Protein 7W0I (pdb70)

B-factor: mean 28.73, std 11.78, range [12.59, 98.41]

Solvent-accessible surface area: 43551 Å² total; per-residue (Å²): 81,7,10,0,6,8,2,9,1,6,12,2,35,76,64,0,18,104,7,0,93,157,16,16,153,36,55,16,51,19,63,18,114,11,108,31,16,62,106,0,10,92,29,0,49,89,22,0,104,7,120,58,4,55,23,6,5,1,5,15,18,10,0,0,3,0,0,0,0,3,4,9,5,47,21,10,33,16,0,0,0,5,52,40,3,42,3,31,41,46,0,1,2,0,0,2,36,14,5,10,0,14,16,22,29,0,62,31,87,31,3,37,6,54,23,70,18,0,70,154,97,19,144,48,50,102,41,40,36,16,5,33,26,52,0,0,3,2,15,0,1,0,32,32,0,51,18,5,52,38,99,40,0,38,99,0,0,84,68,0,59,87,63,50,9,6,0,0,0,7,0,18,22,0,2,6,0,4,27,46,47,104,42,33,16,46,93,0,0,10,61,0,3,0,0,2,0,5,0,11,39,10,0,0,2,8,0,3,0,0,0,1,43,80,50,96,79,2,108,14,7,85,36,1,5,7,0,0,2,1,22,7,14,9,8,13,2,4,0,3,0,1,14,1,0,18,104,69,27,17,14,51,142,9,0,48,68,4,20,23,14,0,153,88,0,5,77,16,0,91,92,41,59,46,121,40,40,9,63,36,49,3,1,1,0,9,0,107,16,89,38,130,33,35,160,193,6,56,145,160,12,80,8,84,76,72,72,47,48,93,73,15,1,38,0,0,0,6,43,35,3,65,93,107,50,0,61,66,0,25,67,29,21,203,74,4,10,0,23,13,1,9,3,4,10,1,34,85,76,0,1,102,16,0,88,136,20,19,115,37,56,15,51,21,61,19,113,10,108,29,15,61,107,0,10,91,32,0,49,89,25,0,105,7,121,60,4,55,22,6,5,1,5,15,19,10,0,0,3,0,0,0,0,3,5,8,3,69,22,17,32,16,0,0,0,5,53,38,3,39,2,33,41,38,0,0,2,0,0,1,33,11,6,9,0,13,16,23,29,0,61,31,88,32,3,38,6,54,21,75,16,2,74,154,96,20,143,45,50,99,38,41,35,19,6,34,26,57,0,0,3,3,15,0,1,0,30,31,0,52,20,5,52,40,111,37,0,39,86,2,0,79,82,0,54,89,62,52,8,9,0,0,0,6,0,16,23,1,3,6,0,4,26,41,45,103,44,33,16,44,97,0,0,8,48,0,3,0,0,3,0,6,0,13,38,9,0,0,2,9,0,5,0,0,0,0,47,82,49,96,81,2,116,13,6,81,36,1,5,5,3,3,2,0,23,8,15,9,7,13,2,4,0,1,0,0,18,3,0,19,106,67,29,11,15,52,124,8,0,44,68,3,3,34,14,0,122,88,0,6,83,16,0,96,92,46,70,52,109,37,39,9,61,26,49,1,2,1,0,8,0,83,8,94,38,114,18,36,155,109,0,52,134,153,24,88,25,77,64,53,70,47,44,96,74,19,1,38,0,0,0,7,44,37,4,64,92,93,45,0,60,72,0,24,69,14,13,189,82,7,12,0,18,13,2,7,2,5,12,1,26,71,106,0,6,103,17,0,79,138,20,27,124,36,56,17,46,20,66,20,113,12,107,30,16,61,106,0,10,91,31,0,50,92,22,0,105,8,121,59,4,57,21,6,5,1,5,16,22,8,0,0,2,0,0,0,0,8,7,9,13,33,19,10,32,16,0,0,0,5,51,40,3,40,3,32,41,35,0,0,1,0,0,2,38,13,5,10,0,13,16,25,29,0,60,32,88,29,3,37,5,57,35,75,19,0,72,153,96,20,145,48,49,100,38,40,35,24,6,33,24,52,0,0,3,2,13,0,2,0,30,31,0,51,20,5,52,40,86,39,0,40,104,0,0,84,78,0,58,86,54,50,7,7,0,0,0,6,0,19,21,1,3,7,0,3,26,46,46,105,44,33,14,46,96,0,0,9,55,0,3,0,0,3,0,4,0,14,41,10,0,0,2,8,0,7,0,0,0,1,44,83,50,94,80,2,95,12,7,83,37,0,6,6,2,2,2,0,22,9,15,11,8,14,2,4,0,2,0,0,17,8,0,16,108,71,26,15,11,48,138,9,0,48,69,3,18,48,13,0,162,92,0,4,75,15,0,88,91,57,68,48,112,34,40,7,59,34,52,3,1,2,0,9,0,89,8,87,35,154,15,38,184,105,3,53,154,159,18,98,23,75,65,52,71,43,42,100,80,21,2,36,0,0,0,6,46,36,4,65,90,95,47,0,59,70,1,28,66,17,16,212,78,6,10,0,21,13,2,7,2,4,12,2,32,78,70,0,4,105,9,0,80,140,19,23,136,36,57,15,45,24,72,22,113,11,109,31,17,61,97,0,10,93,31,0,50,91,21,0,106,7,124,60,4,56,22,6,4,2,7,14,20,11,0,0,2,1,0,0,0,4,5,10,6,36,19,9,33,16,0,0,0,5,52,40,2,41,2,32,42,35,0,1,2,1,0,1,35,12,6,9,0,12,17,23,31,0,59,32,87,31,4,38,5,55,38,77,20,0,67,150,100,20,143,44,50,97,39,39,36,19,6,35,27,53,0,0,2,3,13,0,2,0,31,32,0,50,19,6,51,39,87,40,0,40,101,0,0,84,82,0,58,88,58,49,6,8,0,0,0,6,0,21,24,1,3,8,0,3,27,41,46,101,43,33,15,46,96,0,0,9,52,0,2,0,0,4,0,5,0,11,39,12,0,0,2,9,0,6,0,0,0,1,45,82,48,93,82,1,108,12,7,84,36,1,6,6,2,3,2,0,21,8,12,11,9,13,1,4,0,3,0,1,14,2,0,17,107,70,28,16,13,50,139,10,0,48,67,4,6,36,12,0,135,89,0,5,78,14,0,98,91,70,67,50,112,34,38,8,60,32,52,3,1,1,0,8,0,86,7,88,50,133,28,42,162,145,6,52,145,169,23,92,25,75,66,55,70,45,44,96,76,20,2,37,0,0,0,6,46,37,4,64,89,92,46,0,57,76,0,26,39,34,23,195

InterPro domains:
  IPR001597 Aromatic amino acid beta-eliminating lyase/threonine aldolase [PF01212] (9-295)
  IPR015421 Pyridoxal phosphate-dependent transferase, major domain [G3DSA:3.40.640.10] (18-254)
  IPR015422 Pyridoxal phosphate-dependent transferase, small domain [G3DSA:3.90.1150.10] (10-333)
  IPR015424 Pyridoxal phosphate-dependent transferase [SSF53383] (9-340)

Organism: Mycolicibacterium vanbaalenii (strain DSM 7251 / JCM 13017 / BCRC 16820 / KCTC 9966 / NRRL B-24157 / PYR-1) (NCBI:txid350058)

Structure (mmCIF, N/CA/C/O backbone):
data_7W0I
#
_entry.id   7W0I
#
_cell.length_a   96.001
_cell.length_b   102.432
_cell.length_c   150.352
_cell.angle_alpha   90.000
_cell.angle_beta   90.000
_cell.angle_gamma   90.000
#
_symmetry.space_group_name_H-M   'P 2 21 21'
#
loop_
_entity.id
_entity.type
_entity.pdbx_description
1 polymer 'L-threonine aldolase'
2 water water
#
loop_
_atom_site.group_PDB
_atom_site.id
_atom_site.type_symbol
_atom_site.label_atom_id
_atom_site.label_alt_id
_atom_site.label_comp_id
_atom_site.label_asym_id
_atom_site.label_entity_id
_atom_site.label_seq_id
_atom_site.pdbx_PDB_ins_code
_atom_site.Cartn_x
_atom_site.Cartn_y
_atom_site.Cartn_z
_atom_site.occupancy
_atom_site.B_iso_or_equiv
_atom_site.auth_seq_id
_atom_site.auth_comp_id
_atom_site.auth_asym_id
_atom_site.auth_atom_id
_atom_site.pdbx_PDB_model_num
ATOM 1 N N . SER A 1 6 ? -8.939 -27.597 15.557 1.00 30.57 6 SER A N 1
ATOM 2 C CA . SER A 1 6 ? -7.797 -27.097 16.311 1.00 29.71 6 SER A CA 1
ATOM 3 C C . SER A 1 6 ? -7.950 -25.606 16.606 1.00 28.08 6 SER A C 1
ATOM 4 O O . SER A 1 6 ? -8.384 -24.832 15.747 1.00 29.88 6 SER A O 1
ATOM 7 N N . ALA A 1 7 ? -7.598 -25.215 17.829 1.00 25.79 7 ALA A N 1
ATOM 8 C CA . ALA A 1 7 ? -7.628 -23.820 18.259 1.00 24.56 7 ALA A CA 1
ATOM 9 C C . ALA A 1 7 ? -6.268 -23.135 18.115 1.00 23.30 7 ALA A C 1
ATOM 10 O O . ALA A 1 7 ? -6.065 -22.045 18.671 1.00 25.22 7 ALA A O 1
ATOM 12 N N . ALA A 1 8 ? -5.356 -23.732 17.337 1.00 25.40 8 ALA A N 1
ATOM 13 C CA . ALA A 1 8 ? -3.982 -23.243 17.242 1.00 26.08 8 ALA A CA 1
ATOM 14 C C . ALA A 1 8 ? -3.902 -21.790 16.790 1.00 25.64 8 ALA A C 1
ATOM 15 O O . ALA A 1 8 ? -2.949 -21.088 17.150 1.00 27.16 8 ALA A O 1
ATOM 17 N N . PHE A 1 9 ? -4.878 -21.313 16.014 1.00 20.17 9 PHE A N 1
ATOM 18 C CA . PHE A 1 9 ? -4.851 -19.941 15.518 1.00 20.08 9 PHE A CA 1
ATOM 19 C C . PHE A 1 9 ? -6.064 -19.125 15.946 1.00 19.67 9 PHE A C 1
ATOM 20 O O . PHE A 1 9 ? -6.255 -18.016 15.435 1.00 19.73 9 PHE A O 1
ATOM 28 N N . ALA A 1 10 ? -6.877 -19.638 16.876 1.00 19.56 10 ALA A N 1
ATOM 29 C CA . ALA A 1 10 ? -8.078 -18.915 17.289 1.00 20.29 10 ALA A CA 1
ATOM 30 C C . ALA A 1 10 ? -7.719 -17.583 17.941 1.00 21.98 10 ALA A C 1
ATOM 31 O O . ALA A 1 10 ? -8.370 -16.559 17.691 1.00 23.54 10 ALA A O 1
ATOM 33 N N . SER A 1 11 ? -6.674 -17.580 18.763 1.00 18.28 11 SER A N 1
ATOM 34 C CA . SER A 1 11 ? -6.194 -16.385 19.439 1.00 20.41 11 SER A CA 1
ATOM 35 C C . SER A 1 11 ? -4.846 -16.741 20.045 1.00 18.91 11 SER A C 1
ATOM 36 O O . SER A 1 11 ? -4.537 -17.916 20.233 1.00 20.33 11 SER A O 1
ATOM 39 N N . ASP A 1 12 ? -4.047 -15.718 20.366 1.00 20.87 12 ASP A N 1
ATOM 40 C CA . ASP A 1 12 ? -2.867 -16.034 21.168 1.00 21.48 12 ASP A CA 1
ATOM 41 C C . ASP A 1 12 ? -3.244 -16.435 22.596 1.00 25.17 12 ASP A C 1
ATOM 42 O O . ASP A 1 12 ? -2.423 -17.044 23.289 1.00 22.27 12 ASP A O 1
ATOM 47 N N . ASN A 1 13 ? -4.477 -16.157 23.050 1.00 21.10 13 ASN A N 1
ATOM 48 C CA . ASN A 1 13 ? -4.854 -16.700 24.356 1.00 19.78 13 ASN A CA 1
ATOM 49 C C . ASN A 1 13 ? -5.281 -18.171 24.291 1.00 23.79 13 ASN A C 1
ATOM 50 O O . ASN A 1 13 ? -5.629 -18.745 25.330 1.00 22.88 13 ASN A O 1
ATOM 55 N N . ALA A 1 14 ? -5.233 -18.812 23.120 1.00 20.12 14 ALA A N 1
ATOM 56 C CA . ALA A 1 14 ? -5.402 -20.266 23.077 1.00 21.76 14 ALA A CA 1
ATOM 57 C C . ALA A 1 14 ? -4.121 -21.014 23.434 1.00 21.66 14 ALA A C 1
ATOM 58 O O . ALA A 1 14 ? -4.174 -22.220 23.704 1.00 20.70 14 ALA A O 1
ATOM 60 N N . ALA A 1 15 ? -2.984 -20.331 23.455 1.00 21.40 15 ALA A N 1
ATOM 61 C CA . ALA A 1 15 ? -1.703 -20.969 23.703 1.00 17.74 15 ALA A CA 1
ATOM 62 C C . ALA A 1 15 ? -1.538 -21.309 25.184 1.00 21.36 15 ALA A C 1
ATOM 63 O O . ALA A 1 15 ? -2.157 -20.682 26.050 1.00 18.81 15 ALA A O 1
ATOM 65 N N . PRO A 1 16 ? -0.712 -22.318 25.501 1.00 19.10 16 PRO A N 1
ATOM 66 C CA . PRO A 1 16 ? -0.389 -22.598 26.909 1.00 20.36 16 PRO A CA 1
ATOM 67 C C . PRO A 1 16 ? 0.573 -21.560 27.477 1.00 23.21 16 PRO A C 1
ATOM 68 O O . PRO A 1 16 ? 0.760 -20.481 26.893 1.00 20.10 16 PRO A O 1
ATOM 72 N N . ALA A 1 17 ? 1.145 -21.851 28.640 1.00 18.92 17 ALA A N 1
ATOM 73 C CA . ALA A 1 17 ? 2.061 -20.938 29.313 1.00 19.50 17 ALA A CA 1
ATOM 74 C C . ALA A 1 17 ? 3.499 -21.383 29.092 1.00 19.72 17 ALA A C 1
ATOM 75 O O . ALA A 1 17 ? 3.791 -22.584 29.043 1.00 22.59 17 ALA A O 1
ATOM 77 N N . HIS A 1 18 ? 4.387 -20.411 28.955 1.00 22.43 18 HIS A N 1
ATOM 78 C CA . HIS A 1 18 ? 5.791 -20.699 28.727 1.00 19.55 18 HIS A CA 1
ATOM 79 C C . HIS A 1 18 ? 6.370 -21.442 29.934 1.00 20.47 18 HIS A C 1
ATOM 80 O O . HIS A 1 18 ? 5.991 -21.164 31.078 1.00 19.49 18 HIS A O 1
ATOM 87 N N . PRO A 1 19 ? 7.263 -22.411 29.709 1.00 22.90 19 PRO A N 1
ATOM 88 C CA . PRO A 1 19 ? 7.837 -23.165 30.840 1.00 26.01 19 PRO A CA 1
ATOM 89 C C . PRO A 1 19 ? 8.447 -22.293 31.924 1.00 23.59 19 PRO A C 1
ATOM 90 O O . PRO A 1 19 ? 8.397 -22.664 33.105 1.00 23.67 19 PRO A O 1
ATOM 94 N N . ARG A 1 20 ? 9.051 -21.162 31.552 1.00 23.00 20 ARG A N 1
ATOM 95 C CA . ARG A 1 20 ? 9.674 -20.289 32.548 1.00 24.03 20 ARG A CA 1
ATOM 96 C C . ARG A 1 20 ? 8.642 -19.741 33.527 1.00 21.17 20 ARG A C 1
ATOM 97 O O . ARG A 1 20 ? 8.951 -19.484 34.701 1.00 21.70 20 ARG A O 1
ATOM 105 N N . VAL A 1 21 ? 7.407 -19.574 33.067 1.00 20.66 21 VAL A N 1
ATOM 106 C CA . VAL A 1 21 ? 6.330 -19.104 33.930 1.00 22.59 21 VAL A CA 1
ATOM 107 C C . VAL A 1 21 ? 5.989 -20.153 34.983 1.00 20.38 21 VAL A C 1
ATOM 108 O O . VAL A 1 21 ? 5.868 -19.844 36.177 1.00 21.92 21 VAL A O 1
ATOM 112 N N . LEU A 1 22 ? 5.862 -21.415 34.572 1.00 21.34 22 LEU A N 1
ATOM 113 C CA . LEU A 1 22 ? 5.587 -22.452 35.560 1.00 22.21 22 LEU A CA 1
ATOM 114 C C . LEU A 1 22 ? 6.749 -22.599 36.538 1.00 22.84 22 LEU A C 1
ATOM 115 O O . LEU A 1 22 ? 6.534 -22.790 37.751 1.00 24.34 22 LEU A O 1
ATOM 120 N N . GLU A 1 23 ? 7.985 -22.473 36.036 1.00 20.02 23 GLU A N 1
ATOM 121 C CA . GLU A 1 23 ? 9.143 -22.507 36.925 1.00 23.33 23 GLU A CA 1
ATOM 122 C C . GLU A 1 23 ? 9.072 -21.394 37.957 1.00 27.77 23 GLU A C 1
ATOM 123 O O . GLU A 1 23 ? 9.382 -21.609 39.138 1.00 20.51 23 GLU A O 1
ATOM 129 N N . ALA A 1 24 ? 8.662 -20.193 37.527 1.00 19.75 24 ALA A N 1
ATOM 130 C CA . ALA A 1 24 ? 8.545 -19.075 38.456 1.00 20.19 24 ALA A CA 1
ATOM 131 C C . ALA A 1 24 ? 7.511 -19.363 39.530 1.00 21.42 24 ALA A C 1
ATOM 132 O O . ALA A 1 24 ? 7.718 -19.045 40.709 1.00 20.42 24 ALA A O 1
ATOM 134 N N . LEU A 1 25 ? 6.393 -19.980 39.143 1.00 21.12 25 LEU A N 1
ATOM 135 C CA . LEU A 1 25 ? 5.381 -20.325 40.138 1.00 20.97 25 LEU A CA 1
ATOM 136 C C . LEU A 1 25 ? 5.951 -21.269 41.191 1.00 21.49 25 LEU A C 1
ATOM 137 O O . LEU A 1 25 ? 5.691 -21.106 42.393 1.00 20.27 25 LEU A O 1
ATOM 142 N N . HIS A 1 26 ? 6.706 -22.283 40.755 1.00 21.62 26 HIS A N 1
ATOM 143 C CA . HIS A 1 26 ? 7.320 -23.200 41.719 1.00 20.07 26 HIS A CA 1
ATOM 144 C C . HIS A 1 26 ? 8.303 -22.480 42.632 1.00 21.73 26 HIS A C 1
ATOM 145 O O . HIS A 1 26 ? 8.360 -22.753 43.837 1.00 23.11 26 HIS A O 1
ATOM 152 N N . HIS A 1 27 ? 9.091 -21.558 42.071 1.00 22.03 27 HIS A N 1
ATOM 153 C CA . HIS A 1 27 ? 10.127 -20.886 42.853 1.00 21.10 27 HIS A CA 1
ATOM 154 C C . HIS A 1 27 ? 9.552 -20.111 44.035 1.00 21.10 27 HIS A C 1
ATOM 155 O O . HIS A 1 27 ? 10.201 -20.015 45.083 1.00 25.58 27 HIS A O 1
ATOM 162 N N . VAL A 1 28 ? 8.360 -19.525 43.888 1.00 19.22 28 VAL A N 1
ATOM 163 C CA . VAL A 1 28 ? 7.775 -18.733 44.969 1.00 20.98 28 VAL A CA 1
ATOM 164 C C . VAL A 1 28 ? 6.810 -19.539 45.828 1.00 20.25 28 VAL A C 1
ATOM 165 O O . VAL A 1 28 ? 6.204 -18.982 46.750 1.00 23.33 28 VAL A O 1
ATOM 169 N N . ASN A 1 29 ? 6.672 -20.838 45.577 1.00 18.51 29 ASN A N 1
ATOM 170 C CA . ASN A 1 29 ? 5.650 -21.646 46.244 1.00 25.59 29 ASN A CA 1
ATOM 171 C C . ASN A 1 29 ? 6.132 -22.271 47.544 1.00 26.84 29 ASN A C 1
ATOM 172 O O . ASN A 1 29 ? 5.775 -23.414 47.841 1.00 26.87 29 ASN A O 1
ATOM 177 N N . GLN A 1 30 ? 6.917 -21.571 48.352 1.00 22.49 30 GLN A N 1
ATOM 178 C CA . GLN A 1 30 ? 7.366 -22.122 49.620 1.00 27.83 30 GLN A CA 1
ATOM 179 C C . GLN A 1 30 ? 7.163 -21.110 50.731 1.00 21.18 30 GLN A C 1
ATOM 180 O O . GLN A 1 30 ? 7.402 -19.911 50.549 1.00 21.10 30 GLN A O 1
ATOM 186 N N . GLY A 1 31 ? 6.697 -21.592 51.876 1.00 19.53 31 GLY A N 1
ATOM 187 C CA . GLY A 1 31 ? 6.561 -20.754 53.043 1.00 20.34 31 GLY A CA 1
ATOM 188 C C . GLY A 1 31 ? 5.386 -19.801 52.953 1.00 20.30 31 GLY A C 1
ATOM 189 O O . GLY A 1 31 ? 4.785 -19.611 51.891 1.00 20.60 31 GLY A O 1
ATOM 190 N N . PRO A 1 32 ? 5.033 -19.192 54.080 1.00 19.91 32 PRO A N 1
ATOM 191 C CA . PRO A 1 32 ? 3.993 -18.158 54.072 1.00 17.66 32 PRO A CA 1
ATOM 192 C C . PRO A 1 32 ? 4.546 -16.852 53.542 1.00 20.19 32 PRO A C 1
ATOM 193 O O . PRO A 1 32 ? 5.752 -16.597 53.589 1.00 23.45 32 PRO A O 1
ATOM 197 N N . ALA A 1 33 ? 3.640 -16.022 53.019 1.00 19.37 33 ALA A N 1
ATOM 198 C CA . ALA A 1 33 ? 4.006 -14.714 52.489 1.00 20.43 33 ALA A CA 1
ATOM 199 C C . ALA A 1 33 ? 2.911 -13.705 52.807 1.00 21.31 33 ALA A C 1
ATOM 200 O O . ALA A 1 33 ? 1.721 -14.031 52.707 1.00 18.90 33 ALA A O 1
ATOM 202 N N . PRO A 1 34 ? 3.275 -12.488 53.200 1.00 20.34 34 PRO A N 1
ATOM 203 C CA . PRO A 1 34 ? 2.251 -11.461 53.436 1.00 19.78 34 PRO A CA 1
ATOM 204 C C . PRO A 1 34 ? 1.460 -11.225 52.159 1.00 16.93 34 PRO A C 1
ATOM 205 O O . PRO A 1 34 ? 2.011 -11.248 51.060 1.00 19.80 34 PRO A O 1
ATOM 209 N N . SER A 1 35 ? 0.157 -11.004 52.313 1.00 17.61 35 SER A N 1
ATOM 210 C CA . SER A 1 35 ? -0.741 -11.051 51.171 1.00 16.32 35 SER A CA 1
ATOM 211 C C . SER A 1 35 ? -0.965 -9.664 50.568 1.00 15.67 35 SER A C 1
ATOM 212 O O . SER A 1 35 ? -0.492 -8.635 51.076 1.00 17.79 35 SER A O 1
ATOM 215 N N . TYR A 1 36 ? -1.675 -9.662 49.438 1.00 17.72 36 TYR A N 1
ATOM 216 C CA . TYR A 1 36 ? -2.206 -8.482 48.761 1.00 16.09 36 TYR A CA 1
ATOM 217 C C . TYR A 1 36 ? -1.129 -7.577 48.179 1.00 16.00 36 TYR A C 1
ATOM 218 O O . TYR A 1 36 ? -1.371 -6.374 47.975 1.00 18.18 36 TYR A O 1
ATOM 227 N N . GLY A 1 37 ? 0.042 -8.135 47.885 1.00 15.80 37 GLY A N 1
ATOM 228 C CA . GLY A 1 37 ? 1.112 -7.432 47.211 1.00 21.89 37 GLY A CA 1
ATOM 229 C C . GLY A 1 37 ? 2.239 -6.952 48.108 1.00 23.39 37 GLY A C 1
ATOM 230 O O . GLY A 1 37 ? 3.216 -6.396 47.596 1.00 20.51 37 GLY A O 1
ATOM 231 N N . ASP A 1 38 ? 2.162 -7.185 49.414 1.00 17.01 38 ASP A N 1
ATOM 232 C CA . ASP A 1 38 ? 3.187 -6.693 50.348 1.00 19.68 38 ASP A CA 1
ATOM 233 C C . ASP A 1 38 ? 4.323 -7.696 50.492 1.00 27.61 38 ASP A C 1
ATOM 234 O O . ASP A 1 38 ? 4.694 -8.091 51.594 1.00 30.68 38 ASP A O 1
ATOM 239 N N . ASP A 1 39 ? 4.897 -8.106 49.370 1.00 27.92 39 ASP A N 1
ATOM 240 C CA . ASP A 1 39 ? 5.888 -9.169 49.346 1.00 25.88 39 ASP A CA 1
ATOM 241 C C . ASP A 1 39 ? 6.988 -8.821 48.372 1.00 26.20 39 ASP A C 1
ATOM 242 O O . ASP A 1 39 ? 6.799 -7.988 47.465 1.00 21.64 39 ASP A O 1
ATOM 247 N N . PRO A 1 40 ? 8.175 -9.428 48.505 1.00 22.73 40 PRO A N 1
ATOM 248 C CA . PRO A 1 40 ? 9.305 -9.031 47.658 1.00 22.90 40 PRO A CA 1
ATOM 249 C C . PRO A 1 40 ? 9.139 -9.393 46.192 1.00 23.29 40 PRO A C 1
ATOM 250 O O . PRO A 1 40 ? 9.722 -8.705 45.340 1.00 21.64 40 PRO A O 1
ATOM 254 N N . VAL A 1 41 ? 8.382 -10.448 45.865 1.00 22.72 41 VAL A N 1
ATOM 255 C CA . VAL A 1 41 ? 8.234 -10.834 44.463 1.00 20.86 41 VAL A CA 1
ATOM 256 C C . VAL A 1 41 ? 7.419 -9.791 43.715 1.00 19.29 41 VAL A C 1
ATOM 257 O O . VAL A 1 41 ? 7.718 -9.449 42.564 1.00 19.94 41 VAL A O 1
ATOM 261 N N . THR A 1 42 ? 6.363 -9.281 44.353 1.00 18.65 42 THR A N 1
ATOM 262 C CA . THR A 1 42 ? 5.592 -8.195 43.759 1.00 17.26 42 THR A CA 1
ATOM 263 C C . THR A 1 42 ? 6.469 -6.978 43.522 1.00 19.10 42 THR A C 1
ATOM 264 O O . THR A 1 42 ? 6.420 -6.371 42.445 1.00 20.33 42 THR A O 1
ATOM 268 N N . ALA A 1 43 ? 7.306 -6.626 44.504 1.00 18.42 43 ALA A N 1
ATOM 269 C CA . ALA A 1 43 ? 8.204 -5.482 44.329 1.00 20.84 43 ALA A CA 1
ATOM 270 C C . ALA A 1 43 ? 9.150 -5.709 43.155 1.00 19.15 43 ALA A C 1
ATOM 271 O O . ALA A 1 43 ? 9.376 -4.802 42.340 1.00 22.69 43 ALA A O 1
ATOM 273 N N . GLU A 1 44 ? 9.684 -6.928 43.035 1.00 19.15 44 GLU A N 1
ATOM 274 C CA . GLU A 1 44 ? 10.584 -7.254 41.928 1.00 21.79 44 GLU A CA 1
ATOM 275 C C . GLU A 1 44 ? 9.882 -7.142 40.576 1.00 23.37 44 GLU A C 1
ATOM 276 O O . GLU A 1 44 ? 10.441 -6.590 39.617 1.00 20.89 44 GLU A O 1
ATOM 282 N N . ALA A 1 45 ? 8.650 -7.659 40.477 1.00 18.05 45 ALA A N 1
ATOM 283 C CA . ALA A 1 45 ? 7.923 -7.614 39.212 1.00 19.38 45 ALA A CA 1
ATOM 284 C C . ALA A 1 45 ? 7.584 -6.180 38.825 1.00 18.40 45 ALA A C 1
ATOM 285 O O . ALA A 1 45 ? 7.694 -5.793 37.648 1.00 19.95 45 ALA A O 1
ATOM 287 N N . ALA A 1 46 ? 7.160 -5.384 39.806 1.00 18.58 46 ALA A N 1
ATOM 288 C CA . ALA A 1 46 ? 6.877 -3.981 39.538 1.00 18.59 46 ALA A CA 1
ATOM 289 C C . ALA A 1 46 ? 8.119 -3.270 39.021 1.00 20.83 46 ALA A C 1
ATOM 290 O O . ALA A 1 46 ? 8.050 -2.504 38.048 1.00 19.03 46 ALA A O 1
ATOM 292 N N . GLU A 1 47 ? 9.269 -3.521 39.644 1.00 18.93 47 GLU A N 1
ATOM 293 C CA . GLU A 1 47 ? 10.482 -2.864 39.172 1.00 22.04 47 GLU A CA 1
ATOM 294 C C . GLU A 1 47 ? 10.867 -3.343 37.775 1.00 24.41 47 GLU A C 1
ATOM 295 O O . GLU A 1 47 ? 11.384 -2.556 36.974 1.00 24.79 47 GLU A O 1
ATOM 301 N N . ALA A 1 48 ? 10.630 -4.624 37.468 1.00 19.45 48 ALA A N 1
ATOM 302 C CA . ALA A 1 48 ? 10.878 -5.115 36.112 1.00 21.93 48 ALA A CA 1
ATOM 303 C C . ALA A 1 48 ? 10.054 -4.343 35.085 1.00 19.50 48 ALA A C 1
ATOM 304 O O . ALA A 1 48 ? 10.550 -4.004 34.000 1.00 20.94 48 ALA A O 1
ATOM 306 N N . LEU A 1 49 ? 8.785 -4.072 35.403 1.00 17.94 49 LEU A N 1
ATOM 307 C CA . LEU A 1 49 ? 7.945 -3.340 34.458 1.00 19.80 49 LEU A CA 1
ATOM 308 C C . LEU A 1 49 ? 8.366 -1.874 34.344 1.00 19.58 49 LEU A C 1
ATOM 309 O O . LEU A 1 49 ? 8.438 -1.335 33.235 1.00 21.66 49 LEU A O 1
ATOM 314 N N . ARG A 1 50 ? 8.668 -1.217 35.469 1.00 16.96 50 ARG A N 1
ATOM 315 C CA . ARG A 1 50 ? 9.141 0.170 35.412 1.00 17.77 50 ARG A CA 1
ATOM 316 C C . ARG A 1 50 ? 10.416 0.281 34.588 1.00 23.40 50 ARG A C 1
ATOM 317 O O . ARG A 1 50 ? 10.585 1.222 33.802 1.00 25.90 50 ARG A O 1
ATOM 325 N N . THR A 1 51 ? 11.327 -0.674 34.758 1.00 20.08 51 THR A N 1
ATOM 326 C CA . THR A 1 51 ? 12.588 -0.661 34.027 1.00 21.97 51 THR A CA 1
ATOM 327 C C . THR A 1 51 ? 12.364 -0.893 32.541 1.00 22.46 51 THR A C 1
ATOM 328 O O . THR A 1 51 ? 12.959 -0.204 31.698 1.00 21.93 51 THR A O 1
ATOM 332 N N . ALA A 1 52 ? 11.512 -1.867 32.196 1.00 21.75 52 ALA A N 1
ATOM 333 C CA . ALA A 1 52 ? 11.272 -2.141 30.782 1.00 19.88 52 ALA A CA 1
ATOM 334 C C . ALA A 1 52 ? 10.763 -0.905 30.050 1.00 21.78 52 ALA A C 1
ATOM 335 O O . ALA A 1 52 ? 11.166 -0.641 28.913 1.00 21.81 52 ALA A O 1
ATOM 337 N N . PHE A 1 53 ? 9.873 -0.143 30.680 1.00 20.83 53 PHE A N 1
ATOM 338 C CA . PHE A 1 53 ? 9.262 1.022 30.057 1.00 19.77 53 PHE A CA 1
ATOM 339 C C . PHE A 1 53 ? 9.961 2.317 30.448 1.00 21.11 53 PHE A C 1
ATOM 340 O O . PHE A 1 53 ? 9.423 3.403 30.199 1.00 21.15 53 PHE A O 1
ATOM 348 N N . GLU A 1 54 ? 11.150 2.221 31.033 1.00 18.29 54 GLU A N 1
ATOM 349 C CA . GLU A 1 54 ? 11.961 3.379 31.424 1.00 20.18 54 GLU A CA 1
ATOM 350 C C . GLU A 1 54 ? 11.113 4.442 32.122 1.00 26.70 54 GLU A C 1
ATOM 351 O O . GLU A 1 54 ? 11.160 5.633 31.792 1.00 23.84 54 GLU A O 1
ATOM 357 N N . SER A 1 55 ? 10.317 3.994 33.097 1.00 20.38 55 SER A N 1
ATOM 358 C CA . SER A 1 55 ? 9.371 4.855 33.814 1.00 19.68 55 SER A CA 1
ATOM 359 C C . SER A 1 55 ? 9.585 4.699 35.302 1.00 19.63 55 SER A C 1
ATOM 360 O O . SER A 1 55 ? 8.743 4.124 36.017 1.00 22.34 55 SER A O 1
ATOM 363 N N . PRO A 1 56 ? 10.674 5.233 35.840 1.00 21.57 56 PRO A N 1
ATOM 364 C CA . PRO A 1 56 ? 10.975 5.041 37.263 1.00 22.29 56 PRO A CA 1
ATOM 365 C C . PRO A 1 56 ? 9.939 5.643 38.208 1.00 24.73 56 PRO A C 1
ATOM 366 O O . PRO A 1 56 ? 9.808 5.151 39.332 1.00 25.15 56 PRO A O 1
ATOM 370 N N . GLY A 1 57 ? 9.173 6.648 37.780 1.00 22.01 57 GLY A N 1
ATOM 371 C CA . GLY A 1 57 ? 8.138 7.217 38.622 1.00 24.90 57 GLY A CA 1
ATOM 372 C C . GLY A 1 57 ? 6.774 6.554 38.538 1.00 25.78 57 GLY A C 1
ATOM 373 O O . GLY A 1 57 ? 5.811 7.047 39.146 1.00 23.19 57 GLY A O 1
ATOM 374 N N . ALA A 1 58 ? 6.646 5.460 37.794 1.00 22.00 58 ALA A N 1
ATOM 375 C CA . ALA A 1 58 ? 5.340 4.847 37.594 1.00 16.40 58 ALA A CA 1
ATOM 376 C C . ALA A 1 58 ? 4.950 3.993 38.800 1.00 20.14 58 ALA A C 1
ATOM 377 O O . ALA A 1 58 ? 5.802 3.401 39.475 1.00 24.03 58 ALA A O 1
ATOM 379 N N . ASP A 1 59 ? 3.649 3.935 39.079 1.00 17.87 59 ASP A N 1
ATOM 380 C CA . ASP A 1 59 ? 3.138 2.872 39.942 1.00 16.82 59 ASP A CA 1
ATOM 381 C C . ASP A 1 59 ? 2.760 1.671 39.071 1.00 17.98 59 ASP A C 1
ATOM 382 O O . ASP A 1 59 ? 2.503 1.805 37.876 1.00 18.92 59 ASP A O 1
ATOM 387 N N . VAL A 1 60 ? 2.758 0.476 39.664 1.00 16.53 60 VAL A N 1
ATOM 388 C CA . VAL A 1 60 ? 2.425 -0.733 38.916 1.00 20.45 60 VAL A CA 1
ATOM 389 C C . VAL A 1 60 ? 1.366 -1.520 39.677 1.00 18.35 60 VAL A C 1
ATOM 390 O O . VAL A 1 60 ? 1.537 -1.806 40.867 1.00 18.95 60 VAL A O 1
ATOM 394 N N . LEU A 1 61 ? 0.264 -1.850 39.000 1.00 15.73 61 LEU A N 1
ATOM 395 C CA . LEU A 1 61 ? -0.750 -2.728 39.572 1.00 15.20 61 LEU A CA 1
ATOM 396 C C . LEU A 1 61 ? -0.851 -3.979 38.709 1.00 16.66 61 LEU A C 1
ATOM 397 O O . LEU A 1 61 ? -0.461 -3.980 37.542 1.00 18.31 61 LEU A O 1
ATOM 402 N N . PHE A 1 62 ? -1.388 -5.059 39.284 1.00 14.11 62 PHE A N 1
ATOM 403 C CA . PHE A 1 62 ? -1.527 -6.322 38.562 1.00 16.52 62 PHE A CA 1
ATOM 404 C C . PHE A 1 62 ? -2.960 -6.810 38.660 1.00 14.77 62 PHE A C 1
ATOM 405 O O . PHE A 1 62 ? -3.497 -6.909 39.767 1.00 17.01 62 PHE A O 1
ATOM 413 N N . ALA A 1 63 ? -3.581 -7.094 37.513 1.00 15.11 63 ALA A N 1
ATOM 414 C CA . ALA A 1 63 ? -4.933 -7.627 37.462 1.00 15.04 63 ALA A CA 1
ATOM 415 C C . ALA A 1 63 ? -4.900 -8.994 36.789 1.00 15.38 63 ALA A C 1
ATOM 416 O O . ALA A 1 63 ? -3.875 -9.434 36.258 1.00 16.85 63 ALA A O 1
ATOM 418 N N . PHE A 1 64 ? -6.036 -9.682 36.805 1.00 15.00 64 PHE A N 1
ATOM 419 C CA . PHE A 1 64 ? -6.038 -11.061 36.315 1.00 15.46 64 PHE A CA 1
ATOM 420 C C . PHE A 1 64 ? -6.325 -11.197 34.813 1.00 17.97 64 PHE A C 1
ATOM 421 O O . PHE A 1 64 ? -6.007 -12.246 34.239 1.00 21.88 64 PHE A O 1
ATOM 429 N N . THR A 1 65 ? -6.944 -10.195 34.173 1.00 17.71 65 THR A N 1
ATOM 430 C CA . THR A 1 65 ? -7.280 -10.238 32.752 1.00 15.84 65 THR A CA 1
ATOM 431 C C . THR A 1 65 ? -7.004 -8.880 32.120 1.00 16.08 65 THR A C 1
ATOM 432 O O . THR A 1 65 ? -6.873 -7.864 32.813 1.00 17.63 65 THR A O 1
ATOM 436 N N . GLY A 1 66 ? -6.940 -8.867 30.787 1.00 17.26 66 GLY A N 1
ATOM 437 C CA . GLY A 1 66 ? -6.788 -7.597 30.092 1.00 15.53 66 GLY A CA 1
ATOM 438 C C . GLY A 1 66 ? -8.028 -6.730 30.170 1.00 16.90 66 GLY A C 1
ATOM 439 O O . GLY A 1 66 ? -7.929 -5.489 30.180 1.00 17.16 66 GLY A O 1
ATOM 440 N N . THR A 1 67 ? -9.210 -7.359 30.199 1.00 14.62 67 THR A N 1
ATOM 441 C CA . THR A 1 67 ? -10.443 -6.609 30.419 1.00 16.45 67 THR A CA 1
ATOM 442 C C . THR A 1 67 ? -10.374 -5.863 31.745 1.00 14.50 67 THR A C 1
ATOM 443 O O . THR A 1 67 ? -10.682 -4.670 31.819 1.00 15.18 67 THR A O 1
ATOM 447 N N . ALA A 1 68 ? -9.949 -6.556 32.808 1.00 15.26 68 ALA A N 1
ATOM 448 C CA . ALA A 1 68 ? -9.807 -5.917 34.113 1.00 14.64 68 ALA A CA 1
ATOM 449 C C . ALA A 1 68 ? -8.793 -4.778 34.073 1.00 15.19 68 ALA A C 1
ATOM 450 O O . ALA A 1 68 ? -9.030 -3.703 34.638 1.00 14.17 68 ALA A O 1
ATOM 452 N N . ALA A 1 69 ? -7.639 -5.006 33.438 1.00 14.48 69 ALA A N 1
ATOM 453 C CA . ALA A 1 69 ? -6.640 -3.950 33.351 1.00 16.14 69 ALA A CA 1
ATOM 454 C C . ALA A 1 69 ? -7.238 -2.701 32.716 1.00 18.61 69 ALA A C 1
ATOM 455 O O . ALA A 1 69 ? -7.116 -1.590 33.258 1.00 18.86 69 ALA A O 1
ATOM 457 N N . ASN A 1 70 ? -7.955 -2.880 31.596 1.00 16.44 70 ASN A N 1
ATOM 458 C CA . ASN A 1 70 ? -8.536 -1.720 30.906 1.00 15.28 70 ASN A CA 1
ATOM 459 C C . ASN A 1 70 ? -9.580 -1.025 31.765 1.00 15.40 70 ASN A C 1
ATOM 460 O O . ASN A 1 70 ? -9.638 0.212 31.814 1.00 17.04 70 ASN A O 1
ATOM 465 N N . ILE A 1 71 ? -10.460 -1.804 32.393 1.00 12.84 71 ILE A N 1
ATOM 466 C CA . ILE A 1 71 ? -11.541 -1.225 33.195 1.00 12.94 71 ILE A CA 1
ATOM 467 C C . ILE A 1 71 ? -10.982 -0.431 34.363 1.00 15.66 71 ILE A C 1
ATOM 468 O O . ILE A 1 71 ? -11.458 0.671 34.674 1.00 17.45 71 ILE A O 1
ATOM 473 N N . ILE A 1 72 ? -9.972 -0.979 35.041 1.00 14.71 72 ILE A N 1
ATOM 474 C CA . ILE A 1 72 ? -9.380 -0.300 36.196 1.00 15.98 72 ILE A CA 1
ATOM 475 C C . ILE A 1 72 ? -8.710 1.003 35.764 1.00 15.87 72 ILE A C 1
ATOM 476 O O . ILE A 1 72 ? -8.936 2.067 36.364 1.00 15.62 72 ILE A O 1
ATOM 481 N N . ALA A 1 73 ? -7.921 0.949 34.685 1.00 14.04 73 ALA A N 1
ATOM 482 C CA . ALA A 1 73 ? -7.239 2.151 34.194 1.00 15.54 73 ALA A CA 1
ATOM 483 C C . ALA A 1 73 ? -8.241 3.248 33.809 1.00 17.27 73 ALA A C 1
ATOM 484 O O . ALA A 1 73 ? -8.137 4.416 34.256 1.00 18.11 73 ALA A O 1
ATOM 486 N N . LEU A 1 74 ? -9.252 2.875 33.011 1.00 14.03 74 LEU A N 1
ATOM 487 C CA . LEU A 1 74 ? -10.177 3.876 32.491 1.00 16.94 74 LEU A CA 1
ATOM 488 C C . LEU A 1 74 ? -11.119 4.396 33.572 1.00 16.00 74 LEU A C 1
ATOM 489 O O . LEU A 1 74 ? -11.333 5.608 33.679 1.00 17.24 74 LEU A O 1
ATOM 494 N N . ALA A 1 75 ? -11.675 3.513 34.401 1.00 16.83 75 ALA A N 1
ATOM 495 C CA . ALA A 1 75 ? -12.569 3.994 35.442 1.00 16.16 75 ALA A CA 1
ATOM 496 C C . ALA A 1 75 ? -11.831 4.847 36.470 1.00 16.17 75 ALA A C 1
ATOM 497 O O . ALA A 1 75 ? -12.430 5.762 37.045 1.00 18.72 75 ALA A O 1
ATOM 499 N N . SER A 1 76 ? -10.547 4.574 36.732 1.00 15.30 76 SER A N 1
ATOM 500 C CA . SER A 1 76 ? -9.834 5.409 37.697 1.00 15.54 76 SER A CA 1
ATOM 501 C C . SER A 1 76 ? -9.489 6.782 37.137 1.00 17.66 76 SER A C 1
ATOM 502 O O . SER A 1 76 ? -9.131 7.677 37.920 1.00 18.85 76 SER A O 1
ATOM 505 N N . ALA A 1 77 ? -9.518 6.940 35.804 1.00 17.71 77 ALA A N 1
ATOM 506 C CA . ALA A 1 77 ? -9.235 8.248 35.198 1.00 19.48 77 ALA A CA 1
ATOM 507 C C . ALA A 1 77 ? -10.408 9.234 35.237 1.00 18.59 77 ALA A C 1
ATOM 508 O O . ALA A 1 77 ? -10.181 10.439 35.065 1.00 20.06 77 ALA A O 1
ATOM 510 N N . VAL A 1 78 ? -11.651 8.778 35.435 1.00 18.61 78 VAL A N 1
ATOM 511 C CA . VAL A 1 78 ? -12.808 9.617 35.130 1.00 17.37 78 VAL A CA 1
ATOM 512 C C . VAL A 1 78 ? -13.839 9.600 36.252 1.00 20.95 78 VAL A C 1
ATOM 513 O O . VAL A 1 78 ? -13.936 8.655 37.034 1.00 17.93 78 VAL A O 1
ATOM 517 N N . ARG A 1 79 ? -14.641 10.660 36.280 1.00 16.23 79 ARG A N 1
ATOM 518 C CA . ARG A 1 79 ? -15.934 10.703 36.958 1.00 18.54 79 ARG A CA 1
ATOM 519 C C . ARG A 1 79 ? -17.036 10.354 35.962 1.00 16.50 79 ARG A C 1
ATOM 520 O O . ARG A 1 79 ? -16.822 10.364 34.745 1.00 16.31 79 ARG A O 1
ATOM 528 N N . PRO A 1 80 ? -18.255 10.069 36.434 1.00 17.07 80 PRO A N 1
ATOM 529 C CA . PRO A 1 80 ? -19.303 9.627 35.499 1.00 17.48 80 PRO A CA 1
ATOM 530 C C . PRO A 1 80 ? -19.661 10.638 34.423 1.00 17.13 80 PRO A C 1
ATOM 531 O O . PRO A 1 80 ? -20.044 10.227 33.321 1.00 17.82 80 PRO A O 1
ATOM 535 N N . TRP A 1 81 ? -19.514 11.938 34.685 1.00 17.54 81 TRP A N 1
ATOM 536 C CA . TRP A 1 81 ? -19.849 12.958 33.701 1.00 17.96 81 TRP A CA 1
ATOM 537 C C . TRP A 1 81 ? -18.710 13.269 32.745 1.00 17.72 81 TRP A C 1
ATOM 538 O O . TRP A 1 81 ? -18.844 14.192 31.931 1.00 18.13 81 TRP A O 1
ATOM 549 N N . HIS A 1 82 ? -17.594 12.552 32.829 1.00 17.17 82 HIS A N 1
ATOM 550 C CA . 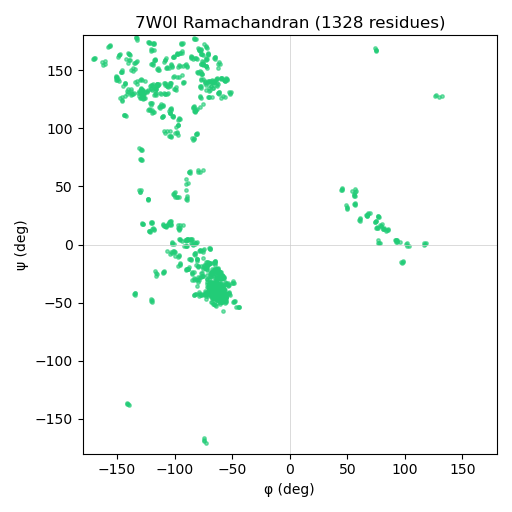HIS A 1 82 ? -16.550 12.689 31.823 1.00 23.97 82 HIS A CA 1
ATOM 551 C C . HIS A 1 82 ? -16.884 11.839 30.590 1.00 20.91 82 HIS A C 1
ATOM 552 O O . HIS A 1 82 ? -17.883 11.111 30.549 1.00 17.89 82 HIS A O 1
ATOM 559 N N . GLU A 1 83 ? -16.024 11.928 29.572 1.00 18.57 83 GLU A N 1
ATOM 560 C CA . GLU A 1 83 ? -16.186 11.207 28.313 1.00 16.40 83 GLU A CA 1
ATOM 561 C C . GLU A 1 83 ? -14.883 10.491 27.977 1.00 17.99 83 GLU A C 1
ATOM 562 O O . GLU A 1 83 ? -13.804 11.097 28.035 1.00 17.73 83 GLU A O 1
ATOM 568 N N . ILE A 1 84 ? -14.990 9.201 27.648 1.00 15.32 84 ILE A N 1
ATOM 569 C CA . ILE A 1 84 ? -13.872 8.368 27.202 1.00 16.07 84 ILE A CA 1
ATOM 570 C C . ILE A 1 84 ? -13.986 8.171 25.693 1.00 18.36 84 ILE A C 1
ATOM 571 O O . ILE A 1 84 ? -15.089 7.961 25.172 1.00 16.85 84 ILE A O 1
ATOM 576 N N . PHE A 1 85 ? -12.853 8.232 24.987 1.00 17.01 85 PHE A N 1
ATOM 577 C CA . PHE A 1 85 ? -12.801 8.005 23.545 1.00 15.37 85 PHE A CA 1
ATOM 578 C C . PHE A 1 85 ? -11.986 6.751 23.237 1.00 16.88 85 PHE A C 1
ATOM 579 O O . PHE A 1 85 ? -11.091 6.370 23.999 1.00 17.79 85 PHE A O 1
ATOM 587 N N . CYS A 1 86 ? -12.324 6.093 22.127 1.00 18.23 86 CYS A N 1
ATOM 588 C CA . CYS A 1 86 ? -11.593 4.909 21.667 1.00 14.80 86 CYS A CA 1
ATOM 589 C C . CYS A 1 86 ? -11.811 4.768 20.164 1.00 16.86 86 CYS A C 1
ATOM 590 O O . CYS A 1 86 ? -12.617 5.480 19.567 1.00 17.48 86 CYS A O 1
ATOM 593 N N . SER A 1 87 ? -11.075 3.844 19.547 1.00 17.38 87 SER A N 1
ATOM 594 C CA . SER A 1 87 ? -11.323 3.593 18.127 1.00 18.49 87 SER A CA 1
ATOM 595 C C . SER A 1 87 ? -12.585 2.758 17.928 1.00 19.97 87 SER A C 1
ATOM 596 O O . SER A 1 87 ? -13.082 2.101 18.847 1.00 18.19 87 SER A O 1
ATOM 599 N N . ASP A 1 88 ? -13.078 2.755 16.686 1.00 20.20 88 ASP A N 1
ATOM 600 C CA . ASP A 1 88 ? -14.261 1.985 16.322 1.00 17.44 88 ASP A CA 1
ATOM 601 C C . ASP A 1 88 ? -14.033 0.465 16.304 1.00 20.48 88 ASP A C 1
ATOM 602 O O . ASP A 1 88 ? -15.009 -0.260 16.065 1.00 19.98 88 ASP A O 1
ATOM 607 N N . VAL A 1 89 ? -12.814 -0.034 16.546 1.00 16.92 89 VAL A N 1
ATOM 608 C CA . VAL A 1 89 ? -12.554 -1.465 16.689 1.00 19.15 89 VAL A CA 1
ATOM 609 C C . VAL A 1 89 ? -12.013 -1.824 18.069 1.00 18.57 89 VAL A C 1
ATOM 610 O O . VAL A 1 89 ? -11.547 -2.952 18.275 1.00 19.92 89 VAL A O 1
ATOM 614 N N . ALA A 1 90 ? -12.084 -0.902 19.025 1.00 16.94 90 ALA A N 1
ATOM 615 C CA . ALA A 1 90 ? -11.421 -1.094 20.307 1.00 16.79 90 ALA A CA 1
ATOM 616 C C . ALA A 1 90 ? -12.033 -2.243 21.095 1.00 14.44 90 ALA A C 1
ATOM 617 O O . ALA A 1 90 ? -13.257 -2.392 21.161 1.00 16.78 90 ALA A O 1
ATOM 619 N N . HIS A 1 91 ? -11.161 -3.015 21.747 1.00 14.94 91 HIS A N 1
ATOM 620 C CA . HIS A 1 91 ? -11.614 -4.080 22.643 1.00 15.83 91 HIS A CA 1
ATOM 621 C C . HIS A 1 91 ? -12.541 -3.544 23.733 1.00 18.42 91 HIS A C 1
ATOM 622 O O . HIS A 1 91 ? -13.564 -4.164 24.033 1.00 17.47 91 HIS A O 1
ATOM 629 N N . VAL A 1 92 ? -12.216 -2.384 24.329 1.00 15.83 92 VAL A N 1
ATOM 630 C CA . VAL A 1 92 ? -13.060 -1.838 25.391 1.00 15.13 92 VAL A CA 1
ATOM 631 C C . VAL A 1 92 ? -14.463 -1.559 24.877 1.00 16.84 92 VAL A C 1
ATOM 632 O O . VAL A 1 92 ? -15.433 -1.598 25.647 1.00 18.04 92 VAL A O 1
ATOM 636 N N . LEU A 1 93 ? -14.592 -1.248 23.583 1.00 15.76 93 LEU A N 1
ATOM 637 C CA . LEU A 1 93 ? -15.880 -0.914 22.991 1.00 19.00 93 LEU A CA 1
ATOM 638 C C . LEU A 1 93 ? -16.676 -2.166 22.632 1.00 17.54 93 LEU A C 1
ATOM 639 O O . LEU A 1 93 ? -17.888 -2.218 22.868 1.00 18.12 93 LEU A O 1
ATOM 644 N N . VAL A 1 94 ? -16.022 -3.183 22.066 1.00 14.68 94 VAL A N 1
ATOM 645 C CA . VAL A 1 94 ? -16.745 -4.273 21.412 1.00 17.19 94 VAL A CA 1
ATOM 646 C C . VAL A 1 94 ? -16.691 -5.613 22.156 1.00 18.31 94 VAL A C 1
ATOM 647 O O . VAL A 1 94 ? -17.594 -6.440 21.948 1.00 17.70 94 VAL A O 1
ATOM 651 N N . ASP A 1 95 ? -15.671 -5.865 22.996 1.00 14.48 95 ASP A N 1
ATOM 652 C CA . ASP A 1 95 ? -15.407 -7.222 23.485 1.00 16.80 95 ASP A CA 1
ATOM 653 C C . ASP A 1 95 ? -15.307 -7.304 25.006 1.00 17.27 95 ASP A C 1
ATOM 654 O O . ASP A 1 95 ? -14.780 -8.291 25.528 1.00 16.65 95 ASP A O 1
ATOM 659 N N . GLU A 1 96 ? -15.797 -6.299 25.743 1.00 14.84 96 GLU A N 1
ATOM 660 C CA . GLU A 1 96 ? -15.764 -6.345 27.203 1.00 15.36 96 GLU A CA 1
ATOM 661 C C . GLU A 1 96 ? -17.170 -6.262 27.792 1.00 16.50 96 GLU A C 1
ATOM 662 O O . GLU A 1 96 ? -17.335 -5.935 28.971 1.00 16.68 96 GLU A O 1
ATOM 668 N N . ALA A 1 97 ? -18.181 -6.557 26.972 1.00 14.74 97 ALA A N 1
ATOM 669 C CA . ALA A 1 97 ? -19.595 -6.482 27.354 1.00 17.36 97 ALA A CA 1
ATOM 670 C C . ALA A 1 97 ? -19.938 -5.148 28.019 1.00 16.98 97 ALA A C 1
ATOM 671 O O . ALA A 1 97 ? -20.861 -5.060 28.835 1.00 17.07 97 ALA A O 1
ATOM 673 N N . GLY A 1 98 ? -19.246 -4.086 27.618 1.00 16.84 98 GLY A N 1
ATOM 674 C CA . GLY A 1 98 ? -19.507 -2.768 28.180 1.00 14.59 98 GLY A CA 1
ATOM 675 C C . GLY A 1 98 ? -18.951 -2.543 29.572 1.00 18.23 98 GLY A C 1
ATOM 676 O O . GLY A 1 98 ? -19.342 -1.570 30.231 1.00 15.44 98 GLY A O 1
ATOM 677 N N . GLY A 1 99 ? -18.056 -3.407 30.043 1.00 17.10 99 GLY A N 1
ATOM 678 C CA . GLY A 1 99 ? -17.451 -3.254 31.351 1.00 15.73 99 GLY A CA 1
ATOM 679 C C . GLY A 1 99 ? -16.917 -1.850 31.659 1.00 13.90 99 GLY A C 1
ATOM 680 O O . GLY A 1 99 ? -17.187 -1.300 32.735 1.00 17.04 99 GLY A O 1
ATOM 681 N N . PRO A 1 100 ? -16.138 -1.249 30.741 1.00 17.00 100 PRO A N 1
ATOM 682 C CA . PRO A 1 100 ? -15.607 0.105 31.020 1.00 16.76 100 PRO A CA 1
ATOM 683 C C . PRO A 1 100 ? -16.686 1.142 31.279 1.00 15.35 100 PRO A C 1
ATOM 684 O O . PRO A 1 100 ? -16.568 1.955 32.216 1.00 15.83 100 PRO A O 1
ATOM 688 N N . VAL A 1 101 ? -17.748 1.103 30.479 1.00 14.71 101 VAL A N 1
ATOM 689 C CA . VAL A 1 101 ? -18.879 2.004 30.672 1.00 17.62 101 VAL A CA 1
ATOM 690 C C . VAL A 1 101 ? -19.594 1.709 31.976 1.00 16.66 101 VAL A C 1
ATOM 691 O O . VAL A 1 101 ? -19.961 2.626 32.716 1.00 16.90 101 VAL A O 1
ATOM 695 N N . ARG A 1 102 ? -19.817 0.430 32.283 1.00 14.58 102 ARG A N 1
ATOM 696 C CA . ARG A 1 102 ? -20.539 0.115 33.509 1.00 12.85 102 ARG A CA 1
ATOM 697 C C . ARG A 1 102 ? -19.781 0.598 34.745 1.00 13.27 102 ARG A C 1
ATOM 698 O O . ARG A 1 102 ? -20.374 1.191 35.651 1.00 14.98 102 ARG A O 1
ATOM 706 N N . LEU A 1 103 ? -18.464 0.375 34.797 1.00 14.21 103 LEU A N 1
ATOM 707 C CA . LEU A 1 103 ? -17.745 0.721 36.020 1.00 16.17 103 LEU A CA 1
ATOM 708 C C . LEU A 1 103 ? -17.493 2.222 36.113 1.00 17.28 103 LEU A C 1
ATOM 709 O O . LEU A 1 103 ? -17.650 2.824 37.192 1.00 19.20 103 LEU A O 1
ATOM 714 N N . SER A 1 104 ? -17.106 2.840 34.998 1.00 15.54 104 SER A N 1
ATOM 715 C CA . SER A 1 104 ? -16.808 4.276 35.025 1.00 14.31 104 SER A CA 1
ATOM 716 C C . SER A 1 104 ? -18.065 5.129 35.163 1.00 16.55 104 SER A C 1
ATOM 717 O O . SER A 1 104 ? -17.993 6.258 35.666 1.00 17.73 104 SER A O 1
ATOM 720 N N . GLY A 1 105 ? -19.199 4.658 34.652 1.00 15.35 105 GLY A N 1
ATOM 721 C CA . GLY A 1 105 ? -20.385 5.486 34.582 1.00 18.29 105 GLY A CA 1
ATOM 722 C C . GLY A 1 105 ? -20.391 6.505 33.461 1.00 21.29 105 GLY A C 1
ATOM 723 O O . GLY A 1 105 ? -21.352 7.289 33.358 1.00 17.26 105 GLY A O 1
ATOM 724 N N . ALA A 1 106 ? -19.347 6.528 32.635 1.00 15.16 106 ALA A N 1
ATOM 725 C CA . ALA A 1 106 ? -19.118 7.547 31.621 1.00 15.90 106 ALA A CA 1
ATOM 726 C C . ALA A 1 106 ? -19.382 6.996 30.222 1.00 17.15 106 ALA A C 1
ATOM 727 O O . ALA A 1 106 ? -19.215 5.798 29.962 1.00 16.55 106 ALA A O 1
ATOM 729 N N . GLN A 1 107 ? -19.774 7.890 29.307 1.00 17.39 107 GLN A N 1
ATOM 730 C CA . GLN A 1 107 ? -19.962 7.517 27.906 1.00 16.06 107 GLN A CA 1
ATOM 731 C C . GLN A 1 107 ? -18.637 7.125 27.256 1.00 17.05 107 GLN A C 1
ATOM 732 O O . GLN A 1 107 ? -17.604 7.752 27.496 1.00 18.34 107 GLN A O 1
ATOM 738 N N . LEU A 1 108 ? -18.674 6.077 26.411 1.00 14.63 108 LEU A N 1
ATOM 739 C CA . LEU A 1 108 ? -17.520 5.644 25.621 1.00 13.55 108 LEU A CA 1
ATOM 740 C C . LEU A 1 108 ? -17.790 5.929 24.143 1.00 16.70 108 LEU A C 1
ATOM 741 O O . LEU A 1 108 ? -18.640 5.276 23.521 1.00 16.81 108 LEU A O 1
ATOM 746 N N . THR A 1 109 ? -17.063 6.912 23.585 1.00 14.59 109 THR A N 1
ATOM 747 C CA . THR A 1 109 ? -17.332 7.490 22.276 1.00 14.79 109 THR A CA 1
ATOM 748 C C . THR A 1 109 ? -16.342 6.968 21.244 1.00 16.86 109 THR A C 1
ATOM 749 O O . THR A 1 109 ? -15.140 7.241 21.343 1.00 15.66 109 THR A O 1
ATOM 753 N N . ARG A 1 110 ? -16.847 6.246 20.242 1.00 19.30 110 ARG A N 1
ATOM 754 C CA . ARG A 1 110 ? -15.985 5.679 19.212 1.00 15.94 110 ARG A CA 1
ATOM 755 C C . ARG A 1 110 ? -15.539 6.741 18.207 1.00 18.40 110 ARG A C 1
ATOM 756 O O . ARG A 1 110 ? -16.258 7.701 17.912 1.00 17.99 110 ARG A O 1
ATOM 764 N N . LEU A 1 111 ? -14.322 6.558 17.706 1.00 17.11 111 LEU A N 1
ATOM 765 C CA . LEU A 1 111 ? -13.700 7.423 16.712 1.00 17.87 111 LEU A CA 1
ATOM 766 C C . LEU A 1 111 ? -13.378 6.596 15.473 1.00 21.09 111 LEU A C 1
ATOM 767 O O . LEU A 1 111 ? -12.832 5.488 15.589 1.00 20.92 111 LEU A O 1
ATOM 772 N N . ALA A 1 112 ? -13.711 7.138 14.299 1.00 21.38 112 ALA A N 1
ATOM 773 C CA . ALA A 1 112 ? -13.374 6.494 13.035 1.00 23.34 112 ALA A CA 1
ATOM 774 C C . ALA A 1 112 ? -11.875 6.245 12.959 1.00 21.45 112 ALA A C 1
ATOM 775 O O . ALA A 1 112 ? -11.073 7.064 13.415 1.00 25.03 112 ALA A O 1
ATOM 777 N N . SER A 1 113 ? -11.496 5.091 12.409 1.00 22.66 113 SER A N 1
ATOM 778 C CA . SER A 1 113 ? -10.090 4.711 12.395 1.00 21.10 113 SER A CA 1
ATOM 779 C C . SER A 1 113 ? -9.795 3.882 11.155 1.00 23.62 113 SER A C 1
ATOM 780 O O . SER A 1 113 ? -10.700 3.361 10.491 1.00 24.10 113 SER A O 1
ATOM 783 N N . ASP A 1 114 ? -8.505 3.781 10.854 1.00 20.15 114 ASP A N 1
ATOM 784 C CA . ASP A 1 114 ? -7.965 2.921 9.804 1.00 20.87 114 ASP A CA 1
ATOM 785 C C . ASP A 1 114 ? -7.331 1.723 10.510 1.00 23.38 114 ASP A C 1
ATOM 786 O O . ASP A 1 114 ? -6.169 1.767 10.923 1.00 22.53 114 ASP A O 1
ATOM 791 N N . ASP A 1 115 ? -8.117 0.655 10.666 1.00 20.97 115 ASP A N 1
ATOM 792 C CA . ASP A 1 115 ? -7.651 -0.568 11.320 1.00 22.84 115 ASP A CA 1
ATOM 793 C C . ASP A 1 115 ? -7.145 -0.284 12.734 1.00 18.40 115 ASP A C 1
ATOM 794 O O . ASP A 1 115 ? -6.156 -0.867 13.182 1.00 20.28 115 ASP A O 1
ATOM 799 N N . GLY A 1 116 ? -7.794 0.658 13.424 1.00 17.91 116 GLY A N 1
ATOM 800 C CA . GLY A 1 116 ? -7.419 1.035 14.765 1.00 17.58 116 GLY A CA 1
ATOM 801 C C . GLY A 1 116 ? -6.531 2.262 14.850 1.00 19.37 116 GLY A C 1
ATOM 802 O O . GLY A 1 116 ? -6.386 2.830 15.940 1.00 22.98 116 GLY A O 1
ATOM 803 N N . LEU A 1 117 ? -5.931 2.683 13.734 1.00 20.04 117 LEU A N 1
ATOM 804 C CA . LEU A 1 117 ? -5.085 3.875 13.717 1.00 20.58 117 LEU A CA 1
ATOM 805 C C . LEU A 1 117 ? -5.987 5.093 13.584 1.00 20.93 117 LEU A C 1
ATOM 806 O O . LEU A 1 117 ? -6.653 5.266 12.561 1.00 21.94 117 LEU A O 1
ATOM 811 N N . ILE A 1 118 ? -6.011 5.930 14.610 1.00 21.08 118 ILE A N 1
ATOM 812 C CA . ILE A 1 118 ? -6.891 7.098 14.668 1.00 20.01 118 ILE A CA 1
ATOM 813 C C . ILE A 1 118 ? -6.108 8.337 14.277 1.00 19.59 118 ILE A C 1
ATOM 814 O O . ILE A 1 118 ? -4.984 8.546 14.745 1.00 18.63 118 ILE A O 1
ATOM 819 N N . SER A 1 119 ? -6.713 9.177 13.432 1.00 18.47 119 SER A N 1
ATOM 820 C CA . SER A 1 119 ? -6.122 10.466 13.117 1.00 20.51 119 SER A CA 1
ATOM 821 C C . SER A 1 119 ? -6.236 11.398 14.323 1.00 22.30 119 SER A C 1
ATOM 822 O O . SER A 1 119 ? -7.270 11.421 14.996 1.00 21.65 119 SER A O 1
ATOM 825 N N . PRO A 1 120 ? -5.195 12.174 14.630 1.00 24.89 120 PRO A N 1
ATOM 826 C CA . PRO A 1 120 ? -5.342 13.215 15.672 1.00 22.53 120 PRO A CA 1
ATOM 827 C C . PRO A 1 120 ? -6.497 14.182 15.405 1.00 22.64 120 PRO A C 1
ATOM 828 O O . PRO A 1 120 ? -7.144 14.653 16.356 1.00 25.90 120 PRO A O 1
ATOM 832 N N . ASP A 1 121 ? -6.775 14.481 14.129 1.00 23.72 121 ASP A N 1
ATOM 833 C CA . ASP A 1 121 ? -7.867 15.390 13.792 1.00 24.97 121 ASP A CA 1
ATOM 834 C C . ASP A 1 121 ? -9.232 14.824 14.176 1.00 24.53 121 ASP A C 1
ATOM 835 O O . ASP A 1 121 ? -10.130 15.590 14.531 1.00 29.66 121 ASP A O 1
ATOM 840 N N . GLU A 1 122 ? -9.420 13.498 14.099 1.00 24.25 122 GLU A N 1
ATOM 841 C CA . GLU A 1 122 ? -10.718 12.916 14.456 1.00 25.36 122 GLU A CA 1
ATOM 842 C C . GLU A 1 122 ? -11.012 13.093 15.946 1.00 26.91 122 GLU A C 1
ATOM 843 O O . GLU A 1 122 ? -12.128 13.487 16.343 1.00 28.55 122 GLU A O 1
ATOM 849 N N . LEU A 1 123 ? -10.002 12.843 16.782 1.00 27.31 123 LEU A N 1
ATOM 850 C CA . LEU A 1 123 ? -10.121 13.109 18.209 1.00 22.65 123 LEU A CA 1
ATOM 851 C C . LEU A 1 123 ? -10.427 14.580 18.459 1.00 24.71 123 LEU A C 1
ATOM 852 O O . LEU A 1 123 ? -11.377 14.919 19.185 1.00 25.54 123 LEU A O 1
ATOM 857 N N . GLU A 1 124 ? -9.646 15.471 17.837 1.00 26.42 124 GLU A N 1
ATOM 858 C CA . GLU A 1 124 ? -9.831 16.904 18.076 1.00 24.16 124 GLU A CA 1
ATOM 859 C C . GLU A 1 124 ? -11.230 17.365 17.669 1.00 28.04 124 GLU A C 1
ATOM 860 O O . GLU A 1 124 ? -11.835 18.203 18.350 1.00 30.35 124 GLU A O 1
ATOM 866 N N . ARG A 1 125 ? -11.752 16.851 16.550 1.00 24.12 125 ARG A N 1
ATOM 867 C CA . ARG A 1 125 ? -13.096 17.239 16.121 1.00 26.95 125 ARG A CA 1
ATOM 868 C C . ARG A 1 125 ? -14.141 16.821 17.141 1.00 27.83 125 ARG A C 1
ATOM 869 O O . ARG A 1 125 ? -15.097 17.569 17.395 1.00 25.42 125 ARG A O 1
ATOM 877 N N . ARG A 1 126 ? -13.992 15.617 17.721 1.00 24.47 126 ARG A N 1
ATOM 878 C CA . ARG A 1 126 ? -15.014 15.166 18.667 1.00 22.80 126 ARG A CA 1
ATOM 879 C C . ARG A 1 126 ? -14.824 15.724 20.076 1.00 32.74 126 ARG A C 1
ATOM 880 O O . ARG A 1 126 ? -15.697 15.518 20.927 1.00 39.13 126 ARG A O 1
ATOM 888 N N . VAL A 1 127 ? -13.719 16.418 20.344 1.00 25.51 127 VAL A N 1
ATOM 889 C CA . VAL A 1 127 ? -13.506 17.031 21.652 1.00 23.18 127 VAL A CA 1
ATOM 890 C C . VAL A 1 127 ? -13.896 18.518 21.684 1.00 28.01 127 VAL A C 1
ATOM 891 O O . VAL A 1 127 ? -14.175 19.058 22.771 1.00 27.68 127 VAL A O 1
ATOM 895 N N . ARG A 1 128 ? -14.009 19.166 20.526 1.00 29.02 128 ARG A N 1
ATOM 896 C CA . ARG A 1 128 ? -14.202 20.613 20.454 1.00 29.86 128 ARG A CA 1
ATOM 897 C C . ARG A 1 128 ? -15.568 21.056 20.980 1.00 27.67 128 ARG A C 1
ATOM 898 O O . ARG A 1 128 ? -16.603 20.450 20.674 1.00 28.26 128 ARG A O 1
ATOM 906 N N . GLY A 1 129 ? -15.565 22.128 21.773 1.00 27.65 129 GLY A N 1
ATOM 907 C CA . GLY A 1 129 ? -16.797 22.811 22.126 1.00 29.17 129 GLY A CA 1
ATOM 908 C C . GLY A 1 129 ? -17.679 22.131 23.147 1.00 32.54 129 GLY A C 1
ATOM 909 O O . GLY A 1 129 ? -18.882 22.403 23.180 1.00 38.55 129 GLY A O 1
ATOM 910 N N . ARG A 1 130 ? -17.139 21.221 23.954 1.00 29.37 130 ARG A N 1
ATOM 911 C CA . ARG A 1 130 ? -17.960 20.438 24.880 1.00 25.31 130 ARG A CA 1
ATOM 912 C C . ARG A 1 130 ? -17.934 20.969 26.315 1.00 28.26 130 ARG A C 1
ATOM 913 O O . ARG A 1 130 ? -17.895 20.179 27.251 1.00 43.11 130 ARG A O 1
ATOM 921 N N . SER A 1 131 ? -17.977 22.277 26.555 1.00 31.59 131 SER A N 1
ATOM 922 C CA . SER A 1 131 ? -17.724 22.757 27.910 1.00 32.96 131 SER A CA 1
ATOM 923 C C . SER A 1 131 ? -18.983 23.017 28.732 1.00 31.29 131 SER A C 1
ATOM 924 O O . SER A 1 131 ? -18.869 23.230 29.943 1.00 30.13 131 SER A O 1
ATOM 927 N N . ALA A 1 132 ? -20.169 22.988 28.133 1.00 25.68 132 ALA A N 1
ATOM 928 C CA . ALA A 1 132 ? -21.372 23.309 28.892 1.00 27.61 132 ALA A CA 1
ATOM 929 C C . ALA A 1 132 ? -21.726 22.182 29.868 1.00 26.21 132 ALA A C 1
ATOM 930 O O . ALA A 1 132 ? -21.296 21.035 29.723 1.00 21.73 132 ALA A O 1
ATOM 932 N N . VAL A 1 133 ? -22.527 22.528 30.882 1.00 22.31 133 VAL A N 1
ATOM 933 C CA . VAL A 1 133 ? -22.966 21.544 31.868 1.00 20.66 133 VAL A CA 1
ATOM 934 C C . VAL A 1 133 ? -23.793 20.431 31.237 1.00 20.17 133 VAL A C 1
ATOM 935 O O . VAL A 1 133 ? -23.909 19.338 31.811 1.00 17.49 133 VAL A O 1
ATOM 939 N N . HIS A 1 134 ? -24.357 20.669 30.054 1.00 19.88 134 HIS A N 1
ATOM 940 C CA . HIS A 1 134 ? -25.183 19.664 29.389 1.00 21.51 134 HIS A CA 1
ATOM 941 C C . HIS A 1 134 ? -24.387 18.570 28.685 1.00 20.94 134 HIS A C 1
ATOM 942 O O . HIS A 1 134 ? -25.002 17.612 28.196 1.00 19.96 134 HIS A O 1
ATOM 949 N N . HIS A 1 135 ? -23.056 18.668 28.625 1.00 19.44 135 HIS A N 1
ATOM 950 C CA . HIS A 1 135 ? -22.233 17.761 27.828 1.00 21.79 135 HIS A CA 1
ATOM 951 C C . HIS A 1 135 ? -21.346 16.888 28.708 1.00 19.25 135 HIS A C 1
ATOM 952 O O . HIS A 1 135 ? -20.747 17.382 29.668 1.00 19.26 135 HIS A O 1
ATOM 959 N N . SER A 1 136 ? -21.237 15.593 28.356 1.00 15.87 136 SER A N 1
ATOM 960 C CA . SER A 1 136 ? -20.171 14.771 28.904 1.00 16.37 136 SER A CA 1
ATOM 961 C C . SER A 1 136 ? -18.842 15.470 28.615 1.00 17.76 136 SER A C 1
ATOM 962 O O . SER A 1 136 ? -18.661 16.043 27.536 1.00 19.09 136 SER A O 1
ATOM 965 N N . GLN A 1 137 ? -17.898 15.426 29.581 1.00 17.72 137 GLN A N 1
ATOM 966 C CA . GLN A 1 137 ? -16.705 16.282 29.540 1.00 18.36 137 GLN A CA 1
ATOM 967 C C . GLN A 1 137 ? -15.492 15.498 29.053 1.00 16.90 137 GLN A C 1
ATOM 968 O O . GLN A 1 137 ? -15.006 14.628 29.789 1.00 17.62 137 GLN A O 1
ATOM 974 N N . PRO A 1 138 ? -14.961 15.758 27.852 1.00 20.33 138 PRO A N 1
ATOM 975 C CA . PRO A 1 138 ? -13.860 14.930 27.321 1.00 19.56 138 PRO A CA 1
ATOM 976 C C . PRO A 1 138 ? -12.702 14.823 28.303 1.00 18.88 138 PRO A C 1
ATOM 977 O O . PRO A 1 138 ? -12.234 15.842 28.840 1.00 19.29 138 PRO A O 1
ATOM 981 N N . ARG A 1 139 ? -12.223 13.551 28.550 1.00 16.80 139 ARG A N 1
ATOM 982 C CA . ARG A 1 139 ? -11.191 13.396 29.576 1.00 18.50 139 ARG A CA 1
ATOM 983 C C . ARG A 1 139 ? -10.037 12.484 29.179 1.00 17.82 139 ARG A C 1
ATOM 984 O O . ARG A 1 139 ? -8.889 12.791 29.514 1.00 16.35 139 ARG A O 1
ATOM 992 N N . ILE A 1 140 ? -10.307 11.346 28.538 1.00 14.34 140 ILE A N 1
ATOM 993 C CA . ILE A 1 140 ? -9.244 10.380 28.246 1.00 15.87 140 ILE A CA 1
ATOM 994 C C . ILE A 1 140 ? -9.564 9.643 26.947 1.00 18.91 140 ILE A C 1
ATOM 995 O O . ILE A 1 140 ? -10.722 9.313 26.673 1.00 17.55 140 ILE A O 1
ATOM 1000 N N . VAL A 1 141 ? -8.525 9.392 26.138 1.00 14.26 141 VAL A N 1
ATOM 1001 C CA . VAL A 1 141 ? -8.644 8.581 24.927 1.00 15.52 141 VAL A CA 1
ATOM 1002 C C . VAL A 1 141 ? -7.812 7.320 25.116 1.00 14.74 141 VAL A C 1
ATOM 1003 O O . VAL A 1 141 ? -6.706 7.363 25.669 1.00 18.47 141 VAL A O 1
ATOM 1007 N N . SER A 1 142 ? -8.369 6.189 24.696 1.00 13.90 142 SER A N 1
ATOM 1008 C CA . SER A 1 142 ? -7.681 4.907 24.694 1.00 15.37 142 SER A CA 1
ATOM 1009 C C . SER A 1 142 ? -7.306 4.531 23.263 1.00 17.36 142 SER A C 1
ATOM 1010 O O . SER A 1 142 ? -8.143 4.588 22.354 1.00 17.16 142 SER A O 1
ATOM 1013 N N . ILE A 1 143 ? -6.047 4.154 23.068 1.00 14.00 143 ILE A N 1
ATOM 1014 C CA . ILE A 1 143 ? -5.583 3.599 21.807 1.00 15.44 143 ILE A CA 1
ATOM 1015 C C . ILE A 1 143 ? -5.066 2.196 22.115 1.00 14.36 143 ILE A C 1
ATOM 1016 O O . ILE A 1 143 ? -4.881 1.829 23.275 1.00 18.80 143 ILE A O 1
ATOM 1021 N N . THR A 1 144 ? -4.834 1.412 21.070 1.00 15.30 144 THR A N 1
ATOM 1022 C CA . THR A 1 144 ? -4.440 0.016 21.246 1.00 18.41 144 THR A CA 1
ATOM 1023 C C . THR A 1 144 ? -3.168 -0.239 20.444 1.00 18.17 144 THR A C 1
ATOM 1024 O O . THR A 1 144 ? -3.087 0.148 19.277 1.00 17.01 144 THR A O 1
ATOM 1028 N N . GLN A 1 145 ? -2.176 -0.896 21.061 1.00 16.39 145 GLN A N 1
ATOM 1029 C CA . GLN A 1 145 ? -0.855 -1.049 20.439 1.00 18.81 145 GLN A CA 1
ATOM 1030 C C . GLN A 1 145 ? -0.296 -2.428 20.794 1.00 17.32 145 GLN A C 1
ATOM 1031 O O . GLN A 1 145 ? 0.028 -2.668 21.960 1.00 17.35 145 GLN A O 1
ATOM 1037 N N . SER A 1 146 ? -0.173 -3.339 19.822 1.00 17.41 146 SER A N 1
ATOM 1038 C CA . SER A 1 146 ? -0.652 -3.189 18.450 1.00 16.93 146 SER A CA 1
ATOM 1039 C C . SER A 1 146 ? -2.189 -3.245 18.399 1.00 17.52 146 SER A C 1
ATOM 1040 O O . SER A 1 146 ? -2.807 -3.666 19.365 1.00 20.12 146 SER A O 1
ATOM 1043 N N . THR A 1 147 ? -2.801 -2.815 17.290 1.00 18.64 147 THR A N 1
ATOM 1044 C CA . THR A 1 147 ? -4.245 -2.611 17.295 1.00 16.82 147 THR A CA 1
ATOM 1045 C C . THR A 1 147 ? -4.999 -3.936 17.158 1.00 20.75 147 THR A C 1
ATOM 1046 O O . THR A 1 147 ? -4.448 -4.985 16.801 1.00 17.89 147 THR A O 1
ATOM 1050 N N . GLU A 1 148 ? -6.305 -3.859 17.403 1.00 20.43 148 GLU A N 1
ATOM 1051 C CA . GLU A 1 148 ? -7.175 -5.020 17.268 1.00 18.78 148 GLU A CA 1
ATOM 1052 C C . GLU A 1 148 ? -7.280 -5.524 15.827 1.00 18.20 148 GLU A C 1
ATOM 1053 O O . GLU A 1 148 ? -7.754 -6.648 15.616 1.00 21.24 148 GLU A O 1
ATOM 1059 N N . ASN A 1 149 ? -6.874 -4.726 14.836 1.00 16.47 149 ASN A N 1
ATOM 1060 C CA . ASN A 1 149 ? -6.821 -5.170 13.446 1.00 19.80 149 ASN A CA 1
ATOM 1061 C C . ASN A 1 149 ? -5.392 -5.458 12.994 1.00 19.61 149 ASN A C 1
ATOM 1062 O O . ASN A 1 149 ? -5.110 -5.452 11.787 1.00 22.37 149 ASN A O 1
ATOM 1067 N N . GLY A 1 150 ? -4.480 -5.685 13.938 1.00 20.16 150 GLY A N 1
ATOM 1068 C CA . GLY A 1 150 ? -3.162 -6.193 13.591 1.00 17.43 150 GLY A CA 1
ATOM 1069 C C . GLY A 1 150 ? -2.182 -5.171 13.060 1.00 20.98 150 GLY A C 1
ATOM 1070 O O . GLY A 1 150 ? -1.170 -5.557 12.473 1.00 21.11 150 GLY A O 1
ATOM 1071 N N . ARG A 1 151 ? -2.448 -3.880 13.246 1.00 18.93 151 ARG A N 1
ATOM 1072 C CA . ARG A 1 151 ? -1.541 -2.835 12.789 1.00 19.92 151 ARG A CA 1
ATOM 1073 C C . ARG A 1 151 ? -0.727 -2.304 13.965 1.00 17.90 151 ARG A C 1
ATOM 1074 O O . ARG A 1 151 ? -1.073 -2.512 15.128 1.00 20.10 151 ARG A O 1
ATOM 1082 N N . VAL A 1 152 ? 0.387 -1.640 13.661 1.00 16.50 152 VAL A N 1
ATOM 1083 C CA . VAL A 1 152 ? 1.222 -1.039 14.699 1.00 20.62 152 VAL A CA 1
ATOM 1084 C C . VAL A 1 152 ? 1.240 0.466 14.492 1.00 21.40 152 VAL A C 1
ATOM 1085 O O . VAL A 1 152 ? 1.375 0.936 13.356 1.00 23.16 152 VAL A O 1
ATOM 1089 N N . TRP A 1 153 ? 1.061 1.220 15.580 1.00 19.08 153 TRP A N 1
ATOM 1090 C CA . TRP A 1 153 ? 1.325 2.652 15.519 1.00 16.45 153 TRP A CA 1
ATOM 1091 C C . TRP A 1 153 ? 2.825 2.847 15.406 1.00 19.33 153 TRP A C 1
ATOM 1092 O O . TRP A 1 153 ? 3.575 2.323 16.230 1.00 21.01 153 TRP A O 1
ATOM 1103 N N . SER A 1 154 ? 3.272 3.597 14.397 1.00 21.76 154 SER A N 1
ATOM 1104 C CA . SER A 1 154 ? 4.693 3.913 14.335 1.00 20.79 154 SER A CA 1
ATOM 1105 C C . SER A 1 154 ? 5.100 4.784 15.528 1.00 22.70 154 SER A C 1
ATOM 1106 O O . SER A 1 154 ? 4.267 5.410 16.197 1.00 21.14 154 SER A O 1
ATOM 1109 N N . ALA A 1 155 ? 6.408 4.820 15.799 1.00 21.03 155 ALA A N 1
ATOM 1110 C CA . ALA A 1 155 ? 6.898 5.687 16.871 1.00 22.09 155 ALA A CA 1
ATOM 1111 C C . ALA A 1 155 ? 6.460 7.134 16.639 1.00 20.97 155 ALA A C 1
ATOM 1112 O O . ALA A 1 155 ? 5.976 7.806 17.563 1.00 22.75 155 ALA A O 1
ATOM 1114 N N . THR A 1 156 ? 6.560 7.603 15.392 1.00 23.17 156 THR A N 1
ATOM 1115 C CA . THR A 1 156 ? 6.154 8.968 15.076 1.00 26.15 156 THR A CA 1
ATOM 1116 C C . THR A 1 156 ? 4.652 9.148 15.267 1.00 27.78 156 THR A C 1
ATOM 1117 O O . THR A 1 156 ? 4.198 10.128 15.882 1.00 21.15 156 THR A O 1
ATOM 1121 N N . ALA A 1 157 ? 3.863 8.192 14.769 1.00 21.87 157 ALA A N 1
ATOM 1122 C CA . ALA A 1 157 ? 2.411 8.335 14.840 1.00 22.50 157 ALA A CA 1
ATOM 1123 C C . ALA A 1 157 ? 1.899 8.292 16.281 1.00 20.72 157 ALA A C 1
ATOM 1124 O O . ALA A 1 157 ? 1.048 9.108 16.670 1.00 21.20 157 ALA A O 1
ATOM 1126 N N . VAL A 1 158 ? 2.412 7.373 17.101 1.00 18.11 158 VAL A N 1
ATOM 1127 C CA . VAL A 1 158 ? 1.914 7.290 18.471 1.00 17.38 158 VAL A CA 1
ATOM 1128 C C . VAL A 1 158 ? 2.326 8.541 19.237 1.00 19.34 158 VAL A C 1
ATOM 1129 O O . VAL A 1 158 ? 1.548 9.076 20.043 1.00 17.14 158 VAL A O 1
ATOM 1133 N N . ALA A 1 159 ? 3.521 9.073 18.946 1.00 19.15 159 ALA A N 1
ATOM 1134 C CA . ALA A 1 159 ? 3.926 10.313 19.599 1.00 22.38 159 ALA A CA 1
ATOM 1135 C C . ALA A 1 159 ? 3.050 11.506 19.192 1.00 18.53 159 ALA A C 1
ATOM 1136 O O . ALA A 1 159 ? 2.699 12.326 20.051 1.00 23.18 159 ALA A O 1
ATOM 1138 N N . GLN A 1 160 ? 2.717 11.664 17.894 1.00 20.93 160 GLN A N 1
ATOM 1139 C CA . GLN A 1 160 ? 1.864 12.805 17.519 1.00 21.62 160 GLN A CA 1
ATOM 1140 C C . GLN A 1 160 ? 0.481 12.668 18.145 1.00 21.49 160 GLN A C 1
ATOM 1141 O O . GLN A 1 160 ? -0.137 13.672 18.520 1.00 21.72 160 GLN A O 1
ATOM 1147 N N . PHE A 1 161 ? -0.077 11.439 18.148 1.00 18.43 161 PHE A N 1
ATOM 1148 C CA . PHE A 1 161 ? -1.421 11.268 18.699 1.00 21.02 161 PHE A CA 1
ATOM 1149 C C . PHE A 1 161 ? -1.444 11.612 20.181 1.00 20.31 161 PHE A C 1
ATOM 1150 O O . PHE A 1 161 ? -2.304 12.390 20.641 1.00 17.47 161 PHE A O 1
ATOM 1158 N N . VAL A 1 162 ? -0.478 11.080 20.936 1.00 17.06 162 VAL A N 1
ATOM 1159 C CA . VAL A 1 162 ? -0.426 11.377 22.361 1.00 16.62 162 VAL A CA 1
ATOM 1160 C C . VAL A 1 162 ? -0.192 12.863 22.573 1.00 18.35 162 VAL A C 1
ATOM 1161 O O . VAL A 1 162 ? -0.783 13.471 23.469 1.00 18.72 162 VAL A O 1
ATOM 1165 N N . ASP A 1 163 ? 0.687 13.464 21.769 1.00 17.60 163 ASP A N 1
ATOM 1166 C CA . ASP A 1 163 ? 0.960 14.898 21.914 1.00 18.05 163 ASP A CA 1
ATOM 1167 C C . ASP A 1 163 ? -0.286 15.731 21.651 1.00 20.02 163 ASP A C 1
ATOM 1168 O O . ASP A 1 163 ? -0.511 16.750 22.318 1.00 18.31 163 ASP A O 1
ATOM 1173 N N . ARG A 1 164 ? -1.079 15.355 20.644 1.00 18.47 164 ARG A N 1
ATOM 1174 C CA . ARG A 1 164 ? -2.298 16.109 20.361 1.00 26.56 164 ARG A CA 1
ATOM 1175 C C . ARG A 1 164 ? -3.296 15.968 21.501 1.00 21.17 164 ARG A C 1
ATOM 1176 O O . ARG A 1 164 ? -3.897 16.963 21.937 1.00 20.84 164 ARG A O 1
ATOM 1184 N N . ALA A 1 165 ? -3.468 14.744 22.014 1.00 19.54 165 ALA A N 1
ATOM 1185 C CA . ALA A 1 165 ? -4.361 14.565 23.153 1.00 17.24 165 ALA A CA 1
ATOM 1186 C C . ALA A 1 165 ? -3.897 15.400 24.344 1.00 18.02 165 ALA A C 1
ATOM 1187 O O . ALA A 1 165 ? -4.699 16.107 24.971 1.00 18.83 165 ALA A O 1
ATOM 1189 N N . HIS A 1 166 ? -2.590 15.391 24.623 1.00 16.82 166 HIS A N 1
ATOM 1190 C CA . HIS A 1 166 ? -2.061 16.156 25.752 1.00 16.73 166 HIS A CA 1
ATOM 1191 C C . HIS A 1 166 ? -2.226 17.661 25.543 1.00 17.25 166 HIS A C 1
ATOM 1192 O O . HIS A 1 166 ? -2.509 18.391 26.498 1.00 17.58 166 HIS A O 1
ATOM 1199 N N . ALA A 1 167 ? -2.053 18.143 24.306 1.00 17.86 167 ALA A N 1
ATOM 1200 C CA . ALA A 1 167 ? -2.233 19.567 24.039 1.00 23.44 167 ALA A CA 1
ATOM 1201 C C . ALA A 1 167 ? -3.679 19.990 24.251 1.00 23.37 167 ALA A C 1
ATOM 1202 O O . ALA A 1 167 ? -3.944 21.154 24.583 1.00 20.82 167 ALA A O 1
ATOM 1204 N N . LEU A 1 168 ? -4.620 19.060 24.077 1.00 19.78 168 LEU A N 1
ATOM 1205 C CA . LEU A 1 168 ? -6.032 19.311 24.324 1.00 23.22 168 LEU A CA 1
ATOM 1206 C C . LEU A 1 168 ? -6.427 19.097 25.777 1.00 20.66 168 LEU A C 1
ATOM 1207 O O . LEU A 1 168 ? -7.611 19.241 26.108 1.00 23.43 168 LEU A O 1
ATOM 1212 N N . GLY A 1 169 ? -5.477 18.737 26.639 1.00 18.44 169 GLY A N 1
ATOM 1213 C CA . GLY A 1 169 ? -5.746 18.507 28.044 1.00 16.77 169 GLY A CA 1
ATOM 1214 C C . GLY A 1 169 ? -6.270 17.125 28.376 1.00 18.41 169 GLY A C 1
ATOM 1215 O O . GLY A 1 169 ? -6.700 16.898 29.511 1.00 21.60 169 GLY A O 1
ATOM 1216 N N . LEU A 1 170 ? -6.210 16.192 27.437 1.00 18.47 170 LEU A N 1
ATOM 1217 C CA . LEU A 1 170 ? -6.743 14.855 27.635 1.00 17.50 170 LEU A CA 1
ATOM 1218 C C . LEU A 1 170 ? -5.656 13.912 28.148 1.00 17.27 170 LEU A C 1
ATOM 1219 O O . LEU A 1 170 ? -4.467 14.113 27.892 1.00 18.08 170 LEU A O 1
ATOM 1224 N N . LEU A 1 171 ? -6.081 12.868 28.867 1.00 15.25 171 LEU A N 1
ATOM 1225 C CA . LEU A 1 171 ? -5.188 11.756 29.186 1.00 15.03 171 LEU A CA 1
ATOM 1226 C C . LEU A 1 171 ? -5.162 10.740 28.046 1.00 14.92 171 LEU A C 1
ATOM 1227 O O . LEU A 1 171 ? -6.077 10.670 27.214 1.00 17.40 171 LEU A O 1
ATOM 1232 N N . VAL A 1 172 ? -4.121 9.902 28.036 1.00 15.37 172 VAL A N 1
ATOM 1233 C CA . VAL A 1 172 ? -4.032 8.799 27.079 1.00 17.68 172 VAL A CA 1
ATOM 1234 C C . VAL A 1 172 ? -3.779 7.481 27.814 1.00 18.20 172 VAL A C 1
ATOM 1235 O O . VAL A 1 172 ? -2.821 7.349 28.601 1.00 17.72 172 VAL A O 1
ATOM 1239 N N . HIS A 1 173 ? -4.642 6.505 27.531 1.00 14.35 173 HIS A N 1
ATOM 1240 C CA . HIS A 1 173 ? -4.466 5.102 27.909 1.00 14.15 173 HIS A CA 1
ATOM 1241 C C . HIS A 1 173 ? -4.050 4.299 26.682 1.00 19.26 173 HIS A C 1
ATOM 1242 O O . HIS A 1 173 ? -4.595 4.485 25.584 1.00 15.41 173 HIS A O 1
ATOM 1249 N N . VAL A 1 174 ? -3.069 3.420 26.859 1.00 16.29 174 VAL A N 1
ATOM 1250 C CA . VAL A 1 174 ? -2.689 2.470 25.816 1.00 17.58 174 VAL A CA 1
ATOM 1251 C C . VAL A 1 174 ? -3.092 1.078 26.281 1.00 16.25 174 VAL A C 1
ATOM 1252 O O . VAL A 1 174 ? -2.618 0.607 27.315 1.00 16.77 174 VAL A O 1
ATOM 1256 N N . ASP A 1 175 ? -3.976 0.430 25.529 1.00 14.14 175 ASP A N 1
ATOM 1257 C CA . ASP A 1 175 ? -4.283 -0.983 25.715 1.00 15.34 175 ASP A CA 1
ATOM 1258 C C . ASP A 1 175 ? -3.167 -1.747 25.029 1.00 14.44 175 ASP A C 1
ATOM 1259 O O . ASP A 1 175 ? -3.180 -1.926 23.809 1.00 15.14 175 ASP A O 1
ATOM 1264 N N . GLY A 1 176 ? -2.162 -2.144 25.799 1.00 16.67 176 GLY A N 1
ATOM 1265 C CA . GLY A 1 176 ? -1.042 -2.893 25.280 1.00 14.59 176 GLY A CA 1
ATOM 1266 C C . GLY A 1 176 ? -1.176 -4.371 25.578 1.00 17.86 176 GLY A C 1
ATOM 1267 O O . GLY A 1 176 ? -0.204 -5.021 25.967 1.00 16.49 176 GLY A O 1
ATOM 1268 N N . ALA A 1 177 ? -2.384 -4.911 25.407 1.00 15.11 177 ALA A N 1
ATOM 1269 C CA . ALA A 1 177 ? -2.559 -6.361 25.466 1.00 20.23 177 ALA A CA 1
ATOM 1270 C C . ALA A 1 177 ? -1.536 -7.092 24.611 1.00 16.86 177 ALA A C 1
ATOM 1271 O O . ALA A 1 177 ? -1.122 -8.208 24.961 1.00 18.11 177 ALA A O 1
ATOM 1273 N N . ARG A 1 178 ? -1.127 -6.490 23.487 1.00 16.40 178 ARG A N 1
ATOM 1274 C CA . ARG A 1 178 ? -0.111 -7.006 22.578 1.00 17.68 178 ARG A CA 1
ATOM 1275 C C . ARG A 1 178 ? 1.023 -6.001 22.394 1.00 20.43 178 ARG A C 1
ATOM 1276 O O . ARG A 1 178 ? 1.546 -5.819 21.285 1.00 17.91 178 ARG A O 1
ATOM 1284 N N . ILE A 1 179 ? 1.411 -5.317 23.480 1.00 18.03 179 ILE A N 1
ATOM 1285 C CA . ILE A 1 179 ? 2.492 -4.335 23.387 1.00 16.85 179 ILE A CA 1
ATOM 1286 C C . ILE A 1 179 ? 3.809 -5.022 23.027 1.00 16.47 179 ILE A C 1
ATOM 1287 O O . ILE A 1 179 ? 4.622 -4.474 22.270 1.00 17.44 179 ILE A O 1
ATOM 1292 N N . ALA A 1 180 ? 4.028 -6.242 23.530 1.00 18.22 180 ALA A N 1
ATOM 1293 C CA . ALA A 1 180 ? 5.264 -6.957 23.200 1.00 15.76 180 ALA A CA 1
ATOM 1294 C C . ALA A 1 180 ? 5.388 -7.188 21.694 1.00 18.39 180 ALA A C 1
ATOM 1295 O O . ALA A 1 180 ? 6.487 -7.102 21.133 1.00 20.25 180 ALA A O 1
ATOM 1297 N N . ASN A 1 181 ? 4.264 -7.449 21.016 1.00 16.13 181 ASN A N 1
ATOM 1298 C CA . ASN A 1 181 ? 4.314 -7.656 19.574 1.00 18.66 181 ASN A CA 1
ATOM 1299 C C . ASN A 1 181 ? 4.628 -6.359 18.838 1.00 17.86 181 ASN A C 1
ATOM 1300 O O . ASN A 1 181 ? 5.387 -6.370 17.867 1.00 17.20 181 ASN A O 1
ATOM 1305 N N . ALA A 1 182 ? 4.076 -5.225 19.294 1.00 18.47 182 ALA A N 1
ATOM 1306 C CA . ALA A 1 182 ? 4.416 -3.951 18.663 1.00 19.52 182 ALA A CA 1
ATOM 1307 C C . ALA A 1 182 ? 5.899 -3.638 18.833 1.00 19.36 182 ALA A C 1
ATOM 1308 O O . ALA A 1 182 ? 6.576 -3.231 17.874 1.00 21.52 182 ALA A O 1
ATOM 1310 N N . VAL A 1 183 ? 6.419 -3.831 20.053 1.00 18.04 183 VAL A N 1
ATOM 1311 C CA . VAL A 1 183 ? 7.830 -3.559 20.330 1.00 18.46 183 VAL A CA 1
ATOM 1312 C C . VAL A 1 183 ? 8.720 -4.425 19.450 1.00 19.43 183 VAL A C 1
ATOM 1313 O O . VAL A 1 183 ? 9.662 -3.935 18.811 1.00 18.22 183 VAL A O 1
ATOM 1317 N N . ALA A 1 184 ? 8.430 -5.733 19.397 1.00 20.39 184 ALA A N 1
ATOM 1318 C CA . ALA A 1 184 ? 9.242 -6.635 18.583 1.00 22.78 184 ALA A CA 1
ATOM 1319 C C . ALA A 1 184 ? 9.175 -6.278 17.098 1.00 20.81 184 ALA A C 1
ATOM 1320 O O . ALA A 1 184 ? 10.187 -6.355 16.390 1.00 21.04 184 ALA A O 1
ATOM 1322 N N . ALA A 1 185 ? 7.991 -5.890 16.601 1.00 20.71 185 ALA A N 1
ATOM 1323 C CA . ALA A 1 185 ? 7.855 -5.574 15.178 1.00 22.03 185 ALA A CA 1
ATOM 1324 C C . ALA A 1 185 ? 8.597 -4.299 14.802 1.00 28.03 185 ALA A C 1
ATOM 1325 O O . ALA A 1 185 ? 9.175 -4.215 13.712 1.00 23.95 185 ALA A O 1
ATOM 1327 N N . LEU A 1 186 ? 8.578 -3.295 15.674 1.00 22.59 186 LEU A N 1
ATOM 1328 C CA . LEU A 1 186 ? 9.165 -1.999 15.352 1.00 25.68 186 LEU A CA 1
ATOM 1329 C C . LEU A 1 186 ? 10.647 -1.911 15.679 1.00 26.59 186 LEU A C 1
ATOM 1330 O O . LEU A 1 186 ? 11.322 -1.011 15.155 1.00 27.41 186 LEU A O 1
ATOM 1335 N N . SER A 1 187 ? 11.158 -2.792 16.549 1.00 21.62 187 SER A N 1
ATOM 1336 C CA . SER A 1 187 ? 12.544 -2.730 17.023 1.00 20.63 187 SER A CA 1
ATOM 1337 C C . SER A 1 187 ? 12.853 -1.365 17.643 1.00 23.59 187 SER A C 1
ATOM 1338 O O . SER A 1 187 ? 13.880 -0.747 17.351 1.00 27.42 187 SER A O 1
ATOM 1341 N N . ILE A 1 188 ? 11.920 -0.867 18.454 1.00 24.37 188 ILE A N 1
ATOM 1342 C CA . ILE A 1 188 ? 12.089 0.349 19.234 1.00 25.94 188 ILE A CA 1
ATOM 1343 C C . ILE A 1 188 ? 11.909 -0.006 20.715 1.00 23.69 188 ILE A C 1
ATOM 1344 O O . ILE A 1 188 ? 11.545 -1.127 21.069 1.00 23.74 188 ILE A O 1
ATOM 1349 N N . SER A 1 189 ? 12.171 0.970 21.584 1.00 22.23 189 SER A N 1
ATOM 1350 C CA . SER A 1 189 ? 12.008 0.723 23.009 1.00 21.17 189 SER A CA 1
ATOM 1351 C C . SER A 1 189 ? 10.525 0.655 23.365 1.00 22.00 189 SER A C 1
ATOM 1352 O O . SER A 1 189 ? 9.687 1.239 22.676 1.00 21.92 189 SER A O 1
ATOM 1355 N N . PRO A 1 190 ? 10.174 -0.065 24.432 1.00 19.83 190 PRO A N 1
ATOM 1356 C CA . PRO A 1 190 ? 8.772 -0.039 24.897 1.00 17.82 190 PRO A CA 1
ATOM 1357 C C . PRO A 1 190 ? 8.229 1.376 25.124 1.00 19.35 190 PRO A C 1
ATOM 1358 O O . PRO A 1 190 ? 7.076 1.676 24.756 1.00 20.12 190 PRO A O 1
ATOM 1362 N N . LEU A 1 191 ? 9.046 2.262 25.715 1.00 19.56 191 LEU A N 1
ATOM 1363 C CA . LEU A 1 191 ? 8.616 3.644 25.933 1.00 22.04 191 LEU A CA 1
ATOM 1364 C C . LEU A 1 191 ? 8.348 4.355 24.608 1.00 20.39 191 LEU A C 1
ATOM 1365 O O . LEU A 1 191 ? 7.364 5.102 24.480 1.00 20.29 191 LEU A O 1
ATOM 1370 N N . GLU A 1 192 ? 9.210 4.133 23.607 1.00 18.09 192 GLU A N 1
ATOM 1371 C CA . GLU A 1 192 ? 8.958 4.702 22.287 1.00 17.41 192 GLU A CA 1
ATOM 1372 C C . GLU A 1 192 ? 7.663 4.162 21.691 1.00 22.50 192 GLU A C 1
ATOM 1373 O O . GLU A 1 192 ? 6.938 4.901 21.013 1.00 21.20 192 GLU A O 1
ATOM 1379 N N . ALA A 1 193 ? 7.327 2.893 21.977 1.00 19.32 193 ALA A N 1
ATOM 1380 C CA . ALA A 1 193 ? 6.134 2.289 21.404 1.00 19.30 193 ALA A CA 1
ATOM 1381 C C . ALA A 1 193 ? 4.858 2.799 22.051 1.00 19.90 193 ALA A C 1
ATOM 1382 O O . ALA A 1 193 ? 3.786 2.598 21.479 1.00 21.51 193 ALA A O 1
ATOM 1384 N N . ILE A 1 194 ? 4.935 3.412 23.237 1.00 17.37 194 ILE A N 1
ATOM 1385 C CA . ILE A 1 194 ? 3.742 4.003 23.863 1.00 18.13 194 ILE A CA 1
ATOM 1386 C C . ILE A 1 194 ? 3.719 5.539 23.814 1.00 19.53 194 ILE A C 1
ATOM 1387 O O . ILE A 1 194 ? 2.753 6.138 24.316 1.00 20.77 194 ILE A O 1
ATOM 1392 N N . GLY A 1 195 ? 4.773 6.195 23.340 1.00 18.00 195 GLY A N 1
ATOM 1393 C CA . GLY A 1 195 ? 4.712 7.647 23.143 1.00 22.54 195 GLY A CA 1
ATOM 1394 C C . GLY A 1 195 ? 4.312 8.604 24.276 1.00 38.24 195 GLY A C 1
ATOM 1395 O O . GLY A 1 195 ? 3.515 9.507 24.025 1.00 49.44 195 GLY A O 1
ATOM 1396 N N . ASP A 1 196 ? 4.838 8.473 25.492 1.00 38.88 196 ASP A N 1
ATOM 1397 C CA . ASP A 1 196 ? 4.549 9.369 26.639 1.00 22.87 196 ASP A CA 1
ATOM 1398 C C . ASP A 1 196 ? 3.104 9.268 27.143 1.00 20.99 196 ASP A C 1
ATOM 1399 O O . ASP A 1 196 ? 2.600 10.197 27.793 1.00 18.25 196 ASP A O 1
ATOM 1404 N N . ALA A 1 197 ? 2.450 8.133 26.922 1.00 17.82 197 ALA A N 1
ATOM 1405 C CA . ALA A 1 197 ? 1.104 7.898 27.434 1.00 19.67 197 ALA A CA 1
ATOM 1406 C C . ALA A 1 197 ? 1.050 7.930 28.970 1.00 19.21 197 ALA A C 1
ATOM 1407 O O . ALA A 1 197 ? 2.041 7.714 29.670 1.00 18.27 197 ALA A O 1
ATOM 1409 N N . ASP A 1 198 ? -0.147 8.205 29.502 1.00 15.27 198 ASP A N 1
ATOM 1410 C CA . ASP A 1 198 ? -0.304 8.353 30.947 1.00 14.26 198 ASP A CA 1
ATOM 1411 C C . ASP A 1 198 ? -0.520 7.035 31.664 1.00 15.00 198 ASP A C 1
ATOM 1412 O O . ASP A 1 198 ? -0.147 6.917 32.840 1.00 17.78 198 ASP A O 1
ATOM 1417 N N . ILE A 1 199 ? -1.144 6.060 31.001 1.00 17.83 199 ILE A N 1
ATOM 1418 C CA . ILE A 1 199 ? -1.425 4.776 31.652 1.00 15.58 199 ILE A CA 1
ATOM 1419 C C . ILE A 1 199 ? -1.446 3.702 30.572 1.00 14.60 199 ILE A C 1
ATOM 1420 O O . ILE A 1 199 ? -1.843 3.963 29.437 1.00 16.95 199 ILE A O 1
ATOM 1425 N N . VAL A 1 200 ? -0.954 2.509 30.906 1.00 17.49 200 VAL A N 1
ATOM 1426 C CA . VAL A 1 200 ? -0.814 1.434 29.924 1.00 16.89 200 VAL A CA 1
ATOM 1427 C C . VAL A 1 200 ? -1.273 0.120 30.549 1.00 15.96 200 VAL A C 1
ATOM 1428 O O . VAL A 1 200 ? -0.801 -0.246 31.627 1.00 16.05 200 VAL A O 1
ATOM 1432 N N . SER A 1 201 ? -2.156 -0.607 29.859 1.00 15.63 201 SER A N 1
ATOM 1433 C CA . SER A 1 201 ? -2.428 -2.002 30.197 1.00 15.92 201 SER A CA 1
ATOM 1434 C C . SER A 1 201 ? -1.338 -2.832 29.537 1.00 17.91 201 SER A C 1
ATOM 1435 O O . SER A 1 201 ? -1.202 -2.787 28.319 1.00 18.12 201 SER A O 1
ATOM 1438 N N . VAL A 1 202 ? -0.546 -3.555 30.317 1.00 15.00 202 VAL A N 1
ATOM 1439 C CA . VAL A 1 202 ? 0.616 -4.276 29.810 1.00 19.50 202 VAL A CA 1
ATOM 1440 C C . VAL A 1 202 ? 0.226 -5.743 29.742 1.00 19.39 202 VAL A C 1
ATOM 1441 O O . VAL A 1 202 ? 0.011 -6.381 30.780 1.00 19.10 202 VAL A O 1
ATOM 1445 N N . GLY A 1 203 ? 0.145 -6.291 28.531 1.00 20.35 203 GLY A N 1
ATOM 1446 C CA . GLY A 1 203 ? -0.378 -7.626 28.365 1.00 20.65 203 GLY A CA 1
ATOM 1447 C C . GLY A 1 203 ? 0.652 -8.651 28.770 1.00 22.59 203 GLY A C 1
ATOM 1448 O O . GLY A 1 203 ? 1.834 -8.541 28.415 1.00 20.29 203 GLY A O 1
ATOM 1449 N N . GLY A 1 204 ? 0.202 -9.648 29.531 1.00 18.77 204 GLY A N 1
ATOM 1450 C CA . GLY A 1 204 ? 1.008 -10.798 29.890 1.00 20.51 204 GLY A CA 1
ATOM 1451 C C . GLY A 1 204 ? 0.413 -12.112 29.401 1.00 19.33 204 GLY A C 1
ATOM 1452 O O . GLY A 1 204 ? 1.116 -12.909 28.773 1.00 20.21 204 GLY A O 1
ATOM 1453 N N . THR A 1 205 ? -0.886 -12.330 29.667 1.00 17.27 205 THR A N 1
ATOM 1454 C CA . THR A 1 205 ? -1.576 -13.563 29.278 1.00 17.83 205 THR A CA 1
ATOM 1455 C C . THR A 1 205 ? -1.286 -13.971 27.835 1.00 19.21 205 THR A C 1
ATOM 1456 O O . THR A 1 205 ? -0.909 -15.117 27.562 1.00 19.30 205 THR A O 1
ATOM 1460 N N . LYS A 1 206 ? -1.503 -13.052 26.892 1.00 17.05 206 LYS A N 1
ATOM 1461 C CA . LYS A 1 206 ? -1.385 -13.398 25.479 1.00 16.22 206 LYS A CA 1
ATOM 1462 C C . LYS A 1 206 ? 0.054 -13.651 25.048 1.00 21.68 206 LYS A C 1
ATOM 1463 O O . LYS A 1 206 ? 0.270 -14.240 23.984 1.00 21.94 206 LYS A O 1
ATOM 1469 N N . ASN A 1 207 ? 1.040 -13.230 25.838 1.00 16.63 207 ASN A N 1
ATOM 1470 C CA . ASN A 1 207 ? 2.433 -13.384 25.452 1.00 18.51 207 ASN A CA 1
ATOM 1471 C C . ASN A 1 207 ? 3.111 -14.525 26.195 1.00 21.63 207 ASN A C 1
ATOM 1472 O O . ASN A 1 207 ? 4.343 -14.564 26.268 1.00 22.24 207 ASN A O 1
ATOM 1477 N N . GLY A 1 208 ? 2.329 -15.440 26.768 1.00 17.78 208 GLY A N 1
ATOM 1478 C CA . GLY A 1 208 ? 2.870 -16.636 27.391 1.00 18.39 208 GLY A CA 1
ATOM 1479 C C . GLY A 1 208 ? 2.618 -16.786 28.883 1.00 18.58 208 GLY A C 1
ATOM 1480 O O . GLY A 1 208 ? 3.092 -17.774 29.462 1.00 20.18 208 GLY A O 1
ATOM 1481 N N . LEU A 1 209 ? 1.923 -15.865 29.558 1.00 15.77 209 LEU A N 1
ATOM 1482 C CA . LEU A 1 209 ? 1.591 -16.123 30.949 1.00 19.57 209 LEU A CA 1
ATOM 1483 C C . LEU A 1 209 ? 0.410 -17.085 31.042 1.00 21.39 209 LEU A C 1
ATOM 1484 O O . LEU A 1 209 ? -0.278 -17.383 30.060 1.00 22.72 209 LEU A O 1
ATOM 1489 N N . MET A 1 210 ? 0.195 -17.585 32.259 1.00 21.87 210 MET A N 1
ATOM 1490 C CA . MET A 1 210 ? -0.998 -18.349 32.583 1.00 21.58 210 MET A CA 1
ATOM 1491 C C . MET A 1 210 ? -2.182 -17.418 32.806 1.00 24.32 210 MET A C 1
ATOM 1492 O O . MET A 1 210 ? -3.289 -17.675 32.325 1.00 25.94 210 MET A O 1
ATOM 1497 N N . PHE A 1 211 ? -1.945 -16.314 33.509 1.00 18.35 211 PHE A N 1
ATOM 1498 C CA . PHE A 1 211 ? -2.949 -15.299 33.766 1.00 20.36 211 PHE A CA 1
ATOM 1499 C C . PHE A 1 211 ? -2.190 -14.048 34.177 1.00 25.77 211 PHE A C 1
ATOM 1500 O O . PHE A 1 211 ? -1.051 -14.132 34.644 1.00 29.81 211 PHE A O 1
ATOM 1508 N N . GLY A 1 212 ? -2.793 -12.896 33.960 1.00 23.62 212 GLY A N 1
ATOM 1509 C CA . GLY A 1 212 ? -2.124 -11.701 34.440 1.00 20.20 212 GLY A CA 1
ATOM 1510 C C . GLY A 1 212 ? -1.930 -10.625 33.399 1.00 22.70 212 GLY A C 1
ATOM 1511 O O . GLY A 1 212 ? -1.386 -10.870 32.314 1.00 22.09 212 GLY A O 1
ATOM 1512 N N . ASP A 1 213 ? -2.356 -9.411 33.741 1.00 18.58 213 ASP A N 1
ATOM 1513 C CA . ASP A 1 213 ? -2.180 -8.254 32.872 1.00 18.18 213 ASP A CA 1
ATOM 1514 C C . ASP A 1 213 ? -1.955 -7.060 33.785 1.00 19.76 213 ASP A C 1
ATOM 1515 O O . ASP A 1 213 ? -2.713 -6.865 34.738 1.00 23.61 213 ASP A O 1
ATOM 1520 N N . ALA A 1 214 ? -0.872 -6.320 33.554 1.00 18.78 214 ALA A N 1
ATOM 1521 C CA . ALA A 1 214 ? -0.452 -5.302 34.508 1.00 15.37 214 ALA A CA 1
ATOM 1522 C C . ALA A 1 214 ? -0.946 -3.928 34.069 1.00 16.43 214 ALA A C 1
ATOM 1523 O O . ALA A 1 214 ? -1.374 -3.736 32.936 1.00 16.08 214 ALA A O 1
ATOM 1525 N N . ILE A 1 215 ? -0.917 -2.977 34.997 1.00 16.70 215 ILE A N 1
ATOM 1526 C CA . ILE A 1 215 ? -1.245 -1.579 34.722 1.00 13.36 215 ILE A CA 1
ATOM 1527 C C . ILE A 1 215 ? -0.036 -0.737 35.110 1.00 14.31 215 ILE A C 1
ATOM 1528 O O . ILE A 1 215 ? 0.338 -0.688 36.291 1.00 17.88 215 ILE A O 1
ATOM 1533 N N . LEU A 1 216 ? 0.568 -0.074 34.118 1.00 14.89 216 LEU A N 1
ATOM 1534 C CA . LEU A 1 216 ? 1.687 0.844 34.325 1.00 15.79 216 LEU A CA 1
ATOM 1535 C C . LEU A 1 216 ? 1.110 2.252 34.394 1.00 16.41 216 LEU A C 1
ATOM 1536 O O . LEU A 1 216 ? 0.641 2.775 33.375 1.00 17.43 216 LEU A O 1
ATOM 1541 N N . VAL A 1 217 ? 1.107 2.841 35.594 1.00 15.37 217 VAL A N 1
ATOM 1542 C CA . VAL A 1 217 ? 0.534 4.160 35.829 1.00 15.71 217 VAL A CA 1
ATOM 1543 C C . VAL A 1 217 ? 1.690 5.151 35.799 1.00 14.74 217 VAL A C 1
ATOM 1544 O O . VAL A 1 217 ? 2.362 5.366 36.814 1.00 17.97 217 VAL A O 1
ATOM 1548 N N . ARG A 1 218 ? 1.903 5.767 34.639 1.00 14.83 218 ARG A N 1
ATOM 1549 C CA . ARG A 1 218 ? 3.060 6.632 34.467 1.00 15.25 218 ARG A CA 1
ATOM 1550 C C . ARG A 1 218 ? 2.872 7.977 35.146 1.00 15.43 218 ARG A C 1
ATOM 1551 O O . ARG A 1 218 ? 3.868 8.616 35.492 1.00 17.74 218 ARG A O 1
ATOM 1559 N N . ARG A 1 219 ? 1.627 8.420 35.344 1.00 17.43 219 ARG A N 1
ATOM 1560 C CA . ARG A 1 219 ? 1.333 9.690 36.021 1.00 17.33 219 ARG A CA 1
ATOM 1561 C C . ARG A 1 219 ? 0.284 9.439 37.098 1.00 19.43 219 ARG A C 1
ATOM 1562 O O . ARG A 1 219 ? -0.913 9.655 36.874 1.00 18.39 219 ARG A O 1
ATOM 1570 N N . PRO A 1 220 ? 0.702 8.973 38.278 1.00 18.67 220 PRO A N 1
ATOM 1571 C CA . PRO A 1 220 ? -0.275 8.541 39.295 1.00 21.86 220 PRO A CA 1
ATOM 1572 C C . PRO A 1 220 ? -1.224 9.625 39.776 1.00 19.95 220 PRO A C 1
ATOM 1573 O O . PRO A 1 220 ? -2.321 9.284 40.238 1.00 19.50 220 PRO A O 1
ATOM 1577 N N . ALA A 1 221 ? -0.852 10.913 39.679 1.00 19.93 221 ALA A N 1
ATOM 1578 C CA . ALA A 1 221 ? -1.716 11.981 40.173 1.00 20.05 221 ALA A CA 1
ATOM 1579 C C . ALA A 1 221 ? -3.063 12.009 39.467 1.00 22.91 221 ALA A C 1
ATOM 1580 O O . ALA A 1 221 ? -4.044 12.478 40.056 1.00 23.54 221 ALA A O 1
ATOM 1582 N N . HIS A 1 222 ? -3.151 11.487 38.241 1.00 17.84 222 HIS A N 1
ATOM 1583 C CA . HIS A 1 222 ? -4.386 11.573 37.475 1.00 19.02 222 HIS A CA 1
ATOM 1584 C C . HIS A 1 222 ? -5.314 10.387 37.707 1.00 17.77 222 HIS A C 1
ATOM 1585 O O . HIS A 1 222 ? -6.412 10.369 37.143 1.00 20.00 222 HIS A O 1
ATOM 1592 N N . PHE A 1 223 ? -4.913 9.414 38.523 1.00 17.81 223 PHE A N 1
ATOM 1593 C CA . PHE A 1 223 ? -5.682 8.180 38.716 1.00 19.20 223 PHE A CA 1
ATOM 1594 C C . PHE A 1 223 ? -5.883 7.906 40.201 1.00 20.72 223 PHE A C 1
ATOM 1595 O O . PHE A 1 223 ? -5.680 6.796 40.694 1.00 18.46 223 PHE A O 1
ATOM 1603 N N . ASP A 1 224 ? -6.279 8.937 40.942 1.00 21.96 224 ASP A N 1
ATOM 1604 C CA . ASP A 1 224 ? -6.431 8.801 42.382 1.00 24.42 224 ASP A CA 1
ATOM 1605 C C . ASP A 1 224 ? -7.502 7.767 42.700 1.00 21.11 224 ASP A C 1
ATOM 1606 O O . ASP A 1 224 ? -8.603 7.802 42.147 1.00 27.70 224 ASP A O 1
ATOM 1611 N N . GLY A 1 225 ? -7.173 6.836 43.577 1.00 19.21 225 GLY A N 1
ATOM 1612 C CA . GLY A 1 225 ? -8.125 5.804 43.944 1.00 17.12 225 GLY A CA 1
ATOM 1613 C C . GLY A 1 225 ? -8.058 4.538 43.115 1.00 18.49 225 GLY A C 1
ATOM 1614 O O . GLY A 1 225 ? -8.871 3.621 43.350 1.00 14.88 225 GLY A O 1
ATOM 1615 N N . ILE A 1 226 ? -7.101 4.440 42.181 1.00 17.39 226 ILE A N 1
ATOM 1616 C CA . ILE A 1 226 ? -7.033 3.268 41.307 1.00 18.31 226 ILE A CA 1
ATOM 1617 C C . ILE A 1 226 ? -6.915 1.977 42.113 1.00 18.19 226 ILE A C 1
ATOM 1618 O O . ILE A 1 226 ? -7.483 0.945 41.720 1.00 14.40 226 ILE A O 1
ATOM 1623 N N . HIS A 1 227 ? -6.216 2.005 43.253 1.00 15.60 227 HIS A N 1
ATOM 1624 C CA . HIS A 1 227 ? -6.106 0.789 44.064 1.00 14.28 227 HIS A CA 1
ATOM 1625 C C . HIS A 1 227 ? -7.440 0.383 44.675 1.00 15.27 227 HIS A C 1
ATOM 1626 O O . HIS A 1 227 ? -7.726 -0.820 44.797 1.00 14.58 227 HIS A O 1
ATOM 1633 N N . PHE A 1 228 ? -8.279 1.357 45.037 1.00 16.23 228 PHE A N 1
ATOM 1634 C CA . PHE A 1 228 ? -9.629 1.026 45.495 1.00 15.93 228 PHE A CA 1
ATOM 1635 C C . PHE A 1 228 ? -10.471 0.463 44.356 1.00 16.73 228 PHE A C 1
ATOM 1636 O O . PHE A 1 228 ? -11.260 -0.460 44.566 1.00 15.34 228 PHE A O 1
ATOM 1644 N N . VAL A 1 229 ? -10.326 1.006 43.143 1.00 12.77 229 VAL A N 1
ATOM 1645 C CA . VAL A 1 229 ? -11.078 0.464 42.009 1.00 12.65 229 VAL A CA 1
ATOM 1646 C C . VAL A 1 229 ? -10.708 -0.998 41.787 1.00 15.51 229 VAL A C 1
ATOM 1647 O O . VAL A 1 229 ? -11.580 -1.863 41.641 1.00 16.32 229 VAL A O 1
ATOM 1651 N N . GLN A 1 230 ? -9.407 -1.295 41.798 1.00 12.84 230 GLN A N 1
ATOM 1652 C CA . GLN A 1 230 ? -8.935 -2.677 41.673 1.00 14.25 230 GLN A CA 1
ATOM 1653 C C . GLN A 1 230 ? -9.537 -3.576 42.744 1.00 13.54 230 GLN A C 1
ATOM 1654 O O . GLN A 1 230 ? -9.967 -4.706 42.454 1.00 14.30 230 GLN A O 1
ATOM 1660 N N . LYS A 1 231 ? -9.538 -3.110 43.998 1.00 12.59 231 LYS A N 1
ATOM 1661 C CA . LYS A 1 231 ? -10.095 -3.908 45.085 1.00 12.67 231 LYS A CA 1
ATOM 1662 C C . LYS A 1 231 ? -11.594 -4.138 44.896 1.00 14.20 231 LYS A C 1
ATOM 1663 O O . LYS A 1 231 ? -12.084 -5.263 45.062 1.00 16.04 231 LYS A O 1
ATOM 1669 N N . GLN A 1 232 ? -12.324 -3.096 44.484 1.00 13.98 232 GLN A N 1
ATOM 1670 C CA . GLN A 1 232 ? -13.775 -3.171 44.418 1.00 12.76 232 GLN A CA 1
ATOM 1671 C C . GLN A 1 232 ? -14.281 -4.143 43.356 1.00 16.36 232 GLN A C 1
ATOM 1672 O O . GLN A 1 232 ? -15.426 -4.589 43.467 1.00 18.05 232 GLN A O 1
ATOM 1678 N N . ILE A 1 233 ? -13.496 -4.452 42.324 1.00 14.83 233 ILE A N 1
ATOM 1679 C CA . ILE A 1 233 ? -13.945 -5.405 41.315 1.00 14.55 233 ILE A CA 1
ATOM 1680 C C . ILE A 1 233 ? -13.241 -6.746 41.481 1.00 14.17 233 ILE A C 1
ATOM 1681 O O . ILE A 1 233 ? -13.254 -7.567 40.562 1.00 14.74 233 ILE A O 1
ATOM 1686 N N . GLY A 1 234 ? -12.640 -6.979 42.643 1.00 13.30 234 GLY A N 1
ATOM 1687 C CA . GLY A 1 234 ? -12.108 -8.298 42.935 1.00 14.39 234 GLY A CA 1
ATOM 1688 C C . GLY A 1 234 ? -10.804 -8.637 42.252 1.00 14.09 234 GLY A C 1
ATOM 1689 O O . GLY A 1 234 ? -10.516 -9.825 42.067 1.00 15.04 234 GLY A O 1
ATOM 1690 N N . HIS A 1 235 ? -9.996 -7.640 41.868 1.00 13.30 235 HIS A N 1
ATOM 1691 C CA . HIS A 1 235 ? -8.753 -7.906 41.151 1.00 13.67 235 HIS A CA 1
ATOM 1692 C C . HIS A 1 235 ? -7.500 -7.628 41.983 1.00 16.39 235 HIS A C 1
ATOM 1693 O O . HIS A 1 235 ? -6.401 -7.547 41.428 1.00 16.14 235 HIS A O 1
ATOM 1700 N N . LEU A 1 236 ? -7.627 -7.516 43.303 1.00 15.19 236 LEU A N 1
ATOM 1701 C CA . LEU A 1 236 ? -6.460 -7.493 44.199 1.00 15.52 236 LEU A CA 1
ATOM 1702 C C . LEU A 1 236 ? -6.237 -8.899 44.757 1.00 13.98 236 LEU A C 1
ATOM 1703 O O . LEU A 1 236 ? -6.950 -9.341 45.660 1.00 14.97 236 LEU A O 1
ATOM 1708 N N . ALA A 1 237 ? -5.248 -9.605 44.217 1.00 15.38 237 ALA A N 1
ATOM 1709 C CA . ALA A 1 237 ? -5.016 -10.991 44.628 1.00 18.28 237 ALA A CA 1
ATOM 1710 C C . ALA A 1 237 ? -4.421 -11.058 46.035 1.00 19.19 237 ALA A C 1
ATOM 1711 O O . ALA A 1 237 ? -3.433 -10.373 46.332 1.00 15.69 237 ALA A O 1
ATOM 1713 N N . SER A 1 238 ? -4.978 -11.934 46.884 1.00 15.32 238 SER A N 1
ATOM 1714 C CA . SER A 1 238 ? -4.352 -12.181 48.183 1.00 16.53 238 SER A CA 1
ATOM 1715 C C . SER A 1 238 ? -2.994 -12.850 48.009 1.00 17.11 238 SER A C 1
ATOM 1716 O O . SER A 1 238 ? -1.987 -12.386 48.571 1.00 15.15 238 SER A O 1
ATOM 1719 N N . LYS A 1 239 ? -2.941 -13.941 47.231 1.00 14.43 239 LYS A N 1
ATOM 1720 C CA . LYS A 1 239 ? -1.674 -14.637 46.983 1.00 14.72 239 LYS A CA 1
ATOM 1721 C C . LYS A 1 239 ? -0.969 -13.992 45.790 1.00 16.11 239 LYS A C 1
ATOM 1722 O O . LYS A 1 239 ? -0.736 -14.581 44.727 1.00 15.20 239 LYS A O 1
ATOM 1728 N N . HIS A 1 240 ? -0.627 -12.719 46.004 1.00 15.35 240 HIS A N 1
ATOM 1729 C CA . HIS A 1 240 ? -0.137 -11.865 44.930 1.00 14.84 240 HIS A CA 1
ATOM 1730 C C . HIS A 1 240 ? 1.214 -12.327 44.388 1.00 16.92 240 HIS A C 1
ATOM 1731 O O . HIS A 1 240 ? 1.568 -12.007 43.242 1.00 16.73 240 HIS A O 1
ATOM 1738 N N . ARG A 1 241 ? 1.969 -13.076 45.187 1.00 15.32 241 ARG A N 1
ATOM 1739 C CA . ARG A 1 241 ? 3.259 -13.576 44.730 1.00 17.32 241 ARG A CA 1
ATOM 1740 C C . ARG A 1 241 ? 3.124 -14.400 43.453 1.00 19.35 241 ARG A C 1
ATOM 1741 O O . ARG A 1 241 ? 4.032 -14.399 42.620 1.00 19.28 241 ARG A O 1
ATOM 1749 N N . PHE A 1 242 ? 1.979 -15.041 43.238 1.00 17.28 242 PHE A N 1
ATOM 1750 C CA . PHE A 1 242 ? 1.858 -15.883 42.055 1.00 20.55 242 PHE A CA 1
ATOM 1751 C C . PHE A 1 242 ? 1.577 -15.081 40.783 1.00 22.25 242 PHE A C 1
ATOM 1752 O O . PHE A 1 242 ? 2.035 -15.476 39.706 1.00 24.72 242 PHE A O 1
ATOM 1760 N N . VAL A 1 243 ? 0.861 -13.956 40.852 1.00 19.52 243 VAL A N 1
ATOM 1761 C CA . VAL A 1 243 ? 0.733 -13.155 39.632 1.00 19.83 243 VAL A CA 1
ATOM 1762 C C . VAL A 1 243 ? 2.049 -12.435 39.330 1.00 19.75 243 VAL A C 1
ATOM 1763 O O . VAL A 1 243 ? 2.552 -12.413 38.172 1.00 20.17 243 VAL A O 1
ATOM 1767 N N . ALA A 1 244 ? 2.664 -11.896 40.391 1.00 16.04 244 ALA A N 1
ATOM 1768 C CA . ALA A 1 244 ? 3.928 -11.188 40.248 1.00 19.24 244 ALA A CA 1
ATOM 1769 C C . ALA A 1 244 ? 5.042 -12.089 39.717 1.00 21.45 244 ALA A C 1
ATOM 1770 O O . ALA A 1 244 ? 5.850 -11.655 38.882 1.00 20.05 244 ALA A O 1
ATOM 1772 N N . ALA A 1 245 ? 5.126 -13.335 40.204 1.00 19.62 245 ALA A N 1
ATOM 1773 C CA . ALA A 1 245 ? 6.210 -14.214 39.783 1.00 20.19 245 ALA A CA 1
ATOM 1774 C C . ALA A 1 245 ? 6.156 -14.471 38.282 1.00 23.22 245 ALA A C 1
ATOM 1775 O O . ALA A 1 245 ? 7.197 -14.579 37.614 1.00 22.26 245 ALA A O 1
ATOM 1777 N N . GLN A 1 246 ? 4.947 -14.586 37.738 1.00 24.29 246 GLN A N 1
ATOM 1778 C CA . GLN A 1 246 ? 4.806 -14.774 36.299 1.00 24.36 246 GLN A CA 1
ATOM 1779 C C . GLN A 1 246 ? 5.404 -13.606 35.546 1.00 24.01 246 GLN A C 1
ATOM 1780 O O . GLN A 1 246 ? 6.149 -13.797 34.572 1.00 22.18 246 GLN A O 1
ATOM 1786 N N . PHE A 1 247 ? 5.063 -12.379 35.971 1.00 17.21 247 PHE A N 1
ATOM 1787 C CA . PHE A 1 247 ? 5.609 -11.230 35.245 1.00 20.48 247 PHE A CA 1
ATOM 1788 C C . PHE A 1 247 ? 7.129 -11.129 35.391 1.00 22.93 247 PHE A C 1
ATOM 1789 O O . PHE A 1 247 ? 7.837 -10.858 34.407 1.00 22.80 247 PHE A O 1
ATOM 1797 N N . ALA A 1 248 ? 7.655 -11.365 36.599 1.00 22.01 248 ALA A N 1
ATOM 1798 C CA . ALA A 1 248 ? 9.103 -11.313 36.784 1.00 24.51 248 ALA A CA 1
ATOM 1799 C C . ALA A 1 248 ? 9.802 -12.314 35.870 1.00 24.12 248 ALA A C 1
ATOM 1800 O O . ALA A 1 248 ? 10.795 -11.984 35.202 1.00 25.83 248 ALA A O 1
ATOM 1802 N N . GLY A 1 249 ? 9.273 -13.540 35.804 1.00 25.13 249 GLY A N 1
ATOM 1803 C CA . GLY A 1 249 ? 9.882 -14.549 34.954 1.00 28.27 249 GLY A CA 1
ATOM 1804 C C . GLY A 1 249 ? 9.803 -14.210 33.474 1.00 27.25 249 GLY A C 1
ATOM 1805 O O . GLY A 1 249 ? 10.776 -14.398 32.735 1.00 25.91 249 GLY A O 1
ATOM 1806 N N . LEU A 1 250 ? 8.654 -13.691 33.018 1.00 20.46 250 LEU A N 1
ATOM 1807 C CA . LEU A 1 250 ? 8.520 -13.423 31.590 1.00 22.06 250 LEU A CA 1
ATOM 1808 C C . LEU A 1 250 ? 9.394 -12.255 31.162 1.00 25.44 250 LEU A C 1
ATOM 1809 O O . LEU A 1 250 ? 9.918 -12.249 30.038 1.00 24.43 250 LEU A O 1
ATOM 1814 N N . PHE A 1 251 ? 9.566 -11.260 32.031 1.00 22.89 251 PHE A N 1
ATOM 1815 C CA . PHE A 1 251 ? 10.379 -10.113 31.654 1.00 28.82 251 PHE A CA 1
ATOM 1816 C C . PHE A 1 251 ? 11.868 -10.330 31.905 1.00 31.82 251 PHE A C 1
ATOM 1817 O O . PHE A 1 251 ? 12.677 -9.557 31.380 1.00 32.68 251 PHE A O 1
ATOM 1825 N N . GLU A 1 252 ? 12.253 -11.376 32.649 1.00 27.30 252 GLU A N 1
ATOM 1826 C CA . GLU A 1 252 ? 13.673 -11.637 32.884 1.00 30.41 252 GLU A CA 1
ATOM 1827 C C . GLU A 1 252 ? 14.437 -11.873 31.578 1.00 31.58 252 GLU A C 1
ATOM 1828 O O . GLU A 1 252 ? 14.087 -12.757 30.786 1.00 26.13 252 GLU A O 1
ATOM 1834 N N . GLY A 1 253 ? 15.509 -11.099 31.378 1.00 30.38 253 GLY A N 1
ATOM 1835 C CA . GLY A 1 253 ? 16.411 -11.261 30.240 1.00 33.50 253 GLY A CA 1
ATOM 1836 C C . GLY A 1 253 ? 15.823 -11.090 28.848 1.00 23.47 253 GLY A C 1
ATOM 1837 O O . GLY A 1 253 ? 16.408 -11.592 27.885 1.00 28.90 253 GLY A O 1
ATOM 1838 N N . GLY A 1 254 ? 14.698 -10.388 28.702 1.00 23.37 254 GLY A N 1
ATOM 1839 C CA . GLY A 1 254 ? 14.099 -10.150 27.392 1.00 27.53 254 GLY A CA 1
ATOM 1840 C C . GLY A 1 254 ? 13.250 -11.277 26.831 1.00 25.27 254 GLY A C 1
ATOM 1841 O O . GLY A 1 254 ? 12.917 -11.258 25.628 1.00 25.01 254 GLY A O 1
ATOM 1842 N N . LEU A 1 255 ? 12.886 -12.258 27.663 1.00 24.05 255 LEU A N 1
ATOM 1843 C CA . LEU A 1 255 ? 12.120 -13.395 27.160 1.00 24.31 255 LEU A CA 1
ATOM 1844 C C . LEU A 1 255 ? 10.805 -12.934 26.542 1.00 24.79 255 LEU A C 1
ATOM 1845 O O . LEU A 1 255 ? 10.353 -13.504 25.539 1.00 22.73 255 LEU A O 1
ATOM 1850 N N . TRP A 1 256 ? 10.160 -11.927 27.152 1.00 20.01 256 TRP A N 1
ATOM 1851 C CA . TRP A 1 256 ? 8.873 -11.452 26.646 1.00 19.80 256 TRP A CA 1
ATOM 1852 C C . TRP A 1 256 ? 8.982 -10.999 25.193 1.00 21.80 256 TRP A C 1
ATOM 1853 O O . TRP A 1 256 ? 8.107 -11.301 24.362 1.00 20.17 256 TRP A O 1
ATOM 1864 N N . LEU A 1 257 ? 10.090 -10.334 24.847 1.00 20.76 257 LEU A N 1
ATOM 1865 C CA . LEU A 1 257 ? 10.257 -9.880 23.470 1.00 22.34 257 LEU A CA 1
ATOM 1866 C C . LEU A 1 257 ? 10.666 -11.009 22.534 1.00 22.53 257 LEU A C 1
ATOM 1867 O O . LEU A 1 257 ? 10.336 -10.954 21.345 1.00 19.97 257 LEU A O 1
ATOM 1872 N N . ARG A 1 258 ? 11.363 -12.039 23.036 1.00 20.90 258 ARG A N 1
ATOM 1873 C CA . ARG A 1 258 ? 11.616 -13.206 22.183 1.00 25.35 258 ARG A CA 1
ATOM 1874 C C . ARG A 1 258 ? 10.319 -13.964 21.873 1.00 21.80 258 ARG A C 1
ATOM 1875 O O . ARG A 1 258 ? 10.099 -14.415 20.734 1.00 22.61 258 ARG A O 1
ATOM 1883 N N . ASN A 1 259 ? 9.452 -14.111 22.877 1.00 23.68 259 ASN A N 1
ATOM 1884 C CA . ASN A 1 259 ? 8.136 -14.710 22.659 1.00 22.71 259 ASN A CA 1
ATOM 1885 C C . ASN A 1 259 ? 7.378 -13.952 21.577 1.00 20.76 259 ASN A C 1
ATOM 1886 O O . ASN A 1 259 ? 6.838 -14.548 20.630 1.00 19.97 259 ASN A O 1
ATOM 1891 N N . ALA A 1 260 ? 7.343 -12.622 21.704 1.00 18.96 260 ALA A N 1
ATOM 1892 C CA . ALA A 1 260 ? 6.592 -11.821 20.747 1.00 17.49 260 ALA A CA 1
ATOM 1893 C C . ALA A 1 260 ? 7.226 -11.865 19.357 1.00 17.95 260 ALA A C 1
ATOM 1894 O O . ALA A 1 260 ? 6.510 -11.869 18.349 1.00 18.29 260 ALA A O 1
ATOM 1896 N N . ALA A 1 261 ? 8.565 -11.855 19.275 1.00 18.16 261 ALA A N 1
ATOM 1897 C CA . ALA A 1 261 ? 9.217 -11.919 17.970 1.00 21.74 261 ALA A CA 1
ATOM 1898 C C . ALA A 1 261 ? 8.891 -13.225 17.267 1.00 22.07 261 ALA A C 1
ATOM 1899 O O . ALA A 1 261 ? 8.690 -13.247 16.047 1.00 23.66 261 ALA A O 1
ATOM 1901 N N . HIS A 1 262 ? 8.842 -14.327 18.018 1.00 20.35 262 HIS A N 1
ATOM 1902 C CA . HIS A 1 262 ? 8.489 -15.594 17.388 1.00 20.86 262 HIS A CA 1
ATOM 1903 C C . HIS A 1 262 ? 7.046 -15.576 16.897 1.00 22.70 262 HIS A C 1
ATOM 1904 O O . HIS A 1 262 ? 6.758 -16.028 15.779 1.00 19.34 262 HIS A O 1
ATOM 1911 N N . ALA A 1 263 ? 6.124 -15.073 17.722 1.00 22.31 263 ALA A N 1
ATOM 1912 C CA . ALA A 1 263 ? 4.732 -14.962 17.273 1.00 21.88 263 ALA A CA 1
ATOM 1913 C C . ALA A 1 263 ? 4.621 -14.117 15.995 1.00 20.94 263 ALA A C 1
ATOM 1914 O O . ALA A 1 263 ? 3.917 -14.492 15.046 1.00 19.01 263 ALA A O 1
ATOM 1916 N N . ASN A 1 264 ? 5.335 -12.986 15.943 1.00 20.48 264 ASN A N 1
ATOM 1917 C CA . ASN A 1 264 ? 5.319 -12.140 14.748 1.00 18.28 264 ASN A CA 1
ATOM 1918 C C . ASN A 1 264 ? 5.895 -12.866 13.536 1.00 19.29 264 ASN A C 1
ATOM 1919 O O . ASN A 1 264 ? 5.389 -12.713 12.415 1.00 20.28 264 ASN A O 1
ATOM 1924 N N . ALA A 1 265 ? 6.979 -13.629 13.730 1.00 19.99 265 ALA A N 1
ATOM 1925 C CA . ALA A 1 265 ? 7.605 -14.342 12.617 1.00 22.27 265 ALA A CA 1
ATOM 1926 C C . ALA A 1 265 ? 6.692 -15.435 12.067 1.00 20.86 265 ALA A C 1
ATOM 1927 O O . ALA A 1 265 ? 6.626 -15.657 10.846 1.00 21.77 265 ALA A O 1
ATOM 1929 N N . MET A 1 266 ? 5.991 -16.143 12.956 1.00 20.39 266 MET A N 1
ATOM 1930 C CA . MET A 1 266 ? 5.039 -17.135 12.478 1.00 21.95 266 MET A CA 1
ATOM 1931 C C . MET A 1 266 ? 3.889 -16.459 11.741 1.00 19.30 266 MET A C 1
ATOM 1932 O O . MET A 1 266 ? 3.393 -16.990 10.735 1.00 21.93 266 MET A O 1
ATOM 1937 N N . ALA A 1 267 ? 3.455 -15.286 12.212 1.00 19.04 267 ALA A N 1
ATOM 1938 C CA . ALA A 1 267 ? 2.436 -14.545 11.474 1.00 22.84 267 ALA A CA 1
ATOM 1939 C C . ALA A 1 267 ? 2.939 -14.152 10.091 1.00 20.21 267 ALA A C 1
ATOM 1940 O O . ALA A 1 267 ? 2.178 -14.183 9.116 1.00 20.01 267 ALA A O 1
ATOM 1942 N N . ARG A 1 268 ? 4.229 -13.802 9.978 1.00 20.67 268 ARG A N 1
ATOM 1943 C CA . ARG A 1 268 ? 4.791 -13.453 8.672 1.00 24.89 268 ARG A CA 1
ATOM 1944 C C . ARG A 1 268 ? 4.764 -14.646 7.734 1.00 26.56 268 ARG A C 1
ATOM 1945 O O . ARG A 1 268 ? 4.416 -14.517 6.550 1.00 23.80 268 ARG A O 1
ATOM 1953 N N . ARG A 1 269 ? 5.164 -15.807 8.253 1.00 23.76 269 ARG A N 1
ATOM 1954 C CA . ARG A 1 269 ? 5.154 -17.040 7.476 1.00 21.61 269 ARG A CA 1
ATOM 1955 C C . ARG A 1 269 ? 3.754 -17.341 6.962 1.00 25.28 269 ARG A C 1
ATOM 1956 O O . ARG A 1 269 ? 3.553 -17.602 5.769 1.00 24.63 269 ARG A O 1
ATOM 1964 N N . LEU A 1 270 ? 2.762 -17.247 7.849 1.00 22.20 270 LEU A N 1
ATOM 1965 C CA . LEU A 1 270 ? 1.376 -17.506 7.460 1.00 23.49 270 LEU A CA 1
ATOM 1966 C C . LEU A 1 270 ? 0.874 -16.483 6.432 1.00 25.67 270 LEU A C 1
ATOM 1967 O O . LEU A 1 270 ? 0.245 -16.837 5.427 1.00 25.31 270 LEU A O 1
ATOM 1972 N N . SER A 1 271 ? 1.136 -15.199 6.674 1.00 24.12 271 SER A N 1
ATOM 1973 C CA . SER A 1 271 ? 0.630 -14.148 5.800 1.00 21.14 271 SER A CA 1
ATOM 1974 C C . SER A 1 271 ? 1.233 -14.247 4.406 1.00 24.11 271 SER A C 1
ATOM 1975 O O . SER A 1 271 ? 0.510 -14.272 3.398 1.00 24.07 271 SER A O 1
ATOM 1978 N N . THR A 1 272 ? 2.564 -14.313 4.329 1.00 24.10 272 THR A N 1
ATOM 1979 C CA . THR A 1 272 ? 3.213 -14.460 3.031 1.00 22.38 272 THR A CA 1
ATOM 1980 C C . THR A 1 272 ? 2.785 -15.751 2.347 1.00 22.32 272 THR A C 1
ATOM 1981 O O . THR A 1 272 ? 2.613 -15.780 1.120 1.00 26.37 272 THR A O 1
ATOM 1985 N N . GLY A 1 273 ? 2.611 -16.833 3.117 1.00 25.31 273 GLY A N 1
ATOM 1986 C CA . GLY A 1 273 ? 2.225 -18.095 2.511 1.00 24.47 273 GLY A CA 1
ATOM 1987 C C . GLY A 1 273 ? 0.833 -18.053 1.915 1.00 26.99 273 GLY A C 1
ATOM 1988 O O . GLY A 1 273 ? 0.596 -18.592 0.827 1.00 25.57 273 GLY A O 1
ATOM 1989 N N . LEU A 1 274 ? -0.107 -17.418 2.613 1.00 22.23 274 LEU A N 1
ATOM 1990 C CA . LEU A 1 274 ? -1.452 -17.315 2.056 1.00 26.61 274 LEU A CA 1
ATOM 1991 C C . LEU A 1 274 ? -1.489 -16.373 0.854 1.00 25.95 274 LEU A C 1
ATOM 1992 O O . LEU A 1 274 ? -2.263 -16.606 -0.082 1.00 25.62 274 LEU A O 1
ATOM 1997 N N . GLU A 1 275 ? -0.689 -15.299 0.856 1.00 22.12 275 GLU A N 1
ATOM 1998 C CA . GLU A 1 275 ? -0.592 -14.483 -0.356 1.00 23.08 275 GLU A CA 1
ATOM 1999 C C . GLU A 1 275 ? -0.051 -15.311 -1.523 1.00 29.66 275 GLU A C 1
ATOM 2000 O O . GLU A 1 275 ? -0.495 -15.157 -2.669 1.00 26.85 275 GLU A O 1
ATOM 2006 N N . ALA A 1 276 ? 0.906 -16.206 -1.245 1.00 26.10 276 ALA A N 1
ATOM 2007 C CA . ALA A 1 276 ? 1.414 -17.098 -2.285 1.00 30.22 276 ALA A CA 1
ATOM 2008 C C . ALA A 1 276 ? 0.331 -18.044 -2.807 1.00 26.32 276 ALA A C 1
ATOM 2009 O O . ALA A 1 276 ? 0.426 -18.527 -3.945 1.00 31.42 276 ALA A O 1
ATOM 2011 N N . LEU A 1 277 ? -0.677 -18.355 -1.983 1.00 28.41 277 LEU A N 1
ATOM 2012 C CA . LEU A 1 277 ? -1.795 -19.187 -2.414 1.00 27.01 277 LEU A CA 1
ATOM 2013 C C . LEU A 1 277 ? -2.772 -18.451 -3.315 1.00 29.39 277 LEU A C 1
ATOM 2014 O O . LEU A 1 277 ? -3.599 -19.108 -3.964 1.00 32.01 277 LEU A O 1
ATOM 2019 N N . GLY A 1 278 ? -2.649 -17.126 -3.424 1.00 27.64 278 GLY A N 1
ATOM 2020 C CA . GLY A 1 278 ? -3.581 -16.306 -4.172 1.00 29.80 278 GLY A CA 1
ATOM 2021 C C . GLY A 1 278 ? -4.675 -15.663 -3.342 1.00 28.18 278 GLY A C 1
ATOM 2022 O O . GLY A 1 278 ? -5.550 -14.995 -3.914 1.00 30.51 278 GLY A O 1
ATOM 2023 N N . LEU A 1 279 ? -4.671 -15.860 -2.022 1.00 27.03 279 LEU A N 1
ATOM 2024 C CA . LEU A 1 279 ? -5.642 -15.218 -1.145 1.00 25.02 279 LEU A CA 1
ATOM 2025 C C . LEU A 1 279 ? -5.190 -13.794 -0.829 1.00 31.52 279 LEU A C 1
ATOM 2026 O O . LEU A 1 279 ? -4.019 -13.435 -0.990 1.00 28.10 279 LEU A O 1
ATOM 2031 N N . GLN A 1 280 ? -6.140 -12.976 -0.384 1.00 29.10 280 GLN A N 1
ATOM 2032 C CA . GLN A 1 280 ? -5.919 -11.545 -0.192 1.00 26.68 280 GLN A CA 1
ATOM 2033 C C . GLN A 1 280 ? -6.070 -11.153 1.273 1.00 29.00 280 GLN A C 1
ATOM 2034 O O . GLN A 1 280 ? -7.005 -11.598 1.953 1.00 26.26 280 GLN A O 1
ATOM 2040 N N . LEU A 1 281 ? -5.127 -10.343 1.762 1.00 23.95 281 LEU A N 1
ATOM 2041 C CA . LEU A 1 281 ? -5.197 -9.813 3.118 1.00 22.97 281 LEU A CA 1
ATOM 2042 C C . LEU A 1 281 ? -6.202 -8.676 3.206 1.00 25.67 281 LEU A C 1
ATOM 2043 O O . LEU A 1 281 ? -6.329 -7.863 2.281 1.00 26.02 281 LEU A O 1
ATOM 2048 N N . ALA A 1 282 ? -6.929 -8.627 4.324 1.00 23.93 282 ALA A N 1
ATOM 2049 C CA . ALA A 1 282 ? -7.816 -7.499 4.592 1.00 24.93 282 ALA A CA 1
ATOM 2050 C C . ALA A 1 282 ? -7.085 -6.329 5.240 1.00 30.11 282 ALA A C 1
ATOM 2051 O O . ALA A 1 282 ? -7.549 -5.189 5.136 1.00 28.15 282 ALA A O 1
ATOM 2053 N N . SER A 1 283 ? -5.968 -6.591 5.914 1.00 26.21 283 SER A N 1
ATOM 2054 C CA . SER A 1 283 ? -5.139 -5.618 6.618 1.00 23.47 283 SER A CA 1
ATOM 2055 C C . SER A 1 283 ? -3.700 -6.077 6.495 1.00 24.02 283 SER A C 1
ATOM 2056 O O . SER A 1 283 ? -3.449 -7.282 6.419 1.00 24.48 283 SER A O 1
ATOM 2059 N N . PRO A 1 284 ? -2.727 -5.166 6.484 1.00 24.82 284 PRO A N 1
ATOM 2060 C CA . PRO A 1 284 ? -1.327 -5.608 6.439 1.00 20.53 284 PRO A CA 1
ATOM 2061 C C . PRO A 1 284 ? -0.911 -6.263 7.750 1.00 24.74 284 PRO A C 1
ATOM 2062 O O . PRO A 1 284 ? -1.300 -5.827 8.837 1.00 22.92 284 PRO A O 1
ATOM 2066 N N . THR A 1 285 ? -0.118 -7.331 7.638 1.00 20.59 285 THR A N 1
ATOM 2067 C CA . THR A 1 285 ? 0.314 -8.120 8.796 1.00 21.87 285 THR A CA 1
ATOM 2068 C C . THR A 1 285 ? 1.521 -7.428 9.414 1.00 27.16 285 THR A C 1
ATOM 2069 O O . THR A 1 285 ? 2.670 -7.692 9.059 1.00 23.93 285 THR A O 1
ATOM 2073 N N . GLU A 1 286 ? 1.259 -6.534 10.364 1.00 22.78 286 GLU A N 1
ATOM 2074 C CA . GLU A 1 286 ? 2.332 -5.780 10.997 1.00 23.40 286 GLU A CA 1
ATOM 2075 C C . GLU A 1 286 ? 2.720 -6.331 12.355 1.00 23.21 286 GLU A C 1
ATOM 2076 O O . GLU A 1 286 ? 3.724 -5.885 12.922 1.00 24.89 286 GLU A O 1
ATOM 2082 N N . SER A 1 287 ? 1.976 -7.312 12.860 1.00 20.57 287 SER A N 1
ATOM 2083 C CA . SER A 1 287 ? 2.121 -7.818 14.216 1.00 17.25 287 SER A CA 1
ATOM 2084 C C . SER A 1 287 ? 1.936 -9.332 14.171 1.00 18.80 287 SER A C 1
ATOM 2085 O O . SER A 1 287 ? 2.483 -9.989 13.276 1.00 21.78 287 SER A O 1
ATOM 2088 N N . ASN A 1 288 ? 1.178 -9.907 15.109 1.00 19.16 288 ASN A N 1
ATOM 2089 C CA . ASN A 1 288 ? 1.016 -11.358 15.145 1.00 22.56 288 ASN A CA 1
ATOM 2090 C C . ASN A 1 288 ? -0.377 -11.807 14.713 1.00 22.85 288 ASN A C 1
ATOM 2091 O O . ASN A 1 288 ? -0.753 -12.965 14.943 1.00 21.25 288 ASN A O 1
ATOM 2096 N N . GLU A 1 289 ? -1.144 -10.924 14.072 1.00 22.74 289 GLU A N 1
ATOM 2097 C CA . GLU A 1 289 ? -2.494 -11.246 13.632 1.00 21.29 289 GLU A CA 1
ATOM 2098 C C . GLU A 1 289 ? -2.588 -11.128 12.117 1.00 23.30 289 GLU A C 1
ATOM 2099 O O . GLU A 1 289 ? -2.071 -10.177 11.518 1.00 24.88 289 GLU A O 1
ATOM 2105 N N . VAL A 1 290 ? -3.252 -12.099 11.495 1.00 21.72 290 VAL A N 1
ATOM 2106 C CA . VAL A 1 290 ? -3.408 -12.160 10.049 1.00 17.79 290 VAL A CA 1
ATOM 2107 C C . VAL A 1 290 ? -4.897 -12.122 9.742 1.00 19.68 290 VAL A C 1
ATOM 2108 O O . VAL A 1 290 ? -5.649 -12.996 10.192 1.00 21.28 290 VAL A O 1
ATOM 2112 N N . PHE A 1 291 ? -5.322 -11.135 8.961 1.00 18.95 291 PHE A N 1
ATOM 2113 C CA . PHE A 1 291 ? -6.718 -10.974 8.573 1.00 19.64 291 PHE A CA 1
ATOM 2114 C C . PHE A 1 291 ? -6.811 -11.241 7.083 1.00 20.22 291 PHE A C 1
ATOM 2115 O O . PHE A 1 291 ? -6.191 -10.528 6.287 1.00 21.77 291 PHE A O 1
ATOM 2123 N N . VAL A 1 292 ? -7.585 -12.255 6.701 1.00 20.84 292 VAL A N 1
ATOM 2124 C CA . VAL A 1 292 ? -7.611 -12.726 5.321 1.00 24.08 292 VAL A CA 1
ATOM 2125 C C . VAL A 1 292 ? -9.051 -12.708 4.828 1.00 25.57 292 VAL A C 1
ATOM 2126 O O . VAL A 1 292 ? -9.984 -13.030 5.578 1.00 23.00 292 VAL A O 1
ATOM 2130 N N . LYS A 1 293 ? -9.228 -12.308 3.565 1.00 23.46 293 LYS A N 1
ATOM 2131 C CA . LYS A 1 293 ? -10.546 -12.331 2.940 1.00 24.81 293 LYS A CA 1
ATOM 2132 C C . LYS A 1 293 ? -10.910 -13.766 2.581 1.00 26.24 293 LYS A C 1
ATOM 2133 O O . LYS A 1 293 ? -10.190 -14.420 1.822 1.00 25.89 293 LYS A O 1
ATOM 2139 N N . LEU A 1 294 ? -12.023 -14.253 3.134 1.00 31.47 294 LEU A N 1
ATOM 2140 C CA . LEU A 1 294 ? -12.529 -15.600 2.894 1.00 28.52 294 LEU A CA 1
ATOM 2141 C C . LEU A 1 294 ? -14.045 -15.534 2.856 1.00 34.90 294 LEU A C 1
ATOM 2142 O O . LEU A 1 294 ? -14.646 -15.052 3.820 1.00 37.38 294 LEU A O 1
ATOM 2147 N N . ASP A 1 295 ? -14.662 -16.063 1.802 1.00 38.46 295 ASP A N 1
ATOM 2148 C CA . ASP A 1 295 ? -16.118 -16.068 1.773 1.00 44.57 295 ASP A CA 1
ATOM 2149 C C . ASP A 1 295 ? -16.673 -17.134 2.724 1.00 44.62 295 ASP A C 1
ATOM 2150 O O . ASP A 1 295 ? -15.941 -17.944 3.300 1.00 41.66 295 ASP A O 1
ATOM 2155 N N . GLY A 1 296 ? -17.999 -17.108 2.887 1.00 46.96 296 GLY A N 1
ATOM 2156 C CA . GLY A 1 296 ? -18.646 -17.962 3.873 1.00 45.70 296 GLY A CA 1
ATOM 2157 C C . GLY A 1 296 ? -18.394 -19.443 3.657 1.00 45.56 296 GLY A C 1
ATOM 2158 O O . GLY A 1 296 ? -18.171 -20.186 4.613 1.00 45.80 296 GLY A O 1
ATOM 2159 N N . GLU A 1 297 ? -18.434 -19.895 2.399 1.00 45.55 297 GLU A N 1
ATOM 2160 C CA . GLU A 1 297 ? -18.279 -21.320 2.113 1.00 49.87 297 GLU A CA 1
ATOM 2161 C C . GLU A 1 297 ? -16.845 -21.781 2.364 1.00 46.15 297 GLU A C 1
ATOM 2162 O O . GLU A 1 297 ? -16.614 -22.848 2.950 1.00 46.84 297 GLU A O 1
ATOM 2168 N N . ALA A 1 298 ? -15.863 -21.000 1.903 1.00 44.27 298 ALA A N 1
ATOM 2169 C CA . ALA A 1 298 ? -14.468 -21.299 2.214 1.00 43.09 298 ALA A CA 1
ATOM 2170 C C . ALA A 1 298 ? -14.230 -21.287 3.720 1.00 40.52 298 ALA A C 1
ATOM 2171 O O . ALA A 1 298 ? -13.463 -22.102 4.244 1.00 36.58 298 ALA A O 1
ATOM 2173 N N . HIS A 1 299 ? -14.871 -20.353 4.431 1.00 37.95 299 HIS A N 1
ATOM 2174 C CA . HIS A 1 299 ? -14.758 -20.308 5.883 1.00 33.16 299 HIS A CA 1
ATOM 2175 C C . HIS A 1 299 ? -15.339 -21.569 6.515 1.00 35.28 299 HIS A C 1
ATOM 2176 O O . HIS A 1 299 ? -14.752 -22.131 7.446 1.00 34.33 299 HIS A O 1
ATOM 2183 N N . ARG A 1 300 ? -16.495 -22.027 6.030 1.00 35.04 300 ARG A N 1
ATOM 2184 C CA . ARG A 1 300 ? -17.088 -23.232 6.599 1.00 39.24 300 ARG A CA 1
ATOM 2185 C C . ARG A 1 300 ? -16.224 -24.452 6.321 1.00 40.16 300 ARG A C 1
ATOM 2186 O O . ARG A 1 300 ? -16.122 -25.351 7.165 1.00 39.93 300 ARG A O 1
ATOM 2194 N N . ARG A 1 301 ? -15.550 -24.476 5.167 1.00 39.44 301 ARG A N 1
ATOM 2195 C CA . ARG A 1 301 ? -14.651 -25.594 4.876 1.00 41.59 301 ARG A CA 1
ATOM 2196 C C . ARG A 1 301 ? -13.412 -25.552 5.761 1.00 39.13 301 ARG A C 1
ATOM 2197 O O . ARG A 1 301 ? -12.966 -26.588 6.272 1.00 38.30 301 ARG A O 1
ATOM 2205 N N . LEU A 1 302 ? -12.857 -24.358 5.967 1.00 30.68 302 LEU A N 1
ATOM 2206 C CA . LEU A 1 302 ? -11.708 -24.200 6.851 1.00 33.13 302 LEU A CA 1
ATOM 2207 C C . LEU A 1 302 ? -12.060 -24.535 8.294 1.00 32.53 302 LEU A C 1
ATOM 2208 O O . LEU A 1 302 ? -11.219 -25.061 9.033 1.00 34.14 302 LEU A O 1
ATOM 2213 N N . ALA A 1 303 ? -13.295 -24.248 8.708 1.00 31.22 303 ALA A N 1
ATOM 2214 C CA . ALA A 1 303 ? -13.707 -24.447 10.092 1.00 36.44 303 ALA A CA 1
ATOM 2215 C C . ALA A 1 303 ? -13.711 -25.912 10.497 1.00 42.85 303 ALA A C 1
ATOM 2216 O O . ALA A 1 303 ? -13.763 -26.211 11.697 1.00 42.12 303 ALA A O 1
ATOM 2218 N N . GLU A 1 304 ? -13.659 -26.833 9.532 1.00 40.57 304 GLU A N 1
ATOM 2219 C CA . GLU A 1 304 ? -13.589 -28.242 9.885 1.00 40.61 304 GLU A CA 1
ATOM 2220 C C . GLU A 1 304 ? -12.226 -28.611 10.453 1.00 38.56 304 GLU A C 1
ATOM 2221 O O . GLU A 1 304 ? -12.127 -29.580 11.210 1.00 40.92 304 GLU A O 1
ATOM 2227 N N . ARG A 1 305 ? -11.186 -27.824 10.163 1.00 34.66 305 ARG A N 1
ATOM 2228 C CA . ARG A 1 305 ? -9.854 -28.111 10.668 1.00 30.47 305 ARG A CA 1
ATOM 2229 C C . ARG A 1 305 ? -9.318 -27.059 11.622 1.00 34.85 305 ARG A C 1
ATOM 2230 O O . ARG A 1 305 ? -8.499 -27.406 12.479 1.00 33.83 305 ARG A O 1
ATOM 2238 N N . TYR A 1 306 ? -9.776 -25.806 11.532 1.00 30.22 306 TYR A N 1
ATOM 2239 C CA . TYR A 1 306 ? -9.234 -24.727 12.349 1.00 28.70 306 TYR A CA 1
ATOM 2240 C C . TYR A 1 306 ? -10.342 -23.794 12.808 1.00 29.04 306 TYR A C 1
ATOM 2241 O O . TYR A 1 306 ? -11.143 -23.327 11.992 1.00 33.73 306 TYR A O 1
ATOM 2250 N N . LEU A 1 307 ? -10.376 -23.521 14.116 1.00 27.98 307 LEU A N 1
ATOM 2251 C CA . LEU A 1 307 ? -11.260 -22.509 14.684 1.00 28.41 307 LEU A CA 1
ATOM 2252 C C . LEU A 1 307 ? -10.634 -21.126 14.517 1.00 29.45 307 LEU A C 1
ATOM 2253 O O . LEU A 1 307 ? -9.578 -20.844 15.096 1.00 26.38 307 LEU A O 1
ATOM 2258 N N . VAL A 1 308 ? -11.287 -20.261 13.744 1.00 25.43 308 VAL A N 1
ATOM 2259 C CA . VAL A 1 308 ? -10.845 -18.880 13.581 1.00 25.68 308 VAL A CA 1
ATOM 2260 C C . VAL A 1 308 ? -12.065 -17.973 13.625 1.00 30.24 308 VAL A C 1
ATOM 2261 O O . VAL A 1 308 ? -13.166 -18.356 13.218 1.00 39.85 308 VAL A O 1
ATOM 2265 N N . HIS A 1 309 ? -11.856 -16.755 14.107 1.00 24.61 309 HIS A N 1
ATOM 2266 C CA . HIS A 1 309 ? -12.937 -15.819 14.342 1.00 27.57 309 HIS A CA 1
ATOM 2267 C C . HIS A 1 309 ? -13.163 -14.897 13.151 1.00 28.12 309 HIS A C 1
ATOM 2268 O O . HIS A 1 309 ? -12.229 -14.521 12.437 1.00 24.98 309 HIS A O 1
ATOM 2275 N N . GLN A 1 310 ? -14.432 -14.548 12.940 1.00 28.11 310 GLN A N 1
ATOM 2276 C CA . GLN A 1 310 ? -14.836 -13.516 11.996 1.00 27.45 310 GLN A CA 1
ATOM 2277 C C . GLN A 1 310 ? -15.195 -12.277 12.810 1.00 30.96 310 GLN A C 1
ATOM 2278 O O . GLN A 1 310 ? -16.299 -12.204 13.366 1.00 31.82 310 GLN A O 1
ATOM 2284 N N . PRO A 1 311 ? -14.292 -11.306 12.951 1.00 29.66 311 PRO A N 1
ATOM 2285 C CA . PRO A 1 311 ? -14.545 -10.195 13.890 1.00 26.94 311 PRO A CA 1
ATOM 2286 C C . PRO A 1 311 ? -15.735 -9.331 13.518 1.00 30.44 311 PRO A C 1
ATOM 2287 O O . PRO A 1 311 ? -16.432 -8.827 14.413 1.00 31.24 311 PRO A O 1
ATOM 2291 N N . ASP A 1 312 ? -15.990 -9.144 12.231 1.00 27.72 312 ASP A N 1
ATOM 2292 C CA . ASP A 1 312 ? -17.072 -8.281 11.758 1.00 33.23 312 ASP A CA 1
ATOM 2293 C C . ASP A 1 312 ? -18.053 -9.127 10.958 1.00 34.53 312 ASP A C 1
ATOM 2294 O O . ASP A 1 312 ? -17.694 -9.632 9.875 1.00 38.35 312 ASP A O 1
ATOM 2299 N N . PRO A 1 313 ? -19.291 -9.302 11.432 1.00 33.70 313 PRO A N 1
ATOM 2300 C CA . PRO A 1 313 ? -20.255 -10.138 10.691 1.00 34.79 313 PRO A CA 1
ATOM 2301 C C . PRO A 1 313 ? -20.605 -9.583 9.322 1.00 37.73 313 PRO A C 1
ATOM 2302 O O . PRO A 1 313 ? -21.075 -10.338 8.461 1.00 42.01 313 PRO A O 1
ATOM 2306 N N . GLY A 1 314 ? -20.398 -8.290 9.092 1.00 36.01 314 GLY A N 1
ATOM 2307 C CA . GLY A 1 314 ? -20.650 -7.664 7.811 1.00 36.25 314 GLY A CA 1
ATOM 2308 C C . GLY A 1 314 ? -19.470 -7.686 6.869 1.00 39.85 314 GLY A C 1
ATOM 2309 O O . GLY A 1 314 ? -19.537 -7.087 5.789 1.00 39.45 314 GLY A O 1
ATOM 2310 N N . GLN A 1 315 ? -18.372 -8.338 7.254 1.00 31.72 315 GLN A N 1
ATOM 2311 C CA . GLN A 1 315 ? -17.189 -8.411 6.416 1.00 35.63 315 GLN A CA 1
ATOM 2312 C C . GLN A 1 315 ? -16.752 -9.863 6.286 1.00 36.08 315 GLN A C 1
ATOM 2313 O O . GLN A 1 315 ? -16.590 -10.557 7.307 1.00 34.67 315 GLN A O 1
ATOM 2319 N N . PRO A 1 316 ? -16.525 -10.362 5.059 1.00 30.25 316 PRO A N 1
ATOM 2320 C CA . PRO A 1 316 ? -16.049 -11.747 4.831 1.00 29.35 316 PRO A CA 1
ATOM 2321 C C . PRO A 1 316 ? -14.548 -11.857 5.072 1.00 27.24 316 PRO A C 1
ATOM 2322 O O . PRO A 1 316 ? -13.746 -12.077 4.169 1.00 28.00 316 PRO A O 1
ATOM 2326 N N . VAL A 1 317 ? -14.162 -11.626 6.322 1.00 24.73 317 VAL A N 1
ATOM 2327 C CA . VAL A 1 317 ? -12.770 -11.573 6.757 1.00 25.54 317 VAL A CA 1
ATOM 2328 C C . VAL A 1 317 ? -12.626 -12.436 8.002 1.00 27.46 317 VAL A C 1
ATOM 2329 O O . VAL A 1 317 ? -13.400 -12.275 8.951 1.00 27.31 317 VAL A O 1
ATOM 2333 N N . VAL A 1 318 ? -11.629 -13.327 8.015 1.00 22.98 318 VAL A N 1
ATOM 2334 C CA . VAL A 1 318 ? -11.365 -14.165 9.181 1.00 23.29 318 VAL A CA 1
ATOM 2335 C C . VAL A 1 318 ? -9.964 -13.862 9.701 1.00 22.30 318 VAL A C 1
ATOM 2336 O O . VAL A 1 318 ? -9.088 -13.377 8.979 1.00 22.97 318 VAL A O 1
ATOM 2340 N N . ARG A 1 319 ? -9.770 -14.153 10.987 1.00 21.63 319 ARG A N 1
ATOM 2341 C CA . ARG A 1 319 ? -8.559 -13.794 11.709 1.00 21.60 319 ARG A CA 1
ATOM 2342 C C . ARG A 1 319 ? -7.824 -15.043 12.171 1.00 20.78 319 ARG A C 1
ATOM 2343 O O . ARG A 1 319 ? -8.416 -15.899 12.830 1.00 23.09 319 ARG A O 1
ATOM 2351 N N . PHE A 1 320 ? -6.532 -15.129 11.860 1.00 20.43 320 PHE A N 1
ATOM 2352 C CA . PHE A 1 320 ? -5.623 -16.103 12.457 1.00 20.87 320 PHE A CA 1
ATOM 2353 C C . PHE A 1 320 ? -4.689 -15.361 13.404 1.00 20.87 320 PHE A C 1
ATOM 2354 O O . PHE A 1 320 ? -4.175 -14.301 13.053 1.00 21.67 320 PHE A O 1
ATOM 2362 N N . VAL A 1 321 ? -4.420 -15.911 14.582 1.00 19.80 321 VAL A N 1
ATOM 2363 C CA . VAL A 1 321 ? -3.479 -15.275 15.503 1.00 19.56 321 VAL A CA 1
ATOM 2364 C C . VAL A 1 321 ? -2.372 -16.270 15.835 1.00 19.48 321 VAL A C 1
ATOM 2365 O O . VAL A 1 321 ? -2.646 -17.439 16.127 1.00 23.78 321 VAL A O 1
ATOM 2369 N N . CYS A 1 322 ? -1.128 -15.812 15.767 1.00 20.68 322 CYS A N 1
ATOM 2370 C CA . CYS A 1 322 ? 0.023 -16.644 16.094 1.00 24.67 322 CYS A CA 1
ATOM 2371 C C . CYS A 1 322 ? 0.538 -16.296 17.482 1.00 24.13 322 CYS A C 1
ATOM 2372 O O . CYS A 1 322 ? 0.356 -15.179 17.965 1.00 21.80 322 CYS A O 1
ATOM 2375 N N . SER A 1 323 ? 1.173 -17.268 18.131 1.00 19.43 323 SER A N 1
ATOM 2376 C CA . SER A 1 323 ? 1.549 -17.132 19.536 1.00 19.48 323 SER A CA 1
ATOM 2377 C C . SER A 1 323 ? 3.002 -17.563 19.719 1.00 19.63 323 SER A C 1
ATOM 2378 O O . SER A 1 323 ? 3.642 -18.061 18.789 1.00 20.10 323 SER A O 1
ATOM 2381 N N . TRP A 1 324 ? 3.502 -17.409 20.951 1.00 19.74 324 TRP A N 1
ATOM 2382 C CA . TRP A 1 324 ? 4.867 -17.813 21.289 1.00 21.16 324 TRP A CA 1
ATOM 2383 C C . TRP A 1 324 ? 5.115 -19.300 21.035 1.00 23.82 324 TRP A C 1
ATOM 2384 O O . TRP A 1 324 ? 6.266 -19.707 20.840 1.00 20.61 324 TRP A O 1
ATOM 2395 N N . SER A 1 325 ? 4.073 -20.130 21.070 1.00 20.37 325 SER A N 1
ATOM 2396 C CA . SER A 1 325 ? 4.231 -21.575 20.908 1.00 20.81 325 SER A CA 1
ATOM 2397 C C . SER A 1 325 ? 3.847 -22.092 19.521 1.00 20.85 325 SER A C 1
ATOM 2398 O O . SER A 1 325 ? 3.931 -23.308 19.280 1.00 21.36 325 SER A O 1
ATOM 2401 N N . THR A 1 326 ? 3.436 -21.213 18.609 1.00 20.68 326 THR A N 1
ATOM 2402 C CA . THR A 1 326 ? 3.105 -21.631 17.251 1.00 22.92 326 THR A CA 1
ATOM 2403 C C . THR A 1 326 ? 4.338 -22.203 16.563 1.00 23.40 326 THR A C 1
ATOM 2404 O O . THR A 1 326 ? 5.428 -21.640 16.657 1.00 22.63 326 THR A O 1
ATOM 2408 N N . THR A 1 327 ? 4.168 -23.325 15.864 1.00 23.05 327 THR A N 1
ATOM 2409 C CA . THR A 1 327 ? 5.274 -23.952 15.154 1.00 24.32 327 THR A CA 1
ATOM 2410 C C . THR A 1 327 ? 5.136 -23.754 13.649 1.00 27.64 327 THR A C 1
ATOM 2411 O O . THR A 1 327 ? 4.056 -23.464 13.132 1.00 24.71 327 THR A O 1
ATOM 2415 N N . GLU A 1 328 ? 6.259 -23.918 12.944 1.00 26.49 328 GLU A N 1
ATOM 2416 C CA . GLU A 1 328 ? 6.230 -23.873 11.484 1.00 28.96 328 GLU A CA 1
ATOM 2417 C C . GLU A 1 328 ? 5.326 -24.962 10.911 1.00 27.46 328 GLU A C 1
ATOM 2418 O O . GLU A 1 328 ? 4.657 -24.743 9.891 1.00 27.03 328 GLU A O 1
ATOM 2424 N N . THR A 1 329 ? 5.275 -26.129 11.564 1.00 26.06 329 THR A N 1
ATOM 2425 C CA . THR A 1 329 ? 4.415 -27.215 11.095 1.00 26.02 329 THR A CA 1
ATOM 2426 C C . THR A 1 329 ? 2.945 -26.824 11.162 1.00 27.23 329 THR A C 1
ATOM 2427 O O . THR A 1 329 ? 2.167 -27.152 10.254 1.00 25.66 329 THR A O 1
ATOM 2431 N N . GLU A 1 330 ? 2.545 -26.133 12.236 1.00 27.19 330 GLU A N 1
ATOM 2432 C CA . GLU A 1 330 ? 1.169 -25.654 12.360 1.00 22.46 330 GLU A CA 1
ATOM 2433 C C . GLU A 1 330 ? 0.840 -24.629 11.282 1.00 24.99 330 GLU A C 1
ATOM 2434 O O . GLU A 1 330 ? -0.232 -24.674 10.664 1.00 23.36 330 GLU A O 1
ATOM 2440 N N . VAL A 1 331 ? 1.744 -23.675 11.062 1.00 23.32 331 VAL A N 1
ATOM 2441 C CA . VAL A 1 331 ? 1.519 -22.679 10.024 1.00 23.74 331 VAL A CA 1
ATOM 2442 C C . VAL A 1 331 ? 1.340 -23.352 8.671 1.00 22.06 331 VAL A C 1
ATOM 2443 O O . VAL A 1 331 ? 0.424 -23.021 7.904 1.00 24.90 331 VAL A O 1
ATOM 2447 N N . ASP A 1 332 ? 2.222 -24.298 8.350 1.00 22.55 332 ASP A N 1
ATOM 2448 C CA . ASP A 1 332 ? 2.164 -24.922 7.035 1.00 24.36 332 ASP A CA 1
ATOM 2449 C C . ASP A 1 332 ? 0.930 -25.809 6.892 1.00 23.57 332 ASP A C 1
ATOM 2450 O O . ASP A 1 332 ? 0.356 -25.889 5.801 1.00 24.41 332 ASP A O 1
ATOM 2455 N N . ASP A 1 333 ? 0.468 -26.433 7.984 1.00 24.03 333 ASP A N 1
ATOM 2456 C CA . ASP A 1 333 ? -0.766 -27.204 7.899 1.00 25.18 333 ASP A CA 1
ATOM 2457 C C . ASP A 1 333 ? -1.978 -26.300 7.717 1.00 25.54 333 ASP A C 1
ATOM 2458 O O . ASP A 1 333 ? -2.921 -26.651 6.991 1.00 28.88 333 ASP A O 1
ATOM 2463 N N . ALA A 1 334 ? -1.972 -25.133 8.369 1.00 23.14 334 ALA A N 1
ATOM 2464 C CA . ALA A 1 334 ? -3.010 -24.141 8.109 1.00 26.29 334 ALA A CA 1
ATOM 2465 C C . ALA A 1 334 ? -2.995 -23.709 6.647 1.00 26.66 334 ALA A C 1
ATOM 2466 O O . ALA A 1 334 ? -4.052 -23.585 6.017 1.00 26.65 334 ALA A O 1
ATOM 2468 N N . LEU A 1 335 ? -1.807 -23.488 6.085 1.00 23.78 335 LEU A N 1
ATOM 2469 C CA . LEU A 1 335 ? -1.727 -23.134 4.669 1.00 24.87 335 LEU A CA 1
ATOM 2470 C C . LEU A 1 335 ? -2.269 -24.255 3.787 1.00 26.19 335 LEU A C 1
ATOM 2471 O O . LEU A 1 335 ? -2.946 -23.993 2.783 1.00 27.26 335 LEU A O 1
ATOM 2476 N N . ALA A 1 336 ? -2.003 -25.516 4.153 1.00 24.87 336 ALA A N 1
ATOM 2477 C CA . ALA A 1 336 ? -2.530 -26.614 3.348 1.00 25.83 336 ALA A CA 1
ATOM 2478 C C . ALA A 1 336 ? -4.052 -26.648 3.406 1.00 28.86 336 ALA A C 1
ATOM 2479 O O . ALA A 1 336 ? -4.707 -26.991 2.415 1.00 30.54 336 ALA A O 1
ATOM 2481 N N . ALA A 1 337 ? -4.623 -26.347 4.574 1.00 28.84 337 ALA A N 1
ATOM 2482 C CA . ALA A 1 337 ? -6.077 -26.254 4.694 1.00 31.91 337 ALA A CA 1
ATOM 2483 C C . ALA A 1 337 ? -6.639 -25.061 3.915 1.00 34.30 337 ALA A C 1
ATOM 2484 O O . ALA A 1 337 ? -7.715 -25.153 3.315 1.00 34.54 337 ALA A O 1
ATOM 2486 N N . LEU A 1 338 ? -5.931 -23.928 3.911 1.00 36.65 338 LEU A N 1
ATOM 2487 C CA . LEU A 1 338 ? -6.438 -22.756 3.200 1.00 31.95 338 LEU A CA 1
ATOM 2488 C C . LEU A 1 338 ? -6.348 -22.935 1.684 1.00 34.59 338 LEU A C 1
ATOM 2489 O O . LEU A 1 338 ? -7.158 -22.369 0.942 1.00 31.30 338 LEU A O 1
ATOM 2494 N N . ARG A 1 339 ? -5.422 -23.760 1.206 1.00 36.91 339 ARG A N 1
ATOM 2495 C CA . ARG A 1 339 ? -5.293 -23.994 -0.226 1.00 34.42 339 ARG A CA 1
ATOM 2496 C C . ARG A 1 339 ? -6.534 -24.660 -0.824 1.00 36.81 339 ARG A C 1
ATOM 2497 O O . ARG A 1 339 ? -7.210 -25.441 -0.150 1.00 46.56 339 ARG A O 1
ATOM 2505 N N . SER B 1 6 ? 6.758 -12.985 60.658 1.00 27.68 6 SER B N 1
ATOM 2506 C CA . SER B 1 6 ? 6.257 -14.117 59.870 1.00 24.11 6 SER B CA 1
ATOM 2507 C C . SER B 1 6 ? 4.757 -14.007 59.603 1.00 19.90 6 SER B C 1
ATOM 2508 O O . SER B 1 6 ? 3.992 -13.614 60.479 1.00 24.84 6 SER B O 1
ATOM 2511 N N . ALA B 1 7 ? 4.335 -14.361 58.388 1.00 22.30 7 ALA B N 1
ATOM 2512 C CA . ALA B 1 7 ? 2.925 -14.342 58.017 1.00 22.90 7 ALA B CA 1
ATOM 2513 C C . ALA B 1 7 ? 2.233 -15.689 58.242 1.00 20.36 7 ALA B C 1
ATOM 2514 O O . ALA B 1 7 ? 1.113 -15.889 57.754 1.00 19.96 7 ALA B O 1
ATOM 2516 N N . ALA B 1 8 ? 2.844 -16.578 59.035 1.00 19.68 8 ALA B N 1
ATOM 2517 C CA . ALA B 1 8 ? 2.349 -17.947 59.186 1.00 19.34 8 ALA B CA 1
ATOM 2518 C C . ALA B 1 8 ? 0.906 -18.006 59.681 1.00 20.97 8 ALA B C 1
ATOM 2519 O O . ALA B 1 8 ? 0.194 -18.970 59.384 1.00 22.22 8 ALA B O 1
ATOM 2521 N N . PHE B 1 9 ? 0.459 -17.009 60.445 1.00 17.79 9 PHE B N 1
ATOM 2522 C CA . PHE B 1 9 ? -0.905 -16.986 60.963 1.00 16.12 9 PHE B CA 1
ATOM 2523 C C . PHE B 1 9 ? -1.658 -15.731 60.539 1.00 14.83 9 PHE B C 1
ATOM 2524 O O . PHE B 1 9 ? -2.748 -15.472 61.060 1.00 17.50 9 PHE B O 1
ATOM 2532 N N . ALA B 1 10 ? -1.114 -14.957 59.601 1.00 15.00 10 ALA B N 1
ATOM 2533 C CA . ALA B 1 10 ? -1.802 -13.738 59.170 1.00 19.23 10 ALA B CA 1
ATOM 2534 C C . ALA B 1 10 ? -3.161 -14.058 58.564 1.00 18.85 10 ALA B C 1
ATOM 2535 O O . ALA B 1 10 ? -4.155 -13.364 58.825 1.00 20.10 10 ALA B O 1
ATOM 2537 N N . SER B 1 11 ? -3.220 -15.109 57.754 1.00 16.78 11 SER B N 1
ATOM 2538 C CA . SER B 1 11 ? -4.439 -15.543 57.093 1.00 17.21 11 SER B CA 1
ATOM 2539 C C . SER B 1 11 ? -4.137 -16.890 56.470 1.00 16.41 11 SER B C 1
ATOM 2540 O O . SER B 1 11 ? -2.974 -17.218 56.214 1.00 18.24 11 SER B O 1
ATOM 2543 N N . ASP B 1 12 ? -5.194 -17.650 56.184 1.00 15.51 12 ASP B N 1
ATOM 2544 C CA . ASP B 1 12 ? -4.960 -18.817 55.344 1.00 20.39 12 ASP B CA 1
ATOM 2545 C C . ASP B 1 12 ? -4.618 -18.413 53.910 1.00 21.24 12 ASP B C 1
ATOM 2546 O O . ASP B 1 12 ? -4.086 -19.238 53.162 1.00 20.65 12 ASP B O 1
ATOM 2551 N N . ASN B 1 13 ? -4.878 -17.160 53.507 1.00 17.03 13 ASN B N 1
ATOM 2552 C CA . ASN B 1 13 ? -4.394 -16.779 52.185 1.00 16.29 13 ASN B CA 1
ATOM 2553 C C . ASN B 1 13 ? -2.922 -16.388 52.195 1.00 18.36 13 ASN B C 1
ATOM 2554 O O . ASN B 1 13 ? -2.388 -16.050 51.136 1.00 23.79 13 ASN B O 1
ATOM 2559 N N . ALA B 1 14 ? -2.247 -16.451 53.348 1.00 15.98 14 ALA B N 1
ATOM 2560 C CA . ALA B 1 14 ? -0.794 -16.302 53.371 1.00 18.04 14 ALA B CA 1
ATOM 2561 C C . ALA B 1 14 ? -0.075 -17.590 52.991 1.00 15.71 14 ALA B C 1
ATOM 2562 O O . ALA B 1 14 ? 1.134 -17.562 52.744 1.00 17.23 14 ALA B O 1
ATOM 2564 N N . ALA B 1 15 ? -0.793 -18.699 52.941 1.00 16.03 15 ALA B N 1
ATOM 2565 C CA . ALA B 1 15 ? -0.188 -19.991 52.656 1.00 18.10 15 ALA B CA 1
ATOM 2566 C C . ALA B 1 15 ? 0.162 -20.121 51.173 1.00 16.83 15 ALA B C 1
ATOM 2567 O O . ALA B 1 15 ? -0.440 -19.459 50.321 1.00 17.46 15 ALA B O 1
ATOM 2569 N N . PRO B 1 16 ? 1.134 -20.971 50.838 1.00 16.72 16 PRO B N 1
ATOM 2570 C CA . PRO B 1 16 ? 1.398 -21.275 49.425 1.00 17.53 16 PRO B CA 1
ATOM 2571 C C . PRO B 1 16 ? 0.327 -22.201 48.852 1.00 18.05 16 PRO B C 1
ATOM 2572 O O . PRO B 1 16 ? -0.731 -22.415 49.460 1.00 18.47 16 PRO B O 1
ATOM 2576 N N . ALA B 1 17 ? 0.583 -22.739 47.66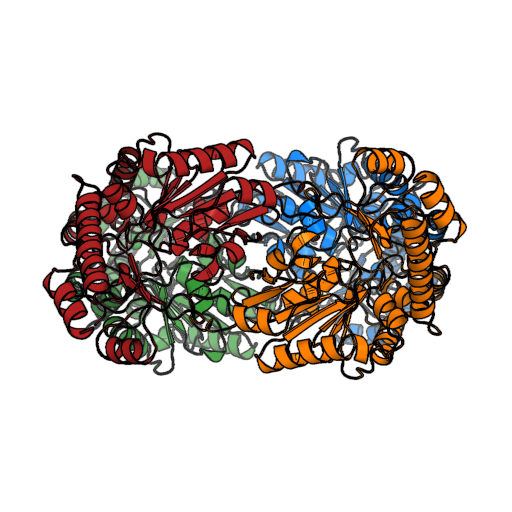7 1.00 17.50 17 ALA B N 1
ATOM 2577 C CA . ALA B 1 17 ? -0.350 -23.625 46.995 1.00 16.65 17 ALA B CA 1
ATOM 2578 C C . ALA B 1 17 ? 0.079 -25.072 47.194 1.00 17.42 17 ALA B C 1
ATOM 2579 O O . ALA B 1 17 ? 1.267 -25.378 47.254 1.00 17.70 17 ALA B O 1
ATOM 2581 N N . HIS B 1 18 ? -0.899 -25.953 47.314 1.00 13.64 18 HIS B N 1
ATOM 2582 C CA . HIS B 1 18 ? -0.598 -27.367 47.479 1.00 13.63 18 HIS B CA 1
ATOM 2583 C C . HIS B 1 18 ? 0.094 -27.892 46.220 1.00 15.66 18 HIS B C 1
ATOM 2584 O O . HIS B 1 18 ? -0.301 -27.537 45.097 1.00 17.60 18 HIS B O 1
ATOM 2591 N N . PRO B 1 19 ? 1.102 -28.758 46.355 1.00 16.42 19 PRO B N 1
ATOM 2592 C CA . PRO B 1 19 ? 1.787 -29.273 45.156 1.00 16.90 19 PRO B CA 1
ATOM 2593 C C . PRO B 1 19 ? 0.860 -29.890 44.122 1.00 18.60 19 PRO B C 1
ATOM 2594 O O . PRO B 1 19 ? 1.146 -29.784 42.917 1.00 18.42 19 PRO B O 1
ATOM 2598 N N . ARG B 1 20 ? -0.235 -30.533 44.546 1.00 16.76 20 ARG B N 1
ATOM 2599 C CA . ARG B 1 20 ? -1.122 -31.177 43.584 1.00 18.60 20 ARG B CA 1
ATOM 2600 C C . ARG B 1 20 ? -1.765 -30.155 42.655 1.00 17.09 20 ARG B C 1
ATOM 2601 O O . ARG B 1 20 ? -2.065 -30.475 41.496 1.00 19.51 20 ARG B O 1
ATOM 2609 N N . VAL B 1 21 ? -1.963 -28.924 43.142 1.00 16.32 21 VAL B N 1
ATOM 2610 C CA . VAL B 1 21 ? -2.524 -27.849 42.325 1.00 16.26 21 VAL B CA 1
ATOM 2611 C C . VAL B 1 21 ? -1.552 -27.453 41.220 1.00 16.94 21 VAL B C 1
ATOM 2612 O O . VAL B 1 21 ? -1.929 -27.322 40.041 1.00 16.91 21 VAL B O 1
ATOM 2616 N N . LEU B 1 22 ? -0.273 -27.292 41.575 1.00 15.08 22 LEU B N 1
ATOM 2617 C CA . LEU B 1 22 ? 0.726 -26.975 40.559 1.00 18.65 22 LEU B CA 1
ATOM 2618 C C . LEU B 1 22 ? 0.881 -28.112 39.562 1.00 17.66 22 LEU B C 1
ATOM 2619 O O . LEU B 1 22 ? 1.044 -27.875 38.354 1.00 17.83 22 LEU B O 1
ATOM 2624 N N . GLU B 1 23 ? 0.823 -29.353 40.050 1.00 17.60 23 GLU B N 1
ATOM 2625 C CA . GLU B 1 23 ? 0.874 -30.501 39.160 1.00 19.54 23 GLU B CA 1
ATOM 2626 C C . GLU B 1 23 ? -0.274 -30.475 38.159 1.00 21.70 23 GLU B C 1
ATOM 2627 O O . GLU B 1 23 ? -0.081 -30.786 36.973 1.00 18.22 23 GLU B O 1
ATOM 2633 N N . ALA B 1 24 ? -1.475 -30.107 38.617 1.00 19.63 24 ALA B N 1
ATOM 2634 C CA . ALA B 1 24 ? -2.607 -30.019 37.701 1.00 21.10 24 ALA B CA 1
ATOM 2635 C C . ALA B 1 24 ? -2.365 -28.967 36.630 1.00 18.96 24 ALA B C 1
ATOM 2636 O O . ALA B 1 24 ? -2.785 -29.140 35.476 1.00 19.53 24 ALA B O 1
ATOM 2638 N N . LEU B 1 25 ? -1.738 -27.847 37.010 1.00 18.06 25 LEU B N 1
ATOM 2639 C CA . LEU B 1 25 ? -1.403 -26.821 36.021 1.00 20.69 25 LEU B CA 1
ATOM 2640 C C . LEU B 1 25 ? -0.454 -27.373 34.962 1.00 24.55 25 LEU B C 1
ATOM 2641 O O . LEU B 1 25 ? -0.663 -27.183 33.756 1.00 22.73 25 LEU B O 1
ATOM 2646 N N . HIS B 1 26 ? 0.578 -28.093 35.395 1.00 21.17 26 HIS B N 1
ATOM 2647 C CA . HIS B 1 26 ? 1.493 -28.696 34.428 1.00 22.56 26 HIS B CA 1
ATOM 2648 C C . HIS B 1 26 ? 0.752 -29.651 33.496 1.00 25.32 26 HIS B C 1
ATOM 2649 O O . HIS B 1 26 ? 0.993 -29.666 32.279 1.00 23.69 26 HIS B O 1
ATOM 2656 N N . HIS B 1 27 ? -0.178 -30.435 34.047 1.00 19.36 27 HIS B N 1
ATOM 2657 C CA . HIS B 1 27 ? -0.859 -31.454 33.258 1.00 21.25 27 HIS B CA 1
ATOM 2658 C C . HIS B 1 27 ? -1.627 -30.862 32.079 1.00 26.30 27 HIS B C 1
ATOM 2659 O O . HIS B 1 27 ? -1.711 -31.490 31.015 1.00 26.37 27 HIS B O 1
ATOM 2666 N N . VAL B 1 28 ? -2.192 -29.666 32.239 1.00 18.17 28 VAL B N 1
ATOM 2667 C CA . VAL B 1 28 ? -2.991 -29.064 31.179 1.00 23.78 28 VAL B CA 1
ATOM 2668 C C . VAL B 1 28 ? -2.180 -28.096 30.330 1.00 24.36 28 VAL B C 1
ATOM 2669 O O . VAL B 1 28 ? -2.738 -27.443 29.446 1.00 26.17 28 VAL B O 1
ATOM 2673 N N . ASN B 1 29 ? -0.874 -27.995 30.571 1.00 20.11 29 ASN B N 1
ATOM 2674 C CA . ASN B 1 29 ? -0.045 -26.971 29.941 1.00 23.83 29 ASN B CA 1
ATOM 2675 C C . ASN B 1 29 ? 0.552 -27.403 28.607 1.00 25.77 29 ASN B C 1
ATOM 2676 O O . ASN B 1 29 ? 1.698 -27.050 28.304 1.00 27.45 29 ASN B O 1
ATOM 2681 N N . GLN B 1 30 ? -0.180 -28.144 27.776 1.00 22.40 30 GLN B N 1
ATOM 2682 C CA . GLN B 1 30 ? 0.315 -28.549 26.469 1.00 26.16 30 GLN B CA 1
ATOM 2683 C C . GLN B 1 30 ? -0.752 -28.325 25.412 1.00 24.99 30 GLN B C 1
ATOM 2684 O O . GLN B 1 30 ? -1.940 -28.561 25.657 1.00 24.44 30 GLN B O 1
ATOM 2690 N N . GLY B 1 31 ? -0.324 -27.845 24.243 1.00 26.33 31 GLY B N 1
ATOM 2691 C CA . GLY B 1 31 ? -1.205 -27.687 23.111 1.00 27.93 31 GLY B CA 1
ATOM 2692 C C . GLY B 1 31 ? -2.143 -26.503 23.250 1.00 22.36 3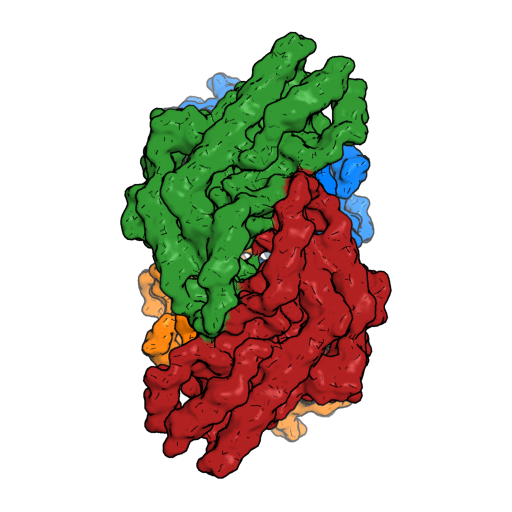1 GLY B C 1
ATOM 2693 O O . GLY B 1 31 ? -2.296 -25.924 24.324 1.00 20.91 31 GLY B O 1
ATOM 2694 N N . PRO B 1 32 ? -2.797 -26.131 22.159 1.00 21.79 32 PRO B N 1
ATOM 2695 C CA . PRO B 1 32 ? -3.797 -25.058 22.222 1.00 20.86 32 PRO B CA 1
ATOM 2696 C C . PRO B 1 32 ? -5.092 -25.562 22.838 1.00 23.87 32 PRO B C 1
ATOM 2697 O O . PRO B 1 32 ? -5.364 -26.764 22.882 1.00 26.59 32 PRO B O 1
ATOM 2701 N N . ALA B 1 33 ? -5.879 -24.619 23.354 1.00 22.97 33 ALA B N 1
ATOM 2702 C CA . ALA B 1 33 ? -7.167 -24.939 23.959 1.00 20.29 33 ALA B CA 1
ATOM 2703 C C . ALA B 1 33 ? -8.147 -23.815 23.658 1.00 21.68 33 ALA B C 1
ATOM 2704 O O . ALA B 1 33 ? -7.763 -22.643 23.744 1.00 21.41 33 ALA B O 1
ATOM 2706 N N . PRO B 1 34 ? -9.391 -24.126 23.291 1.00 23.39 34 PRO B N 1
ATOM 2707 C CA . PRO B 1 34 ? -10.384 -23.061 23.092 1.00 22.99 34 PRO B CA 1
ATOM 2708 C C . PRO B 1 34 ? -10.558 -22.286 24.389 1.00 20.96 34 PRO B C 1
ATOM 2709 O O . PRO B 1 34 ? -10.516 -22.851 25.485 1.00 19.82 34 PRO B O 1
ATOM 2713 N N . SER B 1 35 ? -10.747 -20.983 24.258 1.00 19.29 35 SER B N 1
ATOM 2714 C CA . SER B 1 35 ? -10.638 -20.103 25.403 1.00 19.51 35 SER B CA 1
ATOM 2715 C C . SER B 1 35 ? -11.999 -19.890 26.066 1.00 19.65 35 SER B C 1
ATOM 2716 O O . SER B 1 35 ? -13.047 -20.349 25.582 1.00 19.11 35 SER B O 1
ATOM 2719 N N . TYR B 1 36 ? -11.954 -19.201 27.207 1.00 17.12 36 TYR B N 1
ATOM 2720 C CA . TYR B 1 36 ? -13.102 -18.655 27.933 1.00 20.54 36 TYR B CA 1
ATOM 2721 C C . TYR B 1 36 ? -14.010 -19.731 28.521 1.00 22.37 36 TYR B C 1
ATOM 2722 O O . TYR B 1 36 ? -15.194 -19.473 28.794 1.00 19.63 36 TYR B O 1
ATOM 2731 N N . GLY B 1 37 ? -13.469 -20.923 28.764 1.00 18.62 37 GLY B N 1
ATOM 2732 C CA . GLY B 1 37 ? -14.196 -21.980 29.442 1.00 23.87 37 GLY B CA 1
ATOM 2733 C C . GLY B 1 37 ? -14.761 -23.063 28.547 1.00 23.05 37 GLY B C 1
ATOM 2734 O O . GLY B 1 37 ? -15.412 -23.986 29.056 1.00 22.99 37 GLY B O 1
ATOM 2735 N N . ASP B 1 38 ? -14.557 -22.977 27.235 1.00 19.54 38 ASP B N 1
ATOM 2736 C CA . ASP B 1 38 ? -15.104 -23.963 26.300 1.00 23.54 38 ASP B CA 1
ATOM 2737 C C . ASP B 1 38 ? -14.124 -25.113 26.091 1.00 26.29 38 ASP B C 1
ATOM 2738 O O . ASP B 1 38 ? -13.809 -25.497 24.969 1.00 31.39 38 ASP B O 1
ATOM 2743 N N . ASP B 1 39 ? -13.667 -25.703 27.183 1.00 24.53 39 ASP B N 1
ATOM 2744 C CA . ASP B 1 39 ? -12.613 -26.701 27.132 1.00 24.46 39 ASP B CA 1
ATOM 2745 C C . ASP B 1 39 ? -12.952 -27.823 28.092 1.00 25.28 39 ASP B C 1
ATOM 2746 O O . ASP B 1 39 ? -13.741 -27.633 29.028 1.00 22.01 39 ASP B O 1
ATOM 2751 N N . PRO B 1 40 ? -12.376 -29.021 27.895 1.00 26.24 40 PRO B N 1
ATOM 2752 C CA . PRO B 1 40 ? -12.762 -30.172 28.736 1.00 22.08 40 PRO B CA 1
ATOM 2753 C C . PRO B 1 40 ? -12.338 -30.057 30.191 1.00 22.45 40 PRO B C 1
ATOM 2754 O O . PRO B 1 40 ? -12.991 -30.655 31.058 1.00 23.68 40 PRO B O 1
ATOM 2758 N N . VAL B 1 41 ? -11.266 -29.323 30.498 1.00 21.40 41 VAL B N 1
ATOM 2759 C CA . VAL B 1 41 ? -10.839 -29.215 31.890 1.00 21.06 41 VAL B CA 1
ATOM 2760 C C . VAL B 1 41 ? -11.859 -28.425 32.698 1.00 20.13 41 VAL B C 1
ATOM 2761 O O . VAL B 1 41 ? -12.203 -28.798 33.830 1.00 19.99 41 VAL B O 1
ATOM 2765 N N . THR B 1 42 ? -12.363 -27.324 32.125 1.00 19.57 42 THR B N 1
ATOM 2766 C CA . THR B 1 42 ? -13.418 -26.552 32.763 1.00 19.98 42 THR B CA 1
ATOM 2767 C C . THR B 1 42 ? -14.669 -27.398 32.976 1.00 18.96 42 THR B C 1
ATOM 2768 O O . THR B 1 42 ? -15.297 -27.334 34.042 1.00 19.05 42 THR B O 1
ATOM 2772 N N . ALA B 1 43 ? -15.054 -28.190 31.972 1.00 20.17 43 ALA B N 1
ATOM 2773 C CA . ALA B 1 43 ? -16.212 -29.063 32.145 1.00 22.49 43 ALA B CA 1
ATOM 2774 C C . ALA B 1 43 ? -15.985 -30.066 33.278 1.00 24.79 43 ALA B C 1
ATOM 2775 O O . ALA B 1 43 ? -16.883 -30.303 34.102 1.00 23.84 43 ALA B O 1
ATOM 2777 N N . GLU B 1 44 ? -14.782 -30.656 33.345 1.00 22.91 44 GLU B N 1
ATOM 2778 C CA . GLU B 1 44 ? -14.476 -31.614 34.410 1.00 25.21 44 GLU B CA 1
ATOM 2779 C C . GLU B 1 44 ? -14.532 -30.965 35.790 1.00 25.99 44 GLU B C 1
ATOM 2780 O O . GLU B 1 44 ? -15.092 -31.543 36.736 1.00 23.89 44 GLU B O 1
ATOM 2786 N N . ALA B 1 45 ? -13.954 -29.766 35.926 1.00 20.61 45 ALA B N 1
ATOM 2787 C CA . ALA B 1 45 ? -13.946 -29.088 37.220 1.00 20.57 45 ALA B CA 1
ATOM 2788 C C . ALA B 1 45 ? -15.357 -28.688 37.639 1.00 20.93 45 ALA B C 1
ATOM 2789 O O . ALA B 1 45 ? -15.731 -28.827 38.816 1.00 20.15 45 ALA B O 1
ATOM 2791 N N . ALA B 1 46 ? -16.156 -28.199 36.683 1.00 19.18 46 ALA B N 1
ATOM 2792 C CA . ALA B 1 46 ? -17.540 -27.845 36.978 1.00 21.91 46 ALA B CA 1
ATOM 2793 C C . ALA B 1 46 ? -18.315 -29.055 37.472 1.00 22.62 46 ALA B C 1
ATOM 2794 O O . ALA B 1 46 ? -19.066 -28.968 38.456 1.00 21.15 46 ALA B O 1
ATOM 2796 N N . GLU B 1 47 ? -18.127 -30.203 36.811 1.00 19.43 47 GLU B N 1
ATOM 2797 C CA . GLU B 1 47 ? -18.807 -31.413 37.252 1.00 21.42 47 GLU B CA 1
ATOM 2798 C C . GLU B 1 47 ? -18.324 -31.852 38.631 1.00 22.79 47 GLU B C 1
ATOM 2799 O O . GLU B 1 47 ? -19.125 -32.311 39.449 1.00 23.96 47 GLU B O 1
ATOM 2805 N N . ALA B 1 48 ? -17.026 -31.700 38.918 1.00 25.75 48 ALA B N 1
ATOM 2806 C CA . ALA B 1 48 ? -16.523 -32.040 40.251 1.00 26.54 48 ALA B CA 1
ATOM 2807 C C . ALA B 1 48 ? -17.220 -31.221 41.326 1.00 23.35 48 ALA B C 1
ATOM 2808 O O . ALA B 1 48 ? -17.612 -31.751 42.376 1.00 22.94 48 ALA B O 1
ATOM 2810 N N . LEU B 1 49 ? -17.394 -29.924 41.074 1.00 18.87 49 LEU B N 1
ATOM 2811 C CA . LEU B 1 49 ? -18.030 -29.071 42.076 1.00 20.29 49 LEU B CA 1
ATOM 2812 C C . LEU B 1 49 ? -19.510 -29.406 42.228 1.00 20.30 49 LEU B C 1
ATOM 2813 O O . LEU B 1 49 ? -20.022 -29.462 43.350 1.00 21.88 49 LEU B O 1
ATOM 2818 N N . ARG B 1 50 ? -20.212 -29.627 41.114 1.00 22.01 50 ARG B N 1
ATOM 2819 C CA . ARG B 1 50 ? -21.621 -30.023 41.187 1.00 24.96 50 ARG B CA 1
ATOM 2820 C C . ARG B 1 50 ? -21.789 -31.335 41.945 1.00 25.46 50 ARG B C 1
ATOM 2821 O O . ARG B 1 50 ? -22.731 -31.502 42.728 1.00 25.77 50 ARG B O 1
ATOM 2829 N N . THR B 1 51 ? -20.900 -32.287 41.707 1.00 22.75 51 THR B N 1
ATOM 2830 C CA . THR B 1 51 ? -21.001 -33.568 42.392 1.00 21.43 51 THR B CA 1
ATOM 2831 C C . THR B 1 51 ? -20.738 -33.416 43.884 1.00 24.12 51 THR B C 1
ATOM 2832 O O . THR B 1 51 ? -21.467 -33.986 44.708 1.00 22.91 51 THR B O 1
ATOM 2836 N N . ALA B 1 52 ? -19.704 -32.651 44.250 1.00 21.55 52 ALA B N 1
ATOM 2837 C CA . ALA B 1 52 ? -19.378 -32.475 45.661 1.00 23.30 52 ALA B CA 1
ATOM 2838 C C . ALA B 1 52 ? -20.565 -31.908 46.436 1.00 21.64 52 ALA B C 1
ATOM 2839 O O . ALA B 1 52 ? -20.827 -32.324 47.570 1.00 22.41 52 ALA B O 1
ATOM 2841 N N . PHE B 1 53 ? -21.300 -30.968 45.832 1.00 21.56 53 PHE B N 1
ATOM 2842 C CA . PHE B 1 53 ? -22.442 -30.323 46.470 1.00 19.04 53 PHE B CA 1
ATOM 2843 C C . PHE B 1 53 ? -23.774 -30.955 46.100 1.00 22.22 53 PHE B C 1
ATOM 2844 O O . PHE B 1 53 ? -24.820 -30.357 46.378 1.00 21.73 53 PHE B O 1
ATOM 2852 N N . GLU B 1 54 ? -23.760 -32.153 45.500 1.00 20.82 54 GLU B N 1
ATOM 2853 C CA . GLU B 1 54 ? -24.974 -32.901 45.163 1.00 22.23 54 GLU B CA 1
ATOM 2854 C C . GLU B 1 54 ? -26.035 -32.010 44.510 1.00 22.94 54 GLU B C 1
ATOM 2855 O O . GLU B 1 54 ? -27.223 -32.053 44.852 1.00 22.64 54 GLU B O 1
ATOM 2861 N N . SER B 1 55 ? -25.592 -31.213 43.539 1.00 24.40 55 SER B N 1
ATOM 2862 C CA . SER B 1 55 ? -26.440 -30.247 42.836 1.00 21.62 55 SER B CA 1
ATOM 2863 C C . SER B 1 55 ? -26.254 -30.416 41.328 1.00 23.08 55 SER B C 1
ATOM 2864 O O . SER B 1 55 ? -25.631 -29.577 40.656 1.00 22.53 55 SER B O 1
ATOM 2867 N N . PRO B 1 56 ? -26.809 -31.492 40.759 1.00 23.21 56 PRO B N 1
ATOM 2868 C CA . PRO B 1 56 ? -26.584 -31.776 39.330 1.00 23.76 56 PRO B CA 1
ATOM 2869 C C . PRO B 1 56 ? -27.151 -30.726 38.392 1.00 21.77 56 PRO B C 1
ATOM 2870 O O . PRO B 1 56 ? -26.663 -30.612 37.262 1.00 27.92 56 PRO B O 1
ATOM 2874 N N . GLY B 1 57 ? -28.148 -29.960 38.810 1.00 23.94 57 GLY B N 1
ATOM 2875 C CA . GLY B 1 57 ? -28.684 -28.915 37.961 1.00 27.74 57 GLY B CA 1
ATOM 2876 C C . GLY B 1 57 ? -28.017 -27.559 38.083 1.00 26.64 57 GLY B C 1
ATOM 2877 O O . GLY B 1 57 ? -28.481 -26.597 37.458 1.00 28.15 57 GLY B O 1
ATOM 2878 N N . ALA B 1 58 ? -26.946 -27.440 38.864 1.00 20.58 58 ALA B N 1
ATOM 2879 C CA . ALA B 1 58 ? -26.341 -26.135 39.121 1.00 19.25 58 ALA B CA 1
ATOM 2880 C C . ALA B 1 58 ? -25.485 -25.684 37.943 1.00 19.18 58 ALA B C 1
ATOM 2881 O O . ALA B 1 58 ? -24.911 -26.503 37.220 1.00 22.31 58 ALA B O 1
ATOM 2883 N N . ASP B 1 59 ? -25.406 -24.363 37.738 1.00 18.44 59 ASP B N 1
ATOM 2884 C CA . ASP B 1 59 ? -24.357 -23.827 36.883 1.00 20.87 59 ASP B CA 1
ATOM 2885 C C . ASP B 1 59 ? -23.132 -23.528 37.734 1.00 20.31 59 ASP B C 1
ATOM 2886 O O . ASP B 1 59 ? -23.238 -23.295 38.939 1.00 20.78 59 ASP B O 1
ATOM 2891 N N . VAL B 1 60 ? -21.957 -23.554 37.110 1.00 20.61 60 VAL B N 1
ATOM 2892 C CA . VAL B 1 60 ? -20.719 -23.271 37.827 1.00 15.90 60 VAL B CA 1
ATOM 2893 C C . VAL B 1 60 ? -19.925 -22.214 37.066 1.00 18.11 60 VAL B C 1
ATOM 2894 O O . VAL B 1 60 ? -19.644 -22.375 35.871 1.00 20.63 60 VAL B O 1
ATOM 2898 N N . LEU B 1 61 ? -19.566 -21.136 37.759 1.00 16.10 61 LEU B N 1
ATOM 2899 C CA . LEU B 1 61 ? -18.687 -20.108 37.209 1.00 15.69 61 LEU B CA 1
ATOM 2900 C C . LEU B 1 61 ? -17.422 -20.089 38.052 1.00 17.38 61 LEU B C 1
ATOM 2901 O O . LEU B 1 61 ? -17.418 -20.543 39.192 1.00 18.79 61 LEU B O 1
ATOM 2906 N N . PHE B 1 62 ? -16.339 -19.565 37.490 1.00 15.52 62 PHE B N 1
ATOM 2907 C CA . PHE B 1 62 ? -15.057 -19.519 38.188 1.00 16.04 62 PHE B CA 1
ATOM 2908 C C . PHE B 1 62 ? -14.545 -18.093 38.153 1.00 14.72 62 PHE B C 1
ATOM 2909 O O . PHE B 1 62 ? -14.374 -17.537 37.065 1.00 15.63 62 PHE B O 1
ATOM 2917 N N . ALA B 1 63 ? -14.251 -17.522 39.325 1.00 15.71 63 ALA B N 1
ATOM 2918 C CA . ALA B 1 63 ? -13.692 -16.183 39.410 1.00 14.95 63 ALA B CA 1
ATOM 2919 C C . ALA B 1 63 ? -12.313 -16.257 40.047 1.00 16.93 63 ALA B C 1
ATOM 2920 O O . ALA B 1 63 ? -11.883 -17.307 40.537 1.00 17.82 63 ALA B O 1
ATOM 2922 N N . PHE B 1 64 ? -11.607 -15.125 40.053 1.00 15.51 64 PHE B N 1
ATOM 2923 C CA . PHE B 1 64 ? -10.228 -15.163 40.516 1.00 15.71 64 PHE B CA 1
ATOM 2924 C C . PHE B 1 64 ? -10.063 -14.911 42.012 1.00 18.90 64 PHE B C 1
ATOM 2925 O O . PHE B 1 64 ? -9.017 -15.266 42.554 1.00 18.44 64 PHE B O 1
ATOM 2933 N N . THR B 1 65 ? -11.034 -14.279 42.679 1.00 15.00 65 THR B N 1
ATOM 2934 C CA . THR B 1 65 ? -10.957 -13.971 44.108 1.00 15.63 65 THR B CA 1
ATOM 2935 C C . THR B 1 65 ? -12.312 -14.226 44.757 1.00 16.24 65 THR B C 1
ATOM 2936 O O . THR B 1 65 ? -13.345 -14.309 44.083 1.00 15.91 65 THR B O 1
ATOM 2940 N N . GLY B 1 66 ? -12.299 -14.320 46.091 1.00 14.99 66 GLY B N 1
ATOM 2941 C CA . GLY B 1 66 ? -13.547 -14.474 46.831 1.00 19.25 66 GLY B CA 1
ATOM 2942 C C . GLY B 1 66 ? -14.394 -13.218 46.807 1.00 18.65 66 GLY B C 1
ATOM 2943 O O . GLY B 1 66 ? -15.634 -13.292 46.794 1.00 15.99 66 GLY B O 1
ATOM 2944 N N . THR B 1 67 ? -13.734 -12.055 46.800 1.00 15.09 67 THR B N 1
ATOM 2945 C CA . THR B 1 67 ? -14.440 -10.794 46.604 1.00 15.08 67 THR B CA 1
ATOM 2946 C C . THR B 1 67 ? -15.216 -10.818 45.292 1.00 15.25 67 THR B C 1
ATOM 2947 O O . THR B 1 67 ? -16.400 -10.464 45.252 1.00 15.72 67 THR B O 1
ATOM 2951 N N . ALA B 1 68 ? -14.562 -11.252 44.210 1.00 16.47 68 ALA B N 1
ATOM 2952 C CA . ALA B 1 68 ? -15.227 -11.339 42.913 1.00 15.40 68 ALA B CA 1
ATOM 2953 C C . ALA B 1 68 ? -16.394 -12.319 42.943 1.00 13.27 68 ALA B C 1
ATOM 2954 O O . ALA B 1 68 ? -17.462 -12.033 42.389 1.00 14.24 68 ALA B O 1
ATOM 2956 N N . ALA B 1 69 ? -16.189 -13.517 43.523 1.00 13.90 69 ALA B N 1
ATOM 2957 C CA . ALA B 1 69 ? -17.293 -14.472 43.601 1.00 15.80 69 ALA B CA 1
ATOM 2958 C C . ALA B 1 69 ? -18.508 -13.855 44.300 1.00 14.46 69 ALA B C 1
ATOM 2959 O O . ALA B 1 69 ? -19.647 -13.966 43.818 1.00 16.38 69 ALA B O 1
ATOM 2961 N N . ASN B 1 70 ? -18.276 -13.160 45.41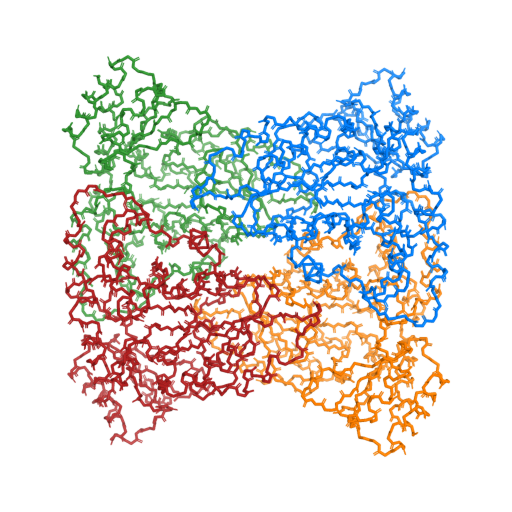6 1.00 14.24 70 ASN B N 1
ATOM 2962 C CA . ASN B 1 70 ? -19.378 -12.539 46.155 1.00 15.32 70 ASN B CA 1
ATOM 2963 C C . ASN B 1 70 ? -20.073 -11.461 45.331 1.00 16.33 70 ASN B C 1
ATOM 2964 O O . ASN B 1 70 ? -21.310 -11.404 45.276 1.00 16.85 70 ASN B O 1
ATOM 2969 N N . ILE B 1 71 ? -19.287 -10.590 44.691 1.00 14.32 71 ILE B N 1
ATOM 2970 C CA . ILE B 1 71 ? -19.854 -9.480 43.918 1.00 15.02 71 ILE B CA 1
ATOM 2971 C C . ILE B 1 71 ? -20.687 -10.004 42.761 1.00 18.06 71 ILE B C 1
ATOM 2972 O O . ILE B 1 71 ? -21.791 -9.507 42.494 1.00 17.18 71 ILE B O 1
ATOM 2977 N N . ILE B 1 72 ? -20.171 -11.015 42.053 1.00 15.60 72 ILE B N 1
ATOM 2978 C CA . ILE B 1 72 ? -20.888 -11.570 40.912 1.00 15.72 72 ILE B CA 1
ATOM 2979 C C . ILE B 1 72 ? -22.193 -12.215 41.369 1.00 18.67 72 ILE B C 1
ATOM 2980 O O . ILE B 1 72 ? -23.262 -11.952 40.802 1.00 19.56 72 ILE B O 1
ATOM 2985 N N . ALA B 1 73 ? -22.143 -13.013 42.442 1.00 14.58 73 ALA B N 1
ATOM 2986 C CA . ALA B 1 73 ? -23.362 -13.672 42.918 1.00 16.91 73 ALA B CA 1
ATOM 2987 C C . ALA B 1 73 ? -24.432 -12.650 43.309 1.00 16.91 73 ALA B C 1
ATOM 2988 O O . ALA B 1 73 ? -25.592 -12.714 42.841 1.00 18.97 73 ALA B O 1
ATOM 2990 N N . LEU B 1 74 ? -24.038 -11.653 44.126 1.00 15.75 74 LEU B N 1
ATOM 2991 C CA . LEU B 1 74 ? -25.019 -10.721 44.667 1.00 16.47 74 LEU B CA 1
ATOM 2992 C C . LEU B 1 74 ? -25.516 -9.744 43.608 1.00 19.87 74 LEU B C 1
ATOM 2993 O O . LEU B 1 74 ? -26.715 -9.448 43.550 1.00 18.69 74 LEU B O 1
ATOM 2998 N N . ALA B 1 75 ? -24.617 -9.220 42.767 1.00 16.36 75 ALA B N 1
ATOM 2999 C CA . ALA B 1 75 ? -25.048 -8.284 41.737 1.00 15.86 75 ALA B CA 1
ATOM 3000 C C . ALA B 1 75 ? -25.934 -8.963 40.698 1.00 20.04 75 ALA B C 1
ATOM 3001 O O . ALA B 1 75 ? -26.864 -8.337 40.180 1.00 19.46 75 ALA B O 1
ATOM 3003 N N . SER B 1 76 ? -25.695 -10.248 40.398 1.00 16.57 76 SER B N 1
ATOM 3004 C CA . SER B 1 76 ? -26.590 -10.922 39.473 1.00 18.53 76 SER B CA 1
ATOM 3005 C C . SER B 1 76 ? -27.950 -11.192 40.099 1.00 16.28 76 SER B C 1
ATOM 3006 O O . SER B 1 76 ? -28.908 -11.468 39.365 1.00 19.60 76 SER B O 1
ATOM 3009 N N . ALA B 1 77 ? -28.040 -11.171 41.433 1.00 16.25 77 ALA B N 1
ATOM 3010 C CA . ALA B 1 77 ? -29.313 -11.474 42.088 1.00 19.73 77 ALA B CA 1
ATOM 3011 C C . ALA B 1 77 ? -30.290 -10.301 42.142 1.00 18.82 77 ALA B C 1
ATOM 3012 O O . ALA B 1 77 ? -31.479 -10.523 42.397 1.00 19.87 77 ALA B O 1
ATOM 3014 N N . VAL B 1 78 ? -29.832 -9.056 41.954 1.00 16.58 78 VAL B N 1
ATOM 3015 C CA . VAL B 1 78 ? -30.638 -7.901 42.338 1.00 18.64 78 VAL B CA 1
ATOM 3016 C C . VAL B 1 78 ? -30.636 -6.822 41.258 1.00 19.79 78 VAL B C 1
ATOM 3017 O O . VAL B 1 78 ? -29.711 -6.706 40.449 1.00 18.97 78 VAL B O 1
ATOM 3021 N N . ARG B 1 79 ? -31.690 -6.010 41.282 1.00 16.89 79 ARG B N 1
ATOM 3022 C CA . ARG B 1 79 ? -31.704 -4.692 40.653 1.00 17.44 79 ARG B CA 1
ATOM 3023 C C . ARG B 1 79 ? -31.313 -3.651 41.691 1.00 17.40 79 ARG B C 1
ATOM 3024 O O . ARG B 1 79 ? -31.328 -3.928 42.901 1.00 17.21 79 ARG B O 1
ATOM 3032 N N . PRO B 1 80 ? -30.971 -2.424 41.260 1.00 17.76 80 PRO B N 1
ATOM 3033 C CA . PRO B 1 80 ? -30.502 -1.417 42.232 1.00 18.64 80 PRO B CA 1
ATOM 3034 C C . PRO B 1 80 ? -31.521 -1.036 43.301 1.00 21.23 80 PRO B C 1
ATOM 3035 O O . PRO B 1 80 ? -31.111 -0.630 44.393 1.00 22.13 80 PRO B O 1
ATOM 3039 N N . TRP B 1 81 ? -32.825 -1.135 43.035 1.00 18.91 81 TRP B N 1
ATOM 3040 C CA . TRP B 1 81 ? -33.819 -0.790 44.045 1.00 19.46 81 TRP B CA 1
ATOM 3041 C C . TRP B 1 81 ? -34.118 -1.949 44.985 1.00 20.79 81 TRP B C 1
ATOM 3042 O O . TRP B 1 81 ? -35.013 -1.825 45.825 1.00 19.56 81 TRP B O 1
ATOM 3053 N N . HIS B 1 82 ? -33.400 -3.070 44.859 1.00 18.30 82 HIS B N 1
ATOM 3054 C CA . HIS B 1 82 ? -33.556 -4.155 45.819 1.00 17.99 82 HIS B CA 1
ATOM 3055 C C . HIS B 1 82 ? -32.699 -3.900 47.061 1.00 23.39 82 HIS B C 1
ATOM 3056 O O . HIS B 1 82 ? -31.947 -2.930 47.141 1.00 20.22 82 HIS B O 1
ATOM 3063 N N . GLU B 1 83 ? -32.799 -4.801 48.037 1.00 18.82 83 GLU B N 1
ATOM 3064 C CA . GLU B 1 83 ? -32.062 -4.706 49.290 1.00 17.62 83 GLU B CA 1
ATOM 3065 C C . GLU B 1 83 ? -31.360 -6.028 49.562 1.00 19.35 83 GLU B C 1
ATOM 3066 O O . GLU B 1 83 ? -31.983 -7.096 49.473 1.00 18.53 83 GLU B O 1
ATOM 3072 N N . ILE B 1 84 ? -30.061 -5.948 49.881 1.00 16.05 84 ILE B N 1
ATOM 3073 C CA . ILE B 1 84 ? -29.238 -7.089 50.282 1.00 19.60 84 ILE B CA 1
ATOM 3074 C C . ILE B 1 84 ? -29.024 -7.042 51.788 1.00 20.15 84 ILE B C 1
ATOM 3075 O O . ILE B 1 84 ? -28.732 -5.978 52.349 1.00 17.12 84 ILE B O 1
ATOM 3080 N N . PHE B 1 85 ? -29.123 -8.197 52.446 1.00 15.82 85 PHE B N 1
ATOM 3081 C CA . PHE B 1 85 ? -28.858 -8.297 53.874 1.00 15.55 85 PHE B CA 1
ATOM 3082 C C . PHE B 1 85 ? -27.620 -9.152 54.126 1.00 20.99 85 PHE B C 1
ATOM 3083 O O . PHE B 1 85 ? -27.309 -10.064 53.353 1.00 19.10 85 PHE B O 1
ATOM 3091 N N . CYS B 1 86 ? -26.913 -8.849 55.221 1.00 17.34 86 CYS B N 1
ATOM 3092 C CA . CYS B 1 86 ? -25.739 -9.625 55.618 1.00 16.93 86 CYS B CA 1
ATOM 3093 C C . CYS B 1 86 ? -25.532 -9.455 57.123 1.00 17.79 86 CYS B C 1
ATOM 3094 O O . CYS B 1 86 ? -26.194 -8.641 57.770 1.00 18.31 86 CYS B O 1
ATOM 3097 N N . SER B 1 87 ? -24.619 -10.253 57.690 1.00 15.22 87 SER B N 1
ATOM 3098 C CA . SER B 1 87 ? -24.331 -10.072 59.108 1.00 15.18 87 SER B CA 1
ATOM 3099 C C . SER B 1 87 ? -23.477 -8.822 59.335 1.00 16.35 87 SER B C 1
ATOM 3100 O O . SER B 1 87 ? -22.844 -8.290 58.418 1.00 20.72 87 SER B O 1
ATOM 3103 N N . ASP B 1 88 ? -23.447 -8.376 60.592 1.00 20.10 88 ASP B N 1
ATOM 3104 C CA . ASP B 1 88 ? -22.622 -7.231 60.974 1.00 18.86 88 ASP B CA 1
ATOM 3105 C C . ASP B 1 88 ? -21.113 -7.525 60.936 1.00 23.89 88 ASP B C 1
ATOM 3106 O O . ASP B 1 88 ? -20.334 -6.603 61.199 1.00 21.22 88 ASP B O 1
ATOM 3111 N N . VAL B 1 89 ? -20.664 -8.748 60.632 1.00 19.61 89 VAL B N 1
ATOM 3112 C CA . VAL B 1 89 ? -19.240 -9.010 60.449 1.00 20.11 89 VAL B CA 1
ATOM 3113 C C . VAL B 1 89 ? -18.918 -9.537 59.052 1.00 20.43 89 VAL B C 1
ATOM 3114 O O . VAL B 1 89 ? -17.803 -10.020 58.819 1.00 19.39 89 VAL B O 1
ATOM 3118 N N . ALA B 1 90 ? -19.861 -9.443 58.113 1.00 18.73 90 ALA B N 1
ATOM 3119 C CA . ALA B 1 90 ? -19.713 -10.101 56.821 1.00 17.00 90 ALA B CA 1
ATOM 3120 C C . ALA B 1 90 ? -18.586 -9.475 56.011 1.00 16.59 90 ALA B C 1
ATOM 3121 O O . ALA B 1 90 ? -18.433 -8.250 55.962 1.00 18.76 90 ALA B O 1
ATOM 3123 N N . HIS B 1 91 ? -17.818 -10.332 55.339 1.00 16.46 91 HIS B N 1
ATOM 3124 C CA . HIS B 1 91 ? -16.772 -9.868 54.439 1.00 16.65 91 HIS B CA 1
ATOM 3125 C C . HIS B 1 91 ? -17.308 -8.883 53.395 1.00 15.68 91 HIS B C 1
ATOM 3126 O O . HIS B 1 91 ? -16.667 -7.866 53.113 1.00 16.49 91 HIS B O 1
ATOM 3133 N N . VAL B 1 92 ? -18.489 -9.154 52.824 1.00 14.20 92 VAL B N 1
ATOM 3134 C CA . VAL B 1 92 ? -19.038 -8.262 51.802 1.00 15.07 92 VAL B CA 1
ATOM 3135 C C . VAL B 1 92 ? -19.260 -6.864 52.360 1.00 16.18 92 VAL B C 1
ATOM 3136 O O . VAL B 1 92 ? -19.221 -5.879 51.612 1.00 15.93 92 VAL B O 1
ATOM 3140 N N . LEU B 1 93 ? -19.513 -6.762 53.663 1.00 16.60 93 LEU B N 1
ATOM 3141 C CA . LEU B 1 93 ? -19.804 -5.490 54.308 1.00 16.08 93 LEU B CA 1
ATOM 3142 C C . LEU B 1 93 ? -18.526 -4.730 54.667 1.00 15.25 93 LEU B C 1
ATOM 3143 O O . LEU B 1 93 ? -18.445 -3.507 54.462 1.00 18.74 93 LEU B O 1
ATOM 3148 N N . VAL B 1 94 ? -17.524 -5.424 55.203 1.00 15.86 94 VAL B N 1
ATOM 3149 C CA . VAL B 1 94 ? -16.403 -4.756 55.854 1.00 18.01 94 VAL B CA 1
ATOM 3150 C C . VAL B 1 94 ? -15.099 -4.834 55.069 1.00 19.18 94 VAL B C 1
ATOM 3151 O O . VAL B 1 94 ? -14.226 -3.980 55.281 1.00 19.07 94 VAL B O 1
ATOM 3155 N N . ASP B 1 95 ? -14.922 -5.819 54.183 1.00 14.92 95 ASP B N 1
ATOM 3156 C CA . ASP B 1 95 ? -13.588 -6.102 53.660 1.00 18.91 95 ASP B CA 1
ATOM 3157 C C . ASP B 1 95 ? -13.523 -6.157 52.135 1.00 17.32 95 ASP B C 1
ATOM 3158 O O . ASP B 1 95 ? -12.581 -6.735 51.592 1.00 18.74 95 ASP B O 1
ATOM 3163 N N . GLU B 1 96 ? -14.513 -5.618 51.425 1.00 15.31 96 GLU B N 1
ATOM 3164 C CA . GLU B 1 96 ? -14.492 -5.592 49.962 1.00 14.96 96 GLU B CA 1
ATOM 3165 C C . GLU B 1 96 ? -14.540 -4.164 49.414 1.00 16.95 96 GLU B C 1
ATOM 3166 O O . GLU B 1 96 ? -14.855 -3.949 48.232 1.00 16.68 96 GLU B O 1
ATOM 3172 N N . ALA B 1 97 ? -14.203 -3.178 50.253 1.00 14.49 97 ALA B N 1
ATOM 3173 C CA . ALA B 1 97 ? -14.256 -1.741 49.907 1.00 15.20 97 ALA B CA 1
ATOM 3174 C C . ALA B 1 97 ? -15.595 -1.364 49.273 1.00 13.98 97 ALA B C 1
ATOM 3175 O O . ALA B 1 97 ? -15.671 -0.504 48.393 1.00 17.47 97 ALA B O 1
ATOM 3177 N N . GLY B 1 98 ? -16.661 -2.012 49.708 1.00 15.78 98 GLY B N 1
ATOM 3178 C CA . GLY B 1 98 ? -17.965 -1.690 49.169 1.00 14.33 98 GLY B CA 1
ATOM 3179 C C . GLY B 1 98 ? -18.237 -2.215 47.772 1.00 18.02 98 GLY B C 1
ATOM 3180 O O . GLY B 1 98 ? -19.221 -1.800 47.161 1.00 17.38 98 GLY B O 1
ATOM 3181 N N . GLY B 1 99 ? -17.418 -3.139 47.265 1.00 18.16 99 GLY B N 1
ATOM 3182 C CA . GLY B 1 99 ? -17.595 -3.703 45.935 1.00 14.95 99 GLY B CA 1
ATOM 3183 C C . GLY B 1 99 ? -19.007 -4.184 45.613 1.00 15.87 99 GLY B C 1
ATOM 3184 O O . GLY B 1 99 ? -19.573 -3.864 44.556 1.00 14.72 99 GLY B O 1
ATOM 3185 N N . PRO B 1 100 ? -19.599 -4.980 46.519 1.00 13.82 100 PRO B N 1
ATOM 3186 C CA . PRO B 1 100 ? -20.974 -5.471 46.262 1.00 15.71 100 PRO B CA 1
ATOM 3187 C C . PRO B 1 100 ? -21.994 -4.357 46.058 1.00 18.04 100 PRO B C 1
ATOM 3188 O O . PRO B 1 100 ? -22.859 -4.435 45.165 1.00 18.29 100 PRO B O 1
ATOM 3192 N N . VAL B 1 101 ? -21.921 -3.322 46.890 1.00 16.59 101 VAL B N 1
ATOM 3193 C CA . VAL B 1 101 ? -22.812 -2.174 46.747 1.00 16.89 101 VAL B CA 1
ATOM 3194 C C . VAL B 1 101 ? -22.515 -1.408 45.461 1.00 16.53 101 VAL B C 1
ATOM 3195 O O . VAL B 1 101 ? -23.435 -0.981 44.753 1.00 17.85 101 VAL B O 1
ATOM 3199 N N . ARG B 1 102 ? -21.237 -1.199 45.134 1.00 14.35 102 ARG B N 1
ATOM 3200 C CA . ARG B 1 102 ? -20.933 -0.436 43.920 1.00 13.62 102 ARG B CA 1
ATOM 3201 C C . ARG B 1 102 ? -21.467 -1.141 42.677 1.00 17.19 102 ARG B C 1
ATOM 3202 O O . ARG B 1 102 ? -22.086 -0.517 41.807 1.00 18.89 102 ARG B O 1
ATOM 3210 N N . LEU B 1 103 ? -21.264 -2.456 42.587 1.00 14.31 103 LEU B N 1
ATOM 3211 C CA . LEU B 1 103 ? -21.669 -3.142 41.367 1.00 15.66 103 LEU B CA 1
ATOM 3212 C C . LEU B 1 103 ? -23.178 -3.350 41.312 1.00 19.49 103 LEU B C 1
ATOM 3213 O O . LEU B 1 103 ? -23.795 -3.131 40.260 1.00 20.24 103 LEU B O 1
ATOM 3218 N N . SER B 1 104 ? -23.792 -3.739 42.434 1.00 14.11 104 SER B N 1
ATOM 3219 C CA . SER B 1 104 ? -25.234 -3.995 42.440 1.00 16.82 104 SER B CA 1
ATOM 3220 C C . SER B 1 104 ? -26.047 -2.710 42.339 1.00 17.86 104 SER B C 1
ATOM 3221 O O . SER B 1 104 ? -27.174 -2.724 41.828 1.00 21.18 104 SER B O 1
ATOM 3224 N N . GLY B 1 105 ? -25.537 -1.615 42.884 1.00 14.93 105 GLY B N 1
ATOM 3225 C CA . GLY B 1 105 ? -26.349 -0.419 43.008 1.00 19.49 105 GLY B CA 1
ATOM 3226 C C . GLY B 1 105 ? -27.335 -0.445 44.152 1.00 20.30 105 GLY B C 1
ATOM 3227 O O . GLY B 1 105 ? -28.084 0.531 44.317 1.00 19.92 105 GLY B O 1
ATOM 3228 N N . ALA B 1 106 ? -27.350 -1.520 44.951 1.00 17.33 106 ALA B N 1
ATOM 3229 C CA . ALA B 1 106 ? -28.345 -1.745 45.998 1.00 16.76 106 ALA B CA 1
ATOM 3230 C C . ALA B 1 106 ? -27.758 -1.528 47.390 1.00 16.22 106 ALA B C 1
ATOM 3231 O O . ALA B 1 106 ? -26.558 -1.713 47.612 1.00 16.13 106 ALA B O 1
ATOM 3233 N N . GLN B 1 107 ? -28.623 -1.156 48.333 1.00 15.25 107 GLN B N 1
ATOM 3234 C CA . GLN B 1 107 ? -28.207 -1.017 49.726 1.00 16.60 107 GLN B CA 1
ATOM 3235 C C . GLN B 1 107 ? -27.857 -2.377 50.329 1.00 18.00 107 GLN B C 1
ATOM 3236 O O . GLN B 1 107 ? -28.532 -3.384 50.070 1.00 17.47 107 GLN B O 1
ATOM 3242 N N . LEU B 1 108 ? -26.795 -2.402 51.143 1.00 15.63 108 LEU B N 1
ATOM 3243 C CA . LEU B 1 108 ? -26.387 -3.604 51.882 1.00 13.53 108 LEU B CA 1
ATOM 3244 C C . LEU B 1 108 ? -26.655 -3.382 53.371 1.00 18.61 108 LEU B C 1
ATOM 3245 O O . LEU B 1 108 ? -25.982 -2.574 54.027 1.00 18.78 108 LEU B O 1
ATOM 3250 N N . THR B 1 109 ? -27.640 -4.099 53.903 1.00 16.42 109 THR B N 1
ATOM 3251 C CA . THR B 1 109 ? -28.201 -3.827 55.221 1.00 15.88 109 THR B CA 1
ATOM 3252 C C . THR B 1 109 ? -27.668 -4.847 56.225 1.00 19.93 109 THR B C 1
ATOM 3253 O O . THR B 1 109 ? -27.934 -6.049 56.098 1.00 19.38 109 THR B O 1
ATOM 3257 N N . ARG B 1 110 ? -26.934 -4.370 57.224 1.00 19.65 110 ARG B N 1
ATOM 3258 C CA . ARG B 1 110 ? -26.354 -5.268 58.214 1.00 18.76 110 ARG B CA 1
ATOM 3259 C C . ARG B 1 110 ? -27.401 -5.750 59.224 1.00 20.47 110 ARG B C 1
ATOM 3260 O O . ARG B 1 110 ? -28.366 -5.048 59.556 1.00 20.64 110 ARG B O 1
ATOM 3268 N N . LEU B 1 111 ? -27.197 -6.972 59.703 1.00 17.93 111 LEU B N 1
ATOM 3269 C CA . LEU B 1 111 ? -28.047 -7.619 60.696 1.00 18.29 111 LEU B CA 1
ATOM 3270 C C . LEU B 1 111 ? -27.211 -7.971 61.917 1.00 18.87 111 LEU B C 1
ATOM 3271 O O . LEU B 1 111 ? -26.081 -8.454 61.782 1.00 22.39 111 LEU B O 1
ATOM 3276 N N . ALA B 1 112 ? -27.761 -7.705 63.103 1.00 19.83 112 ALA B N 1
ATOM 3277 C CA . ALA B 1 112 ? -27.099 -8.095 64.344 1.00 23.89 112 ALA B CA 1
ATOM 3278 C C . ALA B 1 112 ? -26.847 -9.592 64.353 1.00 21.69 112 ALA B C 1
ATOM 3279 O O . ALA B 1 112 ? -27.659 -10.371 63.846 1.00 23.71 112 ALA B O 1
ATOM 3281 N N . SER B 1 113 ? -25.697 -10.001 64.889 1.00 21.16 113 SER B N 1
ATOM 3282 C CA . SER B 1 113 ? -25.347 -11.417 64.824 1.00 21.63 113 SER B CA 1
ATOM 3283 C C . SER B 1 113 ? -24.518 -11.784 66.045 1.00 24.31 113 SER B C 1
ATOM 3284 O O . SER B 1 113 ? -23.932 -10.924 66.709 1.00 23.47 113 SER B O 1
ATOM 3287 N N . ASP B 1 114 ? -24.459 -13.087 66.321 1.00 23.52 114 ASP B N 1
ATOM 3288 C CA . ASP B 1 114 ? -23.596 -13.650 67.362 1.00 21.17 114 ASP B CA 1
ATOM 3289 C C . ASP B 1 114 ? -22.422 -14.282 66.625 1.00 22.33 114 ASP B C 1
ATOM 3290 O O . ASP B 1 114 ? -22.505 -15.417 66.156 1.00 21.67 114 ASP B O 1
ATOM 3295 N N . ASP B 1 115 ? -21.342 -13.507 66.467 1.00 22.08 115 ASP B N 1
ATOM 3296 C CA . ASP B 1 115 ? -20.152 -13.962 65.740 1.00 20.49 115 ASP B CA 1
ATOM 3297 C C . ASP B 1 115 ? -20.482 -14.404 64.312 1.00 25.83 115 ASP B C 1
ATOM 3298 O O . ASP B 1 115 ? -19.866 -15.338 63.786 1.00 21.84 115 ASP B O 1
ATOM 3303 N N . GLY B 1 116 ? -21.460 -13.756 63.665 1.00 21.34 116 GLY B N 1
ATOM 3304 C CA . GLY B 1 116 ? -21.861 -14.096 62.313 1.00 19.71 116 GLY B CA 1
ATOM 3305 C C . GLY B 1 116 ? -23.087 -14.981 62.225 1.00 23.01 116 GLY B C 1
ATOM 3306 O O . GLY B 1 116 ? -23.677 -15.099 61.142 1.00 21.70 116 GLY B O 1
ATOM 3307 N N . LEU B 1 117 ? -23.483 -15.604 63.331 1.00 20.08 117 LEU B N 1
ATOM 3308 C CA . LEU B 1 117 ? -24.676 -16.441 63.372 1.00 19.58 117 LEU B CA 1
ATOM 3309 C C . LEU B 1 117 ? -25.887 -15.536 63.558 1.00 19.69 117 LEU B C 1
ATOM 3310 O O . LEU B 1 117 ? -26.045 -14.928 64.618 1.00 24.10 117 LEU B O 1
ATOM 3315 N N . ILE B 1 118 ? -26.759 -15.474 62.550 1.00 21.37 118 ILE B N 1
ATOM 3316 C CA . ILE B 1 118 ? -27.913 -14.572 62.541 1.00 22.20 118 ILE B CA 1
ATOM 3317 C C . ILE B 1 118 ? -29.170 -15.336 62.918 1.00 20.77 118 ILE B C 1
ATOM 3318 O O . ILE B 1 118 ? -29.446 -16.402 62.355 1.00 21.88 118 ILE B O 1
ATOM 3323 N N . SER B 1 119 ? -29.964 -14.753 63.815 1.00 18.36 119 SER B N 1
ATOM 3324 C CA . SER B 1 119 ? -31.261 -15.311 64.152 1.00 22.62 119 SER B CA 1
ATOM 3325 C C . SER B 1 119 ? -32.247 -15.092 63.004 1.00 26.44 119 SER B C 1
ATOM 3326 O O . SER B 1 119 ? -32.298 -14.002 62.431 1.00 23.79 119 SER B O 1
ATOM 3329 N N . PRO B 1 120 ? -33.062 -16.096 62.665 1.00 27.36 120 PRO B N 1
ATOM 3330 C CA . PRO B 1 120 ? -34.120 -15.862 61.659 1.00 27.26 120 PRO B CA 1
ATOM 3331 C C . PRO B 1 120 ? -35.053 -14.706 62.022 1.00 25.14 120 PRO B C 1
ATOM 3332 O O . PRO B 1 120 ? -35.561 -14.008 61.127 1.00 24.85 120 PRO B O 1
ATOM 3336 N N . ASP B 1 121 ? -35.292 -14.487 63.323 1.00 26.34 121 ASP B N 1
ATOM 3337 C CA . ASP B 1 121 ? -36.178 -13.408 63.755 1.00 31.61 121 ASP B CA 1
ATOM 3338 C C . ASP B 1 121 ? -35.623 -12.030 63.409 1.00 30.91 121 ASP B C 1
ATOM 3339 O O . ASP B 1 121 ? -36.397 -11.113 63.113 1.00 28.61 121 ASP B O 1
ATOM 3344 N N . GLU B 1 122 ? -34.298 -11.853 63.454 1.00 27.67 122 GLU B N 1
ATOM 3345 C CA . GLU B 1 122 ? -33.716 -10.552 63.112 1.00 28.50 122 GLU B CA 1
ATOM 3346 C C . GLU B 1 122 ? -33.920 -10.212 61.633 1.00 25.40 122 GLU B C 1
ATOM 3347 O O . GLU B 1 122 ? -34.268 -9.067 61.282 1.00 26.17 122 GLU B O 1
ATOM 3353 N N . LEU B 1 123 ? -33.711 -11.194 60.747 1.00 26.16 123 LEU B N 1
ATOM 3354 C CA . LEU B 1 123 ? -34.018 -10.992 59.332 1.00 25.46 123 LEU B CA 1
ATOM 3355 C C . LEU B 1 123 ? -35.492 -10.656 59.147 1.00 24.11 123 LEU B C 1
ATOM 3356 O O . LEU B 1 123 ? -35.844 -9.715 58.420 1.00 25.44 123 LEU B O 1
ATOM 3361 N N . GLU B 1 124 ? -36.374 -11.430 59.794 1.00 24.47 124 GLU B N 1
ATOM 3362 C CA . GLU B 1 124 ? -37.806 -11.202 59.622 1.00 25.38 124 GLU B CA 1
ATOM 3363 C C . GLU B 1 124 ? -38.189 -9.789 60.040 1.00 30.40 124 GLU B C 1
ATOM 3364 O O . GLU B 1 124 ? -38.972 -9.122 59.352 1.00 25.78 124 GLU B O 1
ATOM 3370 N N . ARG B 1 125 ? -37.618 -9.303 61.150 1.00 31.92 125 ARG B N 1
ATOM 3371 C CA . ARG B 1 125 ? -37.903 -7.944 61.609 1.00 28.98 125 ARG B CA 1
ATOM 3372 C C . ARG B 1 125 ? -37.457 -6.903 60.591 1.00 29.25 125 ARG B C 1
ATOM 3373 O O . ARG B 1 125 ? -38.164 -5.912 60.363 1.00 28.26 125 ARG B O 1
ATOM 3381 N N . ARG B 1 126 ? -36.285 -7.096 59.968 1.00 26.26 126 ARG B N 1
ATOM 3382 C CA . ARG B 1 126 ? -35.830 -6.063 59.036 1.00 27.10 126 ARG B CA 1
ATOM 3383 C C . ARG B 1 126 ? -36.440 -6.178 57.644 1.00 31.00 126 ARG B C 1
ATOM 3384 O O . ARG B 1 126 ? -36.279 -5.253 56.840 1.00 34.71 126 ARG B O 1
ATOM 3392 N N . VAL B 1 127 ? -37.154 -7.260 57.337 1.00 31.55 127 VAL B N 1
ATOM 3393 C CA . VAL B 1 127 ? -37.815 -7.375 56.040 1.00 28.57 127 VAL B CA 1
ATOM 3394 C C . VAL B 1 127 ? -39.283 -6.930 56.088 1.00 27.22 127 VAL B C 1
ATOM 3395 O O . VAL B 1 127 ? -39.863 -6.606 55.038 1.00 27.10 127 VAL B O 1
ATOM 3399 N N . ARG B 1 128 ? -39.869 -6.833 57.272 1.00 28.62 128 ARG B N 1
ATOM 3400 C CA . ARG B 1 128 ? -41.302 -6.603 57.399 1.00 29.90 128 ARG B CA 1
ATOM 3401 C C . ARG B 1 128 ? -41.710 -5.223 56.885 1.00 31.98 128 ARG B C 1
ATOM 3402 O O . ARG B 1 128 ? -41.066 -4.214 57.196 1.00 30.26 128 ARG B O 1
ATOM 3410 N N . GLY B 1 129 ? -42.792 -5.181 56.102 1.00 28.53 129 GLY B N 1
ATOM 3411 C CA . GLY B 1 129 ? -43.438 -3.919 55.783 1.00 31.43 129 GLY B CA 1
ATOM 3412 C C . GLY B 1 129 ? -42.740 -3.025 54.783 1.00 32.29 129 GLY B C 1
ATOM 3413 O O . GLY B 1 129 ? -42.999 -1.817 54.768 1.00 34.56 129 GLY B O 1
ATOM 3414 N N . ARG B 1 130 ? -41.845 -3.561 53.960 1.00 26.53 130 ARG B N 1
ATOM 3415 C CA . ARG B 1 130 ? -41.051 -2.742 53.043 1.00 25.83 130 ARG B CA 1
ATOM 3416 C C . ARG B 1 130 ? -41.630 -2.703 51.628 1.00 35.23 130 ARG B C 1
ATOM 3417 O O . ARG B 1 130 ? -40.878 -2.735 50.654 1.00 44.49 130 ARG B O 1
ATOM 3425 N N . SER B 1 131 ? -42.944 -2.596 51.454 1.00 31.25 131 SER B N 1
ATOM 3426 C CA . SER B 1 131 ? -43.509 -2.789 50.123 1.00 33.47 131 SER B CA 1
ATOM 3427 C C . SER B 1 131 ? -43.736 -1.493 49.347 1.00 37.03 131 SER B C 1
ATOM 3428 O O . SER B 1 131 ? -44.041 -1.562 48.151 1.00 39.26 131 SER B O 1
ATOM 3431 N N . ALA B 1 132 ? -43.596 -0.328 49.975 1.00 30.23 132 ALA B N 1
ATOM 3432 C CA . ALA B 1 132 ? -43.877 0.921 49.282 1.00 27.47 132 ALA B CA 1
ATOM 3433 C C . ALA B 1 132 ? -42.789 1.249 48.258 1.00 22.42 132 ALA B C 1
ATOM 3434 O O . ALA B 1 132 ? -41.646 0.772 48.337 1.00 24.26 132 ALA B O 1
ATOM 3436 N N . VAL B 1 133 ? -43.161 2.098 47.290 1.00 25.63 133 VAL B N 1
ATOM 3437 C CA . VAL B 1 133 ? -42.225 2.536 46.255 1.00 22.90 133 VAL B CA 1
ATOM 3438 C C . VAL B 1 133 ? -41.067 3.316 46.857 1.00 22.82 133 VAL B C 1
ATOM 3439 O O . VAL B 1 133 ? -39.995 3.401 46.250 1.00 22.47 133 VAL B O 1
ATOM 3443 N N . HIS B 1 134 ? -41.246 3.862 48.062 1.00 21.48 134 HIS B N 1
ATOM 3444 C CA . HIS B 1 134 ? -40.207 4.625 48.739 1.00 19.78 134 HIS B CA 1
ATOM 3445 C C . HIS B 1 134 ? -39.142 3.747 49.382 1.00 24.73 134 HIS B C 1
ATOM 3446 O O . HIS B 1 134 ? -38.181 4.287 49.938 1.00 21.78 134 HIS B O 1
ATOM 3453 N N . HIS B 1 135 ? -39.297 2.421 49.355 1.00 22.97 135 HIS B N 1
ATOM 3454 C CA . HIS B 1 135 ? -38.430 1.522 50.106 1.00 18.97 135 HIS B CA 1
ATOM 3455 C C . HIS B 1 135 ? -37.615 0.620 49.185 1.00 21.23 135 HIS B C 1
ATOM 3456 O O . HIS B 1 135 ? -38.145 0.059 48.220 1.00 23.50 135 HIS B O 1
ATOM 3463 N N . SER B 1 136 ? -36.339 0.439 49.522 1.00 20.60 136 SER B N 1
ATOM 3464 C CA . SER B 1 136 ? -35.570 -0.659 48.945 1.00 20.76 136 SER B CA 1
ATOM 3465 C C . SER B 1 136 ? -36.314 -1.965 49.193 1.00 22.21 136 SER B C 1
ATOM 3466 O O . SER B 1 136 ? -36.950 -2.141 50.232 1.00 21.41 136 SER B O 1
ATOM 3469 N N . GLN B 1 137 ? -36.270 -2.868 48.210 1.00 19.22 137 GLN B N 1
ATOM 3470 C CA . GLN B 1 137 ? -37.139 -4.040 48.222 1.00 21.90 137 GLN B CA 1
ATOM 3471 C C . GLN B 1 137 ? -36.345 -5.256 48.668 1.00 19.57 137 GLN B C 1
ATOM 3472 O O . GLN B 1 137 ? -35.467 -5.703 47.918 1.00 21.85 137 GLN B O 1
ATOM 3478 N N . PRO B 1 138 ? -36.597 -5.821 49.852 1.00 19.96 138 PRO B N 1
ATOM 3479 C CA . PRO B 1 138 ? -35.800 -6.970 50.312 1.00 20.14 138 PRO B CA 1
ATOM 3480 C C . PRO B 1 138 ? -35.728 -8.068 49.258 1.00 19.41 138 PRO B C 1
ATOM 3481 O O . PRO B 1 138 ? -36.748 -8.478 48.687 1.00 23.00 138 PRO B O 1
ATOM 3485 N N . ARG B 1 139 ? -34.508 -8.550 48.988 1.00 20.36 139 ARG B N 1
ATOM 3486 C CA . ARG B 1 139 ? -34.376 -9.503 47.895 1.00 17.30 139 ARG B CA 1
ATOM 3487 C C . ARG B 1 139 ? -33.512 -10.714 48.228 1.00 20.94 139 ARG B C 1
ATOM 3488 O O . ARG B 1 139 ? -33.869 -11.837 47.850 1.00 18.73 139 ARG B O 1
ATOM 3496 N N . ILE B 1 140 ? -32.373 -10.522 48.888 1.00 14.23 140 ILE B N 1
ATOM 3497 C CA . ILE B 1 140 ? -31.449 -11.638 49.105 1.00 17.26 140 ILE B CA 1
ATOM 3498 C C . ILE B 1 140 ? -30.678 -11.398 50.392 1.00 21.23 140 ILE B C 1
ATOM 3499 O O . ILE B 1 140 ? -30.292 -10.264 50.705 1.00 20.02 140 ILE B O 1
ATOM 3504 N N . VAL B 1 141 ? -30.454 -12.475 51.141 1.00 17.85 141 VAL B N 1
ATOM 3505 C CA . VAL B 1 141 ? -29.628 -12.429 52.341 1.00 17.23 141 VAL B CA 1
ATOM 3506 C C . VAL B 1 141 ? -28.398 -13.292 52.114 1.00 20.09 141 VAL B C 1
ATOM 3507 O O . VAL B 1 141 ? -28.481 -14.371 51.511 1.00 17.88 141 VAL B O 1
ATOM 3511 N N . SER B 1 142 ? -27.253 -12.783 52.556 1.00 16.25 142 SER B N 1
ATOM 3512 C CA . SER B 1 142 ? -25.982 -13.487 52.471 1.00 18.18 142 SER B CA 1
ATOM 3513 C C . SER B 1 142 ? -25.564 -13.921 53.866 1.00 16.72 142 SER B C 1
ATOM 3514 O O . SER B 1 142 ? -25.590 -13.118 54.807 1.00 18.63 142 SER B O 1
ATOM 3517 N N . ILE B 1 143 ? -25.194 -15.199 54.007 1.00 16.14 143 ILE B N 1
ATOM 3518 C CA . ILE B 1 143 ? -24.601 -15.693 55.245 1.00 16.62 143 ILE B CA 1
ATOM 3519 C C . ILE B 1 143 ? -23.225 -16.242 54.892 1.00 19.33 143 ILE B C 1
ATOM 3520 O O . ILE B 1 143 ? -22.880 -16.366 53.722 1.00 19.04 143 ILE B O 1
ATOM 3525 N N . THR B 1 144 ? -22.421 -16.524 55.913 1.00 16.93 144 THR B N 1
ATOM 3526 C CA . THR B 1 144 ? -21.038 -16.961 55.708 1.00 17.16 144 THR B CA 1
ATOM 3527 C C . THR B 1 144 ? -20.793 -18.253 56.496 1.00 15.69 144 THR B C 1
ATOM 3528 O O . THR B 1 144 ? -21.159 -18.345 57.675 1.00 17.01 144 THR B O 1
ATOM 3532 N N . GLN B 1 145 ? -20.176 -19.248 55.846 1.00 15.90 145 GLN B N 1
ATOM 3533 C CA . GLN B 1 145 ? -20.009 -20.586 56.428 1.00 13.21 145 GLN B CA 1
ATOM 3534 C C . GLN B 1 145 ? -18.650 -21.134 56.005 1.00 14.50 145 GLN B C 1
ATOM 3535 O O . GLN B 1 145 ? -18.453 -21.414 54.823 1.00 16.84 145 GLN B O 1
ATOM 3541 N N . SER B 1 146 ? -17.700 -21.290 56.940 1.00 16.56 146 SER B N 1
ATOM 3542 C CA . SER B 1 146 ? -17.798 -20.853 58.331 1.00 15.62 146 SER B CA 1
ATOM 3543 C C . SER B 1 146 ? -17.719 -19.319 58.390 1.00 15.68 146 SER B C 1
ATOM 3544 O O . SER B 1 146 ? -17.283 -18.699 57.439 1.00 17.53 146 SER B O 1
ATOM 3547 N N . THR B 1 147 ? -18.126 -18.734 59.517 1.00 15.33 147 THR B N 1
ATOM 3548 C CA . THR B 1 147 ? -18.327 -17.287 59.564 1.00 16.15 147 THR B CA 1
ATOM 3549 C C . THR B 1 147 ? -17.004 -16.550 59.712 1.00 16.71 147 THR B C 1
ATOM 3550 O O . THR B 1 147 ? -15.964 -17.122 60.053 1.00 18.21 147 THR B O 1
ATOM 3554 N N . GLU B 1 148 ? -17.065 -15.234 59.496 1.00 16.65 148 GLU B N 1
ATOM 3555 C CA . GLU B 1 148 ? -15.883 -14.393 59.621 1.00 18.07 148 GLU B CA 1
ATOM 3556 C C . GLU B 1 148 ? -15.335 -14.331 61.041 1.00 20.76 148 GLU B C 1
ATOM 3557 O O . GLU B 1 148 ? -14.215 -13.844 61.220 1.00 20.46 148 GLU B O 1
ATOM 3563 N N . ASN B 1 149 ? -16.096 -14.763 62.054 1.00 18.28 149 ASN B N 1
ATOM 3564 C CA . ASN B 1 149 ? -15.596 -14.844 63.420 1.00 17.75 149 ASN B CA 1
ATOM 3565 C C . ASN B 1 149 ? -15.298 -16.288 63.838 1.00 16.34 149 ASN B C 1
ATOM 3566 O O . ASN B 1 149 ? -15.188 -16.579 65.038 1.00 19.03 149 ASN B O 1
ATOM 3571 N N . GLY B 1 150 ? -15.141 -17.178 62.873 1.00 16.00 150 GLY B N 1
ATOM 3572 C CA . GLY B 1 150 ? -14.662 -18.521 63.154 1.00 18.35 150 GLY B CA 1
ATOM 3573 C C . GLY B 1 150 ? -15.700 -19.478 63.685 1.00 22.37 150 GLY B C 1
ATOM 3574 O O . GLY B 1 150 ? -15.337 -20.516 64.245 1.00 18.14 150 GLY B O 1
ATOM 3575 N N . ARG B 1 151 ? -16.981 -19.173 63.532 1.00 17.23 151 ARG B N 1
ATOM 3576 C CA . ARG B 1 151 ? -18.008 -20.097 63.980 1.00 19.41 151 ARG B CA 1
ATOM 3577 C C . ARG B 1 151 ? -18.563 -20.872 62.789 1.00 18.12 151 ARG B C 1
ATOM 3578 O O . ARG B 1 151 ? -18.423 -20.476 61.622 1.00 18.11 151 ARG B O 1
ATOM 3586 N N . VAL B 1 152 ? -19.213 -21.985 63.090 1.00 16.73 152 VAL B N 1
ATOM 3587 C CA . VAL B 1 152 ? -19.856 -22.795 62.064 1.00 17.60 152 VAL B CA 1
ATOM 3588 C C . VAL B 1 152 ? -21.352 -22.809 62.342 1.00 21.40 152 VAL B C 1
ATOM 3589 O O . VAL B 1 152 ? -21.775 -23.069 63.475 1.00 26.43 152 VAL B O 1
ATOM 3593 N N . TRP B 1 153 ? -22.147 -22.558 61.306 1.00 18.19 153 TRP B N 1
ATOM 3594 C CA . TRP B 1 153 ? -23.579 -22.814 61.399 1.00 18.34 153 TRP B CA 1
ATOM 3595 C C . TRP B 1 153 ? -23.816 -24.320 61.506 1.00 21.13 153 TRP B C 1
ATOM 3596 O O . TRP B 1 153 ? -23.346 -25.091 60.664 1.00 22.38 153 TRP B O 1
ATOM 3607 N N . SER B 1 154 ? -24.565 -24.740 62.521 1.00 19.61 154 SER B N 1
ATOM 3608 C CA . SER B 1 154 ? -24.934 -26.148 62.638 1.00 21.45 154 SER B CA 1
ATOM 3609 C C . SER B 1 154 ? -25.843 -26.559 61.477 1.00 22.64 154 SER B C 1
ATOM 3610 O O . SER B 1 154 ? -26.488 -25.727 60.833 1.00 21.92 154 SER B O 1
ATOM 3613 N N . ALA B 1 155 ? -25.911 -27.869 61.220 1.00 22.21 155 ALA B N 1
ATOM 3614 C CA . ALA B 1 155 ? -26.769 -28.355 60.139 1.00 21.83 155 ALA B CA 1
ATOM 3615 C C . ALA B 1 155 ? -28.208 -27.873 60.318 1.00 19.95 155 ALA B C 1
ATOM 3616 O O . ALA B 1 155 ? -28.845 -27.379 59.369 1.00 22.72 155 ALA B O 1
ATOM 3618 N N . THR B 1 156 ? -28.720 -27.980 61.553 1.00 20.82 156 THR B N 1
ATOM 3619 C CA . THR B 1 156 ? -30.078 -27.541 61.846 1.00 24.36 156 THR B CA 1
ATOM 3620 C C . THR B 1 156 ? -30.206 -26.032 61.695 1.00 26.37 156 THR B C 1
ATOM 3621 O O . THR B 1 156 ? -31.201 -25.537 61.149 1.00 22.89 156 THR B O 1
ATOM 3625 N N . ALA B 1 157 ? -29.223 -25.284 62.203 1.00 20.37 157 ALA B N 1
ATOM 3626 C CA . ALA B 1 157 ? -29.333 -23.830 62.163 1.00 25.25 157 ALA B CA 1
ATOM 3627 C C . ALA B 1 157 ? -29.281 -23.308 60.731 1.00 19.81 157 ALA B C 1
ATOM 3628 O O . ALA B 1 157 ? -30.050 -22.405 60.367 1.00 20.63 157 ALA B O 1
ATOM 3630 N N . VAL B 1 158 ? -28.390 -23.849 59.893 1.00 18.53 158 VAL B N 1
ATOM 3631 C CA . VAL B 1 158 ? -28.314 -23.323 58.533 1.00 17.81 158 VAL B CA 1
ATOM 3632 C C . VAL B 1 158 ? -29.566 -23.709 57.756 1.00 22.10 158 VAL B C 1
ATOM 3633 O O . VAL B 1 158 ? -30.121 -22.887 57.009 1.00 19.59 158 VAL B O 1
ATOM 3637 N N . ALA B 1 159 ? -30.081 -24.934 57.972 1.00 19.43 159 ALA B N 1
ATOM 3638 C CA . ALA B 1 159 ? -31.319 -25.310 57.289 1.00 19.87 159 ALA B CA 1
ATOM 3639 C C . ALA B 1 159 ? -32.485 -24.422 57.723 1.00 22.68 159 ALA B C 1
ATOM 3640 O O . ALA B 1 159 ? -33.258 -23.944 56.876 1.00 24.81 159 ALA B O 1
ATOM 3642 N N . GLN B 1 160 ? -32.601 -24.142 59.027 1.00 22.91 160 GLN B N 1
ATOM 3643 C CA . GLN B 1 160 ? -33.687 -23.285 59.505 1.00 20.42 160 GLN B CA 1
ATOM 3644 C C . GLN B 1 160 ? -33.578 -21.866 58.959 1.00 19.99 160 GLN B C 1
ATOM 3645 O O . GLN B 1 160 ? -34.574 -21.290 58.503 1.00 21.32 160 GLN B O 1
ATOM 3651 N N . PHE B 1 161 ? -32.376 -21.299 58.952 1.00 20.79 161 PHE B N 1
ATOM 3652 C CA . PHE B 1 161 ? -32.231 -19.936 58.455 1.00 21.38 161 PHE B CA 1
ATOM 3653 C C . PHE B 1 161 ? -32.573 -19.852 56.973 1.00 20.45 161 PHE B C 1
ATOM 3654 O O . PHE B 1 161 ? -33.289 -18.938 56.545 1.00 19.50 161 PHE B O 1
ATOM 3662 N N . VAL B 1 162 ? -32.056 -20.789 56.165 1.00 18.78 162 VAL B N 1
ATOM 3663 C CA . VAL B 1 162 ? -32.320 -20.719 54.731 1.00 17.62 162 VAL B CA 1
ATOM 3664 C C . VAL B 1 162 ? -33.802 -20.952 54.441 1.00 21.63 162 VAL B C 1
ATOM 3665 O O . VAL B 1 162 ? -34.409 -20.240 53.628 1.00 19.73 162 VAL B O 1
ATOM 3669 N N . ASP B 1 163 ? -34.412 -21.940 55.107 1.00 22.56 163 ASP B N 1
ATOM 3670 C CA . ASP B 1 163 ? -35.827 -22.215 54.879 1.00 22.30 163 ASP B CA 1
ATOM 3671 C C . ASP B 1 163 ? -36.689 -21.019 55.286 1.00 24.45 163 ASP B C 1
ATOM 3672 O O . ASP B 1 163 ? -37.641 -20.657 54.579 1.00 21.37 163 ASP B O 1
ATOM 3677 N N . ARG B 1 164 ? -36.357 -20.376 56.411 1.00 22.35 164 ARG B N 1
ATOM 3678 C CA . ARG B 1 164 ? -37.124 -19.220 56.867 1.00 19.73 164 ARG B CA 1
ATOM 3679 C C . ARG B 1 164 ? -36.976 -18.045 55.907 1.00 20.95 164 ARG B C 1
ATOM 3680 O O . ARG B 1 164 ? -37.952 -17.330 55.644 1.00 21.13 164 ARG B O 1
ATOM 3688 N N . ALA B 1 165 ? -35.754 -17.799 55.408 1.00 20.19 165 ALA B N 1
ATOM 3689 C CA . ALA B 1 165 ? -35.553 -16.738 54.425 1.00 17.99 165 ALA B CA 1
ATOM 3690 C C . ALA B 1 165 ? -36.355 -17.005 53.159 1.00 21.34 165 ALA B C 1
ATOM 3691 O O . ALA B 1 165 ? -37.001 -16.096 52.614 1.00 18.46 165 ALA B O 1
ATOM 3693 N N . HIS B 1 166 ? -36.365 -18.260 52.702 1.00 17.98 166 HIS B N 1
ATOM 3694 C CA . HIS B 1 166 ? -37.147 -18.595 51.520 1.00 18.98 166 HIS B CA 1
ATOM 3695 C C . HIS B 1 166 ? -38.629 -18.371 51.774 1.00 18.64 166 HIS B C 1
ATOM 3696 O O . HIS B 1 166 ? -39.341 -17.878 50.896 1.00 20.28 166 HIS B O 1
ATOM 3703 N N . ALA B 1 167 ? -39.107 -18.684 52.988 1.00 19.08 167 ALA B N 1
ATOM 3704 C CA . ALA B 1 167 ? -40.524 -18.493 53.285 1.00 21.43 167 ALA B CA 1
ATOM 3705 C C . ALA B 1 167 ? -40.915 -17.024 53.251 1.00 23.46 167 ALA B C 1
ATOM 3706 O O . ALA B 1 167 ? -42.087 -16.712 53.009 1.00 21.11 167 ALA B O 1
ATOM 3708 N N . LEU B 1 168 ? -39.960 -16.123 53.473 1.00 19.73 168 LEU B N 1
ATOM 3709 C CA . LEU B 1 168 ? -40.163 -14.678 53.358 1.00 21.27 168 LEU B CA 1
ATOM 3710 C C . LEU B 1 168 ? -40.056 -14.163 51.923 1.00 21.28 168 LEU B C 1
ATOM 3711 O O . LEU B 1 168 ? -40.203 -12.949 51.703 1.00 24.87 168 LEU B O 1
ATOM 3716 N N . GLY B 1 169 ? -39.801 -15.037 50.950 1.00 20.84 169 GLY B N 1
ATOM 3717 C CA . GLY B 1 169 ? -39.661 -14.634 49.563 1.00 23.24 169 GLY B CA 1
ATOM 3718 C C . GLY B 1 169 ? -38.278 -14.159 49.162 1.00 23.50 169 GLY B C 1
ATOM 3719 O O . GLY B 1 169 ? -38.133 -13.563 48.085 1.00 23.78 169 GLY B O 1
ATOM 3720 N N . LEU B 1 170 ? -37.266 -14.389 49.993 1.00 18.98 170 LEU B N 1
ATOM 3721 C CA . LEU B 1 170 ? -35.899 -13.951 49.737 1.00 16.70 170 LEU B CA 1
ATOM 3722 C C . LEU B 1 170 ? -35.070 -15.071 49.108 1.00 19.55 170 LEU B C 1
ATOM 3723 O O . LEU B 1 170 ? -35.358 -16.254 49.296 1.00 20.10 170 LEU B O 1
ATOM 3728 N N . LEU B 1 171 ? -34.027 -14.686 48.368 1.00 16.61 171 LEU B N 1
ATOM 3729 C CA . LEU B 1 171 ? -32.972 -15.605 47.952 1.00 18.23 171 LEU B CA 1
ATOM 3730 C C . LEU B 1 171 ? -31.909 -15.710 49.054 1.00 15.71 171 LEU B C 1
ATOM 3731 O O . LEU B 1 171 ? -31.802 -14.847 49.942 1.00 19.44 171 LEU B O 1
ATOM 3736 N N . VAL B 1 172 ? -31.102 -16.771 48.989 1.00 19.04 172 VAL B N 1
ATOM 3737 C CA . VAL B 1 172 ? -29.999 -16.940 49.932 1.00 21.53 172 VAL B CA 1
ATOM 3738 C C . VAL B 1 172 ? -28.688 -17.200 49.193 1.00 17.96 172 VAL B C 1
ATOM 3739 O O . VAL B 1 172 ? -28.592 -18.120 48.352 1.00 17.35 172 VAL B O 1
ATOM 3743 N N . HIS B 1 173 ? -27.685 -16.387 49.529 1.00 14.68 173 HIS B N 1
ATOM 3744 C CA . HIS B 1 173 ? -26.294 -16.571 49.128 1.00 14.44 173 HIS B CA 1
ATOM 3745 C C . HIS B 1 173 ? -25.491 -17.048 50.329 1.00 16.46 173 HIS B C 1
ATOM 3746 O O . HIS B 1 173 ? -25.671 -16.551 51.448 1.00 17.50 173 HIS B O 1
ATOM 3753 N N . VAL B 1 174 ? -24.627 -18.039 50.114 1.00 15.91 174 VAL B N 1
ATOM 3754 C CA . VAL B 1 174 ? -23.673 -18.449 51.140 1.00 15.86 174 VAL B CA 1
ATOM 3755 C C . VAL B 1 174 ? -22.266 -18.089 50.673 1.00 18.15 174 VAL B C 1
ATOM 3756 O O . VAL B 1 174 ? -21.814 -18.550 49.617 1.00 16.84 174 VAL B O 1
ATOM 3760 N N . ASP B 1 175 ? -21.576 -17.260 51.454 1.00 17.20 175 ASP B N 1
ATOM 3761 C CA . ASP B 1 175 ? -20.152 -16.986 51.259 1.00 16.97 175 ASP B CA 1
ATOM 3762 C C . ASP B 1 175 ? -19.384 -18.147 51.888 1.00 20.39 175 ASP B C 1
ATOM 3763 O O . ASP B 1 175 ? -19.145 -18.177 53.100 1.00 16.20 175 ASP B O 1
ATOM 3768 N N . GLY B 1 176 ? -19.013 -19.132 51.073 1.00 17.64 176 GLY B N 1
ATOM 3769 C CA . GLY B 1 176 ? -18.251 -20.268 51.542 1.00 14.85 176 GLY B CA 1
ATOM 3770 C C . GLY B 1 176 ? -16.786 -20.154 51.190 1.00 19.16 176 GLY B C 1
ATOM 3771 O O . GLY B 1 176 ? -16.164 -21.137 50.760 1.00 15.59 176 GLY B O 1
ATOM 3772 N N . ALA B 1 177 ? -16.216 -18.955 51.372 1.00 16.90 177 ALA B N 1
ATOM 3773 C CA . ALA B 1 177 ? -14.769 -18.798 51.275 1.00 16.60 177 ALA B CA 1
ATOM 3774 C C . ALA B 1 177 ? -14.038 -19.839 52.115 1.00 18.47 177 ALA B C 1
ATOM 3775 O O . ALA B 1 177 ? -12.922 -20.247 51.763 1.00 17.42 177 ALA B O 1
ATOM 3777 N N . ARG B 1 178 ? -14.634 -20.266 53.231 1.00 15.94 178 ARG B N 1
ATOM 3778 C CA . ARG B 1 178 ? -14.089 -21.311 54.093 1.00 16.03 178 ARG B CA 1
ATOM 3779 C C . ARG B 1 178 ? -15.091 -22.449 54.262 1.00 18.10 178 ARG B C 1
ATOM 3780 O O . ARG B 1 178 ? -15.225 -23.044 55.345 1.00 15.55 178 ARG B O 1
ATOM 3788 N N . ILE B 1 179 ? -15.796 -22.788 53.180 1.00 14.69 179 ILE B N 1
ATOM 3789 C CA . ILE B 1 179 ? -16.799 -23.847 53.278 1.00 18.41 179 ILE B CA 1
ATOM 3790 C C . ILE B 1 179 ? -16.139 -25.185 53.594 1.00 17.45 179 ILE B C 1
ATOM 3791 O O . ILE B 1 179 ? -16.697 -25.998 54.339 1.00 16.31 179 ILE B O 1
ATOM 3796 N N . ALA B 1 180 ? -14.933 -25.431 53.056 1.00 14.99 180 ALA B N 1
ATOM 3797 C CA . ALA B 1 180 ? -14.269 -26.701 53.347 1.00 15.92 180 ALA B CA 1
ATOM 3798 C C . ALA B 1 180 ? -14.009 -26.860 54.842 1.00 19.83 180 ALA B C 1
ATOM 3799 O O . ALA B 1 180 ? -14.117 -27.971 55.378 1.00 16.22 180 ALA B O 1
ATOM 3801 N N . ASN B 1 181 ? -13.700 -25.758 55.537 1.00 14.82 181 ASN B N 1
ATOM 3802 C CA . ASN B 1 181 ? -13.443 -25.830 56.971 1.00 18.05 181 ASN B CA 1
ATOM 3803 C C . ASN B 1 181 ? -14.715 -26.150 57.743 1.00 18.89 181 ASN B C 1
ATOM 3804 O O . ASN B 1 181 ? -14.683 -26.947 58.686 1.00 17.04 181 ASN B O 1
ATOM 3809 N N . ALA B 1 182 ? -15.851 -25.573 57.337 1.00 18.00 182 ALA B N 1
ATOM 3810 C CA . ALA B 1 182 ? -17.115 -25.930 57.978 1.00 21.81 182 ALA B CA 1
ATOM 3811 C C . ALA B 1 182 ? -17.461 -27.399 57.739 1.00 16.04 182 ALA B C 1
ATOM 3812 O O . ALA B 1 182 ? -17.874 -28.114 58.668 1.00 16.98 182 ALA B O 1
ATOM 3814 N N . VAL B 1 183 ? -17.316 -27.864 56.488 1.00 17.50 183 VAL B N 1
ATOM 3815 C CA . VAL B 1 183 ? -17.646 -29.256 56.162 1.00 16.33 183 VAL B CA 1
ATOM 3816 C C . VAL B 1 183 ? -16.796 -30.203 57.003 1.00 18.38 183 VAL B C 1
ATOM 3817 O O . VAL B 1 183 ? -17.312 -31.155 57.605 1.00 19.22 183 VAL B O 1
ATOM 3821 N N . ALA B 1 184 ? -15.478 -29.955 57.060 1.00 17.03 184 ALA B N 1
ATOM 3822 C CA . ALA B 1 184 ? -14.604 -30.811 57.862 1.00 19.44 184 ALA B CA 1
ATOM 3823 C C . ALA B 1 184 ? -14.962 -30.757 59.342 1.00 19.84 184 ALA B C 1
ATOM 3824 O O . ALA B 1 184 ? -14.881 -31.779 60.041 1.00 22.24 184 ALA B O 1
ATOM 3826 N N . ALA B 1 185 ? -15.330 -29.573 59.850 1.00 18.53 185 ALA B N 1
ATOM 3827 C CA . ALA B 1 185 ? -15.643 -29.446 61.269 1.00 20.36 185 ALA B CA 1
ATOM 3828 C C . ALA B 1 185 ? -16.926 -30.182 61.631 1.00 23.40 185 ALA B C 1
ATOM 3829 O O . ALA B 1 185 ? -17.020 -30.783 62.709 1.00 22.02 185 ALA B O 1
ATOM 3831 N N . LEU B 1 186 ? -17.918 -30.162 60.746 1.00 21.54 186 LEU B N 1
ATOM 3832 C CA . LEU B 1 186 ? -19.216 -30.752 61.058 1.00 23.22 186 LEU B CA 1
ATOM 3833 C C . LEU B 1 186 ? -19.315 -32.231 60.716 1.00 23.82 186 LEU B C 1
ATOM 3834 O O . LEU B 1 186 ? -20.187 -32.918 61.265 1.00 24.74 186 LEU B O 1
ATOM 3839 N N . SER B 1 187 ? -18.460 -32.736 59.821 1.00 24.93 187 SER B N 1
ATOM 3840 C CA . SER B 1 187 ? -18.536 -34.120 59.338 1.00 23.00 187 SER B CA 1
ATOM 3841 C C . SER B 1 187 ? -19.902 -34.417 58.729 1.00 24.39 187 SER B C 1
ATOM 3842 O O . SER B 1 187 ? -20.488 -35.479 58.963 1.00 24.73 187 SER B O 1
ATOM 3845 N N . ILE B 1 188 ? -20.425 -33.456 57.963 1.00 23.60 188 ILE B N 1
ATOM 3846 C CA . ILE B 1 188 ? -21.640 -33.621 57.180 1.00 21.99 188 ILE B CA 1
ATOM 3847 C C . ILE B 1 188 ? -21.316 -33.316 55.712 1.00 21.87 188 ILE B C 1
ATOM 3848 O O . ILE B 1 188 ? -20.218 -32.869 55.373 1.00 24.91 188 ILE B O 1
ATOM 3853 N N . SER B 1 189 ? -22.305 -33.542 54.844 1.00 22.62 189 SER B N 1
ATOM 3854 C CA . SER B 1 189 ? -22.100 -33.314 53.419 1.00 20.95 189 SER B CA 1
ATOM 3855 C C . SER B 1 189 ? -22.029 -31.815 53.117 1.00 20.53 189 SER B C 1
ATOM 3856 O O . SER B 1 189 ? -22.584 -30.997 53.852 1.00 22.78 189 SER B O 1
ATOM 3859 N N . PRO B 1 190 ? -21.315 -31.431 52.056 1.00 18.82 190 PRO B N 1
ATOM 3860 C CA . PRO B 1 190 ? -21.305 -30.011 51.652 1.00 19.62 190 PRO B CA 1
ATOM 3861 C C . PRO B 1 190 ? -22.702 -29.425 51.472 1.00 18.34 190 PRO B C 1
ATOM 3862 O O . PRO B 1 190 ? -22.961 -28.267 51.852 1.00 19.02 190 PRO B O 1
ATOM 3866 N N . LEU B 1 191 ? -23.614 -30.198 50.872 1.00 19.46 191 LEU B N 1
ATOM 3867 C CA . LEU B 1 191 ? -24.977 -29.704 50.701 1.00 19.68 191 LEU B CA 1
ATOM 3868 C C . LEU B 1 191 ? -25.655 -29.482 52.048 1.00 20.56 191 LEU B C 1
ATOM 3869 O O . LEU B 1 191 ? -26.355 -28.480 52.243 1.00 22.15 191 LEU B O 1
ATOM 3874 N N . GLU B 1 192 ? -25.449 -30.393 52.999 1.00 18.09 192 GLU B N 1
ATOM 3875 C CA . GLU B 1 192 ? -26.005 -30.166 54.331 1.00 20.52 192 GLU B CA 1
ATOM 3876 C C . GLU B 1 192 ? -25.411 -28.918 54.983 1.00 20.90 192 GLU B C 1
ATOM 3877 O O . GLU B 1 192 ? -26.122 -28.194 55.696 1.00 19.22 192 GLU B O 1
ATOM 3883 N N . ALA B 1 193 ? -24.136 -28.621 54.711 1.00 19.57 193 ALA B N 1
ATOM 3884 C CA . ALA B 1 193 ? -23.470 -27.490 55.344 1.00 18.62 193 ALA B CA 1
ATOM 3885 C C . ALA B 1 193 ? -23.902 -26.150 54.771 1.00 19.43 193 ALA B C 1
ATOM 3886 O O . ALA B 1 193 ? -23.766 -25.136 55.463 1.00 21.73 193 ALA B O 1
ATOM 3888 N N . ILE B 1 194 ? -24.445 -26.120 53.547 1.00 17.07 194 ILE B N 1
ATOM 3889 C CA . ILE B 1 194 ? -24.940 -24.854 52.995 1.00 20.55 194 ILE B CA 1
ATOM 3890 C C . ILE B 1 194 ? -26.462 -24.712 53.053 1.00 20.47 194 ILE B C 1
ATOM 3891 O O . ILE B 1 194 ? -26.975 -23.637 52.708 1.00 22.60 194 ILE B O 1
ATOM 3896 N N . GLY B 1 195 ? -27.201 -25.755 53.434 1.00 21.30 195 GLY B N 1
ATOM 3897 C CA . GLY B 1 195 ? -28.644 -25.655 53.650 1.00 24.41 195 GLY B CA 1
ATOM 3898 C C . GLY B 1 195 ? -29.663 -25.181 52.603 1.00 36.53 195 GLY B C 1
ATOM 3899 O O . GLY B 1 195 ? -30.529 -24.389 52.962 1.00 57.54 195 GLY B O 1
ATOM 3900 N N . ASP B 1 196 ? -29.650 -25.665 51.363 1.00 34.21 196 ASP B N 1
ATOM 3901 C CA . ASP B 1 196 ? -30.613 -25.273 50.299 1.00 20.37 196 ASP B CA 1
ATOM 3902 C C . ASP B 1 196 ? -30.412 -23.843 49.810 1.00 20.68 196 ASP B C 1
ATOM 3903 O O . ASP B 1 196 ? -31.335 -23.228 49.266 1.00 20.01 196 ASP B O 1
ATOM 3908 N N . ALA B 1 197 ? -29.197 -23.332 49.916 1.00 16.85 197 ALA B N 1
ATOM 3909 C CA . ALA B 1 197 ? -28.911 -22.001 49.399 1.00 17.54 197 ALA B CA 1
ATOM 3910 C C . ALA B 1 197 ? -29.117 -21.925 47.878 1.00 21.74 197 ALA B C 1
ATOM 3911 O O . ALA B 1 197 ? -28.961 -22.909 47.142 1.00 18.29 197 ALA B O 1
ATOM 3913 N N . ASP B 1 198 ? -29.452 -20.730 47.389 1.00 16.82 198 ASP B N 1
ATOM 3914 C CA . ASP B 1 198 ? -29.671 -20.587 45.950 1.00 17.18 198 ASP B CA 1
ATOM 3915 C C . ASP B 1 198 ? -28.360 -20.378 45.214 1.00 19.42 198 ASP B C 1
ATOM 3916 O O . ASP B 1 198 ? -28.235 -20.781 44.048 1.00 19.48 198 ASP B O 1
ATOM 3921 N N . ILE B 1 199 ? -27.376 -19.778 45.881 1.00 15.79 199 ILE B N 1
ATOM 3922 C CA . ILE B 1 199 ? -26.100 -19.506 45.223 1.00 17.22 199 ILE B CA 1
ATOM 3923 C C . ILE B 1 199 ? -25.013 -19.539 46.291 1.00 14.55 199 ILE B C 1
ATOM 3924 O O . ILE B 1 199 ? -25.260 -19.192 47.449 1.00 16.79 199 ILE B O 1
ATOM 3929 N N . VAL B 1 200 ? -23.825 -20.040 45.929 1.00 16.22 200 VAL B N 1
ATOM 3930 C CA . VAL B 1 200 ? -22.736 -20.206 46.889 1.00 14.84 200 VAL B CA 1
ATOM 3931 C C . VAL B 1 200 ? -21.405 -19.767 46.278 1.00 19.59 200 VAL B C 1
ATOM 3932 O O . VAL B 1 200 ? -21.031 -20.221 45.192 1.00 17.57 200 VAL B O 1
ATOM 3936 N N . SER B 1 201 ? -20.660 -18.922 46.997 1.00 19.15 201 SER B N 1
ATOM 3937 C CA . SER B 1 201 ? -19.259 -18.677 46.652 1.00 16.01 201 SER B CA 1
ATOM 3938 C C . SER B 1 201 ? -18.435 -19.787 47.285 1.00 16.33 201 SER B C 1
ATOM 3939 O O . SER B 1 201 ? -18.422 -19.899 48.504 1.00 17.81 201 SER B O 1
ATOM 3942 N N . VAL B 1 202 ? -17.753 -20.606 46.482 1.00 15.30 202 VAL B N 1
ATOM 3943 C CA . VAL B 1 202 ? -17.028 -21.786 46.967 1.00 15.54 202 VAL B CA 1
ATOM 3944 C C . VAL B 1 202 ? -15.541 -21.449 46.980 1.00 16.55 202 VAL B C 1
ATOM 3945 O O . VAL B 1 202 ? -14.926 -21.293 45.915 1.00 14.85 202 VAL B O 1
ATOM 3949 N N . GLY B 1 203 ? -14.948 -21.386 48.176 1.00 16.69 203 GLY B N 1
ATOM 3950 C CA . GLY B 1 203 ? -13.593 -20.902 48.300 1.00 18.71 203 GLY B CA 1
ATOM 3951 C C . GLY B 1 203 ? -12.580 -21.947 47.871 1.00 20.29 203 GLY B C 1
ATOM 3952 O O . GLY B 1 203 ? -12.701 -23.129 48.190 1.00 20.31 203 GLY B O 1
ATOM 3953 N N . GLY B 1 204 ? -11.581 -21.492 47.116 1.00 16.91 204 GLY B N 1
ATOM 3954 C CA . GLY B 1 204 ? -10.460 -22.340 46.757 1.00 17.16 204 GLY B CA 1
ATOM 3955 C C . GLY B 1 204 ? -9.156 -21.748 47.254 1.00 15.64 204 GLY B C 1
ATOM 3956 O O . GLY B 1 204 ? -8.312 -22.439 47.836 1.00 15.50 204 GLY B O 1
ATOM 3957 N N . THR B 1 205 ? -8.990 -20.447 47.009 1.00 18.53 205 THR B N 1
ATOM 3958 C CA . THR B 1 205 ? -7.771 -19.739 47.385 1.00 15.40 205 THR B CA 1
ATOM 3959 C C . THR B 1 205 ? -7.294 -20.090 48.787 1.00 16.45 205 THR B C 1
ATOM 3960 O O . THR B 1 205 ? -6.143 -20.495 48.981 1.00 18.64 205 THR B O 1
ATOM 3964 N N . LYS B 1 206 ? -8.177 -19.951 49.775 1.00 14.86 206 LYS B N 1
ATOM 3965 C CA . LYS B 1 206 ? -7.773 -20.114 51.166 1.00 16.06 206 LYS B CA 1
ATOM 3966 C C . LYS B 1 206 ? -7.500 -21.566 51.524 1.00 18.80 206 LYS B C 1
ATOM 3967 O O . LYS B 1 206 ? -6.875 -21.828 52.558 1.00 19.89 206 LYS B O 1
ATOM 3973 N N . ASN B 1 207 ? -7.935 -22.510 50.697 1.00 14.94 207 ASN B N 1
ATOM 3974 C CA . ASN B 1 207 ? -7.778 -23.928 51.003 1.00 14.67 207 ASN B CA 1
ATOM 3975 C C . ASN B 1 207 ? -6.658 -24.589 50.195 1.00 16.70 207 ASN B C 1
ATOM 3976 O O . ASN B 1 207 ? -6.637 -25.820 50.065 1.00 19.37 207 ASN B O 1
ATOM 3981 N N . GLY B 1 208 ? -5.730 -23.810 49.641 1.00 16.50 208 GLY B N 1
ATOM 3982 C CA . GLY B 1 208 ? -4.574 -24.388 48.964 1.00 17.20 208 GLY B CA 1
ATOM 3983 C C . GLY B 1 208 ? -4.448 -24.094 47.472 1.00 16.49 208 GLY B C 1
ATOM 3984 O O . GLY B 1 208 ? -3.512 -24.611 46.848 1.00 16.64 208 GLY B O 1
ATOM 3985 N N . LEU B 1 209 ? -5.338 -23.329 46.842 1.00 15.81 209 LEU B N 1
ATOM 3986 C CA . LEU B 1 209 ? -5.129 -22.920 45.457 1.00 16.33 209 LEU B CA 1
ATOM 3987 C C . LEU B 1 209 ? -4.146 -21.749 45.389 1.00 20.14 209 LEU B C 1
ATOM 3988 O O . LEU B 1 209 ? -3.780 -21.154 46.403 1.00 19.08 209 LEU B O 1
ATOM 3993 N N . MET B 1 210 ? -3.699 -21.420 44.171 1.00 17.00 210 MET B N 1
ATOM 3994 C CA . MET B 1 210 ? -2.997 -20.148 43.986 1.00 17.27 210 MET B CA 1
ATOM 3995 C C . MET B 1 210 ? -4.001 -19.015 43.953 1.00 22.81 210 MET B C 1
ATOM 3996 O O . MET B 1 210 ? -3.802 -17.958 44.566 1.00 22.38 210 MET B O 1
ATOM 4001 N N . PHE B 1 211 ? -5.089 -19.239 43.230 1.00 16.98 211 PHE B N 1
ATOM 4002 C CA . PHE B 1 211 ? -6.183 -18.292 43.130 1.00 20.94 211 PHE B CA 1
ATOM 4003 C C . PHE B 1 211 ? -7.376 -19.093 42.653 1.00 30.43 211 PHE B C 1
ATOM 4004 O O . PHE B 1 211 ? -7.226 -20.153 42.038 1.00 32.53 211 PHE B O 1
ATOM 4012 N N . GLY B 1 212 ? -8.556 -18.565 42.916 1.00 21.90 212 GLY B N 1
ATOM 4013 C CA . GLY B 1 212 ? -9.748 -19.186 42.405 1.00 18.87 212 GLY B CA 1
ATOM 4014 C C . GLY B 1 212 ? -10.817 -19.344 43.449 1.00 22.22 212 GLY B C 1
ATOM 4015 O O . GLY B 1 212 ? -10.602 -19.883 44.542 1.00 23.24 212 GLY B O 1
ATOM 4016 N N . ASP B 1 213 ? -11.995 -18.859 43.092 1.00 17.24 213 ASP B N 1
ATOM 4017 C CA . ASP B 1 213 ? -13.161 -18.990 43.944 1.00 17.38 213 ASP B CA 1
ATOM 4018 C C . ASP B 1 213 ? -14.352 -19.149 43.020 1.00 20.66 213 ASP B C 1
ATOM 4019 O O . ASP B 1 213 ? -14.561 -18.317 42.129 1.00 20.22 213 ASP B O 1
ATOM 4024 N N . ALA B 1 214 ? -15.095 -20.232 43.199 1.00 16.91 214 ALA B N 1
ATOM 4025 C CA . ALA B 1 214 ? -16.111 -20.604 42.234 1.00 16.28 214 ALA B CA 1
ATOM 4026 C C . ALA B 1 214 ? -17.465 -20.123 42.709 1.00 18.38 214 ALA B C 1
ATOM 4027 O O . ALA B 1 214 ? -17.639 -19.761 43.866 1.00 20.70 214 ALA B O 1
ATOM 4029 N N . ILE B 1 215 ? -18.418 -20.096 41.789 1.00 17.28 215 ILE B N 1
ATOM 4030 C CA . ILE B 1 215 ? -19.800 -19.759 42.089 1.00 13.91 215 ILE B CA 1
ATOM 4031 C C . ILE B 1 215 ? -20.664 -20.945 41.676 1.00 17.00 215 ILE B C 1
ATOM 4032 O O . ILE B 1 215 ? -20.734 -21.282 40.484 1.00 17.27 215 ILE B O 1
ATOM 4037 N N . LEU B 1 216 ? -21.313 -21.578 42.669 1.00 15.15 216 LEU B N 1
ATOM 4038 C CA . LEU B 1 216 ? -22.260 -22.672 42.453 1.00 14.72 216 LEU B CA 1
ATOM 4039 C C . LEU B 1 216 ? -23.656 -22.057 42.438 1.00 15.34 216 LEU B C 1
ATOM 4040 O O . LEU B 1 216 ? -24.134 -21.584 43.479 1.00 18.16 216 LEU B O 1
ATOM 4045 N N . VAL B 1 217 ? -24.283 -22.010 41.262 1.00 16.07 217 VAL B N 1
ATOM 4046 C CA . VAL B 1 217 ? -25.596 -21.401 41.086 1.00 17.93 217 VAL B CA 1
ATOM 4047 C C . VAL B 1 217 ? -26.602 -22.547 41.089 1.00 17.16 217 VAL B C 1
ATOM 4048 O O . VAL B 1 217 ? -26.857 -23.163 40.045 1.00 17.90 217 VAL B O 1
ATOM 4052 N N . ARG B 1 218 ? -27.196 -22.809 42.256 1.00 18.08 218 ARG B N 1
ATOM 4053 C CA . ARG B 1 218 ? -28.080 -23.963 42.391 1.00 17.31 218 ARG B CA 1
ATOM 4054 C C . ARG B 1 218 ? -29.432 -23.732 41.730 1.00 18.70 218 ARG B C 1
ATOM 4055 O O . ARG B 1 218 ? -30.085 -24.704 41.319 1.00 20.33 218 ARG B O 1
ATOM 4063 N N . ARG B 1 219 ? -29.877 -22.480 41.623 1.00 18.38 219 ARG B N 1
ATOM 4064 C CA . ARG B 1 219 ? -31.152 -22.148 40.975 1.00 21.63 219 ARG B CA 1
ATOM 4065 C C . ARG B 1 219 ? -30.913 -21.050 39.945 1.00 22.48 219 ARG B C 1
ATOM 4066 O O . ARG B 1 219 ? -31.198 -19.867 40.191 1.00 20.63 219 ARG B O 1
ATOM 4074 N N . PRO B 1 220 ? -30.436 -21.422 38.754 1.00 21.06 220 PRO B N 1
ATOM 4075 C CA . PRO B 1 220 ? -30.001 -20.409 37.776 1.00 20.15 220 PRO B CA 1
ATOM 4076 C C . PRO B 1 220 ? -31.083 -19.443 37.337 1.00 21.94 220 PRO B C 1
ATOM 4077 O O . PRO B 1 220 ? -30.757 -18.319 36.940 1.00 21.27 220 PRO B O 1
ATOM 4081 N N . ALA B 1 221 ? -32.360 -19.831 37.406 1.00 21.94 221 ALA B N 1
ATOM 4082 C CA . ALA B 1 221 ? -33.421 -18.948 36.928 1.00 23.51 221 ALA B CA 1
ATOM 4083 C C . ALA B 1 221 ? -33.454 -17.616 37.668 1.00 26.08 221 ALA B C 1
ATOM 4084 O O . ALA B 1 221 ? -33.950 -16.624 37.122 1.00 23.30 221 ALA B O 1
ATOM 4086 N N . HIS B 1 222 ? -32.923 -17.556 38.884 1.00 19.84 222 HIS B N 1
ATOM 4087 C CA . HIS B 1 222 ? -33.008 -16.343 39.685 1.00 20.64 222 HIS B CA 1
ATOM 4088 C C . HIS B 1 222 ? -31.836 -15.397 39.474 1.00 19.84 222 HIS B C 1
ATOM 4089 O O . HIS B 1 222 ? -31.792 -14.346 40.122 1.00 22.93 222 HIS B O 1
ATOM 4096 N N . PHE B 1 223 ? -30.873 -15.759 38.628 1.00 20.04 223 PHE B N 1
ATOM 4097 C CA . PHE B 1 223 ? -29.640 -14.990 38.443 1.00 18.42 223 PHE B CA 1
ATOM 4098 C C . PHE B 1 223 ? -29.362 -14.767 36.964 1.00 22.22 223 PHE B C 1
ATOM 4099 O O . PHE B 1 223 ? -28.251 -14.972 36.474 1.00 24.44 223 PHE B O 1
ATOM 4107 N N . ASP B 1 224 ? -30.386 -14.351 36.227 1.00 27.03 224 ASP B N 1
ATOM 4108 C CA . ASP B 1 224 ? -30.243 -14.153 34.791 1.00 33.01 224 ASP B CA 1
ATOM 4109 C C . ASP B 1 224 ? -29.196 -13.077 34.505 1.00 22.97 224 ASP B C 1
ATOM 4110 O O . ASP B 1 224 ? -29.215 -11.993 35.097 1.00 25.62 224 ASP B O 1
ATOM 4115 N N . GLY B 1 225 ? -28.272 -13.388 33.602 1.00 23.19 225 GLY B N 1
ATOM 4116 C CA . GLY B 1 225 ? -27.217 -12.466 33.248 1.00 19.39 225 GLY B CA 1
ATOM 4117 C C . GLY B 1 225 ? -25.939 -12.616 34.043 1.00 20.70 225 GLY B C 1
ATOM 4118 O O . GLY B 1 225 ? -25.006 -11.832 33.831 1.00 16.26 225 GLY B O 1
ATOM 4119 N N . ILE B 1 226 ? -25.849 -13.612 34.933 1.00 17.02 226 ILE B N 1
ATOM 4120 C CA . ILE B 1 226 ? -24.667 -13.717 35.788 1.00 15.31 226 ILE B CA 1
ATOM 4121 C C . ILE B 1 226 ? -23.397 -13.855 34.959 1.00 18.45 226 ILE B C 1
ATOM 4122 O O . ILE B 1 226 ? -22.347 -13.320 35.331 1.00 16.55 226 ILE B O 1
ATOM 4127 N N . HIS B 1 227 ? -23.466 -14.541 33.816 1.00 13.50 227 HIS B N 1
ATOM 4128 C CA . HIS B 1 227 ? -22.269 -14.684 32.985 1.00 15.95 227 HIS B CA 1
ATOM 4129 C C . HIS B 1 227 ? -21.825 -13.342 32.400 1.00 16.90 227 HIS B C 1
ATOM 4130 O O . HIS B 1 227 ? -20.619 -13.093 32.247 1.00 15.58 227 HIS B O 1
ATOM 4137 N N . PHE B 1 228 ? -22.779 -12.456 32.102 1.00 15.39 228 PHE B N 1
ATOM 4138 C CA . PHE B 1 228 ? -22.413 -11.117 31.641 1.00 16.84 228 PHE B CA 1
ATOM 4139 C C . PHE B 1 228 ? -21.773 -10.304 32.755 1.00 16.56 228 PHE B C 1
ATOM 4140 O O . PHE B 1 228 ? -20.833 -9.541 32.506 1.00 17.46 228 PHE B O 1
ATOM 4148 N N . VAL B 1 229 ? -22.290 -10.423 33.981 1.00 15.42 229 VAL B N 1
ATOM 4149 C CA . VAL B 1 229 ? -21.703 -9.703 35.113 1.00 15.49 229 VAL B CA 1
ATOM 4150 C C . VAL B 1 229 ? -20.266 -10.154 35.320 1.00 13.33 229 VAL B C 1
ATOM 4151 O O . VAL B 1 229 ? -19.367 -9.341 35.552 1.00 15.01 229 VAL B O 1
ATOM 4155 N N . GLN B 1 230 ? -20.031 -11.470 35.260 1.00 13.62 230 GLN B N 1
ATOM 4156 C CA . GLN B 1 230 ? -18.666 -11.979 35.365 1.00 13.44 230 GLN B CA 1
ATOM 4157 C C . GLN B 1 230 ? -17.769 -11.372 34.291 1.00 13.82 230 GLN B C 1
ATOM 4158 O O . GLN B 1 230 ? -16.628 -10.971 34.571 1.00 17.17 230 GLN B O 1
ATOM 4164 N N . LYS B 1 231 ? -18.258 -11.333 33.042 1.00 13.94 231 LYS B N 1
ATOM 4165 C CA . LYS B 1 231 ? -17.455 -10.777 31.957 1.00 13.71 231 LYS B CA 1
ATOM 4166 C C . LYS B 1 231 ? -17.156 -9.300 32.190 1.00 15.17 231 LYS B C 1
ATOM 4167 O O . LYS B 1 231 ? -16.026 -8.844 31.969 1.00 17.88 231 LYS B O 1
ATOM 4173 N N . GLN B 1 232 ? -18.155 -8.546 32.659 1.00 14.22 232 GLN B N 1
ATOM 4174 C CA . GLN B 1 232 ? -18.042 -7.092 32.767 1.00 14.66 232 GLN B CA 1
ATOM 4175 C C . GLN B 1 232 ? -17.045 -6.649 33.824 1.00 16.55 232 GLN B C 1
ATOM 4176 O O . GLN B 1 232 ? -16.543 -5.526 33.731 1.00 18.70 232 GLN B O 1
ATOM 4182 N N . ILE B 1 233 ? -16.759 -7.463 34.830 1.00 15.40 233 ILE B N 1
ATOM 4183 C CA . ILE B 1 233 ? -15.757 -7.080 35.816 1.00 16.57 233 ILE B CA 1
ATOM 4184 C C . ILE B 1 233 ? -14.443 -7.818 35.585 1.00 15.91 233 ILE B C 1
ATOM 4185 O O . ILE B 1 233 ? -13.600 -7.859 36.474 1.00 15.73 233 ILE B O 1
ATOM 4190 N N . GLY B 1 234 ? -14.253 -8.387 34.395 1.00 16.81 234 GLY B N 1
ATOM 4191 C CA . GLY B 1 234 ? -12.954 -8.918 34.036 1.00 16.21 234 GLY B CA 1
ATOM 4192 C C . GLY B 1 234 ? -12.625 -10.245 34.678 1.00 13.85 234 GLY B C 1
ATOM 4193 O O . GLY B 1 234 ? -11.446 -10.586 34.805 1.00 15.33 234 GLY B O 1
ATOM 4194 N N . HIS B 1 235 ? -13.626 -11.017 35.075 1.00 13.68 235 HIS B N 1
ATOM 4195 C CA . HIS B 1 235 ? -13.361 -12.284 35.739 1.00 14.02 235 HIS B CA 1
ATOM 4196 C C . HIS B 1 235 ? -13.677 -13.501 34.875 1.00 14.32 235 HIS B C 1
ATOM 4197 O O . HIS B 1 235 ? -13.734 -14.621 35.403 1.00 14.01 235 HIS B O 1
ATOM 4204 N N . LEU B 1 236 ? -13.841 -13.334 33.564 1.00 14.90 236 LEU B N 1
ATOM 4205 C CA . LEU B 1 236 ? -13.914 -14.494 32.663 1.00 16.34 236 LEU B CA 1
ATOM 4206 C C . LEU B 1 236 ? -12.532 -14.730 32.056 1.00 16.21 236 LEU B C 1
ATOM 4207 O O . LEU B 1 236 ? -12.129 -14.050 31.107 1.00 18.02 236 LEU B O 1
ATOM 4212 N N . ALA B 1 237 ? -11.817 -15.730 32.571 1.00 16.08 237 ALA B N 1
ATOM 4213 C CA . ALA B 1 237 ? -10.460 -15.991 32.092 1.00 17.40 237 ALA B CA 1
ATOM 4214 C C . ALA B 1 237 ? -10.451 -16.537 30.662 1.00 17.54 237 ALA B C 1
ATOM 4215 O O . ALA B 1 237 ? -11.171 -17.498 30.342 1.00 17.88 237 ALA B O 1
ATOM 4217 N N . SER B 1 238 ? -9.582 -15.963 29.814 1.00 15.40 238 SER B N 1
ATOM 4218 C CA . SER B 1 238 ? -9.366 -16.534 28.487 1.00 18.38 238 SER B CA 1
ATOM 4219 C C . SER B 1 238 ? -8.708 -17.911 28.592 1.00 20.85 238 SER B C 1
ATOM 4220 O O . SER B 1 238 ? -9.216 -18.891 28.031 1.00 17.09 238 SER B O 1
ATOM 4223 N N . LYS B 1 239 ? -7.598 -18.015 29.339 1.00 16.76 239 LYS B N 1
ATOM 4224 C CA . LYS B 1 239 ? -6.908 -19.303 29.535 1.00 15.93 239 LYS B CA 1
ATOM 4225 C C . LYS B 1 239 ? -7.531 -20.056 30.715 1.00 16.99 239 LYS B C 1
ATOM 4226 O O . LYS B 1 239 ? -6.900 -20.355 31.729 1.00 15.91 239 LYS B O 1
ATOM 4232 N N . HIS B 1 240 ? -8.820 -20.355 30.545 1.00 15.96 240 HIS B N 1
ATOM 4233 C CA . HIS B 1 240 ? -9.664 -20.878 31.611 1.00 15.64 240 HIS B CA 1
ATOM 4234 C C . HIS B 1 240 ? -9.236 -22.271 32.080 1.00 16.16 240 HIS B C 1
ATOM 4235 O O . HIS B 1 240 ? -9.582 -22.677 33.199 1.00 18.10 240 HIS B O 1
ATOM 4242 N N . ARG B 1 241 ? -8.505 -23.007 31.247 1.00 16.81 241 ARG B N 1
ATOM 4243 C CA . ARG B 1 241 ? -8.033 -24.322 31.674 1.00 17.28 241 ARG B CA 1
ATOM 4244 C C . ARG B 1 241 ? -7.182 -24.215 32.925 1.00 17.08 241 ARG B C 1
ATOM 4245 O O . ARG B 1 241 ? -7.201 -25.118 33.763 1.00 19.27 241 ARG B O 1
ATOM 4253 N N . PHE B 1 242 ? -6.502 -23.081 33.116 1.00 20.24 242 PHE B N 1
ATOM 4254 C CA . PHE B 1 242 ? -5.625 -22.945 34.272 1.00 20.53 242 PHE B CA 1
ATOM 4255 C C . PHE B 1 242 ? -6.382 -22.607 35.561 1.00 22.60 242 PHE B C 1
ATOM 4256 O O . PHE B 1 242 ? -5.914 -22.966 36.642 1.00 30.42 242 PHE B O 1
ATOM 4264 N N . VAL B 1 243 ? -7.526 -21.914 35.502 1.00 19.61 243 VAL B N 1
ATOM 4265 C CA . VAL B 1 243 ? -8.316 -21.752 36.728 1.00 20.04 243 VAL B CA 1
ATOM 4266 C C . VAL B 1 243 ? -9.030 -23.063 37.081 1.00 16.03 243 VAL B C 1
ATOM 4267 O O . VAL B 1 243 ? -9.019 -23.536 38.247 1.00 19.85 243 VAL B O 1
ATOM 4271 N N . ALA B 1 244 ? -9.610 -23.704 36.058 1.00 18.39 244 ALA B N 1
ATOM 4272 C CA . ALA B 1 244 ? -10.327 -24.957 36.277 1.00 18.88 244 ALA B CA 1
ATOM 4273 C C . ALA B 1 244 ? -9.403 -26.060 36.789 1.00 21.37 244 ALA B C 1
ATOM 4274 O O . ALA B 1 244 ? -9.796 -26.852 37.654 1.00 21.86 244 ALA B O 1
ATOM 4276 N N . ALA B 1 245 ? -8.185 -26.158 36.238 1.00 19.67 245 ALA B N 1
ATOM 4277 C CA . ALA B 1 245 ? -7.284 -27.234 36.636 1.00 19.74 245 ALA B CA 1
ATOM 4278 C C . ALA B 1 245 ? -6.941 -27.131 38.112 1.00 21.82 245 ALA B C 1
ATOM 4279 O O . ALA B 1 245 ? -6.756 -28.157 38.772 1.00 21.49 245 ALA B O 1
ATOM 4281 N N . GLN B 1 246 ? -6.828 -25.910 38.641 1.00 18.94 246 GLN B N 1
ATOM 4282 C CA . GLN B 1 246 ? -6.568 -25.758 40.068 1.00 19.39 246 GLN B CA 1
ATOM 4283 C C . GLN B 1 246 ? -7.673 -26.414 40.875 1.00 18.86 246 GLN B C 1
ATOM 4284 O O . GLN B 1 246 ? -7.402 -27.157 41.835 1.00 20.64 246 GLN B O 1
ATOM 4290 N N . PHE B 1 247 ? -8.934 -26.145 40.495 1.00 17.11 247 PHE B N 1
ATOM 4291 C CA . PHE B 1 247 ? -10.021 -26.770 41.254 1.00 17.20 247 PHE B CA 1
ATOM 4292 C C . PHE B 1 247 ? -10.021 -28.291 41.088 1.00 21.17 247 PHE B C 1
ATOM 4293 O O . PHE B 1 247 ? -10.296 -29.029 42.048 1.00 21.86 247 PHE B O 1
ATOM 4301 N N . ALA B 1 248 ? -9.740 -28.780 39.878 1.00 18.52 248 ALA B N 1
ATOM 4302 C CA . ALA B 1 248 ? -9.684 -30.230 39.678 1.00 21.51 248 ALA B CA 1
ATOM 4303 C C . ALA B 1 248 ? -8.639 -30.858 40.588 1.00 21.60 248 ALA B C 1
ATOM 4304 O O . ALA B 1 248 ? -8.896 -31.874 41.249 1.00 25.40 248 ALA B O 1
ATOM 4306 N N . GLY B 1 249 ? -7.460 -30.237 40.662 1.00 21.53 249 GLY B N 1
ATOM 4307 C CA . GLY B 1 249 ? -6.394 -30.770 41.498 1.00 23.23 249 GLY B CA 1
ATOM 4308 C C . GLY B 1 249 ? -6.741 -30.749 42.976 1.00 23.18 249 GLY B C 1
ATOM 4309 O O . GLY B 1 249 ? -6.403 -31.676 43.717 1.00 24.56 249 GLY B O 1
ATOM 4310 N N . LEU B 1 250 ? -7.402 -29.681 43.430 1.00 19.02 250 LEU B N 1
ATOM 4311 C CA . LEU B 1 250 ? -7.739 -29.579 44.848 1.00 19.63 250 LEU B CA 1
ATOM 4312 C C . LEU B 1 250 ? -8.836 -30.564 45.235 1.00 21.06 250 LEU B C 1
ATOM 4313 O O . LEU B 1 250 ? -8.822 -31.122 46.338 1.00 21.28 250 LEU B O 1
ATOM 4318 N N . PHE B 1 251 ? -9.794 -30.793 44.348 1.00 23.11 251 PHE B N 1
ATOM 4319 C CA . PHE B 1 251 ? -10.889 -31.680 44.691 1.00 21.49 251 PHE B CA 1
ATOM 4320 C C . PHE B 1 251 ? -10.569 -33.146 44.409 1.00 22.64 251 PHE B C 1
ATOM 4321 O O . PHE B 1 251 ? -11.289 -34.014 44.907 1.00 27.49 251 PHE B O 1
ATOM 4329 N N . GLU B 1 252 ? -9.482 -33.433 43.679 1.00 21.96 252 GLU B N 1
ATOM 4330 C CA . GLU B 1 252 ? -9.103 -34.814 43.378 1.00 23.34 252 GLU B CA 1
ATOM 4331 C C . GLU B 1 252 ? -8.927 -35.634 44.652 1.00 28.71 252 GLU B C 1
ATOM 4332 O O . GLU B 1 252 ? -8.178 -35.256 45.559 1.00 24.32 252 GLU B O 1
ATOM 4338 N N . GLY B 1 253 ? -9.618 -36.770 44.706 1.00 29.70 253 GLY B N 1
ATOM 4339 C CA . GLY B 1 253 ? -9.518 -37.709 45.814 1.00 30.69 253 GLY B CA 1
ATOM 4340 C C . GLY B 1 253 ? -9.898 -37.194 47.189 1.00 25.12 253 GLY B C 1
ATOM 4341 O O . GLY B 1 253 ? -9.524 -37.826 48.176 1.00 22.92 253 GLY B O 1
ATOM 4342 N N . GLY B 1 254 ? -10.681 -36.110 47.292 1.00 25.77 254 GLY B N 1
ATOM 4343 C CA . GLY B 1 254 ? -11.089 -35.570 48.591 1.00 23.76 254 GLY B CA 1
ATOM 4344 C C . GLY B 1 254 ? -10.044 -34.702 49.269 1.00 20.84 254 GLY B C 1
ATOM 4345 O O . GLY B 1 254 ? -10.181 -34.359 50.471 1.00 20.85 254 GLY B O 1
ATOM 4346 N N . LEU B 1 255 ? -9.017 -34.304 48.515 1.00 21.70 255 LEU B N 1
ATOM 4347 C CA . LEU B 1 255 ? -7.921 -33.554 49.107 1.00 19.53 255 LEU B CA 1
ATOM 4348 C C . LEU B 1 255 ? -8.419 -32.295 49.793 1.00 17.11 255 LEU B C 1
ATOM 4349 O O . LEU B 1 255 ? -7.922 -31.941 50.863 1.00 17.33 255 LEU B O 1
ATOM 4354 N N . TRP B 1 256 ? -9.404 -31.609 49.199 1.00 20.35 256 TRP B N 1
ATOM 4355 C CA . TRP B 1 256 ? -9.850 -30.325 49.736 1.00 15.75 256 TRP B CA 1
ATOM 4356 C C . TRP B 1 256 ? -10.316 -30.455 51.184 1.00 16.83 256 TRP B C 1
ATOM 4357 O O . TRP B 1 256 ? -9.990 -29.612 52.032 1.00 18.14 256 TRP B O 1
ATOM 4368 N N . LEU B 1 257 ? -11.007 -31.556 51.512 1.00 16.28 257 LEU B N 1
ATOM 4369 C CA . LEU B 1 257 ? -11.475 -31.696 52.882 1.00 16.42 257 LEU B CA 1
ATOM 4370 C C . LEU B 1 257 ? -10.364 -32.164 53.807 1.00 17.58 257 LEU B C 1
ATOM 4371 O O . LEU B 1 257 ? -10.388 -31.844 55.005 1.00 19.61 257 LEU B O 1
ATOM 4376 N N . ARG B 1 258 ? -9.375 -32.901 53.281 1.00 19.63 258 ARG B N 1
ATOM 4377 C CA . ARG B 1 258 ? -8.215 -33.213 54.123 1.00 16.90 258 ARG B CA 1
ATOM 4378 C C . ARG B 1 258 ? -7.392 -31.952 54.450 1.00 16.28 258 ARG B C 1
ATOM 4379 O O . ARG B 1 258 ? -6.930 -31.773 55.593 1.00 16.60 258 ARG B O 1
ATOM 4387 N N . ASN B 1 259 ? -7.214 -31.064 53.461 1.00 15.86 259 ASN B N 1
ATOM 4388 C CA . ASN B 1 259 ? -6.556 -29.774 53.697 1.00 16.13 259 ASN B CA 1
ATOM 4389 C C . ASN B 1 259 ? -7.270 -28.993 54.797 1.00 18.75 259 ASN B C 1
ATOM 4390 O O . ASN B 1 259 ? -6.639 -28.485 55.743 1.00 16.71 259 ASN B O 1
ATOM 4395 N N . ALA B 1 260 ? -8.599 -28.872 54.674 1.00 16.10 260 ALA B N 1
ATOM 4396 C CA . ALA B 1 260 ? -9.347 -28.072 55.639 1.00 16.95 260 ALA B CA 1
ATOM 4397 C C . ALA B 1 260 ? -9.325 -28.716 57.020 1.00 17.91 260 ALA B C 1
ATOM 4398 O O . ALA B 1 260 ? -9.272 -28.019 58.043 1.00 16.16 260 ALA B O 1
ATOM 4400 N N . ALA B 1 261 ? -9.397 -30.048 57.075 1.00 17.73 261 ALA B N 1
ATOM 4401 C CA . ALA B 1 261 ? -9.347 -30.721 58.364 1.00 18.37 261 ALA B CA 1
ATOM 4402 C C . ALA B 1 261 ? -8.017 -30.467 59.061 1.00 16.43 261 ALA B C 1
ATOM 4403 O O . ALA B 1 261 ? -7.973 -30.302 60.283 1.00 16.74 261 ALA B O 1
ATOM 4405 N N . HIS B 1 262 ? -6.917 -30.448 58.305 1.00 15.94 262 HIS B N 1
ATOM 4406 C CA . HIS B 1 262 ? -5.627 -30.172 58.934 1.00 15.90 262 HIS B CA 1
ATOM 4407 C C . HIS B 1 262 ? -5.574 -28.741 59.450 1.00 15.67 262 HIS B C 1
ATOM 4408 O O . HIS B 1 262 ? -5.084 -28.489 60.563 1.00 15.56 262 HIS B O 1
ATOM 4415 N N . ALA B 1 263 ? -6.054 -27.795 58.637 1.00 15.00 263 ALA B N 1
ATOM 4416 C CA . ALA B 1 263 ? -6.111 -26.405 59.093 1.00 18.27 263 ALA B CA 1
ATOM 4417 C C . ALA B 1 263 ? -6.912 -26.300 60.388 1.00 14.88 263 ALA B C 1
ATOM 4418 O O . ALA B 1 263 ? -6.496 -25.617 61.336 1.00 16.01 263 ALA B O 1
ATOM 4420 N N . ASN B 1 264 ? -8.060 -26.993 60.450 1.00 17.31 264 ASN B N 1
ATOM 4421 C CA . ASN B 1 264 ? -8.870 -26.966 61.663 1.00 18.37 264 ASN B CA 1
ATOM 4422 C C . ASN B 1 264 ? -8.121 -27.577 62.840 1.00 17.45 264 ASN B C 1
ATOM 4423 O O . ASN B 1 264 ? -8.207 -27.072 63.969 1.00 19.61 264 ASN B O 1
ATOM 4428 N N . ALA B 1 265 ? -7.404 -28.684 62.603 1.00 16.52 265 ALA B N 1
ATOM 4429 C CA . ALA B 1 265 ? -6.688 -29.358 63.688 1.00 16.92 265 ALA B CA 1
ATOM 4430 C C . ALA B 1 265 ? -5.592 -28.469 64.259 1.00 19.12 265 ALA B C 1
ATOM 4431 O O . ALA B 1 265 ? -5.357 -28.442 65.479 1.00 17.07 265 ALA B O 1
ATOM 4433 N N . MET B 1 266 ? -4.901 -27.742 63.383 1.00 15.97 266 MET B N 1
ATOM 4434 C CA . MET B 1 266 ? -3.871 -26.824 63.850 1.00 19.70 266 MET B CA 1
ATOM 4435 C C . MET B 1 266 ? -4.476 -25.664 64.625 1.00 19.75 266 MET B C 1
ATOM 4436 O O . MET B 1 266 ? -3.896 -25.220 65.626 1.00 16.78 266 MET B O 1
ATOM 4441 N N . ALA B 1 267 ? -5.634 -25.153 64.173 1.00 17.05 267 ALA B N 1
ATOM 4442 C CA . ALA B 1 267 ? -6.312 -24.105 64.936 1.00 18.08 267 ALA B CA 1
ATOM 4443 C C . ALA B 1 267 ? -6.710 -24.611 66.320 1.00 18.89 267 ALA B C 1
ATOM 4444 O O . ALA B 1 267 ? -6.614 -23.879 67.312 1.00 20.56 267 ALA B O 1
ATOM 4446 N N . ARG B 1 268 ? -7.148 -25.868 66.406 1.00 17.63 268 ARG B N 1
ATOM 4447 C CA . ARG B 1 268 ? -7.492 -26.425 67.711 1.00 19.14 268 ARG B CA 1
ATOM 4448 C C . ARG B 1 268 ? -6.265 -26.521 68.611 1.00 18.27 268 ARG B C 1
ATOM 4449 O O . ARG B 1 268 ? -6.338 -26.212 69.811 1.00 19.79 268 ARG B O 1
ATOM 4457 N N . ARG B 1 269 ? -5.126 -26.938 68.052 1.00 20.76 269 ARG B N 1
ATOM 4458 C CA . ARG B 1 269 ? -3.887 -26.970 68.832 1.00 21.38 269 ARG B CA 1
ATOM 4459 C C . ARG B 1 269 ? -3.535 -25.587 69.376 1.00 21.04 269 ARG B C 1
ATOM 4460 O O . ARG B 1 269 ? -3.231 -25.428 70.571 1.00 20.30 269 ARG B O 1
ATOM 4468 N N . LEU B 1 270 ? -3.592 -24.574 68.505 1.00 19.38 270 LEU B N 1
ATOM 4469 C CA . LEU B 1 270 ? -3.245 -23.208 68.898 1.00 18.82 270 LEU B CA 1
ATOM 4470 C C . LEU B 1 270 ? -4.192 -22.696 69.973 1.00 20.66 270 LEU B C 1
ATOM 4471 O O . LEU B 1 270 ? -3.761 -22.112 70.973 1.00 19.58 270 LEU B O 1
ATOM 4476 N N . SER B 1 271 ? -5.491 -22.916 69.775 1.00 19.46 271 SER B N 1
ATOM 4477 C CA . SER B 1 271 ? -6.505 -22.444 70.703 1.00 19.44 271 SER B CA 1
ATOM 4478 C C . SER B 1 271 ? -6.323 -23.081 72.080 1.00 20.63 271 SER B C 1
ATOM 4479 O O . SER B 1 271 ? -6.384 -22.391 73.111 1.00 23.44 271 SER B O 1
ATOM 4482 N N . THR B 1 272 ? -6.120 -24.403 72.118 1.00 18.63 272 THR B N 1
ATOM 4483 C CA . THR B 1 272 ? -5.844 -25.080 73.385 1.00 19.35 272 THR B CA 1
ATOM 4484 C C . THR B 1 272 ? -4.591 -24.528 74.050 1.00 23.23 272 THR B C 1
ATOM 4485 O O . THR B 1 272 ? -4.570 -24.323 75.275 1.00 21.72 272 THR B O 1
ATOM 4489 N N . GLY B 1 273 ? -3.549 -24.254 73.262 1.00 21.14 273 GLY B N 1
ATOM 4490 C CA . GLY B 1 273 ? -2.331 -23.707 73.832 1.00 19.54 273 GLY B CA 1
ATOM 4491 C C . GLY B 1 273 ? -2.535 -22.313 74.398 1.00 22.18 273 GLY B C 1
ATOM 4492 O O . GLY B 1 273 ? -1.951 -21.950 75.425 1.00 21.13 273 GLY B O 1
ATOM 4493 N N . LEU B 1 274 ? -3.366 -21.513 73.734 1.00 22.03 274 LEU B N 1
ATOM 4494 C CA . LEU B 1 274 ? -3.653 -20.170 74.232 1.00 23.94 274 LEU B CA 1
ATOM 4495 C C . LEU B 1 274 ? -4.399 -20.232 75.557 1.00 24.59 274 LEU B C 1
ATOM 4496 O O . LEU B 1 274 ? -4.076 -19.505 76.504 1.00 22.64 274 LEU B O 1
ATOM 4501 N N . GLU B 1 275 ? -5.374 -21.136 75.657 1.00 24.64 275 GLU B N 1
ATOM 4502 C CA . GLU B 1 275 ? -6.082 -21.298 76.919 1.00 23.61 275 GLU B CA 1
ATOM 4503 C C . GLU B 1 275 ? -5.150 -21.785 78.021 1.00 22.27 275 GLU B C 1
ATOM 4504 O O . GLU B 1 275 ? -5.263 -21.348 79.173 1.00 26.33 275 GLU B O 1
ATOM 4510 N N . ALA B 1 276 ? -4.199 -22.660 77.683 1.00 23.70 276 ALA B N 1
ATOM 4511 C CA . ALA B 1 276 ? -3.237 -23.123 78.683 1.00 27.61 276 ALA B CA 1
ATOM 4512 C C . ALA B 1 276 ? -2.377 -21.977 79.215 1.00 30.88 276 ALA B C 1
ATOM 4513 O O . ALA B 1 276 ? -1.935 -22.018 80.367 1.00 27.92 276 ALA B O 1
ATOM 4515 N N . LEU B 1 277 ? -2.139 -20.942 78.403 1.00 28.43 277 LEU B N 1
ATOM 4516 C CA . LEU B 1 277 ? -1.391 -19.767 78.853 1.00 29.61 277 LEU B CA 1
ATOM 4517 C C . LEU B 1 277 ? -2.207 -18.859 79.765 1.00 29.12 277 LEU B C 1
ATOM 4518 O O . LEU B 1 277 ? -1.671 -17.864 80.269 1.00 35.71 277 LEU B O 1
ATOM 4523 N N . GLY B 1 278 ? -3.487 -19.159 79.973 1.00 28.31 278 GLY B N 1
ATOM 4524 C CA . GLY B 1 278 ? -4.346 -18.328 80.792 1.00 29.32 278 GLY B CA 1
ATOM 4525 C C . GLY B 1 278 ? -5.133 -17.274 80.039 1.00 30.84 278 GLY B C 1
ATOM 4526 O O . GLY B 1 278 ? -5.785 -16.437 80.677 1.00 33.50 278 GLY B O 1
ATOM 4527 N N . LEU B 1 279 ? -5.042 -17.246 78.716 1.00 29.37 279 LEU B N 1
ATOM 4528 C CA . LEU B 1 279 ? -5.734 -16.256 77.896 1.00 28.93 279 LEU B CA 1
ATOM 4529 C C . LEU B 1 279 ? -7.181 -16.661 77.603 1.00 32.26 279 LEU B C 1
ATOM 4530 O O . LEU B 1 279 ? -7.535 -17.836 77.617 1.00 32.09 279 LEU B O 1
ATOM 4535 N N . GLN B 1 280 ? -7.995 -15.679 77.236 1.00 29.00 280 GLN B N 1
ATOM 4536 C CA . GLN B 1 280 ? -9.419 -15.875 77.002 1.00 29.43 280 GLN B CA 1
ATOM 4537 C C . GLN B 1 280 ? -9.714 -15.789 75.510 1.00 25.78 280 GLN B C 1
ATOM 4538 O O . GLN B 1 280 ? -9.354 -14.799 74.859 1.00 27.30 280 GLN B O 1
ATOM 4544 N N . LEU B 1 281 ? -10.426 -16.795 74.990 1.00 25.89 281 LEU B N 1
ATOM 4545 C CA . LEU B 1 281 ? -10.886 -16.768 73.606 1.00 21.81 281 LEU B CA 1
ATOM 4546 C C . LEU B 1 281 ? -12.039 -15.778 73.511 1.00 26.30 281 LEU B C 1
ATOM 4547 O O . LEU B 1 281 ? -12.875 -15.683 74.419 1.00 28.33 281 LEU B O 1
ATOM 4552 N N . ALA B 1 282 ? -12.067 -15.015 72.418 1.00 29.28 282 ALA B N 1
ATOM 4553 C CA . ALA B 1 282 ? -13.151 -14.077 72.153 1.00 22.50 282 ALA B CA 1
ATOM 4554 C C . ALA B 1 282 ? -14.339 -14.741 71.481 1.00 30.74 282 ALA B C 1
ATOM 4555 O O . ALA B 1 282 ? -15.460 -14.218 71.564 1.00 27.95 282 ALA B O 1
ATOM 4557 N N . SER B 1 283 ? -14.096 -15.858 70.800 1.00 24.61 283 SER B N 1
ATOM 4558 C CA . SER B 1 283 ? -15.061 -16.671 70.077 1.00 25.37 283 SER B CA 1
ATOM 4559 C C . SER B 1 283 ? -14.603 -18.113 70.198 1.00 24.93 283 SER B C 1
ATOM 4560 O O . SER B 1 283 ? -13.392 -18.369 70.273 1.00 23.01 283 SER B O 1
ATOM 4563 N N . PRO B 1 284 ? -15.521 -19.083 70.211 1.00 27.23 284 PRO B N 1
ATOM 4564 C CA . PRO B 1 284 ? -15.097 -20.485 70.241 1.00 24.57 284 PRO B CA 1
ATOM 4565 C C . PRO B 1 284 ? -14.454 -20.883 68.920 1.00 17.93 284 PRO B C 1
ATOM 4566 O O . PRO B 1 284 ? -14.891 -20.466 67.843 1.00 23.54 284 PRO B O 1
ATOM 4570 N N . THR B 1 285 ? -13.393 -21.678 69.010 1.00 21.33 285 THR B N 1
ATOM 4571 C CA . THR B 1 285 ? -12.651 -22.105 67.819 1.00 16.86 285 THR B CA 1
ATOM 4572 C C . THR B 1 285 ? -13.358 -23.314 67.214 1.00 23.01 285 THR B C 1
ATOM 4573 O O . THR B 1 285 ? -13.065 -24.467 67.541 1.00 25.83 285 THR B O 1
ATOM 4577 N N . GLU B 1 286 ? -14.292 -23.046 66.306 1.00 17.37 286 GLU B N 1
ATOM 4578 C CA . GLU B 1 286 ? -15.064 -24.098 65.658 1.00 21.13 286 GLU B CA 1
ATOM 4579 C C . GLU B 1 286 ? -14.556 -24.443 64.268 1.00 21.16 286 GLU B C 1
ATOM 4580 O O . GLU B 1 286 ? -15.013 -25.435 63.679 1.00 23.10 286 GLU B O 1
ATOM 4586 N N . SER B 1 287 ? -13.587 -23.687 63.766 1.00 18.49 287 SER B N 1
ATOM 4587 C CA . SER B 1 287 ? -13.129 -23.760 62.388 1.00 13.83 287 SER B CA 1
ATOM 4588 C C . SER B 1 287 ? -11.611 -23.628 62.373 1.00 13.49 287 SER B C 1
ATOM 4589 O O . SER B 1 287 ? -10.954 -24.216 63.237 1.00 20.58 287 SER B O 1
ATOM 4592 N N . ASN B 1 288 ? -11.040 -22.870 61.427 1.00 13.80 288 ASN B N 1
ATOM 4593 C CA . ASN B 1 288 ? -9.585 -22.734 61.366 1.00 16.58 288 ASN B CA 1
ATOM 4594 C C . ASN B 1 288 ? -9.101 -21.354 61.824 1.00 18.06 288 ASN B C 1
ATOM 4595 O O . ASN B 1 288 ? -7.938 -20.999 61.586 1.00 17.62 288 ASN B O 1
ATOM 4600 N N . GLU B 1 289 ? -9.955 -20.584 62.506 1.00 16.39 289 GLU B N 1
ATOM 4601 C CA . GLU B 1 289 ? -9.604 -19.243 62.969 1.00 18.33 289 GLU B CA 1
ATOM 4602 C C . GLU B 1 289 ? -9.689 -19.170 64.492 1.00 21.89 289 GLU B C 1
ATOM 4603 O O . GLU B 1 289 ? -10.621 -19.709 65.102 1.00 23.30 289 GLU B O 1
ATOM 4609 N N . VAL B 1 290 ? -8.711 -18.511 65.109 1.00 18.21 290 VAL B N 1
ATOM 4610 C CA . VAL B 1 290 ? -8.635 -18.382 66.560 1.00 17.09 290 VAL B CA 1
ATOM 4611 C C . VAL B 1 290 ? -8.661 -16.894 66.899 1.00 19.21 290 VAL B C 1
ATOM 4612 O O . VAL B 1 290 ? -7.804 -16.138 66.429 1.00 19.53 290 VAL B O 1
ATOM 4616 N N . PHE B 1 291 ? -9.640 -16.474 67.700 1.00 18.18 291 PHE B N 1
ATOM 4617 C CA . PHE B 1 291 ? -9.773 -15.087 68.140 1.00 20.10 291 PHE B CA 1
ATOM 4618 C C . PHE B 1 291 ? -9.517 -15.063 69.638 1.00 21.00 291 PHE B C 1
ATOM 4619 O O . PHE B 1 291 ? -10.218 -15.744 70.393 1.00 22.38 291 PHE B O 1
ATOM 4627 N N . VAL B 1 292 ? -8.497 -14.329 70.063 1.00 21.32 292 VAL B N 1
ATOM 4628 C CA . VAL B 1 292 ? -8.093 -14.326 71.466 1.00 22.27 292 VAL B CA 1
ATOM 4629 C C . VAL B 1 292 ? -7.982 -12.890 71.972 1.00 24.06 292 VAL B C 1
ATOM 4630 O O . VAL B 1 292 ? -7.565 -11.987 71.236 1.00 24.68 292 VAL B O 1
ATOM 4634 N N . LYS B 1 293 ? -8.379 -12.673 73.231 1.00 25.08 293 LYS B N 1
ATOM 4635 C CA . LYS B 1 293 ? -8.192 -11.381 73.876 1.00 27.06 293 LYS B CA 1
ATOM 4636 C C . LYS B 1 293 ? -6.735 -11.219 74.302 1.00 28.25 293 LYS B C 1
ATOM 4637 O O . LYS B 1 293 ? -6.186 -12.068 75.016 1.00 30.92 293 LYS B O 1
ATOM 4643 N N . LEU B 1 294 ? -6.116 -10.125 73.866 1.00 29.39 294 LEU B N 1
ATOM 4644 C CA . LEU B 1 294 ? -4.709 -9.832 74.134 1.00 33.69 294 LEU B CA 1
ATOM 4645 C C . LEU B 1 294 ? -4.565 -8.362 74.488 1.00 43.60 294 LEU B C 1
ATOM 4646 O O . LEU B 1 294 ? -5.097 -7.505 73.777 1.00 48.12 294 LEU B O 1
ATOM 4651 N N . ASP B 1 295 ? -3.847 -8.071 75.573 1.00 45.11 295 ASP B N 1
ATOM 4652 C CA . ASP B 1 295 ? -3.605 -6.680 75.923 1.00 59.44 295 ASP B CA 1
ATOM 4653 C C . ASP B 1 295 ? -2.593 -6.065 74.953 1.00 59.98 295 ASP B C 1
ATOM 4654 O O . ASP B 1 295 ? -1.977 -6.752 74.130 1.00 47.53 295 ASP B O 1
ATOM 4659 N N . GLY B 1 296 ? -2.442 -4.744 75.049 1.00 66.05 296 GLY B N 1
ATOM 4660 C CA . GLY B 1 296 ? -1.660 -4.023 74.057 1.00 67.56 296 GLY B CA 1
ATOM 4661 C C . GLY B 1 296 ? -0.214 -4.462 73.961 1.00 64.93 296 GLY B C 1
ATOM 4662 O O . GLY B 1 296 ? 0.286 -4.718 72.867 1.00 64.47 296 GLY B O 1
ATOM 4663 N N . GLU B 1 297 ? 0.462 -4.623 75.101 1.00 64.09 297 GLU B N 1
ATOM 4664 C CA . GLU B 1 297 ? 1.896 -4.903 75.087 1.00 68.58 297 GLU B CA 1
ATOM 4665 C C . GLU B 1 297 ? 2.180 -6.341 74.638 1.00 63.06 297 GLU B C 1
ATOM 4666 O O . GLU B 1 297 ? 3.146 -6.601 73.910 1.00 59.86 297 GLU B O 1
ATOM 4672 N N . ALA B 1 298 ? 1.391 -7.310 75.122 1.00 59.12 298 ALA B N 1
ATOM 4673 C CA . ALA B 1 298 ? 1.531 -8.677 74.624 1.00 54.83 298 ALA B CA 1
ATOM 4674 C C . ALA B 1 298 ? 1.314 -8.720 73.117 1.00 52.13 298 ALA B C 1
ATOM 4675 O O . ALA B 1 298 ? 1.992 -9.467 72.406 1.00 50.35 298 ALA B O 1
ATOM 4677 N N . HIS B 1 299 ? 0.361 -7.928 72.619 1.00 47.57 299 HIS B N 1
ATOM 4678 C CA . HIS B 1 299 ? 0.103 -7.844 71.184 1.00 46.34 299 HIS B CA 1
ATOM 4679 C C . HIS B 1 299 ? 1.303 -7.287 70.426 1.00 49.94 299 HIS B C 1
ATOM 4680 O O . HIS B 1 299 ? 1.696 -7.823 69.386 1.00 49.13 299 HIS B O 1
ATOM 4687 N N . ARG B 1 300 ? 1.889 -6.211 70.937 1.00 55.73 300 ARG B N 1
ATOM 4688 C CA . ARG B 1 300 ? 3.019 -5.554 70.279 1.00 54.58 300 ARG B CA 1
ATOM 4689 C C . ARG B 1 300 ? 4.263 -6.431 70.321 1.00 51.17 300 ARG B C 1
ATOM 4690 O O . ARG B 1 300 ? 5.117 -6.369 69.426 1.00 57.28 300 ARG B O 1
ATOM 4698 N N . ARG B 1 301 ? 4.407 -7.214 71.394 1.00 52.48 301 ARG B N 1
ATOM 4699 C CA . ARG B 1 301 ? 5.519 -8.153 71.513 1.00 55.78 301 ARG B CA 1
ATOM 4700 C C . ARG B 1 301 ? 5.344 -9.331 70.571 1.00 49.70 301 ARG B C 1
ATOM 4701 O O . ARG B 1 301 ? 6.312 -9.798 69.960 1.00 53.43 301 ARG B O 1
ATOM 4709 N N . LEU B 1 302 ? 4.116 -9.832 70.448 1.00 42.85 302 LEU B N 1
ATOM 4710 C CA . LEU B 1 302 ? 3.854 -10.888 69.482 1.00 38.69 302 LEU B CA 1
ATOM 4711 C C . LEU B 1 302 ? 4.063 -10.382 68.061 1.00 41.41 302 LEU B C 1
ATOM 4712 O O . LEU B 1 302 ? 4.586 -11.104 67.206 1.00 45.59 302 LEU B O 1
ATOM 4717 N N . ALA B 1 303 ? 3.700 -9.121 67.808 1.00 44.06 303 ALA B N 1
ATOM 4718 C CA . ALA B 1 303 ? 3.780 -8.539 66.474 1.00 43.32 303 ALA B CA 1
ATOM 4719 C C . ALA B 1 303 ? 5.211 -8.391 65.986 1.00 43.51 303 ALA B C 1
ATOM 4720 O O . ALA B 1 303 ? 5.424 -8.184 64.786 1.00 46.54 303 ALA B O 1
ATOM 4722 N N . GLU B 1 304 ? 6.195 -8.470 66.883 1.00 44.03 304 GLU B N 1
ATOM 4723 C CA . GLU B 1 304 ? 7.580 -8.427 66.438 1.00 45.79 304 GLU B CA 1
ATOM 4724 C C . GLU B 1 304 ? 7.986 -9.726 65.763 1.00 43.40 304 GLU B C 1
ATOM 4725 O O . GLU B 1 304 ? 8.964 -9.743 65.009 1.00 43.61 304 GLU B O 1
ATOM 4731 N N . ARG B 1 305 ? 7.251 -10.812 66.012 1.00 34.70 305 ARG B N 1
ATOM 4732 C CA . ARG B 1 305 ? 7.560 -12.096 65.409 1.00 32.92 305 ARG B CA 1
ATOM 4733 C C . ARG B 1 305 ? 6.481 -12.619 64.473 1.00 31.78 305 ARG B C 1
ATOM 4734 O O . ARG B 1 305 ? 6.810 -13.382 63.561 1.00 31.01 305 ARG B O 1
ATOM 4742 N N . TYR B 1 306 ? 5.219 -12.207 64.639 1.00 31.91 306 TYR B N 1
ATOM 4743 C CA . TYR B 1 306 ? 4.124 -12.771 63.853 1.00 26.82 306 TYR B CA 1
ATOM 4744 C C . TYR B 1 306 ? 3.142 -11.682 63.452 1.00 27.91 306 TYR B C 1
ATOM 4745 O O . TYR B 1 306 ? 2.700 -10.896 64.297 1.00 32.60 306 TYR B O 1
ATOM 4754 N N . LEU B 1 307 ? 2.796 -11.653 62.167 1.00 25.07 307 LEU B N 1
ATOM 4755 C CA . LEU B 1 307 ? 1.758 -10.765 61.661 1.00 24.02 307 LEU B CA 1
ATOM 4756 C C . LEU B 1 307 ? 0.394 -11.354 61.994 1.00 24.46 307 LEU B C 1
ATOM 4757 O O . LEU B 1 307 ? 0.052 -12.448 61.523 1.00 27.08 307 LEU B O 1
ATOM 4762 N N . VAL B 1 308 ? -0.393 -10.627 62.788 1.00 23.89 308 VAL B N 1
ATOM 4763 C CA . VAL B 1 308 ? -1.753 -11.036 63.117 1.00 21.42 308 VAL B CA 1
ATOM 4764 C C . VAL B 1 308 ? -2.680 -9.833 62.982 1.00 26.25 308 VAL B C 1
ATOM 4765 O O . VAL B 1 308 ? -2.272 -8.680 63.159 1.00 38.39 308 VAL B O 1
ATOM 4769 N N . HIS B 1 309 ? -3.940 -10.120 62.659 1.00 24.64 309 HIS B N 1
ATOM 4770 C CA . HIS B 1 309 ? -4.960 -9.122 62.354 1.00 27.86 309 HIS B CA 1
ATOM 4771 C C . HIS B 1 309 ? -5.741 -8.763 63.618 1.00 22.37 309 HIS B C 1
ATOM 4772 O O . HIS B 1 309 ? -6.045 -9.631 64.442 1.00 22.93 309 HIS B O 1
ATOM 4779 N N . GLN B 1 310 ? -6.045 -7.473 63.784 1.00 25.28 310 GLN B N 1
ATOM 4780 C CA . GLN B 1 310 ? -6.966 -7.032 64.829 1.00 25.10 310 GLN B CA 1
ATOM 4781 C C . GLN B 1 310 ? -8.255 -6.603 64.140 1.00 24.36 310 GLN B C 1
ATOM 4782 O O . GLN B 1 310 ? -8.356 -5.460 63.663 1.00 27.25 310 GLN B O 1
ATOM 4788 N N . PRO B 1 311 ? -9.262 -7.471 64.057 1.00 26.40 311 PRO B N 1
ATOM 4789 C CA . PRO B 1 311 ? -10.429 -7.162 63.215 1.00 27.06 311 PRO B CA 1
ATOM 4790 C C . PRO B 1 311 ? -11.204 -5.945 63.674 1.00 32.55 311 PRO B C 1
ATOM 4791 O O . PRO B 1 311 ? -11.757 -5.226 62.832 1.00 34.91 311 PRO B O 1
ATOM 4795 N N . ASP B 1 312 ? -11.264 -5.692 64.977 1.00 29.39 312 ASP B N 1
ATOM 4796 C CA . ASP B 1 312 ? -12.018 -4.560 65.521 1.00 34.24 312 ASP B CA 1
ATOM 4797 C C . ASP B 1 312 ? -11.075 -3.629 66.273 1.00 38.34 312 ASP B C 1
ATOM 4798 O O . ASP B 1 312 ? -10.560 -4.006 67.343 1.00 37.65 312 ASP B O 1
ATOM 4803 N N . PRO B 1 313 ? -10.850 -2.403 65.796 1.00 34.64 313 PRO B N 1
ATOM 4804 C CA . PRO B 1 313 ? -9.912 -1.506 66.495 1.00 37.45 313 PRO B CA 1
ATOM 4805 C C . PRO B 1 313 ? -10.354 -1.147 67.901 1.00 39.11 313 PRO B C 1
ATOM 4806 O O . PRO B 1 313 ? -9.511 -0.763 68.722 1.00 41.07 313 PRO B O 1
ATOM 4810 N N . GLY B 1 314 ? -11.639 -1.267 68.213 1.00 40.93 314 GLY B N 1
ATOM 4811 C CA . GLY B 1 314 ? -12.107 -0.974 69.548 1.00 48.21 314 GLY B CA 1
ATOM 4812 C C . GLY B 1 314 ? -12.109 -2.139 70.510 1.00 44.44 314 GLY B C 1
ATOM 4813 O O . GLY B 1 314 ? -12.519 -1.971 71.663 1.00 42.50 314 GLY B O 1
ATOM 4814 N N . GLN B 1 315 ? -11.636 -3.315 70.094 1.00 37.09 315 GLN B N 1
ATOM 4815 C CA . GLN B 1 315 ? -11.641 -4.477 70.960 1.00 36.13 315 GLN B CA 1
ATOM 4816 C C . GLN B 1 315 ? -10.246 -5.088 70.991 1.00 36.89 315 GLN B C 1
ATOM 4817 O O . GLN B 1 315 ? -9.632 -5.290 69.925 1.00 37.26 315 GLN B O 1
ATOM 4823 N N . PRO B 1 316 ? -9.725 -5.418 72.172 1.00 32.06 316 PRO B N 1
ATOM 4824 C CA . PRO B 1 316 ? -8.385 -6.020 72.278 1.00 29.58 316 PRO B CA 1
ATOM 4825 C C . PRO B 1 316 ? -8.392 -7.502 71.917 1.00 28.52 316 PRO B C 1
ATOM 4826 O O . PRO B 1 316 ? -8.074 -8.377 72.735 1.00 33.86 316 PRO B O 1
ATOM 4830 N N . VAL B 1 317 ? -8.753 -7.796 70.670 1.00 26.67 317 VAL B N 1
ATOM 4831 C CA . VAL B 1 317 ? -8.900 -9.165 70.186 1.00 24.87 317 VAL B CA 1
ATOM 4832 C C . VAL B 1 317 ? -8.067 -9.308 68.923 1.00 28.40 317 VAL B C 1
ATOM 4833 O O . VAL B 1 317 ? -8.207 -8.507 67.990 1.00 24.34 317 VAL B O 1
ATOM 4837 N N . VAL B 1 318 ? -7.227 -10.340 68.877 1.00 22.86 318 VAL B N 1
ATOM 4838 C CA . VAL B 1 318 ? -6.395 -10.590 67.709 1.00 21.93 318 VAL B CA 1
ATOM 4839 C C . VAL B 1 318 ? -6.769 -11.948 67.134 1.00 20.68 318 VAL B C 1
ATOM 4840 O O . VAL B 1 318 ? -7.254 -12.836 67.843 1.00 20.55 318 VAL B O 1
ATOM 4844 N N . ARG B 1 319 ? -6.520 -12.102 65.839 1.00 19.95 319 ARG B N 1
ATOM 4845 C CA . ARG B 1 319 ? -6.919 -13.283 65.079 1.00 18.92 319 ARG B CA 1
ATOM 4846 C C . ARG B 1 319 ? -5.693 -14.021 64.557 1.00 19.43 319 ARG B C 1
ATOM 4847 O O . ARG B 1 319 ? -4.805 -13.410 63.955 1.00 18.63 319 ARG B O 1
ATOM 4855 N N . PHE B 1 320 ? -5.649 -15.333 64.791 1.00 18.90 320 PHE B N 1
ATOM 4856 C CA . PHE B 1 320 ? -4.709 -16.236 64.140 1.00 18.98 320 PHE B CA 1
ATOM 4857 C C . PHE B 1 320 ? -5.476 -17.116 63.163 1.00 20.02 320 PHE B C 1
ATOM 4858 O O . PHE B 1 320 ? -6.561 -17.595 63.493 1.00 20.57 320 PHE B O 1
ATOM 4866 N N . VAL B 1 321 ? -4.929 -17.366 61.974 1.00 17.28 321 VAL B N 1
ATOM 4867 C CA . VAL B 1 321 ? -5.574 -18.282 61.033 1.00 16.39 321 VAL B CA 1
ATOM 4868 C C . VAL B 1 321 ? -4.581 -19.378 60.660 1.00 18.79 321 VAL B C 1
ATOM 4869 O O . VAL B 1 321 ? -3.431 -19.087 60.318 1.00 21.57 321 VAL B O 1
ATOM 4873 N N . CYS B 1 322 ? -5.023 -20.633 60.724 1.00 17.85 322 CYS B N 1
ATOM 4874 C CA . CYS B 1 322 ? -4.205 -21.770 60.315 1.00 15.98 322 CYS B CA 1
ATOM 4875 C C . CYS B 1 322 ? -4.651 -22.262 58.948 1.00 17.73 322 CYS B C 1
ATOM 4876 O O . CYS B 1 322 ? -5.799 -22.077 58.550 1.00 19.37 322 CYS B O 1
ATOM 4879 N N . SER B 1 323 ? -3.724 -22.911 58.235 1.00 17.36 323 SER B N 1
ATOM 4880 C CA . SER B 1 323 ? -3.918 -23.305 56.846 1.00 16.47 323 SER B CA 1
ATOM 4881 C C . SER B 1 323 ? -3.494 -24.760 56.645 1.00 14.77 323 SER B C 1
ATOM 4882 O O . SER B 1 323 ? -2.981 -25.411 57.559 1.00 16.24 323 SER B O 1
ATOM 4885 N N . TRP B 1 324 ? -3.677 -25.248 55.409 1.00 17.78 324 TRP B N 1
ATOM 4886 C CA . TRP B 1 324 ? -3.296 -26.622 55.064 1.00 20.13 324 TRP B CA 1
ATOM 4887 C C . TRP B 1 324 ? -1.815 -26.878 55.293 1.00 15.99 324 TRP B C 1
ATOM 4888 O O . TRP B 1 324 ? -1.403 -28.033 55.484 1.00 18.47 324 TRP B O 1
ATOM 4899 N N . SER B 1 325 ? -0.993 -25.831 55.233 1.00 18.32 325 SER B N 1
ATOM 4900 C CA . SER B 1 325 ? 0.448 -25.984 55.366 1.00 19.48 325 SER B CA 1
ATOM 4901 C C . SER B 1 325 ? 0.975 -25.600 56.751 1.00 21.94 325 SER B C 1
ATOM 4902 O O . SER B 1 325 ? 2.188 -25.703 56.983 1.00 20.43 325 SER B O 1
ATOM 4905 N N . THR B 1 326 ? 0.107 -25.190 57.681 1.00 18.09 326 THR B N 1
ATOM 4906 C CA . THR B 1 326 ? 0.553 -24.889 59.044 1.00 16.47 326 THR B CA 1
ATOM 4907 C C . THR B 1 326 ? 1.125 -26.133 59.720 1.00 21.29 326 THR B C 1
ATOM 4908 O O . THR B 1 326 ? 0.571 -27.230 59.595 1.00 18.67 326 THR B O 1
ATOM 4912 N N . THR B 1 327 ? 2.239 -25.969 60.443 1.00 19.88 327 THR B N 1
ATOM 4913 C CA . THR B 1 327 ? 2.869 -27.084 61.154 1.00 17.87 327 THR B CA 1
ATOM 4914 C C . THR B 1 327 ? 2.675 -26.958 62.660 1.00 19.87 327 THR B C 1
ATOM 4915 O O . THR B 1 327 ? 2.439 -25.870 63.186 1.00 20.60 327 THR B O 1
ATOM 4919 N N . GLU B 1 328 ? 2.809 -28.095 63.357 1.00 22.51 328 GLU B N 1
ATOM 4920 C CA . GLU B 1 328 ? 2.784 -28.069 64.820 1.00 19.41 328 GLU B CA 1
ATOM 4921 C C . GLU B 1 328 ? 3.908 -27.197 65.372 1.00 24.09 328 GLU B C 1
ATOM 4922 O O . GLU B 1 328 ? 3.726 -26.491 66.376 1.00 22.86 328 GLU B O 1
ATOM 4928 N N . THR B 1 329 ? 5.068 -27.201 64.702 1.00 25.58 329 THR B N 1
ATOM 4929 C CA . THR B 1 329 ? 6.192 -26.381 65.156 1.00 24.66 329 THR B CA 1
ATOM 4930 C C . THR B 1 329 ? 5.855 -24.893 65.100 1.00 22.96 329 THR B C 1
ATOM 4931 O O . THR B 1 329 ? 6.194 -24.141 66.022 1.00 25.08 329 THR B O 1
ATOM 4935 N N . GLU B 1 330 ? 5.175 -24.455 64.038 1.00 23.90 330 GLU B N 1
ATOM 4936 C CA . GLU B 1 330 ? 4.768 -23.053 63.927 1.00 25.04 330 GLU B CA 1
ATOM 4937 C C . GLU B 1 330 ? 3.810 -22.663 65.043 1.00 19.92 330 GLU B C 1
ATOM 4938 O O . GLU B 1 330 ? 3.926 -21.576 65.621 1.00 20.23 330 GLU B O 1
ATOM 4944 N N . VAL B 1 331 ? 2.830 -23.526 65.328 1.00 22.39 331 VAL B N 1
ATOM 4945 C CA . VAL B 1 331 ? 1.877 -23.265 66.406 1.00 20.96 331 VAL B CA 1
ATOM 4946 C C . VAL B 1 331 ? 2.608 -23.126 67.733 1.00 21.38 331 VAL B C 1
ATOM 4947 O O . VAL B 1 331 ? 2.366 -22.191 68.513 1.00 21.47 331 VAL B O 1
ATOM 4951 N N . ASP B 1 332 ? 3.513 -24.067 68.016 1.00 20.82 332 ASP B N 1
ATOM 4952 C CA . ASP B 1 332 ? 4.197 -24.039 69.298 1.00 22.18 332 ASP B CA 1
ATOM 4953 C C . ASP B 1 332 ? 5.145 -22.846 69.387 1.00 26.41 332 ASP B C 1
ATOM 4954 O O . ASP B 1 332 ? 5.287 -22.252 70.460 1.00 25.31 332 ASP B O 1
ATOM 4959 N N . ASP B 1 333 ? 5.741 -22.441 68.263 1.00 26.74 333 ASP B N 1
ATOM 4960 C CA . ASP B 1 333 ? 6.633 -21.286 68.270 1.00 28.22 333 ASP B CA 1
ATOM 4961 C C . ASP B 1 333 ? 5.861 -19.989 68.478 1.00 27.22 333 ASP B C 1
ATOM 4962 O O . ASP B 1 333 ? 6.331 -19.088 69.187 1.00 28.86 333 ASP B O 1
ATOM 4967 N N . ALA B 1 334 ? 4.667 -19.880 67.892 1.00 25.47 334 ALA B N 1
ATOM 4968 C CA . ALA B 1 334 ? 3.825 -18.719 68.172 1.00 26.95 334 ALA B CA 1
ATOM 4969 C C . ALA B 1 334 ? 3.458 -18.664 69.647 1.00 30.12 334 ALA B C 1
ATOM 4970 O O . ALA B 1 334 ? 3.543 -17.601 70.283 1.00 29.73 334 ALA B O 1
ATOM 4972 N N . LEU B 1 335 ? 3.086 -19.817 70.225 1.00 25.33 335 LEU B N 1
ATOM 4973 C CA . LEU B 1 335 ? 2.748 -19.840 71.644 1.00 26.75 335 LEU B CA 1
ATOM 4974 C C . LEU B 1 335 ? 3.950 -19.471 72.510 1.00 30.01 335 LEU B C 1
ATOM 4975 O O . LEU B 1 335 ? 3.804 -18.778 73.527 1.00 32.93 335 LEU B O 1
ATOM 4980 N N . ALA B 1 336 ? 5.147 -19.920 72.122 1.00 27.02 336 ALA B N 1
ATOM 4981 C CA . ALA B 1 336 ? 6.346 -19.560 72.872 1.00 30.29 336 ALA B CA 1
ATOM 4982 C C . ALA B 1 336 ? 6.604 -18.065 72.768 1.00 32.87 336 ALA B C 1
ATOM 4983 O O . ALA B 1 336 ? 7.059 -17.429 73.726 1.00 38.95 336 ALA B O 1
ATOM 4985 N N . ALA B 1 337 ? 6.311 -17.491 71.608 1.00 31.03 337 ALA B N 1
ATOM 4986 C CA . ALA B 1 337 ? 6.419 -16.050 71.454 1.00 36.08 337 ALA B CA 1
ATOM 4987 C C . ALA B 1 337 ? 5.433 -15.326 72.369 1.00 43.69 337 ALA B C 1
ATOM 4988 O O . ALA B 1 337 ? 5.679 -14.180 72.762 1.00 48.00 337 ALA B O 1
ATOM 4990 N N . LEU B 1 338 ? 4.266 -15.927 72.664 1.00 42.83 338 LEU B N 1
ATOM 4991 C CA . LEU B 1 338 ? 3.360 -15.168 73.527 1.00 42.78 338 LEU B CA 1
ATOM 4992 C C . LEU B 1 338 ? 3.797 -15.223 74.983 1.00 51.40 338 LEU B C 1
ATOM 4993 O O . LEU B 1 338 ? 3.489 -14.308 75.757 1.00 57.97 338 LEU B O 1
ATOM 4998 N N . ARG B 1 339 ? 4.534 -16.256 75.365 1.00 50.29 339 ARG B N 1
ATOM 4999 C CA . ARG B 1 339 ? 4.877 -16.423 76.770 1.00 56.25 339 ARG B CA 1
ATOM 5000 C C . ARG B 1 339 ? 5.742 -15.307 77.327 1.00 54.27 339 ARG B C 1
ATOM 5001 O O . ARG B 1 339 ? 6.925 -15.217 77.012 1.00 57.80 339 ARG B O 1
ATOM 5009 N N . SER C 1 6 ? -32.006 39.148 23.636 1.00 34.00 6 SER C N 1
ATOM 5010 C CA . SER C 1 6 ? -33.329 38.538 23.732 1.00 34.76 6 SER C CA 1
ATOM 5011 C C . SER C 1 6 ? -33.244 37.021 23.617 1.00 33.19 6 SER C C 1
ATOM 5012 O O . SER C 1 6 ? -32.470 36.503 22.817 1.00 30.39 6 SER C O 1
ATOM 5015 N N . ALA C 1 7 ? -34.027 36.323 24.444 1.00 31.65 7 ALA C N 1
ATOM 5016 C CA . ALA C 1 7 ? -34.112 34.869 24.433 1.00 30.05 7 ALA C CA 1
ATOM 5017 C C . ALA C 1 7 ? -35.301 34.356 23.619 1.00 26.77 7 ALA C C 1
ATOM 5018 O O . ALA C 1 7 ? -35.669 33.182 23.741 1.00 29.88 7 ALA C O 1
ATOM 5020 N N . ALA C 1 8 ? -35.889 35.207 22.770 1.00 27.41 8 ALA C N 1
ATOM 5021 C CA . ALA C 1 8 ? -37.116 34.850 22.061 1.00 23.93 8 ALA C CA 1
ATOM 5022 C C . ALA C 1 8 ? -36.950 33.608 21.191 1.00 32.78 8 ALA C C 1
ATOM 5023 O O . ALA C 1 8 ? -37.923 32.875 20.973 1.00 32.35 8 ALA C O 1
ATOM 5025 N N . PHE C 1 9 ? -35.740 33.342 20.690 1.00 25.77 9 PHE C N 1
ATOM 5026 C CA . PHE C 1 9 ? -35.512 32.193 19.817 1.00 22.65 9 PHE C CA 1
ATOM 5027 C C . PHE C 1 9 ? -34.462 31.238 20.370 1.00 27.68 9 PHE C C 1
ATOM 5028 O O . PHE C 1 9 ? -34.014 30.338 19.649 1.00 25.98 9 PHE C O 1
ATOM 5036 N N . ALA C 1 10 ? -34.069 31.401 21.636 1.00 29.51 10 ALA C N 1
ATOM 5037 C CA . ALA C 1 10 ? -33.055 30.527 22.213 1.00 25.41 10 ALA C CA 1
ATOM 5038 C C . ALA C 1 10 ? -33.518 29.078 22.238 1.00 24.08 10 ALA C C 1
ATOM 5039 O O . ALA C 1 10 ? -32.759 28.168 21.884 1.00 25.48 10 ALA C O 1
ATOM 5041 N N . SER C 1 11 ? -34.771 28.851 22.621 1.00 21.74 11 SER C N 1
ATOM 5042 C CA . SER C 1 11 ? -35.372 27.528 22.730 1.00 22.81 11 SER C CA 1
ATOM 5043 C C . SER C 1 11 ? -36.857 27.723 22.963 1.00 24.57 11 SER C C 1
ATOM 5044 O O . SER C 1 11 ? -37.284 28.784 23.420 1.00 25.19 11 SER C O 1
ATOM 5047 N N . ASP C 1 12 ? -37.645 26.679 22.682 1.00 22.48 12 ASP C N 1
ATOM 5048 C CA . ASP C 1 12 ? -39.030 26.760 23.129 1.00 27.29 12 ASP C CA 1
ATOM 5049 C C . ASP C 1 12 ? -39.147 26.658 24.653 1.00 26.82 12 ASP C C 1
ATOM 5050 O O . ASP C 1 12 ? -40.186 27.045 25.205 1.00 27.76 12 ASP C O 1
ATOM 5055 N N . ASN C 1 13 ? -38.104 26.188 25.360 1.00 24.00 13 ASN C N 1
ATOM 5056 C CA . ASN C 1 13 ? -38.166 26.243 26.821 1.00 25.48 13 ASN C CA 1
ATOM 5057 C C . ASN C 1 13 ? -37.785 27.616 27.387 1.00 22.30 13 ASN C C 1
ATOM 5058 O O . ASN C 1 13 ? -37.791 27.793 28.607 1.00 26.74 13 ASN C O 1
ATOM 5063 N N . ALA C 1 14 ? -37.467 28.593 26.543 1.00 23.90 14 ALA C N 1
ATOM 5064 C CA . ALA C 1 14 ? -37.316 29.960 27.023 1.00 24.67 14 ALA C CA 1
ATOM 5065 C C . ALA C 1 14 ? -38.657 30.665 27.185 1.00 22.41 14 ALA C C 1
ATOM 5066 O O . ALA C 1 14 ? -38.711 31.738 27.802 1.00 24.90 14 ALA C O 1
ATOM 5068 N N . ALA C 1 15 ? -39.728 30.084 26.661 1.00 25.58 15 ALA C N 1
ATOM 5069 C CA . ALA C 1 15 ? -41.041 30.708 26.696 1.00 25.31 15 ALA C CA 1
ATOM 5070 C C . ALA C 1 15 ? -41.652 30.622 28.095 1.00 27.52 15 ALA C C 1
ATOM 5071 O O . ALA C 1 15 ? -41.287 29.757 28.896 1.00 26.06 15 ALA C O 1
ATOM 5073 N N . PRO C 1 16 ? -42.591 31.514 28.420 1.00 25.76 16 PRO C N 1
ATOM 5074 C CA . PRO C 1 16 ? -43.291 31.382 29.703 1.00 26.01 16 PRO C CA 1
ATOM 5075 C C . PRO C 1 16 ? -44.269 30.218 29.697 1.00 24.15 16 PRO C C 1
ATOM 5076 O O . PRO C 1 16 ? -44.305 29.437 28.744 1.00 28.76 16 PRO C O 1
ATOM 5080 N N . ALA C 1 17 ? -45.097 30.122 30.729 1.00 28.22 17 ALA C N 1
ATOM 5081 C CA . ALA C 1 17 ? -46.095 29.067 30.820 1.00 23.25 17 ALA C CA 1
ATOM 5082 C C . ALA C 1 17 ? -47.429 29.604 30.310 1.00 24.12 17 ALA C C 1
ATOM 5083 O O . ALA C 1 17 ? -47.752 30.780 30.508 1.00 27.01 17 ALA C O 1
ATOM 5085 N N . HIS C 1 18 ? -48.189 28.736 29.649 1.00 22.78 18 HIS C N 1
ATOM 5086 C CA . HIS C 1 18 ? -49.482 29.120 29.092 1.00 25.16 18 HIS C CA 1
ATOM 5087 C C . HIS C 1 18 ? -50.445 29.525 30.206 1.00 23.63 18 HIS C C 1
ATOM 5088 O O . HIS C 1 18 ? -50.417 28.940 31.292 1.00 24.83 18 HIS C O 1
ATOM 5095 N N . PRO C 1 19 ? -51.292 30.534 29.982 1.00 24.52 19 PRO C N 1
ATOM 5096 C CA . PRO C 1 19 ? -52.247 30.940 31.034 1.00 27.74 19 PRO C CA 1
ATOM 5097 C C . PRO C 1 19 ? -53.118 29.802 31.565 1.00 32.30 19 PRO C C 1
ATOM 5098 O O . PRO C 1 19 ? -53.437 29.782 32.763 1.00 25.97 19 PRO C O 1
ATOM 5102 N N . ARG C 1 20 ? -53.520 28.857 30.703 1.00 24.86 20 ARG C N 1
ATOM 5103 C CA . ARG C 1 20 ? -54.368 27.758 31.152 1.00 28.30 20 ARG C CA 1
ATOM 5104 C C . ARG C 1 20 ? -53.636 26.875 32.148 1.00 28.05 20 ARG C C 1
ATOM 5105 O O . ARG C 1 20 ? -54.269 26.256 33.011 1.00 25.44 20 ARG C O 1
ATOM 5113 N N . VAL C 1 21 ? -52.306 26.811 32.041 1.00 27.64 21 VAL C N 1
ATOM 5114 C CA . VAL C 1 21 ? -51.501 26.054 32.997 1.00 29.41 21 VAL C CA 1
ATOM 5115 C C . VAL C 1 21 ? -51.563 26.706 34.382 1.00 23.97 21 VAL C C 1
ATOM 5116 O O . VAL C 1 21 ? -51.786 26.037 35.398 1.00 24.13 21 VAL C O 1
ATOM 5120 N N . LEU C 1 22 ? -51.403 28.027 34.443 1.00 28.63 22 LEU C N 1
ATOM 5121 C CA . LEU C 1 22 ? -51.504 28.713 35.729 1.00 32.36 22 LEU C CA 1
ATOM 5122 C C . LEU C 1 22 ? -52.914 28.613 36.302 1.00 30.50 22 LEU C C 1
ATOM 5123 O O . LEU C 1 22 ? -53.087 28.435 37.518 1.00 30.34 22 LEU C O 1
ATOM 5128 N N . GLU C 1 23 ? -53.931 28.706 35.440 1.00 27.97 23 GLU C N 1
ATOM 5129 C CA . GLU C 1 23 ? -55.305 28.536 35.906 1.00 27.50 23 GLU C CA 1
ATOM 5130 C C . GLU C 1 23 ? -55.513 27.144 36.504 1.00 27.14 23 GLU C C 1
ATOM 5131 O O . GLU C 1 23 ? -56.193 26.992 37.530 1.00 27.99 23 GLU C O 1
ATOM 5137 N N . ALA C 1 24 ? -54.940 26.117 35.869 1.00 26.11 24 ALA C N 1
ATOM 5138 C CA . ALA C 1 24 ? -55.055 24.757 36.386 1.00 31.83 24 ALA C CA 1
ATOM 5139 C C . ALA C 1 24 ? -54.370 24.617 37.736 1.00 26.62 24 ALA C C 1
ATOM 5140 O O . ALA C 1 24 ? -54.868 23.907 38.617 1.00 26.70 24 ALA C O 1
ATOM 5142 N N . LEU C 1 25 ? -53.204 25.254 37.903 1.00 26.85 25 LEU C N 1
ATOM 5143 C CA . LEU C 1 25 ? -52.522 25.198 39.197 1.00 29.38 25 LEU C CA 1
ATOM 5144 C C . LEU C 1 25 ? -53.374 25.829 40.292 1.00 30.98 25 LEU C C 1
ATOM 5145 O O . LEU C 1 25 ? -53.495 25.280 41.395 1.00 31.62 25 LEU C O 1
ATOM 5150 N N . HIS C 1 26 ? -53.969 26.987 40.007 1.00 32.68 26 HIS C N 1
ATOM 5151 C CA . HIS C 1 26 ? -54.856 27.607 40.986 1.00 31.33 26 HIS C CA 1
ATOM 5152 C C . HIS C 1 26 ? -56.024 26.690 41.315 1.00 34.78 26 HIS C C 1
ATOM 5153 O O . HIS C 1 26 ? -56.420 26.563 42.480 1.00 30.98 26 HIS C O 1
ATOM 5160 N N . HIS C 1 27 ? -56.577 26.033 40.289 1.00 30.98 27 HIS C N 1
ATOM 5161 C CA . HIS C 1 27 ? -57.791 25.245 40.462 1.00 33.97 27 HIS C CA 1
ATOM 5162 C C . HIS C 1 27 ? -57.604 24.107 41.461 1.00 34.52 27 HIS C C 1
ATOM 5163 O O . HIS C 1 27 ? -58.522 23.783 42.221 1.00 35.58 27 HIS C O 1
ATOM 5170 N N . VAL C 1 28 ? -56.418 23.493 41.487 1.00 32.88 28 VAL C N 1
ATOM 5171 C CA . VAL C 1 28 ? -56.187 22.363 42.377 1.00 32.50 28 VAL C CA 1
ATOM 5172 C C . VAL C 1 28 ? -55.540 22.769 43.695 1.00 34.15 28 VAL C C 1
ATOM 5173 O O . VAL C 1 28 ? -55.244 21.895 44.523 1.00 33.63 28 VAL C O 1
ATOM 5177 N N . ASN C 1 29 ? -55.341 24.062 43.940 1.00 31.12 29 ASN C N 1
ATOM 5178 C CA . ASN C 1 29 ? -54.562 24.504 45.098 1.00 30.76 29 ASN C CA 1
ATOM 5179 C C . ASN C 1 29 ? -55.389 24.708 46.366 1.00 36.82 29 ASN C C 1
ATOM 5180 O O . ASN C 1 29 ? -55.150 25.669 47.105 1.00 42.79 29 ASN C O 1
ATOM 5185 N N . GLN C 1 30 ? -56.361 23.857 46.681 1.00 36.50 30 GLN C N 1
ATOM 5186 C CA . GLN C 1 30 ? -57.111 24.024 47.922 1.00 41.36 30 GLN C CA 1
ATOM 5187 C C . GLN C 1 30 ? -57.232 22.704 48.667 1.00 39.95 30 GLN C C 1
ATOM 5188 O O . GLN C 1 30 ? -57.416 21.645 48.058 1.00 33.64 30 GLN C O 1
ATOM 5194 N N . GLY C 1 31 ? -57.112 22.779 49.989 1.00 33.79 31 GLY C N 1
ATOM 5195 C CA . GLY C 1 31 ? -57.295 21.636 50.846 1.00 34.06 31 GLY C CA 1
ATOM 5196 C C . GLY C 1 31 ? -56.105 20.705 50.784 1.00 33.73 31 GLY C C 1
ATOM 5197 O O . GLY C 1 31 ? -55.234 20.839 49.919 1.00 31.76 31 GLY C O 1
ATOM 5198 N N . PRO C 1 32 ? -56.027 19.763 51.717 1.00 33.18 32 PRO C N 1
ATOM 5199 C CA . PRO C 1 32 ? -54.982 18.741 51.644 1.00 32.86 32 PRO C CA 1
ATOM 5200 C C . PRO C 1 32 ? -55.326 17.685 50.605 1.00 36.83 32 PRO C C 1
ATOM 5201 O O . PRO C 1 32 ? -56.490 17.450 50.279 1.00 41.01 32 PRO C O 1
ATOM 5205 N N . ALA C 1 33 ? -54.279 17.033 50.093 1.00 33.20 33 ALA C N 1
ATOM 5206 C CA . ALA C 1 33 ? -54.424 15.986 49.095 1.00 30.90 33 ALA C CA 1
ATOM 5207 C C . ALA C 1 33 ? -53.397 14.891 49.348 1.00 35.72 33 ALA C C 1
ATOM 5208 O O . ALA C 1 33 ? -52.235 15.195 49.660 1.00 33.16 33 ALA C O 1
ATOM 5210 N N . PRO C 1 34 ? -53.789 13.620 49.227 1.00 35.05 34 PRO C N 1
ATOM 5211 C CA . PRO C 1 34 ? -52.816 12.529 49.394 1.00 33.52 34 PRO C CA 1
ATOM 5212 C C . PRO C 1 34 ? -51.693 12.668 48.380 1.00 27.27 34 PRO C C 1
ATOM 5213 O O . PRO C 1 34 ? -51.913 13.068 47.239 1.00 30.50 34 PRO C O 1
ATOM 5217 N N . SER C 1 35 ? -50.482 12.333 48.806 1.00 32.40 35 SER C N 1
ATOM 5218 C CA . SER C 1 35 ? -49.285 12.691 48.062 1.00 29.69 35 SER C CA 1
ATOM 5219 C C . SER C 1 35 ? -48.837 11.572 47.117 1.00 31.02 35 SER C C 1
ATOM 5220 O O . SER C 1 35 ? -49.370 10.458 47.117 1.00 30.66 35 SER C O 1
ATOM 5223 N N . TYR C 1 36 ? -47.838 11.901 46.293 1.00 26.56 36 TYR C N 1
ATOM 5224 C CA . TYR C 1 36 ? -47.099 10.963 45.450 1.00 25.98 36 TYR C CA 1
ATOM 5225 C C . TYR C 1 36 ? -47.951 10.348 44.336 1.00 26.08 36 TYR C C 1
ATOM 5226 O O . TYR C 1 36 ? -47.634 9.256 43.834 1.00 28.47 36 TYR C O 1
ATOM 5235 N N . GLY C 1 37 ? -49.019 11.036 43.909 1.00 24.85 37 GLY C N 1
ATOM 5236 C CA . GLY C 1 37 ? -49.800 10.626 42.756 1.00 27.71 37 GLY C CA 1
ATOM 5237 C C . GLY C 1 37 ? -51.086 9.935 43.096 1.00 29.01 37 GLY C C 1
ATOM 5238 O O . GLY C 1 37 ? -51.826 9.529 42.183 1.00 31.80 37 GLY C O 1
ATOM 5239 N N . ASP C 1 38 ? -51.369 9.808 44.385 1.00 26.41 38 ASP C N 1
ATOM 5240 C CA . ASP C 1 38 ? -52.460 9.019 44.936 1.00 34.03 38 ASP C CA 1
ATOM 5241 C C . ASP C 1 38 ? -53.719 9.895 45.056 1.00 31.26 38 ASP C C 1
ATOM 5242 O O . ASP C 1 38 ? -54.442 9.883 46.051 1.00 34.71 38 ASP C O 1
ATOM 5247 N N . ASP C 1 39 ? -54.012 10.628 43.985 1.00 33.79 39 ASP C N 1
ATOM 5248 C CA . ASP C 1 39 ? -55.022 11.679 43.975 1.00 33.24 39 ASP C CA 1
ATOM 5249 C C . ASP C 1 39 ? -55.787 11.711 42.667 1.00 33.42 39 ASP C C 1
ATOM 5250 O O . ASP C 1 39 ? -55.280 11.257 41.625 1.00 28.33 39 ASP C O 1
ATOM 5255 N N . PRO C 1 40 ? -56.993 12.307 42.645 1.00 30.97 40 PRO C N 1
ATOM 5256 C CA . PRO C 1 40 ? -57.821 12.272 41.428 1.00 34.73 40 PRO C CA 1
ATOM 5257 C C . PRO C 1 40 ? -57.270 13.091 40.279 1.00 35.06 40 PRO C C 1
ATOM 5258 O O . PRO C 1 40 ? -57.572 12.773 39.122 1.00 29.20 40 PRO C O 1
ATOM 5262 N N . VAL C 1 41 ? -56.493 14.143 40.555 1.00 28.04 41 VAL C N 1
ATOM 5263 C CA . VAL C 1 41 ? -55.964 14.977 39.474 1.00 37.11 41 VAL C CA 1
ATOM 5264 C C . VAL C 1 41 ? -54.937 14.206 38.658 1.00 32.83 41 VAL C C 1
ATOM 5265 O O . VAL C 1 41 ? -54.932 14.259 37.418 1.00 27.28 41 VAL C O 1
ATOM 5269 N N . THR C 1 42 ? -54.062 13.467 39.338 1.00 26.20 42 THR C N 1
ATOM 5270 C CA . THR C 1 42 ? -53.124 12.602 38.645 1.00 25.23 42 THR C CA 1
ATOM 5271 C C . THR C 1 42 ? -53.848 11.558 37.805 1.00 25.33 42 THR C C 1
ATOM 5272 O O . THR C 1 42 ? -53.463 11.302 36.660 1.00 25.32 42 THR C O 1
ATOM 5276 N N . ALA C 1 43 ? -54.898 10.943 38.349 1.00 26.64 43 ALA C N 1
ATOM 5277 C CA . ALA C 1 43 ? -55.637 9.961 37.562 1.00 27.51 43 ALA C CA 1
ATOM 5278 C C . ALA C 1 43 ? -56.231 10.599 36.312 1.00 29.56 43 ALA C C 1
ATOM 5279 O O . ALA C 1 43 ? -56.144 10.030 35.213 1.00 29.37 43 ALA C O 1
ATOM 5281 N N . GLU C 1 44 ? -56.800 11.802 36.456 1.00 29.10 44 GLU C N 1
ATOM 5282 C CA . GLU C 1 44 ? -57.383 12.511 35.317 1.00 32.08 44 GLU C CA 1
ATOM 5283 C C . GLU C 1 44 ? -56.339 12.822 34.247 1.00 31.34 44 GLU C C 1
ATOM 5284 O O . GLU C 1 44 ? -56.595 12.653 33.044 1.00 28.29 44 GLU C O 1
ATOM 5290 N N . ALA C 1 45 ? -55.158 13.285 34.664 1.00 28.25 45 ALA C N 1
ATOM 5291 C CA . ALA C 1 45 ? -54.102 13.620 33.711 1.00 28.33 45 ALA C CA 1
ATOM 5292 C C . ALA C 1 45 ? -53.565 12.375 33.011 1.00 27.27 45 ALA C C 1
ATOM 5293 O O . ALA C 1 45 ? -53.310 12.386 31.795 1.00 27.38 45 ALA C O 1
ATOM 5295 N N . ALA C 1 46 ? -53.372 11.294 33.769 1.00 23.86 46 ALA C N 1
ATOM 5296 C CA . ALA C 1 46 ? -52.927 10.045 33.165 1.00 23.36 46 ALA C CA 1
ATOM 5297 C C . ALA C 1 46 ? -53.917 9.586 32.109 1.00 27.61 46 ALA C C 1
ATOM 5298 O O . ALA C 1 46 ? -53.522 9.168 31.013 1.00 28.30 46 ALA C O 1
ATOM 5300 N N . GLU C 1 47 ? -55.212 9.681 32.415 1.00 25.87 47 GLU C N 1
ATOM 5301 C CA . GLU C 1 47 ? -56.220 9.277 31.443 1.00 31.73 47 GLU C CA 1
ATOM 5302 C C . GLU C 1 47 ? -56.223 10.192 30.226 1.00 32.59 47 GLU C C 1
ATOM 5303 O O . GLU C 1 47 ? -56.426 9.724 29.101 1.00 28.92 47 GLU C O 1
ATOM 5309 N N . ALA C 1 48 ? -56.007 11.498 30.428 1.00 33.46 48 ALA C N 1
ATOM 5310 C CA . ALA C 1 48 ? -55.928 12.410 29.288 1.00 29.45 48 ALA C CA 1
ATOM 5311 C C . ALA C 1 48 ? -54.808 12.009 28.343 1.00 28.68 48 ALA C C 1
ATOM 5312 O O . ALA C 1 48 ? -54.974 12.043 27.113 1.00 27.93 48 ALA C O 1
ATOM 5314 N N . LEU C 1 49 ? -53.650 11.633 28.903 1.00 27.95 49 LEU C N 1
ATOM 5315 C CA . LEU C 1 49 ? -52.534 11.236 28.050 1.00 27.63 49 LEU C CA 1
ATOM 5316 C C . LEU C 1 49 ? -52.800 9.892 27.369 1.00 26.92 49 LEU C C 1
ATOM 5317 O O . LEU C 1 49 ? -52.521 9.734 26.171 1.00 23.54 49 LEU C O 1
ATOM 5322 N N . ARG C 1 50 ? -53.355 8.918 28.107 1.00 26.54 50 ARG C N 1
ATOM 5323 C CA . ARG C 1 50 ? -53.716 7.635 27.497 1.00 24.85 50 ARG C CA 1
ATOM 5324 C C . ARG C 1 50 ? -54.702 7.816 26.353 1.00 26.44 50 ARG C C 1
ATOM 5325 O O . ARG C 1 50 ? -54.579 7.170 25.305 1.00 27.93 50 ARG C O 1
ATOM 5333 N N . THR C 1 51 ? -55.698 8.682 26.544 1.00 27.02 51 THR C N 1
ATOM 5334 C CA . THR C 1 51 ? -56.698 8.923 25.515 1.00 31.34 51 THR C CA 1
ATOM 5335 C C . THR C 1 51 ? -56.092 9.611 24.305 1.00 29.18 51 THR C C 1
ATOM 5336 O O . THR C 1 51 ? -56.408 9.251 23.164 1.00 29.02 51 THR C O 1
ATOM 5340 N N . ALA C 1 52 ? -55.244 10.620 24.531 1.00 24.80 52 ALA C N 1
ATOM 5341 C CA . ALA C 1 52 ? -54.644 11.334 23.408 1.00 25.23 52 ALA C CA 1
ATOM 5342 C C . ALA C 1 52 ? -53.860 10.386 22.503 1.00 26.85 52 ALA C C 1
ATOM 5343 O O . ALA C 1 52 ? -53.909 10.503 21.271 1.00 26.62 52 ALA C O 1
ATOM 5345 N N . PHE C 1 53 ? -53.142 9.434 23.094 1.00 24.39 53 PHE C N 1
ATOM 5346 C CA . PHE C 1 53 ? -52.331 8.497 22.334 1.00 26.77 53 PHE C CA 1
ATOM 5347 C C . PHE C 1 53 ? -53.050 7.184 22.070 1.00 27.91 53 PHE C C 1
ATOM 5348 O O . PHE C 1 53 ? -52.410 6.218 21.647 1.00 25.30 53 PHE C O 1
ATOM 5356 N N . GLU C 1 54 ? -54.363 7.138 22.299 1.00 24.35 54 GLU C N 1
ATOM 5357 C CA . GLU C 1 54 ? -55.184 5.961 22.020 1.00 25.12 54 GLU C CA 1
ATOM 5358 C C . GLU C 1 54 ? -54.523 4.676 22.524 1.00 27.26 54 GLU C C 1
ATOM 5359 O O . GLU C 1 54 ? -54.443 3.660 21.820 1.00 24.90 54 GLU C O 1
ATOM 5365 N N . SER C 1 55 ? -54.057 4.722 23.771 1.00 27.14 55 SER C N 1
ATOM 5366 C CA . SER C 1 55 ? -53.334 3.613 24.391 1.00 24.29 55 SER C CA 1
ATOM 5367 C C . SER C 1 55 ? -53.956 3.304 25.747 1.00 24.35 55 SER C C 1
ATOM 5368 O O . SER C 1 55 ? -53.359 3.570 26.797 1.00 28.09 55 SER C O 1
ATOM 5371 N N . PRO C 1 56 ? -55.152 2.707 25.759 1.00 27.63 56 PRO C N 1
ATOM 5372 C CA . PRO C 1 56 ? -55.842 2.473 27.040 1.00 30.08 56 PRO C CA 1
ATOM 5373 C C . PRO C 1 56 ? -55.099 1.544 27.987 1.00 29.46 56 PRO C C 1
ATOM 5374 O O . PRO C 1 56 ? -55.341 1.611 29.199 1.00 30.48 56 PRO C O 1
ATOM 5378 N N . GLY C 1 57 ? -54.205 0.692 27.489 1.00 26.46 57 GLY C N 1
ATOM 5379 C CA . GLY C 1 57 ? -53.430 -0.186 28.339 1.00 30.48 57 GLY C CA 1
ATOM 5380 C C . GLY C 1 57 ? -52.122 0.378 28.865 1.00 30.02 57 GLY C C 1
ATOM 5381 O O . GLY C 1 57 ? -51.370 -0.338 29.532 1.00 34.52 57 GLY C O 1
ATOM 5382 N N . ALA C 1 58 ? -51.817 1.640 28.587 1.00 25.26 58 ALA C N 1
ATOM 5383 C CA . ALA C 1 58 ? -50.534 2.215 28.971 1.00 25.76 58 ALA C CA 1
ATOM 5384 C C . ALA C 1 58 ? -50.521 2.634 30.437 1.00 26.84 58 ALA C C 1
ATOM 5385 O O . ALA C 1 58 ? -51.543 3.037 30.994 1.00 31.58 58 ALA C O 1
ATOM 5387 N N . ASP C 1 59 ? -49.344 2.545 31.058 1.00 22.04 59 ASP C N 1
ATOM 5388 C CA . ASP C 1 59 ? -49.099 3.241 32.317 1.00 25.99 59 ASP C CA 1
ATOM 5389 C C . ASP C 1 59 ? -48.529 4.625 32.022 1.00 25.68 59 ASP C C 1
ATOM 5390 O O . ASP C 1 59 ? -47.955 4.858 30.956 1.00 23.41 59 ASP C O 1
ATOM 5395 N N . VAL C 1 60 ? -48.732 5.567 32.946 1.00 24.93 60 VAL C N 1
ATOM 5396 C CA . VAL C 1 60 ? -48.252 6.933 32.762 1.00 23.61 60 VAL C CA 1
ATOM 5397 C C . VAL C 1 60 ? -47.513 7.371 34.015 1.00 21.83 60 VAL C C 1
ATOM 5398 O O . VAL C 1 60 ? -48.056 7.280 35.123 1.00 27.29 60 VAL C O 1
ATOM 5402 N N . LEU C 1 61 ? -46.285 7.853 33.842 1.00 19.53 61 LEU C N 1
ATOM 5403 C CA . LEU C 1 61 ? -45.529 8.448 34.928 1.00 20.61 61 LEU C CA 1
ATOM 5404 C C . LEU C 1 61 ? -45.273 9.902 34.569 1.00 19.49 61 LEU C C 1
ATOM 5405 O O . LEU C 1 61 ? -45.313 10.284 33.398 1.00 21.81 61 LEU C O 1
ATOM 5410 N N . PHE C 1 62 ? -44.989 10.715 35.577 1.00 20.23 62 PHE C N 1
ATOM 5411 C CA . PHE C 1 62 ? -44.730 12.131 35.346 1.00 22.89 62 PHE C CA 1
ATOM 5412 C C . PHE C 1 62 ? -43.403 12.489 35.982 1.00 24.10 62 PHE C C 1
ATOM 5413 O O . PHE C 1 62 ? -43.207 12.247 37.178 1.00 24.18 62 PHE C O 1
ATOM 5421 N N . ALA C 1 63 ? -42.503 13.076 35.198 1.00 20.74 63 ALA C N 1
ATOM 5422 C CA . ALA C 1 63 ? -41.211 13.516 35.686 1.00 20.36 63 ALA C CA 1
ATOM 5423 C C . ALA C 1 63 ? -41.111 15.023 35.504 1.00 22.85 63 ALA C C 1
ATOM 5424 O O . ALA C 1 63 ? -41.975 15.657 34.885 1.00 24.84 63 ALA C O 1
ATOM 5426 N N . PHE C 1 64 ? -40.037 15.595 36.040 1.00 21.65 64 PHE C N 1
ATOM 5427 C CA . PHE C 1 64 ? -39.920 17.049 36.078 1.00 21.45 64 PHE C CA 1
ATOM 5428 C C . PHE C 1 64 ? -39.228 17.649 34.854 1.00 22.62 64 PHE C C 1
ATOM 5429 O O . PHE C 1 64 ? -39.416 18.845 34.593 1.00 23.26 64 PHE C O 1
ATOM 5437 N N . THR C 1 65 ? -38.421 16.872 34.117 1.00 18.68 65 THR C N 1
ATOM 5438 C CA . THR C 1 65 ? -37.718 17.353 32.922 1.00 23.03 65 THR C CA 1
ATOM 5439 C C . THR C 1 65 ? -37.716 16.288 31.829 1.00 21.56 65 THR C C 1
ATOM 5440 O O . THR C 1 65 ? -37.964 15.109 32.087 1.00 20.04 65 THR C O 1
ATOM 5444 N N . GLY C 1 66 ? -37.396 16.719 30.599 1.00 21.61 66 GLY C N 1
ATOM 5445 C CA . GLY C 1 66 ? -37.265 15.776 29.492 1.00 19.03 66 GLY C CA 1
ATOM 5446 C C . GLY C 1 66 ? -36.058 14.866 29.642 1.00 19.05 66 GLY C C 1
ATOM 5447 O O . GLY C 1 66 ? -36.109 13.679 29.294 1.00 18.61 66 GLY C O 1
ATOM 5448 N N . THR C 1 67 ? -34.965 15.397 30.203 1.00 17.42 67 THR C N 1
ATOM 5449 C CA . THR C 1 67 ? -33.827 14.544 30.531 1.00 17.61 67 THR C CA 1
ATOM 5450 C C . THR C 1 67 ? -34.259 13.415 31.463 1.00 19.38 67 THR C C 1
ATOM 5451 O O . THR C 1 67 ? -33.954 12.243 31.213 1.00 20.04 67 THR C O 1
ATOM 5455 N N . ALA C 1 68 ? -35.008 13.752 32.521 1.00 19.20 68 ALA C N 1
ATOM 5456 C CA . ALA C 1 68 ? -35.484 12.741 33.465 1.00 19.49 68 ALA C CA 1
ATOM 5457 C C . ALA C 1 68 ? -36.393 11.724 32.800 1.00 19.97 68 ALA C C 1
ATOM 5458 O O . ALA C 1 68 ? -36.289 10.527 33.075 1.00 17.15 68 ALA C O 1
ATOM 5460 N N . ALA C 1 69 ? -37.347 12.187 31.982 1.00 16.57 69 ALA C N 1
ATOM 5461 C CA . ALA C 1 69 ? -38.235 11.253 31.291 1.00 18.93 69 ALA C CA 1
ATOM 5462 C C . ALA C 1 69 ? -37.434 10.242 30.477 1.00 20.22 69 ALA C C 1
ATOM 5463 O O . ALA C 1 69 ? -37.682 9.025 30.545 1.00 18.85 69 ALA C O 1
ATOM 5465 N N . ASN C 1 70 ? -36.425 10.732 29.744 1.00 18.99 70 ASN C N 1
ATOM 5466 C CA . ASN C 1 70 ? -35.606 9.855 28.912 1.00 15.93 70 ASN C CA 1
ATOM 5467 C C . ASN C 1 70 ? -34.826 8.859 29.752 1.00 16.08 70 ASN C C 1
ATOM 5468 O O . ASN C 1 70 ? -34.761 7.670 29.419 1.00 17.11 70 ASN C O 1
ATOM 5473 N N . ILE C 1 71 ? -34.194 9.337 30.829 1.00 16.26 71 ILE C N 1
ATOM 5474 C CA . ILE C 1 71 ? -33.384 8.469 31.679 1.00 17.65 71 ILE C CA 1
ATOM 5475 C C . ILE C 1 71 ? -34.243 7.389 32.315 1.00 21.14 71 ILE C C 1
ATOM 5476 O O . ILE C 1 71 ? -33.853 6.215 32.358 1.00 19.64 71 ILE C O 1
ATOM 5481 N N . ILE C 1 72 ? -35.416 7.762 32.830 1.00 15.72 72 ILE C N 1
ATOM 5482 C CA . ILE C 1 72 ? -36.271 6.777 33.482 1.00 18.81 72 ILE C CA 1
ATOM 5483 C C . ILE C 1 72 ? -36.724 5.718 32.478 1.00 21.57 72 ILE C C 1
ATOM 5484 O O . ILE C 1 72 ? -36.627 4.507 32.744 1.00 18.59 72 ILE C O 1
ATOM 5489 N N . ALA C 1 73 ? -37.155 6.149 31.286 1.00 18.59 73 ALA C N 1
ATOM 5490 C CA . ALA C 1 73 ? -37.602 5.190 30.274 1.00 18.98 73 ALA C CA 1
ATOM 5491 C C . ALA C 1 73 ? -36.483 4.225 29.882 1.00 23.14 73 ALA C C 1
ATOM 5492 O O . ALA C 1 73 ? -36.649 2.987 29.919 1.00 21.03 73 ALA C O 1
ATOM 5494 N N . LEU C 1 74 ? -35.314 4.772 29.542 1.00 17.62 74 LEU C N 1
ATOM 5495 C CA . LEU C 1 74 ? -34.259 3.911 29.021 1.00 18.13 74 LEU C CA 1
ATOM 5496 C C . LEU C 1 74 ? -33.653 3.045 30.116 1.00 24.58 74 LEU C C 1
ATOM 5497 O O . LEU C 1 74 ? -33.392 1.857 29.893 1.00 20.59 74 LEU C O 1
ATOM 5502 N N . ALA C 1 75 ? -33.432 3.606 31.310 1.00 20.41 75 ALA C N 1
ATOM 5503 C CA . ALA C 1 75 ? -32.840 2.821 32.384 1.00 17.23 75 ALA C CA 1
ATOM 5504 C C . ALA C 1 75 ? -33.770 1.711 32.849 1.00 22.05 75 ALA C C 1
ATOM 5505 O O . ALA C 1 75 ? -33.295 0.632 33.226 1.00 20.95 75 ALA C O 1
ATOM 5507 N N . SER C 1 76 ? -35.092 1.930 32.806 1.00 18.55 76 SER C N 1
ATOM 5508 C CA . SER C 1 76 ? -36.003 0.861 33.179 1.00 20.40 76 SER C CA 1
ATOM 5509 C C . SER C 1 76 ? -36.061 -0.238 32.129 1.00 19.70 76 SER C C 1
ATOM 5510 O O . SER C 1 76 ? -36.483 -1.356 32.462 1.00 21.27 76 SER C O 1
ATOM 5513 N N . ALA C 1 77 ? -35.657 0.054 30.882 1.00 20.47 77 ALA C N 1
ATOM 5514 C CA . ALA C 1 77 ? -35.701 -0.948 29.811 1.00 20.94 77 ALA C CA 1
ATOM 5515 C C . ALA C 1 77 ? -34.548 -1.956 29.823 1.00 19.12 77 ALA C C 1
ATOM 5516 O O . ALA C 1 77 ? -34.662 -3.011 29.175 1.00 21.51 77 ALA C O 1
ATOM 5518 N N . VAL C 1 78 ? -33.434 -1.667 30.501 1.00 17.24 78 VAL C N 1
ATOM 5519 C CA . VAL C 1 78 ? -32.194 -2.408 30.269 1.00 19.39 78 VAL C CA 1
ATOM 5520 C C . VAL C 1 78 ? -31.516 -2.796 31.575 1.00 19.63 78 VAL C C 1
ATOM 5521 O O . VAL C 1 78 ? -31.686 -2.163 32.618 1.00 18.77 78 VAL C O 1
ATOM 5525 N N . ARG C 1 79 ? -30.711 -3.845 31.481 1.00 16.57 79 ARG C N 1
ATOM 5526 C CA . ARG C 1 79 ? -29.666 -4.173 32.430 1.00 16.07 79 ARG C CA 1
ATOM 5527 C C . ARG C 1 79 ? -28.343 -3.602 31.935 1.00 15.76 79 ARG C C 1
ATOM 5528 O O . ARG C 1 79 ? -28.212 -3.234 30.760 1.00 18.99 79 ARG C O 1
ATOM 5536 N N . PRO C 1 80 ? -27.329 -3.525 32.800 1.00 17.20 80 PRO C N 1
ATOM 5537 C CA . PRO C 1 80 ? -26.068 -2.880 32.389 1.00 18.53 80 PRO C CA 1
ATOM 5538 C C . PRO C 1 80 ? -25.365 -3.547 31.223 1.00 18.77 80 PRO C C 1
ATOM 5539 O O . PRO C 1 80 ? -24.632 -2.872 30.491 1.00 19.60 80 PRO C O 1
ATOM 5543 N N . TRP C 1 81 ? -25.547 -4.854 31.024 1.00 15.91 81 TRP C N 1
ATOM 5544 C CA . TRP C 1 81 ? -24.889 -5.511 29.900 1.00 16.12 81 TRP C CA 1
ATOM 5545 C C . TRP C 1 81 ? -25.679 -5.419 28.596 1.00 19.60 81 TRP C C 1
ATOM 5546 O O . TRP C 1 81 ? -25.268 -6.012 27.594 1.00 19.86 81 TRP C O 1
ATOM 5557 N N . HIS C 1 82 ? -26.800 -4.712 28.585 1.00 16.59 82 HIS C N 1
ATOM 5558 C CA . HIS C 1 82 ? -27.521 -4.453 27.348 1.00 16.86 82 HIS C CA 1
ATOM 5559 C C . HIS C 1 82 ? -26.903 -3.277 26.589 1.00 20.30 82 HIS C C 1
ATOM 5560 O O . HIS C 1 82 ? -25.949 -2.631 27.046 1.00 18.09 82 HIS C O 1
ATOM 5567 N N . GLU C 1 83 ? -27.456 -2.997 25.412 1.00 16.39 83 GLU C N 1
ATOM 5568 C CA . GLU C 1 83 ? -26.975 -1.926 24.545 1.00 17.40 83 GLU C CA 1
ATOM 5569 C C . GLU C 1 83 ? -28.166 -1.074 24.122 1.00 19.20 83 GLU C C 1
ATOM 5570 O O . GLU C 1 83 ? -29.205 -1.611 23.707 1.00 18.85 83 GLU C O 1
ATOM 5576 N N . ILE C 1 84 ? -28.017 0.263 24.264 1.00 16.23 84 ILE C N 1
ATOM 5577 C CA . ILE C 1 84 ? -28.996 1.253 23.808 1.00 18.01 84 ILE C CA 1
ATOM 5578 C C . ILE C 1 84 ? -28.475 1.887 22.519 1.00 17.75 84 ILE C C 1
ATOM 5579 O O . ILE C 1 84 ? -27.273 2.161 22.396 1.00 18.38 84 ILE C O 1
ATOM 5584 N N . PHE C 1 85 ? -29.368 2.095 21.548 1.00 15.36 85 PHE C N 1
ATOM 5585 C CA . PHE C 1 85 ? -29.049 2.774 20.292 1.00 15.58 85 PHE C CA 1
ATOM 5586 C C . PHE C 1 85 ? -29.805 4.098 20.182 1.00 15.44 85 PHE C C 1
ATOM 5587 O O . PHE C 1 85 ? -30.892 4.249 20.734 1.00 17.90 85 PHE C O 1
ATOM 5595 N N . CYS C 1 86 ? -29.199 5.058 19.478 1.00 18.41 86 CYS C N 1
ATOM 5596 C CA . CYS C 1 86 ? -29.802 6.369 19.240 1.00 18.29 86 CYS C CA 1
ATOM 5597 C C . CYS C 1 86 ? -29.157 6.983 18.001 1.00 19.81 86 CYS C C 1
ATOM 5598 O O . CYS C 1 86 ? -28.145 6.487 17.496 1.00 22.76 86 CYS C O 1
ATOM 5601 N N . SER C 1 87 ? -29.738 8.086 17.523 1.00 17.76 87 SER C N 1
ATOM 5602 C CA . SER C 1 87 ? -29.106 8.753 16.392 1.00 18.04 87 SER C CA 1
ATOM 5603 C C . SER C 1 87 ? -27.892 9.553 16.844 1.00 21.57 87 SER C C 1
ATOM 5604 O O . SER C 1 87 ? -27.731 9.878 18.029 1.00 20.68 87 SER C O 1
ATOM 5607 N N . ASP C 1 88 ? -27.060 9.921 15.863 1.00 21.13 88 ASP C N 1
ATOM 5608 C CA . ASP C 1 88 ? -25.866 10.725 16.117 1.00 21.83 88 ASP C CA 1
ATOM 5609 C C . ASP C 1 88 ? -26.164 12.173 16.518 1.00 22.34 88 ASP C C 1
ATOM 5610 O O . ASP C 1 88 ? -25.220 12.905 16.845 1.00 22.60 88 ASP C O 1
ATOM 5615 N N . VAL C 1 89 ? -27.423 12.606 16.529 1.00 23.16 89 VAL C N 1
ATOM 5616 C CA . VAL C 1 89 ? -27.770 13.919 17.053 1.00 23.84 89 VAL C CA 1
ATOM 5617 C C . VAL C 1 89 ? -28.705 13.830 18.253 1.00 19.49 89 VAL C C 1
ATOM 5618 O O . VAL C 1 89 ? -29.255 14.842 18.679 1.00 21.35 89 VAL C O 1
ATOM 5622 N N . ALA C 1 90 ? -28.861 12.647 18.838 1.00 19.25 90 ALA C N 1
ATOM 5623 C CA . ALA C 1 90 ? -29.870 12.453 19.877 1.00 20.01 90 ALA C CA 1
ATOM 5624 C C . ALA C 1 90 ? -29.569 13.252 21.146 1.00 17.66 90 ALA C C 1
ATOM 5625 O O . ALA C 1 90 ? -28.428 13.313 21.616 1.00 18.78 90 ALA C O 1
ATOM 5627 N N . HIS C 1 91 ? -30.629 13.821 21.736 1.00 18.53 91 HIS C N 1
ATOM 5628 C CA . HIS C 1 91 ? -30.501 14.517 23.015 1.00 17.76 91 HIS C CA 1
ATOM 5629 C C . HIS C 1 91 ? -29.881 13.628 24.092 1.00 22.80 91 HIS C C 1
ATOM 5630 O O . HIS C 1 91 ? -29.018 14.085 24.856 1.00 18.98 91 HIS C O 1
ATOM 5637 N N . VAL C 1 92 ? -30.295 12.355 24.166 1.00 19.43 92 VAL C N 1
ATOM 5638 C CA . VAL C 1 92 ? -29.736 11.465 25.186 1.00 17.65 92 VAL C CA 1
ATOM 5639 C C . VAL C 1 92 ? -28.226 11.328 25.031 1.00 15.24 92 VAL C C 1
ATOM 5640 O O . VAL C 1 92 ? -27.509 11.142 26.027 1.00 17.91 92 VAL C O 1
ATOM 5644 N N . LEU C 1 93 ? -27.726 11.443 23.795 1.00 17.65 93 LEU C N 1
ATOM 5645 C CA . LEU C 1 93 ? -26.309 11.273 23.500 1.00 17.16 93 LEU C CA 1
ATOM 5646 C C . LEU C 1 93 ? -25.512 12.540 23.794 1.00 20.83 93 LEU C C 1
ATOM 5647 O O . LEU C 1 93 ? -24.408 12.470 24.343 1.00 20.36 93 LEU C O 1
ATOM 5652 N N . VAL C 1 94 ? -26.039 13.704 23.434 1.00 18.28 94 VAL C N 1
ATOM 5653 C CA . VAL C 1 94 ? -25.216 14.906 23.386 1.00 19.42 94 VAL C CA 1
ATOM 5654 C C . VAL C 1 94 ? -25.544 15.935 24.473 1.00 19.58 94 VAL C C 1
ATOM 5655 O O . VAL C 1 94 ? -24.662 16.741 24.816 1.00 19.66 94 VAL C O 1
ATOM 5659 N N . ASP C 1 95 ? -26.760 15.941 25.033 1.00 20.69 95 ASP C N 1
ATOM 5660 C CA . ASP C 1 95 ? -27.203 17.082 25.836 1.00 17.15 95 ASP C CA 1
ATOM 5661 C C . ASP C 1 95 ? -27.729 16.695 27.216 1.00 18.32 95 ASP C C 1
ATOM 5662 O O . ASP C 1 95 ? -28.446 17.485 27.838 1.00 20.26 95 ASP C O 1
ATOM 5667 N N . GLU C 1 96 ? -27.413 15.492 27.710 1.00 18.51 96 GLU C N 1
ATOM 5668 C CA . GLU C 1 96 ? -27.841 15.078 29.038 1.00 17.23 96 GLU C CA 1
ATOM 5669 C C . GLU C 1 96 ? -26.654 14.746 29.934 1.00 21.62 96 GLU C C 1
ATOM 5670 O O . GLU C 1 96 ? -26.818 14.073 30.963 1.00 18.13 96 GLU C O 1
ATOM 5676 N N . ALA C 1 97 ? -25.460 15.221 29.566 1.00 15.61 97 ALA C N 1
ATOM 5677 C CA . ALA C 1 97 ? -24.224 14.945 30.298 1.00 15.62 97 ALA C CA 1
ATOM 5678 C C . ALA C 1 97 ? -24.054 13.446 30.581 1.00 15.86 97 ALA C C 1
ATOM 5679 O O . ALA C 1 97 ? -23.444 13.057 31.576 1.00 15.52 97 ALA C O 1
ATOM 5681 N N . GLY C 1 98 ? -24.552 12.605 29.679 1.00 15.49 98 GLY C N 1
ATOM 5682 C CA . GLY C 1 98 ? -24.390 11.168 29.843 1.00 14.84 98 GLY C CA 1
ATOM 5683 C C . GLY C 1 98 ? -25.288 10.530 30.877 1.00 18.72 98 GLY C C 1
ATOM 5684 O O . GLY C 1 98 ? -25.065 9.364 31.232 1.00 17.80 98 GLY C O 1
ATOM 5685 N N . GLY C 1 99 ? -26.324 11.239 31.335 1.00 17.39 99 GLY C N 1
ATOM 5686 C CA . GLY C 1 99 ? -27.263 10.723 32.312 1.00 16.99 99 GLY C CA 1
ATOM 5687 C C . GLY C 1 99 ? -27.804 9.328 32.010 1.00 16.31 99 GLY C C 1
ATOM 5688 O O . GLY C 1 99 ? -27.828 8.449 32.880 1.00 16.79 99 GLY C O 1
ATOM 5689 N N . PRO C 1 100 ? -28.274 9.102 30.774 1.00 19.42 100 PRO C N 1
ATOM 5690 C CA . PRO C 1 100 ? -28.804 7.761 30.437 1.00 16.75 100 PRO C CA 1
ATOM 5691 C C . PRO C 1 100 ? -27.787 6.651 30.615 1.00 16.23 100 PRO C C 1
ATOM 5692 O O . PRO C 1 100 ? -28.118 5.566 31.117 1.00 16.64 100 PRO C O 1
ATOM 5696 N N . VAL C 1 101 ? -26.546 6.895 30.200 1.00 14.30 101 VAL C N 1
ATOM 5697 C CA . VAL C 1 101 ? -25.482 5.910 30.382 1.00 16.83 101 VAL C CA 1
ATOM 5698 C C . VAL C 1 101 ? -25.161 5.708 31.864 1.00 17.50 101 VAL C C 1
ATOM 5699 O O . VAL C 1 101 ? -24.965 4.572 32.328 1.00 17.13 101 VAL C O 1
ATOM 5703 N N . ARG C 1 102 ? -25.081 6.797 32.629 1.00 14.74 102 ARG C N 1
ATOM 5704 C CA . ARG C 1 102 ? -24.746 6.676 34.048 1.00 15.83 102 ARG C CA 1
ATOM 5705 C C . ARG C 1 102 ? -25.790 5.866 34.805 1.00 16.59 102 ARG C C 1
ATOM 5706 O O . ARG C 1 102 ? -25.441 4.980 35.600 1.00 19.01 102 ARG C O 1
ATOM 5714 N N . LEU C 1 103 ? -27.072 6.131 34.557 1.00 15.16 103 LEU C N 1
ATOM 5715 C CA . LEU C 1 103 ? -28.081 5.451 35.349 1.00 18.75 103 LEU C CA 1
ATOM 5716 C C . LEU C 1 103 ? -28.300 4.026 34.842 1.00 15.69 103 LEU C C 1
ATOM 5717 O O . LEU C 1 103 ? -28.468 3.104 35.653 1.00 18.84 103 LEU C O 1
ATOM 5722 N N . SER C 1 104 ? -28.318 3.822 33.511 1.00 13.80 104 SER C N 1
ATOM 5723 C CA . SER C 1 104 ? -28.550 2.466 32.983 1.00 16.60 104 SER C CA 1
ATOM 5724 C C . SER C 1 104 ? -27.363 1.525 33.203 1.00 18.99 104 SER C C 1
ATOM 5725 O O . SER C 1 104 ? -27.545 0.301 33.248 1.00 18.18 104 SER C O 1
ATOM 5728 N N . GLY C 1 105 ? -26.145 2.051 33.240 1.00 15.64 105 GLY C N 1
ATOM 5729 C CA . GLY C 1 105 ? -24.951 1.223 33.214 1.00 17.63 105 GLY C CA 1
ATOM 5730 C C . GLY C 1 105 ? -24.582 0.650 31.859 1.00 17.98 105 GLY C C 1
ATOM 5731 O O . GLY C 1 105 ? -23.554 -0.034 31.765 1.00 18.17 105 GLY C O 1
ATOM 5732 N N . ALA C 1 106 ? -25.350 0.958 30.807 1.00 14.47 106 ALA C N 1
ATOM 5733 C CA . ALA C 1 106 ? -25.271 0.363 29.477 1.00 16.74 106 ALA C CA 1
ATOM 5734 C C . ALA C 1 106 ? -24.618 1.295 28.468 1.00 18.52 106 ALA C C 1
ATOM 5735 O O . ALA C 1 106 ? -24.715 2.519 28.579 1.00 17.59 106 ALA C O 1
ATOM 5737 N N . GLN C 1 107 ? -23.978 0.701 27.455 1.00 16.12 107 GLN C N 1
ATOM 5738 C CA . GLN C 1 107 ? -23.422 1.499 26.369 1.00 17.29 107 GLN C CA 1
ATOM 5739 C C . GLN C 1 107 ? -24.533 2.142 25.544 1.00 17.07 107 GLN C C 1
ATOM 5740 O O . GLN C 1 107 ? -25.579 1.527 25.292 1.00 18.58 107 GLN C O 1
ATOM 5746 N N . LEU C 1 108 ? -24.305 3.392 25.121 1.00 15.68 108 LEU C N 1
ATOM 5747 C CA . LEU C 1 108 ? -25.216 4.116 24.224 1.00 16.41 108 LEU C CA 1
ATOM 5748 C C . LEU C 1 108 ? -24.533 4.287 22.869 1.00 20.00 108 LEU C C 1
ATOM 5749 O O . LEU C 1 108 ? -23.600 5.087 22.731 1.00 17.60 108 LEU C O 1
ATOM 5754 N N . THR C 1 109 ? -25.026 3.564 21.860 1.00 15.49 109 THR C N 1
ATOM 5755 C CA . THR C 1 109 ? -24.350 3.420 20.577 1.00 14.62 109 THR C CA 1
ATOM 5756 C C . THR C 1 109 ? -25.025 4.303 19.531 1.00 17.56 109 THR C C 1
ATOM 5757 O O . THR C 1 109 ? -26.197 4.094 19.195 1.00 19.01 109 THR C O 1
ATOM 5761 N N . ARG C 1 110 ? -24.286 5.277 19.009 1.00 17.53 110 ARG C N 1
ATOM 5762 C CA . ARG C 1 110 ? -24.851 6.200 18.026 1.00 17.89 110 ARG C CA 1
ATOM 5763 C C . ARG C 1 110 ? -24.962 5.553 16.646 1.00 20.04 110 ARG C C 1
ATOM 5764 O O . ARG C 1 110 ? -24.134 4.730 16.243 1.00 18.02 110 ARG C O 1
ATOM 5772 N N . LEU C 1 111 ? -26.000 5.956 15.917 1.00 16.35 111 LEU C N 1
ATOM 5773 C CA . LEU C 1 111 ? -26.285 5.467 14.577 1.00 21.74 111 LEU C CA 1
ATOM 5774 C C . LEU C 1 111 ? -26.253 6.652 13.624 1.00 20.32 111 LEU C C 1
ATOM 5775 O O . LEU C 1 111 ? -26.839 7.702 13.919 1.00 21.18 111 LEU C O 1
ATOM 5780 N N . ALA C 1 112 ? -25.568 6.488 12.493 1.00 21.60 112 ALA C N 1
ATOM 5781 C CA . ALA C 1 112 ? -25.574 7.523 11.466 1.00 23.49 112 ALA C CA 1
ATOM 5782 C C . ALA C 1 112 ? -27.004 7.813 11.029 1.00 25.48 112 ALA C C 1
ATOM 5783 O O . ALA C 1 112 ? -27.827 6.905 10.918 1.00 23.41 112 ALA C O 1
ATOM 5785 N N . SER C 1 113 ? -27.300 9.089 10.786 1.00 22.74 113 SER C N 1
ATOM 5786 C CA . SER C 1 113 ? -28.667 9.500 10.497 1.00 24.15 113 SER C CA 1
ATOM 5787 C C . SER C 1 113 ? -28.660 10.669 9.523 1.00 27.15 113 SER C C 1
ATOM 5788 O O . SER C 1 113 ? -27.639 11.327 9.314 1.00 24.40 113 SER C O 1
ATOM 5791 N N . ASP C 1 114 ? -29.823 10.912 8.923 1.00 25.13 114 ASP C N 1
ATOM 5792 C CA . ASP C 1 114 ? -30.063 12.090 8.096 1.00 25.81 114 ASP C CA 1
ATOM 5793 C C . ASP C 1 114 ? -30.890 13.055 8.942 1.00 24.58 114 ASP C C 1
ATOM 5794 O O . ASP C 1 114 ? -32.118 12.964 9.002 1.00 23.82 114 ASP C O 1
ATOM 5799 N N . ASP C 1 115 ? -30.198 13.975 9.624 1.00 25.13 115 ASP C N 1
ATOM 5800 C CA . ASP C 1 115 ? -30.843 14.968 10.492 1.00 22.74 115 ASP C CA 1
ATOM 5801 C C . ASP C 1 115 ? -31.704 14.310 11.564 1.00 22.35 115 ASP C C 1
ATOM 5802 O O . ASP C 1 115 ? -32.766 14.830 11.920 1.00 25.35 115 ASP C O 1
ATOM 5807 N N . GLY C 1 116 ? -31.280 13.144 12.066 1.00 22.40 116 GLY C N 1
ATOM 5808 C CA . GLY C 1 116 ? -32.024 12.400 13.057 1.00 22.44 116 GLY C CA 1
ATOM 5809 C C . GLY C 1 116 ? -32.872 11.273 12.493 1.00 26.06 116 GLY C C 1
ATOM 5810 O O . GLY C 1 116 ? -33.305 10.394 13.251 1.00 23.80 116 GLY C O 1
ATOM 5811 N N . LEU C 1 117 ? -33.118 11.268 11.194 1.00 23.24 117 LEU C N 1
ATOM 5812 C CA . LEU C 1 117 ? -33.864 10.176 10.577 1.00 23.27 117 LEU C CA 1
ATOM 5813 C C . LEU C 1 117 ? -32.909 9.014 10.299 1.00 22.21 117 LEU C C 1
ATOM 5814 O O . LEU C 1 117 ? -31.987 9.145 9.485 1.00 27.20 117 LEU C O 1
ATOM 5819 N N . ILE C 1 118 ? -33.129 7.881 10.968 1.00 21.79 118 ILE C N 1
ATOM 5820 C CA . ILE C 1 118 ? -32.251 6.711 10.885 1.00 20.15 118 ILE C CA 1
ATOM 5821 C C . ILE C 1 118 ? -32.859 5.692 9.926 1.00 26.48 118 ILE C C 1
ATOM 5822 O O . ILE C 1 118 ? -34.057 5.391 10.002 1.00 24.48 118 ILE C O 1
ATOM 5827 N N . SER C 1 119 ? -32.035 5.151 9.037 1.00 21.94 119 SER C N 1
ATOM 5828 C CA . SER C 1 119 ? -32.484 4.072 8.174 1.00 24.33 119 SER C CA 1
ATOM 5829 C C . SER C 1 119 ? -32.608 2.770 8.970 1.00 25.64 119 SER C C 1
ATOM 5830 O O . SER C 1 119 ? -31.770 2.486 9.841 1.00 25.98 119 SER C O 1
ATOM 5833 N N . PRO C 1 120 ? -33.652 1.973 8.719 1.00 26.51 120 PRO C N 1
ATOM 5834 C CA . PRO C 1 120 ? -33.737 0.639 9.348 1.00 25.57 120 PRO C CA 1
ATOM 5835 C C . PRO C 1 120 ? -32.507 -0.235 9.093 1.00 26.47 120 PRO C C 1
ATOM 5836 O O . PRO C 1 120 ? -32.098 -1.014 9.969 1.00 25.86 120 PRO C O 1
ATOM 5840 N N . ASP C 1 121 ? -31.892 -0.106 7.913 1.00 28.55 121 ASP C N 1
ATOM 5841 C CA . ASP C 1 121 ? -30.710 -0.899 7.592 1.00 25.00 121 ASP C CA 1
ATOM 5842 C C . ASP C 1 121 ? -29.515 -0.554 8.483 1.00 24.12 121 ASP C C 1
ATOM 5843 O O . ASP C 1 121 ? -28.712 -1.439 8.795 1.00 27.36 121 ASP C O 1
ATOM 5848 N N . GLU C 1 122 ? -29.358 0.716 8.889 1.00 24.38 122 GLU C N 1
ATOM 5849 C CA . GLU C 1 122 ? -28.240 1.075 9.771 1.00 23.66 122 GLU C CA 1
ATOM 5850 C C . GLU C 1 122 ? -28.395 0.441 11.157 1.00 24.73 122 GLU C C 1
ATOM 5851 O O . GLU C 1 122 ? -27.418 -0.067 11.739 1.00 26.25 122 GLU C O 1
ATOM 5857 N N . LEU C 1 123 ? -29.619 0.452 11.698 1.00 25.30 123 LEU C N 1
ATOM 5858 C CA . LEU C 1 123 ? -29.877 -0.264 12.946 1.00 24.93 123 LEU C CA 1
ATOM 5859 C C . LEU C 1 123 ? -29.561 -1.746 12.790 1.00 24.57 123 LEU C C 1
ATOM 5860 O O . LEU C 1 123 ? -28.858 -2.342 13.630 1.00 25.50 123 LEU C O 1
ATOM 5865 N N . GLU C 1 124 ? -30.081 -2.358 11.714 1.00 23.68 124 GLU C N 1
ATOM 5866 C CA . GLU C 1 124 ? -29.881 -3.792 11.523 1.00 24.87 124 GLU C CA 1
ATOM 5867 C C . GLU C 1 124 ? -28.402 -4.132 11.441 1.00 28.43 124 GLU C C 1
ATOM 5868 O O . GLU C 1 124 ? -27.949 -5.112 12.049 1.00 24.42 124 GLU C O 1
ATOM 5874 N N . ARG C 1 125 ? -27.624 -3.303 10.737 1.00 26.78 125 ARG C N 1
ATOM 5875 C CA . ARG C 1 125 ? -26.190 -3.537 10.644 1.00 26.00 125 ARG C CA 1
ATOM 5876 C C . ARG C 1 125 ? -25.522 -3.490 12.013 1.00 25.37 125 ARG C C 1
ATOM 5877 O O . ARG C 1 125 ? -24.647 -4.316 12.307 1.00 24.61 125 ARG C O 1
ATOM 5885 N N . ARG C 1 126 ? -25.919 -2.545 12.873 1.00 24.37 126 ARG C N 1
ATOM 5886 C CA . ARG C 1 126 ? -25.206 -2.446 14.143 1.00 22.47 126 ARG C CA 1
ATOM 5887 C C . ARG C 1 126 ? -25.704 -3.423 15.197 1.00 25.83 126 ARG C C 1
ATOM 5888 O O . ARG C 1 126 ? -25.078 -3.534 16.258 1.00 27.10 126 ARG C O 1
ATOM 5896 N N . VAL C 1 127 ? -26.800 -4.134 14.935 1.00 23.90 127 VAL C N 1
ATOM 5897 C CA . VAL C 1 127 ? -27.289 -5.152 15.862 1.00 26.14 127 VAL C CA 1
ATOM 5898 C C . VAL C 1 127 ? -26.793 -6.562 15.503 1.00 25.00 127 VAL C C 1
ATOM 5899 O O . VAL C 1 127 ? -26.798 -7.453 16.369 1.00 26.89 127 VAL C O 1
ATOM 5903 N N . ARG C 1 128 ? -26.294 -6.769 14.287 1.00 25.65 128 ARG C N 1
ATOM 5904 C CA . ARG C 1 128 ? -26.003 -8.109 13.778 1.00 27.15 128 ARG C CA 1
ATOM 5905 C C . ARG C 1 128 ? -24.857 -8.801 14.530 1.00 26.67 128 ARG C C 1
ATOM 5906 O O . ARG C 1 128 ? -23.811 -8.198 14.794 1.00 25.39 128 ARG C O 1
ATOM 5914 N N . GLY C 1 129 ? -25.056 -10.076 14.874 1.00 28.67 129 GLY C N 1
ATOM 5915 C CA . GLY C 1 129 ? -23.963 -10.903 15.355 1.00 25.55 129 GLY C CA 1
ATOM 5916 C C . GLY C 1 129 ? -23.493 -10.607 16.763 1.00 27.35 129 GLY C C 1
ATOM 5917 O O . GLY C 1 129 ? -22.381 -10.991 17.125 1.00 29.96 129 GLY C O 1
ATOM 5918 N N . ARG C 1 130 ? -24.306 -9.936 17.569 1.00 24.08 130 ARG C N 1
ATOM 5919 C CA . ARG C 1 130 ? -23.882 -9.492 18.896 1.00 22.80 130 ARG C CA 1
ATOM 5920 C C . ARG C 1 130 ? -24.301 -10.454 20.003 1.00 25.89 130 ARG C C 1
ATOM 5921 O O . ARG C 1 130 ? -24.705 -10.007 21.078 1.00 35.56 130 ARG C O 1
ATOM 5929 N N . SER C 1 131 ? -24.216 -11.770 19.809 1.00 29.29 131 SER C N 1
ATOM 5930 C CA . SER C 1 131 ? -24.817 -12.690 20.768 1.00 28.52 131 SER C CA 1
ATOM 5931 C C . SER C 1 131 ? -23.838 -13.255 21.798 1.00 25.89 131 SER C C 1
ATOM 5932 O O . SER C 1 131 ? -24.291 -13.822 22.794 1.00 31.37 131 SER C O 1
ATOM 5935 N N . ALA C 1 132 ? -22.531 -13.067 21.628 1.00 24.57 132 ALA C N 1
ATOM 5936 C CA . ALA C 1 132 ? -21.562 -13.662 22.547 1.00 19.05 132 ALA C CA 1
ATOM 5937 C C . ALA C 1 132 ? -21.564 -12.978 23.923 1.00 19.13 132 ALA C C 1
ATOM 5938 O O . ALA C 1 132 ? -22.004 -11.829 24.089 1.00 18.22 132 ALA C O 1
ATOM 5940 N N . VAL C 1 133 ? -21.048 -13.705 24.928 1.00 18.50 133 VAL C N 1
ATOM 5941 C CA . VAL C 1 133 ? -20.952 -13.142 26.279 1.00 19.38 133 VAL C CA 1
ATOM 5942 C C . VAL C 1 133 ? -20.032 -11.926 26.304 1.00 19.41 133 VAL C C 1
ATOM 5943 O O . VAL C 1 133 ? -20.141 -11.082 27.198 1.00 17.71 133 VAL C O 1
ATOM 5947 N N . HIS C 1 134 ? -19.144 -11.792 25.317 1.00 16.02 134 HIS C N 1
ATOM 5948 C CA . HIS C 1 134 ? -18.211 -10.665 25.259 1.00 16.61 134 HIS C CA 1
ATOM 5949 C C . HIS C 1 134 ? -18.845 -9.371 24.757 1.00 17.32 134 HIS C C 1
ATOM 5950 O O . HIS C 1 134 ? -18.165 -8.339 24.729 1.00 17.35 134 HIS C O 1
ATOM 5957 N N . HIS C 1 135 ? -20.103 -9.399 24.335 1.00 17.53 135 HIS C N 1
ATOM 5958 C CA . HIS C 1 135 ? -20.727 -8.271 23.658 1.00 15.13 135 HIS C CA 1
ATOM 5959 C C . HIS C 1 135 ? -21.868 -7.685 24.479 1.00 16.17 135 HIS C C 1
ATOM 5960 O O . HIS C 1 135 ? -22.696 -8.422 25.021 1.00 19.25 135 HIS C O 1
ATOM 5967 N N . SER C 1 136 ? -21.950 -6.356 24.519 1.00 15.08 136 SER C N 1
ATOM 5968 C CA . SER C 1 136 ? -23.185 -5.730 24.979 1.00 15.61 136 SER C CA 1
ATOM 5969 C C . SER C 1 136 ? -24.353 -6.239 24.139 1.00 16.62 136 SER C C 1
ATOM 5970 O O . SER C 1 136 ? -24.208 -6.471 22.937 1.00 18.03 136 SER C O 1
ATOM 5973 N N . GLN C 1 137 ? -25.514 -6.431 24.784 1.00 15.81 137 GLN C N 1
ATOM 5974 C CA . GLN C 1 137 ? -26.632 -7.130 24.157 1.00 16.86 137 GLN C CA 1
ATOM 5975 C C . GLN C 1 137 ? -27.679 -6.145 23.647 1.00 17.79 137 GLN C C 1
ATOM 5976 O O . GLN C 1 137 ? -28.376 -5.528 24.461 1.00 19.63 137 GLN C O 1
ATOM 5982 N N . PRO C 1 138 ? -27.836 -5.973 22.334 1.00 19.32 138 PRO C N 1
ATOM 5983 C CA . PRO C 1 138 ? -28.800 -4.989 21.813 1.00 19.38 138 PRO C CA 1
ATOM 5984 C C . PRO C 1 138 ? -30.182 -5.164 22.425 1.00 20.06 138 PRO C C 1
ATOM 5985 O O . PRO C 1 138 ? -30.730 -6.273 22.450 1.00 21.66 138 PRO C O 1
ATOM 5989 N N . ARG C 1 139 ? -30.764 -4.046 22.923 1.00 18.54 139 ARG C N 1
ATOM 5990 C CA . ARG C 1 139 ? -32.040 -4.160 23.625 1.00 20.36 139 ARG C CA 1
ATOM 5991 C C . ARG C 1 139 ? -33.066 -3.113 23.214 1.00 18.62 139 ARG C C 1
ATOM 5992 O O . ARG C 1 139 ? -34.242 -3.444 23.060 1.00 18.54 139 ARG C O 1
ATOM 6000 N N . ILE C 1 140 ? -32.665 -1.859 23.039 1.00 18.22 140 ILE C N 1
ATOM 6001 C CA . ILE C 1 140 ? -33.648 -0.807 22.796 1.00 16.80 140 ILE C CA 1
ATOM 6002 C C . ILE C 1 140 ? -33.020 0.273 21.928 1.00 19.11 140 ILE C C 1
ATOM 6003 O O . ILE C 1 140 ? -31.844 0.616 22.095 1.00 18.73 140 ILE C O 1
ATOM 6008 N N . VAL C 1 141 ? -33.815 0.815 20.999 1.00 17.02 141 VAL C N 1
ATOM 6009 C CA . VAL C 1 141 ? -33.392 1.947 20.180 1.00 18.35 141 VAL C CA 1
ATOM 6010 C C . VAL C 1 141 ? -34.283 3.139 20.512 1.00 20.52 141 VAL C C 1
ATOM 6011 O O . VAL C 1 141 ? -35.498 2.996 20.689 1.00 20.61 141 VAL C O 1
ATOM 6015 N N . SER C 1 142 ? -33.669 4.309 20.642 1.00 19.02 142 SER C N 1
ATOM 6016 C CA . SER C 1 142 ? -34.398 5.546 20.888 1.00 18.29 142 SER C CA 1
ATOM 6017 C C . SER C 1 142 ? -34.369 6.403 19.631 1.00 19.15 142 SER C C 1
ATOM 6018 O O . SER C 1 142 ? -33.297 6.677 19.075 1.00 21.88 142 SER C O 1
ATOM 6021 N N . ILE C 1 143 ? -35.542 6.861 19.204 1.00 17.96 143 ILE C N 1
ATOM 6022 C CA . ILE C 1 143 ? -35.650 7.829 18.116 1.00 19.48 143 ILE C CA 1
ATOM 6023 C C . ILE C 1 143 ? -36.304 9.079 18.692 1.00 19.61 143 ILE C C 1
ATOM 6024 O O . ILE C 1 143 ? -36.798 9.063 19.809 1.00 21.64 143 ILE C O 1
ATOM 6029 N N . THR C 1 144 ? -36.265 10.183 17.936 1.00 18.82 144 THR C N 1
ATOM 6030 C CA . THR C 1 144 ? -36.762 11.469 18.426 1.00 18.11 144 THR C CA 1
ATOM 6031 C C . THR C 1 144 ? -37.749 12.048 17.420 1.00 18.66 144 THR C C 1
ATOM 6032 O O . THR C 1 144 ? -37.461 12.089 16.221 1.00 22.71 144 THR C O 1
ATOM 6036 N N . GLN C 1 145 ? -38.907 12.499 17.908 1.00 17.82 145 GLN C N 1
ATOM 6037 C CA . GLN C 1 145 ? -40.006 12.927 17.038 1.00 20.34 145 GLN C CA 1
ATOM 6038 C C . GLN C 1 145 ? -40.702 14.136 17.656 1.00 19.02 145 GLN C C 1
ATOM 6039 O O . GLN C 1 145 ? -41.376 13.992 18.678 1.00 19.60 145 GLN C O 1
ATOM 6045 N N . SER C 1 146 ? -40.568 15.326 17.054 1.00 20.39 14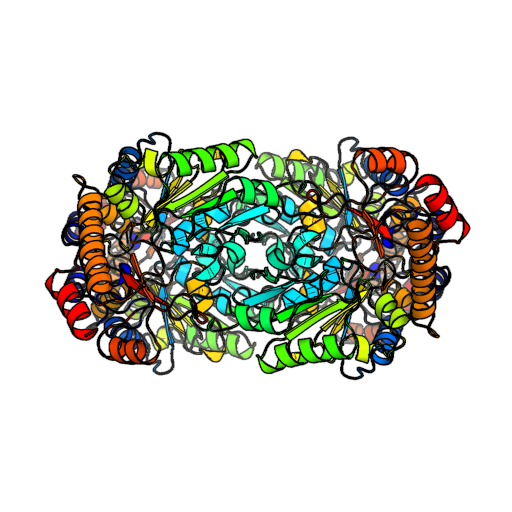6 SER C N 1
ATOM 6046 C CA . SER C 1 146 ? -39.702 15.611 15.912 1.00 20.25 146 SER C CA 1
ATOM 6047 C C . SER C 1 146 ? -38.227 15.590 16.317 1.00 18.49 146 SER C C 1
ATOM 6048 O O . SER C 1 146 ? -37.917 15.687 17.492 1.00 20.50 146 SER C O 1
ATOM 6051 N N . THR C 1 147 ? -37.319 15.498 15.343 1.00 20.06 147 THR C N 1
ATOM 6052 C CA . THR C 1 147 ? -35.930 15.218 15.678 1.00 19.54 147 THR C CA 1
ATOM 6053 C C . THR C 1 147 ? -35.229 16.464 16.194 1.00 22.41 147 THR C C 1
ATOM 6054 O O . THR C 1 147 ? -35.697 17.597 16.034 1.00 21.30 147 THR C O 1
ATOM 6058 N N . GLU C 1 148 ? -34.056 16.237 16.789 1.00 22.47 148 GLU C N 1
ATOM 6059 C CA . GLU C 1 148 ? -33.231 17.326 17.297 1.00 20.82 148 GLU C CA 1
ATOM 6060 C C . GLU C 1 148 ? -32.719 18.241 16.191 1.00 21.69 148 GLU C C 1
ATOM 6061 O O . GLU C 1 148 ? -32.234 19.335 16.501 1.00 25.68 148 GLU C O 1
ATOM 6067 N N . ASN C 1 149 ? -32.796 17.833 14.916 1.00 20.97 149 ASN C N 1
ATOM 6068 C CA . ASN C 1 149 ? -32.468 18.722 13.805 1.00 22.00 149 ASN C CA 1
ATOM 6069 C C . ASN C 1 149 ? -33.721 19.235 13.096 1.00 24.41 149 ASN C C 1
ATOM 6070 O O . ASN C 1 149 ? -33.644 19.709 11.956 1.00 24.50 149 ASN C O 1
ATOM 6075 N N . GLY C 1 150 ? -34.871 19.167 13.762 1.00 23.15 150 GLY C N 1
ATOM 6076 C CA . GLY C 1 150 ? -36.063 19.815 13.256 1.00 22.97 150 GLY C CA 1
ATOM 6077 C C . GLY C 1 150 ? -36.784 19.073 12.158 1.00 26.32 150 GLY C C 1
ATOM 6078 O O . GLY C 1 150 ? -37.618 19.667 11.475 1.00 25.50 150 GLY C O 1
ATOM 6079 N N . ARG C 1 151 ? -36.504 17.789 11.960 1.00 22.45 151 ARG C N 1
ATOM 6080 C CA . ARG C 1 151 ? -37.214 17.030 10.942 1.00 21.65 151 ARG C CA 1
ATOM 6081 C C . ARG C 1 151 ? -38.310 16.189 11.590 1.00 22.94 151 ARG C C 1
ATOM 6082 O O . ARG C 1 151 ? -38.310 15.951 12.800 1.00 23.38 151 ARG C O 1
ATOM 6090 N N . VAL C 1 152 ? -39.253 15.736 10.771 1.00 23.66 152 VAL C N 1
ATOM 6091 C CA . VAL C 1 152 ? -40.341 14.890 11.253 1.00 24.05 152 VAL C CA 1
ATOM 6092 C C . VAL C 1 152 ? -40.225 13.529 10.585 1.00 22.71 152 VAL C C 1
ATOM 6093 O O . VAL C 1 152 ? -39.995 13.443 9.373 1.00 27.21 152 VAL C O 1
ATOM 6097 N N . TRP C 1 153 ? -40.345 12.468 11.376 1.00 24.30 153 TRP C N 1
ATOM 6098 C CA . TRP C 1 153 ? -40.527 11.149 10.785 1.00 24.91 153 TRP C CA 1
ATOM 6099 C C . TRP C 1 153 ? -41.921 11.073 10.169 1.00 24.67 153 TRP C C 1
ATOM 6100 O O . TRP C 1 153 ? -42.915 11.340 10.847 1.00 25.15 153 TRP C O 1
ATOM 6111 N N . SER C 1 154 ? -42.007 10.690 8.899 1.00 24.70 154 SER C N 1
ATOM 6112 C CA . SER C 1 154 ? -43.319 10.472 8.297 1.00 27.03 154 SER C CA 1
ATOM 6113 C C . SER C 1 154 ? -44.023 9.304 8.987 1.00 27.34 154 SER C C 1
ATOM 6114 O O . SER C 1 154 ? -43.403 8.509 9.692 1.00 24.70 154 SER C O 1
ATOM 6117 N N . ALA C 1 155 ? -45.349 9.228 8.813 1.00 28.28 155 ALA C N 1
ATOM 6118 C CA . ALA C 1 155 ? -46.096 8.100 9.371 1.00 27.32 155 ALA C CA 1
ATOM 6119 C C . ALA C 1 155 ? -45.546 6.765 8.863 1.00 26.16 155 ALA C C 1
ATOM 6120 O O . ALA C 1 155 ? -45.354 5.813 9.642 1.00 24.53 155 ALA C O 1
ATOM 6122 N N . THR C 1 156 ? -45.261 6.690 7.560 1.00 29.63 156 THR C N 1
ATOM 6123 C CA . THR C 1 156 ? -44.727 5.459 6.984 1.00 30.09 156 THR C CA 1
ATOM 6124 C C . THR C 1 156 ? -43.342 5.149 7.529 1.00 27.74 156 THR C C 1
ATOM 6125 O O . THR C 1 156 ? -43.050 3.999 7.885 1.00 27.10 156 THR C O 1
ATOM 6129 N N . ALA C 1 157 ? -42.476 6.161 7.603 1.00 27.55 157 ALA C N 1
ATOM 6130 C CA . ALA C 1 157 ? -41.108 5.916 8.046 1.00 23.83 157 ALA C CA 1
ATOM 6131 C C . ALA C 1 157 ? -41.061 5.486 9.507 1.00 27.43 157 ALA C C 1
ATOM 6132 O O . ALA C 1 157 ? -40.308 4.565 9.861 1.00 25.58 157 ALA C O 1
ATOM 6134 N N . VAL C 1 158 ? -41.852 6.130 10.378 1.00 22.39 158 VAL C N 1
ATOM 6135 C CA . VAL C 1 158 ? -41.787 5.749 11.786 1.00 21.64 158 VAL C CA 1
ATOM 6136 C C . VAL C 1 158 ? -42.371 4.354 11.983 1.00 24.85 158 VAL C C 1
ATOM 6137 O O . VAL C 1 158 ? -41.817 3.540 12.741 1.00 25.17 158 VAL C O 1
ATOM 6141 N N . ALA C 1 159 ? -43.447 4.023 11.254 1.00 25.27 159 ALA C N 1
ATOM 6142 C CA . ALA C 1 159 ? -44.001 2.675 11.370 1.00 25.00 159 ALA C CA 1
ATOM 6143 C C . ALA C 1 159 ? -43.005 1.621 10.887 1.00 27.85 159 ALA C C 1
ATOM 6144 O O . ALA C 1 159 ? -42.808 0.591 11.548 1.00 27.20 159 ALA C O 1
ATOM 6146 N N . GLN C 1 160 ? -42.338 1.881 9.753 1.00 23.81 160 GLN C N 1
ATOM 6147 C CA . GLN C 1 160 ? -41.377 0.921 9.211 1.00 29.34 160 GLN C CA 1
ATOM 6148 C C . GLN C 1 160 ? -40.165 0.738 10.127 1.00 29.53 160 GLN C C 1
ATOM 6149 O O . GLN C 1 160 ? -39.672 -0.391 10.307 1.00 22.31 160 GLN C O 1
ATOM 6155 N N . PHE C 1 161 ? -39.665 1.831 10.707 1.00 26.53 161 PHE C N 1
ATOM 6156 C CA . PHE C 1 161 ? -38.529 1.724 11.617 1.00 24.81 161 PHE C CA 1
ATOM 6157 C C . PHE C 1 161 ? -38.904 0.937 12.868 1.00 26.20 161 PHE C C 1
ATOM 6158 O O . PHE C 1 161 ? -38.146 0.062 13.320 1.00 22.97 161 PHE C O 1
ATOM 6166 N N . VAL C 1 162 ? -40.068 1.238 13.455 1.00 22.19 162 VAL C N 1
ATOM 6167 C CA . VAL C 1 162 ? -40.466 0.505 14.655 1.00 22.37 162 VAL C CA 1
ATOM 6168 C C . VAL C 1 162 ? -40.670 -0.975 14.335 1.00 25.70 162 VAL C C 1
ATOM 6169 O O . VAL C 1 162 ? -40.282 -1.854 15.118 1.00 24.95 162 VAL C O 1
ATOM 6173 N N . ASP C 1 163 ? -41.283 -1.274 13.181 1.00 22.93 163 ASP C N 1
ATOM 6174 C CA . ASP C 1 163 ? -41.524 -2.662 12.801 1.00 27.30 163 ASP C CA 1
ATOM 6175 C C . ASP C 1 163 ? -40.218 -3.423 12.622 1.00 25.73 163 ASP C C 1
ATOM 6176 O O . ASP C 1 163 ? -40.112 -4.588 13.037 1.00 26.82 163 ASP C O 1
ATOM 6181 N N . ARG C 1 164 ? -39.216 -2.788 11.996 1.00 23.41 164 ARG C N 1
ATOM 6182 C CA . ARG C 1 164 ? -37.921 -3.447 11.822 1.00 24.46 164 ARG C CA 1
ATOM 6183 C C . ARG C 1 164 ? -37.237 -3.678 13.158 1.00 25.79 164 ARG C C 1
ATOM 6184 O O . ARG C 1 164 ? -36.669 -4.755 13.396 1.00 25.39 164 ARG C O 1
ATOM 6192 N N . ALA C 1 165 ? -37.274 -2.675 14.038 1.00 24.32 165 ALA C N 1
ATOM 6193 C CA . ALA C 1 165 ? -36.683 -2.828 15.363 1.00 19.91 165 ALA C CA 1
ATOM 6194 C C . ALA C 1 165 ? -37.342 -3.970 16.132 1.00 22.22 165 ALA C C 1
ATOM 6195 O O . ALA C 1 165 ? -36.658 -4.775 16.774 1.00 24.01 165 ALA C O 1
ATOM 6197 N N . HIS C 1 166 ? -38.669 -4.070 16.055 1.00 21.51 166 HIS C N 1
ATOM 6198 C CA . HIS C 1 166 ? -39.380 -5.160 16.719 1.00 26.17 166 HIS C CA 1
ATOM 6199 C C . HIS C 1 166 ? -39.034 -6.510 16.099 1.00 24.59 166 HIS C C 1
ATOM 6200 O O . HIS C 1 166 ? -38.911 -7.516 16.811 1.00 24.29 166 HIS C O 1
ATOM 6207 N N . ALA C 1 167 ? -38.874 -6.552 14.774 1.00 23.68 167 ALA C N 1
ATOM 6208 C CA . ALA C 1 167 ? -38.510 -7.802 14.115 1.00 26.69 167 ALA C CA 1
ATOM 6209 C C . ALA C 1 167 ? -37.122 -8.257 14.539 1.00 28.07 167 ALA C C 1
ATOM 6210 O O . ALA C 1 167 ? -36.814 -9.451 14.488 1.00 23.89 167 ALA C O 1
ATOM 6212 N N . LEU C 1 168 ? -36.273 -7.321 14.953 1.00 23.96 168 LEU C N 1
ATOM 6213 C CA . LEU C 1 168 ? -34.954 -7.648 15.476 1.00 21.78 168 LEU C CA 1
ATOM 6214 C C . LEU C 1 168 ? -34.970 -7.998 16.959 1.00 24.00 168 LEU C C 1
ATOM 6215 O O . LEU C 1 168 ? -33.907 -8.299 17.510 1.00 28.71 168 LEU C O 1
ATOM 6220 N N . GLY C 1 169 ? -36.131 -7.976 17.613 1.00 24.86 169 GLY C N 1
ATOM 6221 C CA . GLY C 1 169 ? -36.208 -8.269 19.028 1.00 25.77 169 GLY C CA 1
ATOM 6222 C C . GLY C 1 169 ? -35.929 -7.095 19.941 1.00 25.62 169 GLY C C 1
ATOM 6223 O O . GLY C 1 169 ? -35.746 -7.296 21.147 1.00 22.50 169 GLY C O 1
ATOM 6224 N N . LEU C 1 170 ? -35.898 -5.883 19.405 1.00 18.83 170 LEU C N 1
ATOM 6225 C CA . LEU C 1 170 ? -35.596 -4.676 20.154 1.00 19.58 170 LEU C CA 1
ATOM 6226 C C . LEU C 1 170 ? -36.878 -3.967 20.587 1.00 19.91 170 LEU C C 1
ATOM 6227 O O . LEU C 1 170 ? -37.925 -4.075 19.937 1.00 20.81 170 LEU C O 1
ATOM 6232 N N . LEU C 1 171 ? -36.780 -3.230 21.690 1.00 17.47 171 LEU C N 1
ATOM 6233 C CA . LEU C 1 171 ? -37.785 -2.253 22.089 1.00 17.42 171 LEU C CA 1
ATOM 6234 C C . LEU C 1 171 ? -37.506 -0.922 21.394 1.00 22.54 171 LEU C C 1
ATOM 6235 O O . LEU C 1 171 ? -36.397 -0.682 20.908 1.00 20.15 171 LEU C O 1
ATOM 6240 N N . VAL C 1 172 ? -38.528 -0.052 21.360 1.00 19.54 172 VAL C N 1
ATOM 6241 C CA . VAL C 1 172 ? -38.391 1.301 20.818 1.00 18.68 172 VAL C CA 1
ATOM 6242 C C . VAL C 1 172 ? -38.893 2.330 21.831 1.00 18.76 172 VAL C C 1
ATOM 6243 O O . VAL C 1 172 ? -40.033 2.246 22.323 1.00 19.68 172 VAL C O 1
ATOM 6247 N N . HIS C 1 173 ? -38.036 3.309 22.118 1.00 17.18 173 HIS C N 1
ATOM 6248 C CA . HIS C 1 173 ? -38.373 4.514 22.865 1.00 16.93 173 HIS C CA 1
ATOM 6249 C C . HIS C 1 173 ? -38.455 5.686 21.892 1.00 18.49 173 HIS C C 1
ATOM 6250 O O . HIS C 1 173 ? -37.600 5.829 21.007 1.00 19.54 173 HIS C O 1
ATOM 6257 N N . VAL C 1 174 ? -39.484 6.508 22.043 1.00 20.51 174 VAL C N 1
ATOM 6258 C CA . VAL C 1 174 ? -39.590 7.761 21.295 1.00 20.96 174 VAL C CA 1
ATOM 6259 C C . VAL C 1 174 ? -39.404 8.914 22.268 1.00 22.06 174 VAL C C 1
ATOM 6260 O O . VAL C 1 174 ? -40.173 9.063 23.224 1.00 19.61 174 VAL C O 1
ATOM 6264 N N . ASP C 1 175 ? -38.382 9.724 22.031 1.00 19.53 175 ASP C N 1
ATOM 6265 C CA . ASP C 1 175 ? -38.219 10.988 22.743 1.00 18.63 175 ASP C CA 1
ATOM 6266 C C . ASP C 1 175 ? -39.131 11.990 22.045 1.00 17.58 175 ASP C C 1
ATOM 6267 O O . ASP C 1 175 ? -38.776 12.536 21.006 1.00 19.97 175 ASP C O 1
ATOM 6272 N N . GLY C 1 176 ? -40.346 12.178 22.562 1.00 22.44 176 GLY C N 1
ATOM 6273 C CA . GLY C 1 176 ? -41.280 13.148 22.026 1.00 21.95 176 GLY C CA 1
ATOM 6274 C C . GLY C 1 176 ? -41.284 14.428 22.839 1.00 20.94 176 GLY C C 1
ATOM 6275 O O . GLY C 1 176 ? -42.350 14.953 23.188 1.00 21.39 176 GLY C O 1
ATOM 6276 N N . ALA C 1 177 ? -40.091 14.920 23.185 1.00 19.38 177 ALA C N 1
ATOM 6277 C CA . ALA C 1 177 ? -39.988 16.251 23.775 1.00 22.65 177 ALA C CA 1
ATOM 6278 C C . ALA C 1 177 ? -40.743 17.278 22.945 1.00 19.34 177 ALA C C 1
ATOM 6279 O O . ALA C 1 177 ? -41.310 18.231 23.497 1.00 20.80 177 ALA C O 1
ATOM 6281 N N . ARG C 1 178 ? -40.774 17.090 21.623 1.00 20.32 178 ARG C N 1
ATOM 6282 C CA . ARG C 1 178 ? -41.503 17.949 20.698 1.00 24.12 178 ARG C CA 1
ATOM 6283 C C . ARG C 1 178 ? -42.502 17.130 19.888 1.00 22.80 178 ARG C C 1
ATOM 6284 O O . ARG C 1 178 ? -42.709 17.366 18.695 1.00 22.29 178 ARG C O 1
ATOM 6292 N N . ILE C 1 179 ? -43.150 16.161 20.540 1.00 19.52 179 ILE C N 1
ATOM 6293 C CA . ILE C 1 179 ? -44.113 15.317 19.835 1.00 21.29 179 ILE C CA 1
ATOM 6294 C C . ILE C 1 179 ? -45.301 16.148 19.359 1.00 20.97 179 ILE C C 1
ATOM 6295 O O . ILE C 1 179 ? -45.844 15.905 18.277 1.00 20.46 179 ILE C O 1
ATOM 6300 N N . ALA C 1 180 ? -45.707 17.154 20.134 1.00 21.41 180 ALA C N 1
ATOM 6301 C CA . ALA C 1 180 ? -46.831 17.986 19.708 1.00 21.91 180 ALA C CA 1
ATOM 6302 C C . ALA C 1 180 ? -46.541 18.668 18.377 1.00 20.62 180 ALA C C 1
ATOM 6303 O O . ALA C 1 180 ? -47.439 18.835 17.541 1.00 22.17 180 ALA C O 1
ATOM 6305 N N . ASN C 1 181 ? -45.288 19.068 18.159 1.00 20.67 181 ASN C N 1
ATOM 6306 C CA . ASN C 1 181 ? -44.928 19.721 16.908 1.00 20.90 181 ASN C CA 1
ATOM 6307 C C . ASN C 1 181 ? -44.965 18.741 15.746 1.00 21.00 181 ASN C C 1
ATOM 6308 O O . ASN C 1 181 ? -45.424 19.082 14.651 1.00 21.54 181 ASN C O 1
ATOM 6313 N N . ALA C 1 182 ? -44.505 17.510 15.965 1.00 22.02 182 ALA C N 1
ATOM 6314 C CA . ALA C 1 182 ? -44.607 16.525 14.896 1.00 21.20 182 ALA C CA 1
ATOM 6315 C C . ALA C 1 182 ? -46.066 16.271 14.549 1.00 21.66 182 ALA C C 1
ATOM 6316 O O . ALA C 1 182 ? -46.443 16.247 13.365 1.00 23.15 182 ALA C O 1
ATOM 6318 N N . VAL C 1 183 ? -46.907 16.110 15.573 1.00 21.19 183 VAL C N 1
ATOM 6319 C CA . VAL C 1 183 ? -48.320 15.815 15.344 1.00 21.67 183 VAL C CA 1
ATOM 6320 C C . VAL C 1 183 ? -48.974 16.943 14.563 1.00 23.84 183 VAL C C 1
ATOM 6321 O O . VAL C 1 183 ? -49.654 16.709 13.559 1.00 25.91 183 VAL C O 1
ATOM 6325 N N . ALA C 1 184 ? -48.759 18.186 15.001 1.00 24.12 184 ALA C N 1
ATOM 6326 C CA . ALA C 1 184 ? -49.336 19.327 14.293 1.00 26.63 184 ALA C CA 1
ATOM 6327 C C . ALA C 1 184 ? -48.812 19.422 12.862 1.00 24.23 184 ALA C C 1
ATOM 6328 O O . ALA C 1 184 ? -49.568 19.754 11.941 1.00 27.13 184 ALA C O 1
ATOM 6330 N N . ALA C 1 185 ? -47.524 19.123 12.650 1.00 22.89 185 ALA C N 1
ATOM 6331 C CA . ALA C 1 185 ? -46.950 19.246 11.311 1.00 23.36 185 ALA C CA 1
ATOM 6332 C C . ALA C 1 185 ? -47.524 18.209 10.361 1.00 24.49 185 ALA C C 1
ATOM 6333 O O . ALA C 1 185 ? -47.764 18.505 9.185 1.00 26.14 185 ALA C O 1
ATOM 6335 N N . LEU C 1 186 ? -47.762 16.997 10.857 1.00 23.55 186 LEU C N 1
ATOM 6336 C CA . LEU C 1 186 ? -48.200 15.884 10.024 1.00 27.51 186 LEU C CA 1
ATOM 6337 C C . LEU C 1 186 ? -49.714 15.798 9.865 1.00 31.19 186 LEU C C 1
ATOM 6338 O O . LEU C 1 186 ? -50.184 15.187 8.896 1.00 29.13 186 LEU C O 1
ATOM 6343 N N . SER C 1 187 ? -50.482 16.396 10.780 1.00 30.78 187 SER C N 1
ATOM 6344 C CA . SER C 1 187 ? -51.945 16.291 10.777 1.00 28.29 187 SER C CA 1
ATOM 6345 C C . SER C 1 187 ? -52.383 14.830 10.815 1.00 33.81 187 SER C C 1
ATOM 6346 O O . SER C 1 187 ? -53.285 14.412 10.087 1.00 33.23 187 SER C O 1
ATOM 6349 N N . ILE C 1 188 ? -51.701 14.039 11.640 1.00 29.41 188 ILE C N 1
ATOM 6350 C CA . ILE C 1 188 ? -52.067 12.658 11.916 1.00 30.92 188 ILE C CA 1
ATOM 6351 C C . ILE C 1 188 ? -52.277 12.518 13.418 1.00 29.26 188 ILE C C 1
ATOM 6352 O O . ILE C 1 188 ? -52.043 13.449 14.190 1.00 27.04 188 ILE C O 1
ATOM 6357 N N . SER C 1 189 ? -52.736 11.338 13.831 1.00 28.27 189 SER C N 1
ATOM 6358 C CA . SER C 1 189 ? -52.959 11.107 15.252 1.00 27.31 189 SER C CA 1
ATOM 6359 C C . SER C 1 189 ? -51.630 10.962 15.997 1.00 26.28 189 SER C C 1
ATOM 6360 O O . SER C 1 189 ? -50.618 10.577 15.406 1.00 27.36 189 SER C O 1
ATOM 6363 N N . PRO C 1 190 ? -51.606 11.285 17.299 1.00 25.19 190 PRO C N 1
ATOM 6364 C CA . PRO C 1 190 ? -50.392 11.035 18.104 1.00 24.35 190 PRO C CA 1
ATOM 6365 C C . PRO C 1 190 ? -49.872 9.604 18.015 1.00 22.90 190 PRO C C 1
ATOM 6366 O O . PRO C 1 190 ? -48.648 9.368 17.918 1.00 23.09 190 PRO C O 1
ATOM 6370 N N . LEU C 1 191 ? -50.788 8.631 18.058 1.00 23.11 191 LEU C N 1
ATOM 6371 C CA . LEU C 1 191 ? -50.378 7.231 17.948 1.00 21.36 191 LEU C CA 1
ATOM 6372 C C . LEU C 1 191 ? -49.734 6.946 16.596 1.00 23.04 191 LEU C C 1
ATOM 6373 O O . LEU C 1 191 ? -48.741 6.209 16.515 1.00 27.96 191 LEU C O 1
ATOM 6378 N N . GLU C 1 192 ? -50.302 7.490 15.516 1.00 22.65 192 GLU C N 1
ATOM 6379 C CA . GLU C 1 192 ? -49.671 7.327 14.211 1.00 25.31 192 GLU C CA 1
ATOM 6380 C C . GLU C 1 192 ? -48.302 7.999 14.178 1.00 22.24 192 GLU C C 1
ATOM 6381 O O . GLU C 1 192 ? -47.382 7.506 13.512 1.00 28.82 192 GLU C O 1
ATOM 6387 N N . ALA C 1 193 ? -48.135 9.105 14.909 1.00 21.74 193 ALA C N 1
ATOM 6388 C CA . ALA C 1 193 ? -46.859 9.808 14.879 1.00 21.30 193 ALA C CA 1
ATOM 6389 C C . ALA C 1 193 ? -45.773 9.073 15.650 1.00 25.94 193 ALA C C 1
ATOM 6390 O O . ALA C 1 193 ? -44.585 9.316 15.399 1.00 24.48 193 ALA C O 1
ATOM 6392 N N . ILE C 1 194 ? -46.137 8.166 16.562 1.00 24.58 194 ILE C N 1
ATOM 6393 C CA . ILE C 1 194 ? -45.110 7.413 17.293 1.00 21.61 194 ILE C CA 1
ATOM 6394 C C . ILE C 1 194 ? -44.931 5.973 16.795 1.00 27.62 194 ILE C C 1
ATOM 6395 O O . ILE C 1 194 ? -44.016 5.272 17.269 1.00 23.59 194 ILE C O 1
ATOM 6400 N N . GLY C 1 195 ? -45.777 5.503 15.879 1.00 24.40 195 GLY C N 1
ATOM 6401 C CA . GLY C 1 195 ? -45.608 4.207 15.239 1.00 28.57 195 GLY C CA 1
ATOM 6402 C C . GLY C 1 195 ? -45.520 2.948 16.091 1.00 35.49 195 GLY C C 1
ATOM 6403 O O . GLY C 1 195 ? -44.644 2.124 15.837 1.00 44.22 195 GLY C O 1
ATOM 6404 N N . ASP C 1 196 ? -46.387 2.764 17.089 1.00 36.52 196 ASP C N 1
ATOM 6405 C CA . ASP C 1 196 ? -46.428 1.530 17.901 1.00 28.09 196 ASP C CA 1
ATOM 6406 C C . ASP C 1 196 ? -45.191 1.352 18.776 1.00 26.34 196 ASP C C 1
ATOM 6407 O O . ASP C 1 196 ? -44.817 0.223 19.126 1.00 22.53 196 ASP C O 1
ATOM 6412 N N . ALA C 1 197 ? -44.545 2.452 19.139 1.00 21.33 197 ALA C N 1
ATOM 6413 C CA . ALA C 1 197 ? -43.412 2.396 20.044 1.00 21.46 197 ALA C CA 1
ATOM 6414 C C . ALA C 1 197 ? -43.818 1.849 21.416 1.00 19.99 197 ALA C C 1
ATOM 6415 O O . ALA C 1 197 ? -44.972 1.931 21.844 1.00 22.97 197 ALA C O 1
ATOM 6417 N N . ASP C 1 198 ? -42.834 1.296 22.116 1.00 20.12 198 ASP C N 1
ATOM 6418 C CA . ASP C 1 198 ? -43.090 0.669 23.404 1.00 18.36 198 ASP C CA 1
ATOM 6419 C C . ASP C 1 198 ? -43.123 1.677 24.535 1.00 20.01 198 ASP C C 1
ATOM 6420 O O . ASP C 1 198 ? -43.818 1.451 25.531 1.00 21.12 198 ASP C O 1
ATOM 6425 N N . ILE C 1 199 ? -42.372 2.774 24.422 1.00 19.58 199 ILE C N 1
ATOM 6426 C CA . ILE C 1 199 ? -42.355 3.759 25.507 1.00 17.60 199 ILE C CA 1
ATOM 6427 C C . ILE C 1 199 ? -42.081 5.126 24.891 1.00 19.67 199 ILE C C 1
ATOM 6428 O O . ILE C 1 199 ? -41.336 5.234 23.916 1.00 19.57 199 ILE C O 1
ATOM 6433 N N . VAL C 1 200 ? -42.719 6.168 25.433 1.00 21.64 200 VAL C N 1
ATOM 6434 C CA . VAL C 1 200 ? -42.643 7.513 24.858 1.00 18.69 200 VAL C CA 1
ATOM 6435 C C . VAL C 1 200 ? -42.417 8.535 25.969 1.00 22.47 200 VAL C C 1
ATOM 6436 O O . VAL C 1 200 ? -43.142 8.544 26.971 1.00 20.03 200 VAL C O 1
ATOM 6440 N N . SER C 1 201 ? -41.423 9.407 25.786 1.00 18.19 201 SER C N 1
ATOM 6441 C CA . SER C 1 201 ? -41.309 10.609 26.597 1.00 18.58 201 SER C CA 1
ATOM 6442 C C . SER C 1 201 ? -42.196 11.684 25.978 1.00 21.11 201 SER C C 1
ATOM 6443 O O . SER C 1 201 ? -41.968 12.082 24.842 1.00 24.75 201 SER C O 1
ATOM 6446 N N . VAL C 1 202 ? -43.192 12.162 26.708 1.00 20.69 202 VAL C N 1
ATOM 6447 C CA . VAL C 1 202 ? -44.188 13.092 26.177 1.00 23.19 202 VAL C CA 1
ATOM 6448 C C . VAL C 1 202 ? -43.864 14.481 26.712 1.00 25.26 202 VAL C C 1
ATOM 6449 O O . VAL C 1 202 ? -43.981 14.735 27.917 1.00 23.42 202 VAL C O 1
ATOM 6453 N N . GLY C 1 203 ? -43.473 15.392 25.819 1.00 24.33 203 GLY C N 1
ATOM 6454 C CA . GLY C 1 203 ? -43.002 16.688 26.249 1.00 21.53 203 GLY C CA 1
ATOM 6455 C C . GLY C 1 203 ? -44.141 17.616 26.629 1.00 25.95 203 GLY C C 1
ATOM 6456 O O . GLY C 1 203 ? -45.142 17.738 25.922 1.00 28.30 203 GLY C O 1
ATOM 6457 N N . GLY C 1 204 ? -43.959 18.294 27.757 1.00 24.30 204 GLY C N 1
ATOM 6458 C CA . GLY C 1 204 ? -44.876 19.325 28.197 1.00 24.16 204 GLY C CA 1
ATOM 6459 C C . GLY C 1 204 ? -44.180 20.665 28.331 1.00 25.98 204 GLY C C 1
ATOM 6460 O O . GLY C 1 204 ? -44.670 21.681 27.837 1.00 25.31 204 GLY C O 1
ATOM 6461 N N . THR C 1 205 ? -43.020 20.667 28.998 1.00 23.28 205 THR C N 1
ATOM 6462 C CA . THR C 1 205 ? -42.257 21.892 29.227 1.00 24.61 205 THR C CA 1
ATOM 6463 C C . THR C 1 205 ? -42.154 22.785 27.991 1.00 21.26 205 THR C C 1
ATOM 6464 O O . THR C 1 205 ? -42.494 23.973 28.039 1.00 23.00 205 THR C O 1
ATOM 6468 N N . LYS C 1 206 ? -41.685 22.223 26.872 1.00 20.70 206 LYS C N 1
ATOM 6469 C CA . LYS C 1 206 ? -41.425 23.034 25.685 1.00 23.15 206 LYS C CA 1
ATOM 6470 C C . LYS C 1 206 ? -42.701 23.495 25.002 1.00 24.05 206 LYS C C 1
ATOM 6471 O O . LYS C 1 206 ? -42.649 24.409 24.170 1.00 24.38 206 LYS C O 1
ATOM 6477 N N . ASN C 1 207 ? -43.842 22.893 25.326 1.00 22.66 207 ASN C N 1
ATOM 6478 C CA . ASN C 1 207 ? -45.094 23.237 24.669 1.00 24.67 207 ASN C CA 1
ATOM 6479 C C . ASN C 1 207 ? -45.978 24.113 25.546 1.00 24.18 207 ASN C C 1
ATOM 6480 O O . ASN C 1 207 ? -47.174 24.261 25.266 1.00 24.73 207 ASN C O 1
ATOM 6485 N N . GLY C 1 208 ? -45.411 24.715 26.586 1.00 21.23 208 GLY C N 1
ATOM 6486 C CA . GLY C 1 208 ? -46.140 25.680 27.395 1.00 21.75 208 GLY C CA 1
ATOM 6487 C C . GLY C 1 208 ? -46.335 25.327 28.858 1.00 25.65 208 GLY C C 1
ATOM 6488 O O . GLY C 1 208 ? -46.974 26.112 29.575 1.00 24.04 208 GLY C O 1
ATOM 6489 N N . LEU C 1 209 ? -45.832 24.199 29.361 1.00 22.63 209 LEU C N 1
ATOM 6490 C CA . LEU C 1 209 ? -45.918 23.957 30.795 1.00 21.76 209 LEU C CA 1
ATOM 6491 C C . LEU C 1 209 ? -44.866 24.772 31.533 1.00 22.95 209 LEU C C 1
ATOM 6492 O O . LEU C 1 209 ? -43.950 25.346 30.943 1.00 26.20 209 LEU C O 1
ATOM 6497 N N . MET C 1 210 ? -45.022 24.821 32.853 1.00 22.59 210 MET C N 1
ATOM 6498 C CA . MET C 1 210 ? -43.999 25.383 33.721 1.00 25.75 210 MET C CA 1
ATOM 6499 C C . MET C 1 210 ? -42.855 24.395 33.901 1.00 32.63 210 MET C C 1
ATOM 6500 O O . MET C 1 210 ? -41.674 24.764 33.866 1.00 33.66 210 MET C O 1
ATOM 6505 N N . PHE C 1 211 ? -43.209 23.134 34.103 1.00 26.20 211 PHE C N 1
ATOM 6506 C CA . PHE C 1 211 ? -42.278 22.025 34.185 1.00 28.99 211 PHE C CA 1
ATOM 6507 C C . PHE C 1 211 ? -43.124 20.783 33.983 1.00 32.05 211 PHE C C 1
ATOM 6508 O O . PHE C 1 211 ? -44.334 20.795 34.228 1.00 33.09 211 PHE C O 1
ATOM 6516 N N . GLY C 1 212 ? -42.487 19.712 33.551 1.00 34.29 212 GLY C N 1
ATOM 6517 C CA . GLY C 1 212 ? -43.226 18.477 33.438 1.00 29.87 212 GLY C CA 1
ATOM 6518 C C . GLY C 1 212 ? -43.064 17.799 32.103 1.00 30.65 212 GLY C C 1
ATOM 6519 O O . GLY C 1 212 ? -43.283 18.387 31.034 1.00 26.22 212 GLY C O 1
ATOM 6520 N N . ASP C 1 213 ? -42.675 16.531 32.172 1.00 26.29 213 ASP C N 1
ATOM 6521 C CA . ASP C 1 213 ? -42.524 15.700 30.988 1.00 23.11 213 ASP C CA 1
ATOM 6522 C C . ASP C 1 213 ? -42.914 14.282 31.373 1.00 24.36 213 ASP C C 1
ATOM 6523 O O . ASP C 1 213 ? -42.383 13.733 32.344 1.00 29.30 213 ASP C O 1
ATOM 6528 N N . ALA C 1 214 ? -43.861 13.705 30.646 1.00 21.24 214 ALA C N 1
ATOM 6529 C CA . ALA C 1 214 ? -44.479 12.456 31.063 1.00 20.87 214 ALA C CA 1
ATOM 6530 C C . ALA C 1 214 ? -43.836 11.274 30.355 1.00 24.28 214 ALA C C 1
ATOM 6531 O O . ALA C 1 214 ? -43.091 11.429 29.396 1.00 24.43 214 ALA C O 1
ATOM 6533 N N . ILE C 1 215 ? -44.099 10.084 30.878 1.00 19.32 215 ILE C N 1
ATOM 6534 C CA . ILE C 1 215 ? -43.673 8.832 30.268 1.00 20.30 215 ILE C CA 1
ATOM 6535 C C . ILE C 1 215 ? -44.913 7.990 30.036 1.00 23.24 215 ILE C C 1
ATOM 6536 O O . ILE C 1 215 ? -45.585 7.586 30.995 1.00 23.98 215 ILE C O 1
ATOM 6541 N N . LEU C 1 216 ? -45.206 7.730 28.769 1.00 19.64 216 LEU C N 1
ATOM 6542 C CA . LEU C 1 216 ? -46.282 6.848 28.349 1.00 18.94 216 LEU C CA 1
ATOM 6543 C C . LEU C 1 216 ? -45.671 5.467 28.104 1.00 21.02 216 LEU C C 1
ATOM 6544 O O . LEU C 1 216 ? -44.937 5.271 27.130 1.00 22.18 216 LEU C O 1
ATOM 6549 N N . VAL C 1 217 ? -45.953 4.525 28.996 1.00 21.14 217 VAL C N 1
ATOM 6550 C CA . VAL C 1 217 ? -45.408 3.173 28.939 1.00 20.80 217 VAL C CA 1
ATOM 6551 C C . VAL C 1 217 ? -46.484 2.314 28.285 1.00 23.21 217 VAL C C 1
ATOM 6552 O O . VAL C 1 217 ? -47.427 1.878 28.948 1.00 22.30 217 VAL C O 1
ATOM 6556 N N . ARG C 1 218 ? -46.359 2.101 26.964 1.00 21.70 218 ARG C N 1
ATOM 6557 C CA . ARG C 1 218 ? -47.400 1.403 26.217 1.00 22.00 218 ARG C CA 1
ATOM 6558 C C . ARG C 1 218 ? -47.370 -0.102 26.452 1.00 21.28 218 ARG C C 1
ATOM 6559 O O . ARG C 1 218 ? -48.415 -0.754 26.359 1.00 23.40 218 ARG C O 1
ATOM 6567 N N . ARG C 1 219 ? -46.211 -0.668 26.783 1.00 21.66 219 ARG C N 1
ATOM 6568 C CA . ARG C 1 219 ? -46.081 -2.101 27.067 1.00 20.31 219 ARG C CA 1
ATOM 6569 C C . ARG C 1 219 ? -45.363 -2.268 28.400 1.00 22.61 219 ARG C C 1
ATOM 6570 O O . ARG C 1 219 ? -44.152 -2.522 28.448 1.00 23.93 219 ARG C O 1
ATOM 6578 N N . PRO C 1 220 ? -46.096 -2.165 29.507 1.00 23.10 220 PRO C N 1
ATOM 6579 C CA . PRO C 1 220 ? -45.448 -2.097 30.829 1.00 23.13 220 PRO C CA 1
ATOM 6580 C C . PRO C 1 220 ? -44.621 -3.314 31.200 1.00 21.91 220 PRO C C 1
ATOM 6581 O O . PRO C 1 220 ? -43.688 -3.186 32.006 1.00 24.29 220 PRO C O 1
ATOM 6585 N N . ALA C 1 221 ? -44.931 -4.485 30.637 1.00 22.50 221 ALA C N 1
ATOM 6586 C CA . ALA C 1 221 ? -44.220 -5.708 30.995 1.00 23.98 221 ALA C CA 1
ATOM 6587 C C . ALA C 1 221 ? -42.735 -5.627 30.693 1.00 24.39 221 ALA C C 1
ATOM 6588 O O . ALA C 1 221 ? -41.954 -6.362 31.308 1.00 25.81 221 ALA C O 1
ATOM 6590 N N . HIS C 1 222 ? -42.325 -4.766 29.765 1.00 21.31 222 HIS C N 1
ATOM 6591 C CA . HIS C 1 222 ? -40.927 -4.688 29.357 1.00 22.38 222 HIS C CA 1
ATOM 6592 C C . HIS C 1 222 ? -40.123 -3.704 30.190 1.00 26.61 222 HIS C C 1
ATOM 6593 O O . HIS C 1 222 ? -38.908 -3.581 29.979 1.00 23.04 222 HIS C O 1
ATOM 6600 N N . PHE C 1 223 ? -40.762 -3.025 31.142 1.00 23.22 223 PHE C N 1
ATOM 6601 C CA . PHE C 1 223 ? -40.143 -1.961 31.925 1.00 19.60 223 PHE C CA 1
ATOM 6602 C C . PHE C 1 223 ? -40.381 -2.181 33.415 1.00 22.12 223 PHE C C 1
ATOM 6603 O O . PHE C 1 223 ? -40.724 -1.256 34.155 1.00 22.81 223 PHE C O 1
ATOM 6611 N N . ASP C 1 224 ? -40.200 -3.420 33.880 1.00 23.27 224 ASP C N 1
ATOM 6612 C CA . ASP C 1 224 ? -40.448 -3.733 35.281 1.00 29.33 224 ASP C CA 1
ATOM 6613 C C . ASP C 1 224 ? -39.528 -2.918 36.184 1.00 26.08 224 ASP C C 1
ATOM 6614 O O . ASP C 1 224 ? -38.313 -2.872 35.978 1.00 38.23 224 ASP C O 1
ATOM 6619 N N . GLY C 1 225 ? -40.109 -2.284 37.195 1.00 25.14 225 GLY C N 1
ATOM 6620 C CA . GLY C 1 225 ? -39.349 -1.465 38.116 1.00 22.52 225 GLY C CA 1
ATOM 6621 C C . GLY C 1 225 ? -39.257 0.010 37.774 1.00 23.83 225 GLY C C 1
ATOM 6622 O O . GLY C 1 225 ? -38.589 0.750 38.510 1.00 19.27 225 GLY C O 1
ATOM 6623 N N . ILE C 1 226 ? -39.933 0.464 36.711 1.00 21.09 226 ILE C N 1
ATOM 6624 C CA . ILE C 1 226 ? -39.807 1.856 36.277 1.00 17.25 226 ILE C CA 1
ATOM 6625 C C . ILE C 1 226 ? -40.199 2.826 37.391 1.00 22.40 226 ILE C C 1
ATOM 6626 O O . ILE C 1 226 ? -39.601 3.900 37.526 1.00 20.18 226 ILE C O 1
ATOM 6631 N N . HIS C 1 227 ? -41.198 2.469 38.210 1.00 19.96 227 HIS C N 1
ATOM 6632 C CA . HIS C 1 227 ? -41.585 3.370 39.295 1.00 22.24 227 HIS C CA 1
ATOM 6633 C C . HIS C 1 227 ? -40.492 3.486 40.355 1.00 21.02 227 HIS C C 1
ATOM 6634 O O . HIS C 1 227 ? -40.279 4.576 40.910 1.00 19.19 227 HIS C O 1
ATOM 6641 N N . PHE C 1 228 ? -39.753 2.401 40.611 1.00 19.54 228 PHE C N 1
ATOM 6642 C CA . PHE C 1 228 ? -38.616 2.502 41.520 1.00 19.30 228 PHE C CA 1
ATOM 6643 C C . PHE C 1 228 ? -37.513 3.363 40.925 1.00 18.42 228 PHE C C 1
ATOM 6644 O O . PHE C 1 228 ? -36.902 4.166 41.647 1.00 19.57 228 PHE C O 1
ATOM 6652 N N . VAL C 1 229 ? -37.263 3.245 39.615 1.00 17.51 229 VAL C N 1
ATOM 6653 C CA . VAL C 1 229 ? -36.255 4.098 38.982 1.00 18.60 229 VAL C CA 1
ATOM 6654 C C . VAL C 1 229 ? -36.636 5.572 39.127 1.00 20.08 229 VAL C C 1
ATOM 6655 O O . VAL C 1 229 ? -35.811 6.413 39.508 1.00 17.89 229 VAL C O 1
ATOM 6659 N N . GLN C 1 230 ? -37.906 5.899 38.860 1.00 18.61 230 GLN C N 1
ATOM 6660 C CA . GLN C 1 230 ? -38.378 7.268 39.051 1.00 18.84 230 GLN C CA 1
ATOM 6661 C C . GLN C 1 230 ? -38.142 7.745 40.481 1.00 18.07 230 GLN C C 1
ATOM 6662 O O . GLN C 1 230 ? -37.631 8.851 40.699 1.00 18.60 230 GLN C O 1
ATOM 6668 N N . LYS C 1 231 ? -38.484 6.910 41.471 1.00 16.51 231 LYS C N 1
ATOM 6669 C CA . LYS C 1 231 ? -38.296 7.302 42.867 1.00 20.96 231 LYS C CA 1
ATOM 6670 C C . LYS C 1 231 ? -36.824 7.528 43.193 1.00 21.66 231 LYS C C 1
ATOM 6671 O O . LYS C 1 231 ? -36.473 8.487 43.896 1.00 21.63 231 LYS C O 1
ATOM 6677 N N . GLN C 1 232 ? -35.953 6.652 42.681 1.00 17.94 232 GLN C N 1
ATOM 6678 C CA . GLN C 1 232 ? -34.538 6.641 43.034 1.00 16.78 232 GLN C CA 1
ATOM 6679 C C . GLN C 1 232 ? -33.788 7.858 42.523 1.00 19.66 232 GLN C C 1
ATOM 6680 O O . GLN C 1 232 ? -32.741 8.193 43.082 1.00 21.82 232 GLN C O 1
ATOM 6686 N N . ILE C 1 233 ? -34.270 8.520 41.476 1.00 18.36 233 ILE C N 1
ATOM 6687 C CA . ILE C 1 233 ? -33.594 9.728 41.023 1.00 17.90 233 ILE C CA 1
ATOM 6688 C C . ILE C 1 233 ? -34.381 10.982 41.405 1.00 20.42 233 ILE C C 1
ATOM 6689 O O . ILE C 1 233 ? -34.152 12.052 40.847 1.00 18.66 233 ILE C O 1
ATOM 6694 N N . GLY C 1 234 ? -35.302 10.864 42.358 1.00 18.91 234 GLY C N 1
ATOM 6695 C CA . GLY C 1 234 ? -35.950 12.050 42.883 1.00 21.82 234 GLY C CA 1
ATOM 6696 C C . GLY C 1 234 ? -37.019 12.655 42.007 1.00 21.63 234 GLY C C 1
ATOM 6697 O O . GLY C 1 234 ? -37.296 13.856 42.131 1.00 19.84 234 GLY C O 1
ATOM 6698 N N . HIS C 1 235 ? -37.644 11.876 41.120 1.00 17.42 235 HIS C N 1
ATOM 6699 C CA . HIS C 1 235 ? -38.647 12.422 40.217 1.00 16.22 235 HIS C CA 1
ATOM 6700 C C . HIS C 1 235 ? -40.062 11.960 40.538 1.00 23.02 235 HIS C C 1
ATOM 6701 O O . HIS C 1 235 ? -40.939 12.082 39.683 1.00 21.30 235 HIS C O 1
ATOM 6708 N N . LEU C 1 236 ? -40.312 11.438 41.757 1.00 18.40 236 LEU C N 1
ATOM 6709 C CA . LEU C 1 236 ? -41.681 11.176 42.229 1.00 22.14 236 LEU C CA 1
ATOM 6710 C C . LEU C 1 236 ? -42.111 12.336 43.130 1.00 21.31 236 LEU C C 1
ATOM 6711 O O . LEU C 1 236 ? -41.765 12.383 44.314 1.00 22.33 236 LEU C O 1
ATOM 6716 N N . ALA C 1 237 ? -42.907 13.250 42.580 1.00 21.32 237 ALA C N 1
ATOM 6717 C CA . ALA C 1 237 ? -43.291 14.457 43.311 1.00 22.65 237 ALA C CA 1
ATOM 6718 C C . ALA C 1 237 ? -44.236 14.121 44.454 1.00 23.67 237 ALA C C 1
ATOM 6719 O O . ALA C 1 237 ? -45.192 13.358 44.272 1.00 23.31 237 ALA C O 1
ATOM 6721 N N . SER C 1 238 ? -43.980 14.690 45.635 1.00 26.37 238 SER C N 1
ATOM 6722 C CA . SER C 1 238 ? -44.942 14.539 46.722 1.00 22.84 238 SER C CA 1
ATOM 6723 C C . SER C 1 238 ? -46.240 15.272 46.393 1.00 23.63 238 SER C C 1
ATOM 6724 O O . SER C 1 238 ? -47.330 14.691 46.466 1.00 29.15 238 SER C O 1
ATOM 6727 N N . LYS C 1 239 ? -46.143 16.543 46.008 1.00 23.72 239 LYS C N 1
ATOM 6728 C CA . LYS C 1 239 ? -47.329 17.331 45.669 1.00 23.35 239 LYS C CA 1
ATOM 6729 C C . LYS C 1 239 ? -47.674 17.124 44.194 1.00 25.66 239 LYS C C 1
ATOM 6730 O O . LYS C 1 239 ? -47.656 18.035 43.375 1.00 25.10 239 LYS C O 1
ATOM 6736 N N . HIS C 1 240 ? -47.996 15.866 43.882 1.00 23.65 240 HIS C N 1
ATOM 6737 C CA . HIS C 1 240 ? -48.153 15.413 42.504 1.00 25.86 240 HIS C CA 1
ATOM 6738 C C . HIS C 1 240 ? -49.335 16.078 41.797 1.00 27.76 240 HIS C C 1
ATOM 6739 O O . HIS C 1 240 ? -49.358 16.146 40.553 1.00 24.61 240 HIS C O 1
ATOM 6746 N N . ARG C 1 241 ? -50.301 16.603 42.561 1.00 24.67 241 ARG C N 1
ATOM 6747 C CA . ARG C 1 241 ? -51.426 17.275 41.929 1.00 24.28 241 ARG C CA 1
ATOM 6748 C C . ARG C 1 241 ? -50.960 18.429 41.053 1.00 27.58 241 ARG C C 1
ATOM 6749 O O . ARG C 1 241 ? -51.594 18.717 40.041 1.00 23.66 241 ARG C O 1
ATOM 6757 N N . PHE C 1 242 ? -49.822 19.050 41.372 1.00 23.62 242 PHE C N 1
ATOM 6758 C CA . PHE C 1 242 ? -49.395 20.214 40.602 1.00 28.97 242 PHE C CA 1
ATOM 6759 C C . PHE C 1 242 ? -48.702 19.856 39.284 1.00 29.35 242 PHE C C 1
ATOM 6760 O O . PHE C 1 242 ? -48.808 20.619 38.319 1.00 30.92 242 PHE C O 1
ATOM 6768 N N . VAL C 1 243 ? -48.001 18.724 39.189 1.00 26.29 243 VAL C N 1
ATOM 6769 C CA . VAL C 1 243 ? -47.507 18.327 37.869 1.00 26.70 243 VAL C CA 1
ATOM 6770 C C . VAL C 1 243 ? -48.667 17.828 36.999 1.00 26.75 243 VAL C C 1
ATOM 6771 O O . VAL C 1 243 ? -48.806 18.192 35.800 1.00 27.35 243 VAL C O 1
ATOM 6775 N N . ALA C 1 244 ? -49.556 17.033 37.611 1.00 25.14 244 ALA C N 1
ATOM 6776 C CA . ALA C 1 244 ? -50.696 16.512 36.866 1.00 25.79 244 ALA C CA 1
ATOM 6777 C C . ALA C 1 244 ? -51.608 17.632 36.363 1.00 22.62 244 ALA C C 1
ATOM 6778 O O . ALA C 1 244 ? -52.118 17.564 35.234 1.00 24.31 244 ALA C O 1
ATOM 6780 N N . ALA C 1 245 ? -51.848 18.655 37.190 1.00 22.67 245 ALA C N 1
ATOM 6781 C CA . ALA C 1 245 ? -52.767 19.718 36.789 1.00 23.11 245 ALA C CA 1
ATOM 6782 C C . ALA C 1 245 ? -52.268 20.433 35.540 1.00 27.35 245 ALA C C 1
ATOM 6783 O O . ALA C 1 245 ? -53.061 20.794 34.659 1.00 25.94 245 ALA C O 1
ATOM 6785 N N . GLN C 1 246 ? -50.951 20.632 35.445 1.00 24.90 246 GLN C N 1
ATOM 6786 C CA . GLN C 1 246 ? -50.379 21.273 34.267 1.00 24.18 246 GLN C CA 1
ATOM 6787 C C . GLN C 1 246 ? -50.706 20.477 33.021 1.00 26.58 246 GLN C C 1
ATOM 6788 O O . GLN C 1 246 ? -51.141 21.032 31.998 1.00 25.67 246 GLN C O 1
ATOM 6794 N N . PHE C 1 247 ? -50.502 19.159 33.093 1.00 24.77 247 PHE C N 1
ATOM 6795 C CA . PHE C 1 247 ? -50.779 18.368 31.894 1.00 23.83 247 PHE C CA 1
ATOM 6796 C C . PHE C 1 247 ? -52.261 18.377 31.532 1.00 26.78 247 PHE C C 1
ATOM 6797 O O . PHE C 1 247 ? -52.615 18.491 30.349 1.00 26.51 247 PHE C O 1
ATOM 6805 N N . ALA C 1 248 ? -53.135 18.251 32.534 1.00 25.27 248 ALA C N 1
ATOM 6806 C CA . ALA C 1 248 ? -54.570 18.252 32.265 1.00 26.35 248 ALA C CA 1
ATOM 6807 C C . ALA C 1 248 ? -54.992 19.555 31.597 1.00 27.95 248 ALA C C 1
ATOM 6808 O O . ALA C 1 248 ? -55.743 19.551 30.605 1.00 29.67 248 ALA C O 1
ATOM 6810 N N . GLY C 1 249 ? -54.479 20.678 32.105 1.00 26.26 249 GLY C N 1
ATOM 6811 C CA . GLY C 1 249 ? -54.814 21.967 31.523 1.00 25.05 249 GLY C CA 1
ATOM 6812 C C . GLY C 1 249 ? -54.297 22.122 30.105 1.00 28.35 249 GLY C C 1
ATOM 6813 O O . GLY C 1 249 ? -54.983 22.684 29.246 1.00 29.30 249 GLY C O 1
ATOM 6814 N N . LEU C 1 250 ? -53.075 21.644 29.837 1.00 26.18 250 LEU C N 1
ATOM 6815 C CA . LEU C 1 250 ? -52.523 21.833 28.496 1.00 21.68 250 LEU C CA 1
ATOM 6816 C C . LEU C 1 250 ? -53.211 20.946 27.472 1.00 26.61 250 LEU C C 1
ATOM 6817 O O . LEU C 1 250 ? -53.366 21.348 26.311 1.00 25.19 250 LEU C O 1
ATOM 6822 N N . PHE C 1 251 ? -53.618 19.743 27.865 1.00 25.45 251 PHE C N 1
ATOM 6823 C CA . PHE C 1 251 ? -54.248 18.841 26.914 1.00 26.89 251 PHE C CA 1
ATOM 6824 C C . PHE C 1 251 ? -55.749 19.061 26.764 1.00 27.46 251 PHE C C 1
ATOM 6825 O O . PHE C 1 251 ? -56.322 18.570 25.786 1.00 30.52 251 PHE C O 1
ATOM 6833 N N . GLU C 1 252 ? -56.383 19.815 27.666 1.00 27.49 252 GLU C N 1
ATOM 6834 C CA . GLU C 1 252 ? -57.827 20.035 27.570 1.00 27.76 252 GLU C CA 1
ATOM 6835 C C . GLU C 1 252 ? -58.215 20.663 26.233 1.00 30.59 252 GLU C C 1
ATOM 6836 O O . GLU C 1 252 ? -57.677 21.704 25.830 1.00 26.69 252 GLU C O 1
ATOM 6842 N N . GLY C 1 253 ? -59.176 20.030 25.559 1.00 27.59 253 GLY C N 1
ATOM 6843 C CA . GLY C 1 253 ? -59.723 20.510 24.299 1.00 31.65 253 GLY C CA 1
ATOM 6844 C C . GLY C 1 253 ? -58.755 20.635 23.136 1.00 26.36 253 GLY C C 1
ATOM 6845 O O . GLY C 1 253 ? -59.084 21.304 22.155 1.00 29.77 253 GLY C O 1
ATOM 6846 N N . GLY C 1 254 ? -57.608 19.949 23.175 1.00 26.55 254 GLY C N 1
ATOM 6847 C CA . GLY C 1 254 ? -56.637 20.001 22.083 1.00 25.50 254 GLY C CA 1
ATOM 6848 C C . GLY C 1 254 ? -55.712 21.202 22.085 1.00 23.07 254 GLY C C 1
ATOM 6849 O O . GLY C 1 254 ? -55.030 21.471 21.069 1.00 23.97 254 GLY C O 1
ATOM 6850 N N . LEU C 1 255 ? -55.666 21.933 23.201 1.00 25.27 255 LEU C N 1
ATOM 6851 C CA . LEU C 1 255 ? -54.845 23.134 23.262 1.00 21.91 255 LEU C CA 1
ATOM 6852 C C . LEU C 1 255 ? -53.394 22.814 22.949 1.00 21.27 255 LEU C C 1
ATOM 6853 O O . LEU C 1 255 ? -52.714 23.594 22.279 1.00 23.43 255 LEU C O 1
ATOM 6858 N N . TRP C 1 256 ? -52.903 21.666 23.417 1.00 23.08 256 TRP C N 1
ATOM 6859 C CA . TRP C 1 256 ? -51.498 21.318 23.206 1.00 22.08 256 TRP C CA 1
ATOM 6860 C C . TRP C 1 256 ? -51.135 21.310 21.718 1.00 21.74 256 TRP C C 1
ATOM 6861 O O . TRP C 1 256 ? -50.061 21.794 21.322 1.00 23.13 256 TRP C O 1
ATOM 6872 N N . LEU C 1 257 ? -52.051 20.838 20.863 1.00 20.77 257 LEU C N 1
ATOM 6873 C CA . LEU C 1 257 ? -51.753 20.812 19.433 1.00 20.88 257 LEU C CA 1
ATOM 6874 C C . LEU C 1 257 ? -51.927 22.175 18.791 1.00 23.00 257 LEU C C 1
ATOM 6875 O O . LEU C 1 257 ? -51.233 22.485 17.816 1.00 22.51 257 LEU C O 1
ATOM 6880 N N . ARG C 1 258 ? -52.837 22.998 19.311 1.00 21.39 258 ARG C N 1
ATOM 6881 C CA . ARG C 1 258 ? -52.895 24.367 18.791 1.00 23.49 258 ARG C CA 1
ATOM 6882 C C . ARG C 1 258 ? -51.632 25.162 19.143 1.00 25.38 258 ARG C C 1
ATOM 6883 O O . ARG C 1 258 ? -51.131 25.943 18.316 1.00 21.37 258 ARG C O 1
ATOM 6891 N N . ASN C 1 259 ? -51.114 24.989 20.369 1.00 23.13 259 ASN C N 1
ATOM 6892 C CA . ASN C 1 259 ? -49.847 25.611 20.765 1.00 21.19 259 ASN C CA 1
ATOM 6893 C C . ASN C 1 259 ? -48.734 25.230 19.800 1.00 23.53 259 ASN C C 1
ATOM 6894 O O . ASN C 1 259 ? -47.966 26.085 19.321 1.00 22.80 259 ASN C O 1
ATOM 6899 N N . ALA C 1 260 ? -48.620 23.928 19.525 1.00 21.47 260 ALA C N 1
ATOM 6900 C CA . ALA C 1 260 ? -47.546 23.460 18.652 1.00 20.10 260 ALA C CA 1
ATOM 6901 C C . ALA C 1 260 ? -47.738 23.936 17.215 1.00 24.77 260 ALA C C 1
ATOM 6902 O O . ALA C 1 260 ? -46.758 24.237 16.518 1.00 21.82 260 ALA C O 1
ATOM 6904 N N . ALA C 1 261 ? -48.987 23.979 16.738 1.00 20.88 261 ALA C N 1
ATOM 6905 C CA . ALA C 1 261 ? -49.231 24.460 15.383 1.00 21.57 261 ALA C CA 1
ATOM 6906 C C . ALA C 1 261 ? -48.805 25.911 15.243 1.00 25.68 261 ALA C C 1
ATOM 6907 O O . ALA C 1 261 ? -48.231 26.308 14.219 1.00 24.69 261 ALA C O 1
ATOM 6909 N N . HIS C 1 262 ? -49.070 26.722 16.268 1.00 26.29 262 HIS C N 1
ATOM 6910 C CA . HIS C 1 262 ? -48.625 28.109 16.202 1.00 21.62 262 HIS C CA 1
ATOM 6911 C C . HIS C 1 262 ? -47.103 28.189 16.177 1.00 21.95 262 HIS C C 1
ATOM 6912 O O . HIS C 1 262 ? -46.523 28.976 15.413 1.00 21.69 262 HIS C O 1
ATOM 6919 N N . ALA C 1 263 ? -46.438 27.400 17.024 1.00 20.92 263 ALA C N 1
ATOM 6920 C CA . ALA C 1 263 ? -44.977 27.397 17.012 1.00 20.77 263 ALA C CA 1
ATOM 6921 C C . ALA C 1 263 ? -44.438 27.020 15.634 1.00 22.66 263 ALA C C 1
ATOM 6922 O O . ALA C 1 263 ? -43.498 27.646 15.125 1.00 22.19 263 ALA C O 1
ATOM 6924 N N . ASN C 1 264 ? -45.035 26.003 15.007 1.00 22.21 264 ASN C N 1
ATOM 6925 C CA . ASN C 1 264 ? -44.609 25.592 13.672 1.00 23.20 264 ASN C CA 1
ATOM 6926 C C . ASN C 1 264 ? -44.843 26.702 12.653 1.00 22.28 264 ASN C C 1
ATOM 6927 O O . ASN C 1 264 ? -44.034 26.896 11.737 1.00 23.57 264 ASN C O 1
ATOM 6932 N N . ALA C 1 265 ? -45.976 27.406 12.763 1.00 22.10 265 ALA C N 1
ATOM 6933 C CA . ALA C 1 265 ? -46.285 28.452 11.788 1.00 22.68 265 ALA C CA 1
ATOM 6934 C C . ALA C 1 265 ? -45.289 29.601 11.887 1.00 25.01 265 ALA C C 1
ATOM 6935 O O . ALA C 1 265 ? -44.871 30.177 10.865 1.00 25.47 265 ALA C O 1
ATOM 6937 N N . MET C 1 266 ? -44.909 29.956 13.116 1.00 23.35 266 MET C N 1
ATOM 6938 C CA . MET C 1 266 ? -43.907 31.001 13.287 1.00 22.69 266 MET C CA 1
ATOM 6939 C C . MET C 1 266 ? -42.556 30.543 12.749 1.00 22.73 266 MET C C 1
ATOM 6940 O O . MET C 1 266 ? -41.828 31.328 12.122 1.00 25.56 266 MET C O 1
ATOM 6945 N N . ALA C 1 267 ? -42.216 29.269 12.964 1.00 22.32 267 ALA C N 1
ATOM 6946 C CA . ALA C 1 267 ? -40.972 28.739 12.411 1.00 22.45 267 ALA C CA 1
ATOM 6947 C C . ALA C 1 267 ? -40.954 28.795 10.886 1.00 29.79 267 ALA C C 1
ATOM 6948 O O . ALA C 1 267 ? -39.919 29.091 10.281 1.00 27.30 267 ALA C O 1
ATOM 6950 N N . ARG C 1 268 ? -42.076 28.491 10.248 1.00 25.30 268 ARG C N 1
ATOM 6951 C CA . ARG C 1 268 ? -42.134 28.628 8.793 1.00 24.54 268 ARG C CA 1
ATOM 6952 C C . ARG C 1 268 ? -41.985 30.073 8.342 1.00 25.82 268 ARG C C 1
ATOM 6953 O O . ARG C 1 268 ? -41.272 30.361 7.369 1.00 27.83 268 ARG C O 1
ATOM 6961 N N . ARG C 1 269 ? -42.650 30.997 9.031 1.00 26.97 269 ARG C N 1
ATOM 6962 C CA . ARG C 1 269 ? -42.499 32.408 8.684 1.00 24.93 269 ARG C CA 1
ATOM 6963 C C . ARG C 1 269 ? -41.031 32.804 8.723 1.00 25.16 269 ARG C C 1
ATOM 6964 O O . ARG C 1 269 ? -40.501 33.410 7.774 1.00 28.65 269 ARG C O 1
ATOM 6972 N N . LEU C 1 270 ? -40.347 32.410 9.802 1.00 24.62 270 LEU C N 1
ATOM 6973 C CA . LEU C 1 270 ? -38.931 32.718 9.975 1.00 24.85 270 LEU C CA 1
ATOM 6974 C C . LEU C 1 270 ? -38.077 32.049 8.906 1.00 28.35 270 LEU C C 1
ATOM 6975 O O . LEU C 1 270 ? -37.196 32.682 8.312 1.00 25.95 270 LEU C O 1
ATOM 6980 N N . SER C 1 271 ? -38.314 30.755 8.664 1.00 24.99 271 SER C N 1
ATOM 6981 C CA . SER C 1 271 ? -37.483 29.991 7.738 1.00 26.62 271 SER C CA 1
ATOM 6982 C C . SER C 1 271 ? -37.584 30.532 6.312 1.00 29.74 271 SER C C 1
ATOM 6983 O O . SER C 1 271 ? -36.560 30.760 5.645 1.00 29.77 271 SER C O 1
ATOM 6986 N N . THR C 1 272 ? -38.814 30.721 5.816 1.00 26.49 272 THR C N 1
ATOM 6987 C CA . THR C 1 272 ? -38.975 31.309 4.489 1.00 28.00 272 THR C CA 1
ATOM 6988 C C . THR C 1 272 ? -38.407 32.722 4.428 1.00 33.14 272 THR C C 1
ATOM 6989 O O . THR C 1 272 ? -37.862 33.114 3.393 1.00 35.61 272 THR C O 1
ATOM 6993 N N . GLY C 1 273 ? -38.526 33.514 5.501 1.00 30.33 273 GLY C N 1
ATOM 6994 C CA . GLY C 1 273 ? -37.946 34.849 5.456 1.00 30.71 273 GLY C CA 1
ATOM 6995 C C . GLY C 1 273 ? -36.433 34.801 5.335 1.00 35.35 273 GLY C C 1
ATOM 6996 O O . GLY C 1 273 ? -35.827 35.592 4.598 1.00 36.86 273 GLY C O 1
ATOM 6997 N N . LEU C 1 274 ? -35.805 33.850 6.035 1.00 33.95 274 LEU C N 1
ATOM 6998 C CA . LEU C 1 274 ? -34.355 33.704 5.941 1.00 32.06 274 LEU C CA 1
ATOM 6999 C C . LEU C 1 274 ? -33.941 33.279 4.543 1.00 35.37 274 LEU C C 1
ATOM 7000 O O . LEU C 1 274 ? -32.964 33.801 3.994 1.00 36.95 274 LEU C O 1
ATOM 7005 N N . GLU C 1 275 ? -34.680 32.341 3.944 1.00 32.50 275 GLU C N 1
ATOM 7006 C CA . GLU C 1 275 ? -34.388 31.969 2.563 1.00 32.27 275 GLU C CA 1
ATOM 7007 C C . GLU C 1 275 ? -34.569 33.161 1.625 1.00 33.34 275 GLU C C 1
ATOM 7008 O O . GLU C 1 275 ? -33.805 33.327 0.665 1.00 36.96 275 GLU C O 1
ATOM 7014 N N . ALA C 1 276 ? -35.582 33.997 1.880 1.00 35.74 276 ALA C N 1
ATOM 7015 C CA . ALA C 1 276 ? -35.784 35.192 1.063 1.00 38.38 276 ALA C CA 1
ATOM 7016 C C . ALA C 1 276 ? -34.615 36.160 1.184 1.00 40.33 276 ALA C C 1
ATOM 7017 O O . ALA C 1 276 ? -34.342 36.921 0.249 1.00 46.41 276 ALA C O 1
ATOM 7019 N N . LEU C 1 277 ? -33.924 36.159 2.322 1.00 41.53 277 LEU C N 1
ATOM 7020 C CA . LEU C 1 277 ? -32.735 36.992 2.477 1.00 36.14 277 LEU C CA 1
ATOM 7021 C C . LEU C 1 277 ? -31.516 36.453 1.731 1.00 37.71 277 LEU C C 1
ATOM 7022 O O . LEU C 1 277 ? -30.464 37.101 1.750 1.00 42.58 277 LEU C O 1
ATOM 7027 N N . GLY C 1 278 ? -31.614 35.281 1.108 1.00 37.79 278 GLY C N 1
ATOM 7028 C CA . GLY C 1 278 ? -30.489 34.663 0.440 1.00 37.87 278 GLY C CA 1
ATOM 7029 C C . GLY C 1 278 ? -29.707 33.682 1.290 1.00 41.77 278 GLY C C 1
ATOM 7030 O O . GLY C 1 278 ? -28.695 33.144 0.822 1.00 38.41 278 GLY C O 1
ATOM 7031 N N . LEU C 1 279 ? -30.137 33.439 2.523 1.00 34.65 279 LEU C N 1
ATOM 7032 C CA . LEU C 1 279 ? -29.448 32.492 3.379 1.00 36.38 279 LEU C CA 1
ATOM 7033 C C . LEU C 1 279 ? -29.876 31.068 3.043 1.00 35.39 279 LEU C C 1
ATOM 7034 O O . LEU C 1 279 ? -30.930 30.827 2.446 1.00 34.27 279 LEU C O 1
ATOM 7039 N N . GLN C 1 280 ? -29.049 30.116 3.457 1.00 32.75 280 GLN C N 1
ATOM 7040 C CA . GLN C 1 280 ? -29.240 28.715 3.121 1.00 33.38 280 GLN C CA 1
ATOM 7041 C C . GLN C 1 280 ? -29.585 27.946 4.388 1.00 33.71 280 GLN C C 1
ATOM 7042 O O . GLN C 1 280 ? -28.892 28.075 5.402 1.00 31.04 280 GLN C O 1
ATOM 7048 N N . LEU C 1 281 ? -30.646 27.145 4.321 1.00 30.24 281 LEU C N 1
ATOM 7049 C CA . LEU C 1 281 ? -31.019 26.302 5.448 1.00 29.72 281 LEU C CA 1
ATOM 7050 C C . LEU C 1 281 ? -30.067 25.118 5.543 1.00 30.74 281 LEU C C 1
ATOM 7051 O O . LEU C 1 281 ? -29.621 24.579 4.525 1.00 33.18 281 LEU C O 1
ATOM 7056 N N . ALA C 1 282 ? -29.725 24.734 6.777 1.00 28.51 282 ALA C N 1
ATOM 7057 C CA . ALA C 1 282 ? -28.904 23.550 7.001 1.00 29.15 282 ALA C CA 1
ATOM 7058 C C . ALA C 1 282 ? -29.730 22.274 7.046 1.00 30.98 282 ALA C C 1
ATOM 7059 O O . ALA C 1 282 ? -29.210 21.189 6.764 1.00 34.32 282 ALA C O 1
ATOM 7061 N N . SER C 1 283 ? -31.004 22.391 7.398 1.00 31.97 283 SER C N 1
ATOM 7062 C CA . SER C 1 283 ? -31.962 21.303 7.486 1.00 31.49 283 SER C CA 1
ATOM 7063 C C . SER C 1 283 ? -33.310 21.875 7.076 1.00 31.36 283 SER C C 1
ATOM 7064 O O . SER C 1 283 ? -33.568 23.061 7.307 1.00 28.19 283 SER C O 1
ATOM 7067 N N . PRO C 1 284 ? -34.182 21.069 6.471 1.00 28.04 284 PRO C N 1
ATOM 7068 C CA . PRO C 1 284 ? -35.508 21.586 6.109 1.00 28.09 284 PRO C CA 1
ATOM 7069 C C . PRO C 1 284 ? -36.357 21.827 7.348 1.00 24.80 284 PRO C C 1
ATOM 7070 O O . PRO C 1 284 ? -36.349 21.032 8.290 1.00 28.73 284 PRO C O 1
ATOM 7074 N N . THR C 1 285 ? -37.099 22.935 7.337 1.00 22.85 285 THR C N 1
ATOM 7075 C CA . THR C 1 285 ? -37.904 23.332 8.496 1.00 23.30 285 THR C CA 1
ATOM 7076 C C . THR C 1 285 ? -39.225 22.582 8.439 1.00 27.54 285 THR C C 1
ATOM 7077 O O . THR C 1 285 ? -40.189 23.010 7.799 1.00 30.23 285 THR C O 1
ATOM 7081 N N . GLU C 1 286 ? -39.263 21.421 9.085 1.00 24.49 286 GLU C N 1
ATOM 7082 C CA . GLU C 1 286 ? -40.468 20.609 9.108 1.00 22.20 286 GLU C CA 1
ATOM 7083 C C . GLU C 1 286 ? -41.239 20.742 10.408 1.00 28.02 286 GLU C C 1
ATOM 7084 O O . GLU C 1 286 ? -42.366 20.241 10.497 1.00 26.39 286 GLU C O 1
ATOM 7090 N N . SER C 1 287 ? -40.688 21.460 11.388 1.00 24.82 287 SER C N 1
ATOM 7091 C CA . SER C 1 287 ? -41.239 21.506 12.736 1.00 23.53 287 SER C CA 1
ATOM 7092 C C . SER C 1 287 ? -41.130 22.939 13.261 1.00 21.85 287 SER C C 1
ATOM 7093 O O . SER C 1 287 ? -41.411 23.887 12.515 1.00 23.97 287 SER C O 1
ATOM 7096 N N . ASN C 1 288 ? -40.732 23.134 14.519 1.00 22.09 288 ASN C N 1
ATOM 7097 C CA . ASN C 1 288 ? -40.678 24.479 15.086 1.00 23.06 288 ASN C CA 1
ATOM 7098 C C . ASN C 1 288 ? -39.246 24.983 15.263 1.00 25.41 288 ASN C C 1
ATOM 7099 O O . ASN C 1 288 ? -39.029 25.998 15.939 1.00 24.32 288 ASN C O 1
ATOM 7104 N N . GLU C 1 289 ? -38.274 24.327 14.623 1.00 23.08 289 GLU C N 1
ATOM 7105 C CA . GLU C 1 289 ? -36.862 24.679 14.722 1.00 23.23 289 GLU C CA 1
ATOM 7106 C C . GLU C 1 289 ? -36.307 25.032 13.345 1.00 26.46 289 GLU C C 1
ATOM 7107 O O . GLU C 1 289 ? -36.582 24.344 12.353 1.00 28.85 289 GLU C O 1
ATOM 7113 N N . VAL C 1 290 ? -35.503 26.093 13.286 1.00 23.14 290 VAL C N 1
ATOM 7114 C CA . VAL C 1 290 ? -34.926 26.583 12.042 1.00 23.67 290 VAL C CA 1
ATOM 7115 C C . VAL C 1 290 ? -33.407 26.559 12.182 1.00 24.92 290 VAL C C 1
ATOM 7116 O O . VAL C 1 290 ? -32.848 27.193 13.087 1.00 25.86 290 VAL C O 1
ATOM 7120 N N . PHE C 1 291 ? -32.743 25.833 11.289 1.00 25.31 291 PHE C N 1
ATOM 7121 C CA . PHE C 1 291 ? -31.293 25.713 11.286 1.00 26.67 291 PHE C CA 1
ATOM 7122 C C . PHE C 1 291 ? -30.773 26.391 10.033 1.00 27.45 291 PHE C C 1
ATOM 7123 O O . PHE C 1 291 ? -31.119 25.980 8.921 1.00 27.06 291 PHE C O 1
ATOM 7131 N N . VAL C 1 292 ? -29.962 27.434 10.206 1.00 28.74 292 VAL C N 1
ATOM 7132 C CA . VAL C 1 292 ? -29.528 28.257 9.082 1.00 29.70 292 VAL C CA 1
ATOM 7133 C C . VAL C 1 292 ? -28.014 28.428 9.113 1.00 31.63 292 VAL C C 1
ATOM 7134 O O . VAL C 1 292 ? -27.412 28.569 10.186 1.00 32.44 292 VAL C O 1
ATOM 7138 N N . LYS C 1 293 ? -27.402 28.401 7.926 1.00 32.53 293 LYS C N 1
ATOM 7139 C CA . LYS C 1 293 ? -25.979 28.679 7.765 1.00 34.64 293 LYS C CA 1
ATOM 7140 C C . LYS C 1 293 ? -25.718 30.179 7.826 1.00 36.03 293 LYS C C 1
ATOM 7141 O O . LYS C 1 293 ? -26.333 30.956 7.091 1.00 35.86 293 LYS C O 1
ATOM 7147 N N . LEU C 1 294 ? -24.785 30.580 8.685 1.00 40.12 294 LEU C N 1
ATOM 7148 C CA . LEU C 1 294 ? -24.431 31.980 8.890 1.00 44.05 294 LEU C CA 1
ATOM 7149 C C . LEU C 1 294 ? -22.919 32.087 8.991 1.00 51.09 294 LEU C C 1
ATOM 7150 O O . LEU C 1 294 ? -22.293 31.291 9.697 1.00 53.50 294 LEU C O 1
ATOM 7155 N N . ASP C 1 295 ? -22.328 33.048 8.287 1.00 57.12 295 ASP C N 1
ATOM 7156 C CA . ASP C 1 295 ? -20.894 33.215 8.438 1.00 65.25 295 ASP C CA 1
ATOM 7157 C C . ASP C 1 295 ? -20.587 33.825 9.812 1.00 67.85 295 ASP C C 1
ATOM 7158 O O . ASP C 1 295 ? -21.476 34.301 10.524 1.00 63.41 295 ASP C O 1
ATOM 7163 N N . GLY C 1 296 ? -19.300 33.817 10.177 1.00 73.27 296 GLY C N 1
ATOM 7164 C CA . GLY C 1 296 ? -18.905 34.239 11.518 1.00 73.89 296 GLY C CA 1
ATOM 7165 C C . GLY C 1 296 ? -19.327 35.660 11.809 1.00 74.19 296 GLY C C 1
ATOM 7166 O O . GLY C 1 296 ? -19.919 35.940 12.851 1.00 75.20 296 GLY C O 1
ATOM 7167 N N . GLU C 1 297 ? -19.164 36.512 10.802 1.00 76.93 297 GLU C N 1
ATOM 7168 C CA . GLU C 1 297 ? -19.423 37.949 10.829 1.00 77.99 297 GLU C CA 1
ATOM 7169 C C . GLU C 1 297 ? -20.863 38.273 11.212 1.00 73.35 297 GLU C C 1
ATOM 7170 O O . GLU C 1 297 ? -21.148 38.910 12.254 1.00 71.79 297 GLU C O 1
ATOM 7176 N N . ALA C 1 298 ? -21.763 37.727 10.420 1.00 71.10 298 ALA C N 1
ATOM 7177 C CA . ALA C 1 298 ? -23.195 37.831 10.622 1.00 66.50 298 ALA C CA 1
ATOM 7178 C C . ALA C 1 298 ? -23.641 37.201 11.938 1.00 63.34 298 ALA C C 1
ATOM 7179 O O . ALA C 1 298 ? -24.568 37.697 12.601 1.00 57.87 298 ALA C O 1
ATOM 7181 N N . HIS C 1 299 ? -23.015 36.087 12.319 1.00 62.06 299 HIS C N 1
ATOM 7182 C CA . HIS C 1 299 ? -23.383 35.420 13.568 1.00 59.95 299 HIS C CA 1
ATOM 7183 C C . HIS C 1 299 ? -23.048 36.268 14.794 1.00 61.59 299 HIS C C 1
ATOM 7184 O O . HIS C 1 299 ? -23.886 36.443 15.689 1.00 55.04 299 HIS C O 1
ATOM 7191 N N . ARG C 1 300 ? -21.833 36.828 14.845 1.00 63.53 300 ARG C N 1
ATOM 7192 C CA . ARG C 1 300 ? -21.454 37.571 16.043 1.00 67.79 300 ARG C CA 1
ATOM 7193 C C . ARG C 1 300 ? -22.305 38.847 16.121 1.00 66.54 300 ARG C C 1
ATOM 7194 O O . ARG C 1 300 ? -22.482 39.409 17.205 1.00 71.23 300 ARG C O 1
ATOM 7202 N N . ARG C 1 301 ? -22.801 39.365 14.959 1.00 61.38 301 ARG C N 1
ATOM 7203 C CA . ARG C 1 301 ? -23.781 40.467 15.043 1.00 63.67 301 ARG C CA 1
ATOM 7204 C C . ARG C 1 301 ? -25.090 40.005 15.619 1.00 60.55 301 ARG C C 1
ATOM 7205 O O . ARG C 1 301 ? -25.708 40.704 16.430 1.00 62.81 301 ARG C O 1
ATOM 7213 N N . LEU C 1 302 ? -25.608 38.907 15.069 1.00 56.67 302 LEU C N 1
ATOM 7214 C CA . LEU C 1 302 ? -26.926 38.480 15.464 1.00 54.24 302 LEU C CA 1
ATOM 7215 C C . LEU C 1 302 ? -26.915 38.210 16.946 1.00 55.27 302 LEU C C 1
ATOM 7216 O O . LEU C 1 302 ? -27.861 38.560 17.656 1.00 52.98 302 LEU C O 1
ATOM 7221 N N . ALA C 1 303 ? -25.784 37.723 17.444 1.00 55.60 303 ALA C N 1
ATOM 7222 C CA . ALA C 1 303 ? -25.669 37.379 18.843 1.00 53.79 303 ALA C CA 1
ATOM 7223 C C . ALA C 1 303 ? -25.789 38.589 19.758 1.00 57.51 303 ALA C C 1
ATOM 7224 O O . ALA C 1 303 ? -26.046 38.411 20.946 1.00 56.53 303 ALA C O 1
ATOM 7226 N N . GLU C 1 304 ? -25.617 39.815 19.252 1.00 59.07 304 GLU C N 1
ATOM 7227 C CA . GLU C 1 304 ? -25.756 40.980 20.126 1.00 59.23 304 GLU C CA 1
ATOM 7228 C C . GLU C 1 304 ? -27.211 41.317 20.406 1.00 57.79 304 GLU C C 1
ATOM 7229 O O . GLU C 1 304 ? -27.518 42.021 21.379 1.00 58.61 304 GLU C O 1
ATOM 7235 N N . ARG C 1 305 ? -28.107 40.818 19.573 1.00 53.69 305 ARG C N 1
ATOM 7236 C CA . ARG C 1 305 ? -29.490 41.180 19.673 1.00 50.50 305 ARG C CA 1
ATOM 7237 C C . ARG C 1 305 ? -30.359 39.953 19.995 1.00 45.87 305 ARG C C 1
ATOM 7238 O O . ARG C 1 305 ? -31.414 40.103 20.624 1.00 44.71 305 ARG C O 1
ATOM 7246 N N . TYR C 1 306 ? -29.880 38.735 19.677 1.00 41.90 306 TYR C N 1
ATOM 7247 C CA . TYR C 1 306 ? -30.617 37.483 19.881 1.00 35.62 306 TYR C CA 1
ATOM 7248 C C . TYR C 1 306 ? -29.712 36.347 20.358 1.00 38.32 306 TYR C C 1
ATOM 7249 O O . TYR C 1 306 ? -28.643 36.110 19.786 1.00 38.28 306 TYR C O 1
ATOM 7258 N N . LEU C 1 307 ? -30.157 35.644 21.401 1.00 36.21 307 LEU C N 1
ATOM 7259 C CA . LEU C 1 307 ? -29.508 34.427 21.873 1.00 33.54 307 LEU C CA 1
ATOM 7260 C C . LEU C 1 307 ? -29.936 33.260 20.988 1.00 36.31 307 LEU C C 1
ATOM 7261 O O . LEU C 1 307 ? -31.125 32.918 20.934 1.00 29.99 307 LEU C O 1
ATOM 7266 N N . VAL C 1 308 ? -28.982 32.650 20.286 1.00 31.80 308 VAL C N 1
ATOM 7267 C CA . VAL C 1 308 ? -29.269 31.488 19.455 1.00 30.55 308 VAL C CA 1
ATOM 7268 C C . VAL C 1 308 ? -28.174 30.454 19.674 1.00 33.89 308 VAL C C 1
ATOM 7269 O O . VAL C 1 308 ? -27.016 30.790 19.936 1.00 35.73 308 VAL C O 1
ATOM 7273 N N . HIS C 1 309 ? -28.547 29.189 19.540 1.00 30.41 309 HIS C N 1
ATOM 7274 C CA . HIS C 1 309 ? -27.653 28.083 19.852 1.00 31.24 309 HIS C CA 1
ATOM 7275 C C . HIS C 1 309 ? -26.901 27.661 18.596 1.00 31.71 309 HIS C C 1
ATOM 7276 O O . HIS C 1 309 ? -27.472 27.614 17.502 1.00 30.82 309 HIS C O 1
ATOM 7283 N N . GLN C 1 310 ? -25.616 27.346 18.759 1.00 33.32 310 GLN C N 1
ATOM 7284 C CA . GLN C 1 310 ? -24.836 26.741 17.685 1.00 34.05 310 GLN C CA 1
ATOM 7285 C C . GLN C 1 310 ? -24.613 25.271 18.030 1.00 34.35 310 GLN C C 1
ATOM 7286 O O . GLN C 1 310 ? -23.708 24.948 18.815 1.00 35.81 310 GLN C O 1
ATOM 7292 N N . PRO C 1 311 ? -25.414 24.351 17.481 1.00 33.24 311 PRO C N 1
ATOM 7293 C CA . PRO C 1 311 ? -25.368 22.955 17.958 1.00 38.48 311 PRO C CA 1
ATOM 7294 C C . PRO C 1 311 ? -24.045 22.254 17.705 1.00 40.25 311 PRO C C 1
ATOM 7295 O O . PRO C 1 311 ? -23.600 21.457 18.541 1.00 39.61 311 PRO C O 1
ATOM 7299 N N . ASP C 1 312 ? -23.383 22.558 16.589 1.00 43.12 312 ASP C N 1
ATOM 7300 C CA . ASP C 1 312 ? -22.149 21.893 16.184 1.00 43.03 312 ASP C CA 1
ATOM 7301 C C . ASP C 1 312 ? -21.018 22.911 16.119 1.00 43.52 312 ASP C C 1
ATOM 7302 O O . ASP C 1 312 ? -21.048 23.806 15.257 1.00 40.08 312 ASP C O 1
ATOM 7307 N N . PRO C 1 313 ? -19.997 22.812 16.972 1.00 45.48 313 PRO C N 1
ATOM 7308 C CA . PRO C 1 313 ? -18.919 23.815 16.933 1.00 50.67 313 PRO C CA 1
ATOM 7309 C C . PRO C 1 313 ? -18.146 23.825 15.629 1.00 51.49 313 PRO C C 1
ATOM 7310 O O . PRO C 1 313 ? -17.528 24.845 15.299 1.00 50.71 313 PRO C O 1
ATOM 7314 N N . GLY C 1 314 ? -18.154 22.738 14.877 1.00 51.95 314 GLY C N 1
ATOM 7315 C CA . GLY C 1 314 ? -17.417 22.752 13.638 1.00 53.32 314 GLY C CA 1
ATOM 7316 C C . GLY C 1 314 ? -18.174 23.196 12.428 1.00 50.94 314 GLY C C 1
ATOM 7317 O O . GLY C 1 314 ? -17.647 23.111 11.311 1.00 49.15 314 GLY C O 1
ATOM 7318 N N . GLN C 1 315 ? -19.428 23.615 12.592 1.00 49.13 315 GLN C N 1
ATOM 7319 C CA . GLN C 1 315 ? -20.234 23.936 11.427 1.00 48.11 315 GLN C CA 1
ATOM 7320 C C . GLN C 1 315 ? -20.895 25.311 11.627 1.00 45.99 315 GLN C C 1
ATOM 7321 O O . GLN C 1 315 ? -21.478 25.566 12.699 1.00 43.01 315 GLN C O 1
ATOM 7327 N N . PRO C 1 316 ? -20.820 26.211 10.639 1.00 40.68 316 PRO C N 1
ATOM 7328 C CA . PRO C 1 316 ? -21.377 27.563 10.801 1.00 41.72 316 PRO C CA 1
ATOM 7329 C C . PRO C 1 316 ? -22.910 27.586 10.698 1.00 37.67 316 PRO C C 1
ATOM 7330 O O . PRO C 1 316 ? -23.485 28.205 9.802 1.00 39.29 316 PRO C O 1
ATOM 7334 N N . VAL C 1 317 ? -23.546 26.913 11.644 1.00 36.32 317 VAL C N 1
ATOM 7335 C CA . VAL C 1 317 ? -24.987 26.709 11.639 1.00 34.35 317 VAL C CA 1
ATOM 7336 C C . VAL C 1 317 ? -25.546 27.164 12.979 1.00 33.31 317 VAL C C 1
ATOM 7337 O O . VAL C 1 317 ? -25.026 26.783 14.032 1.00 33.75 317 VAL C O 1
ATOM 7341 N N . VAL C 1 318 ? -26.588 27.994 12.940 1.00 32.17 318 VAL C N 1
ATOM 7342 C CA . VAL C 1 318 ? -27.246 28.454 14.153 1.00 31.27 318 VAL C CA 1
ATOM 7343 C C . VAL C 1 318 ? -28.707 28.025 14.121 1.00 29.54 318 VAL C C 1
ATOM 7344 O O . VAL C 1 318 ? -29.305 27.815 13.058 1.00 29.09 318 VAL C O 1
ATOM 7348 N N . ARG C 1 319 ? -29.280 27.911 15.317 1.00 28.79 319 ARG C N 1
ATOM 7349 C CA . ARG C 1 319 ? -30.633 27.412 15.515 1.00 27.36 319 ARG C CA 1
ATOM 7350 C C . ARG C 1 319 ? -31.512 28.487 16.135 1.00 26.74 319 ARG C C 1
ATOM 7351 O O . ARG C 1 319 ? -31.153 29.064 17.165 1.00 27.26 319 ARG C O 1
ATOM 7359 N N . PHE C 1 320 ? -32.670 28.724 15.518 1.00 25.84 320 PHE C N 1
ATOM 7360 C CA . PHE C 1 320 ? -33.770 29.492 16.087 1.00 27.77 320 PHE C CA 1
ATOM 7361 C C . PHE C 1 320 ? -34.890 28.525 16.442 1.00 25.38 320 PHE C C 1
ATOM 7362 O O . PHE C 1 320 ? -35.171 27.595 15.682 1.00 25.72 320 PHE C O 1
ATOM 7370 N N . VAL C 1 321 ? -35.529 28.725 17.590 1.00 23.83 321 VAL C N 1
ATOM 7371 C CA . VAL C 1 321 ? -36.675 27.906 17.972 1.00 23.03 321 VAL C CA 1
ATOM 7372 C C . VAL C 1 321 ? -37.850 28.818 18.292 1.00 25.31 321 VAL C C 1
ATOM 7373 O O . VAL C 1 321 ? -37.713 29.756 19.084 1.00 28.35 321 VAL C O 1
ATOM 7377 N N . CYS C 1 322 ? -39.013 28.509 17.723 1.00 22.05 322 CYS C N 1
ATOM 7378 C CA . CYS C 1 322 ? -40.245 29.243 17.961 1.00 21.83 322 CYS C CA 1
ATOM 7379 C C . CYS C 1 322 ? -41.143 28.459 18.913 1.00 25.69 322 CYS C C 1
ATOM 7380 O O . CYS C 1 322 ? -41.074 27.233 19.002 1.00 24.24 322 CYS C O 1
ATOM 7383 N N . SER C 1 323 ? -42.006 29.182 19.616 1.00 22.10 323 SER C N 1
ATOM 7384 C CA . SER C 1 323 ? -42.814 28.598 20.679 1.00 21.75 323 SER C CA 1
ATOM 7385 C C . SER C 1 323 ? -44.259 29.043 20.533 1.00 21.56 323 SER C C 1
ATOM 7386 O O . SER C 1 323 ? -44.606 29.830 19.649 1.00 24.36 323 SER C O 1
ATOM 7389 N N . TRP C 1 324 ? -45.088 28.542 21.450 1.00 21.72 324 TRP C N 1
ATOM 7390 C CA . TRP C 1 324 ? -46.502 28.894 21.475 1.00 23.38 324 TRP C CA 1
ATOM 7391 C C . TRP C 1 324 ? -46.707 30.391 21.643 1.00 22.41 324 TRP C C 1
ATOM 7392 O O . TRP C 1 324 ? -47.747 30.922 21.232 1.00 22.98 324 TRP C O 1
ATOM 7403 N N . SER C 1 325 ? -45.755 31.082 22.264 1.00 22.82 325 SER C N 1
ATOM 7404 C CA . SER C 1 325 ? -45.897 32.513 22.526 1.00 26.81 325 SER C CA 1
ATOM 7405 C C . SER C 1 325 ? -45.107 33.398 21.566 1.00 24.43 325 SER C C 1
ATOM 7406 O O . SER C 1 325 ? -45.125 34.622 21.735 1.00 24.65 325 SER C O 1
ATOM 7409 N N . THR C 1 326 ? -44.414 32.823 20.582 1.00 23.12 326 THR C N 1
ATOM 7410 C CA . THR C 1 326 ? -43.698 33.622 19.589 1.00 28.00 326 THR C CA 1
ATOM 7411 C C . THR C 1 326 ? -44.665 34.472 18.765 1.00 24.57 326 THR C C 1
ATOM 7412 O O . THR C 1 326 ? -45.740 34.015 18.372 1.00 24.79 326 THR C O 1
ATOM 7416 N N . THR C 1 327 ? -44.286 35.719 18.497 1.00 26.79 327 THR C N 1
ATOM 7417 C CA . THR C 1 327 ? -45.137 36.604 17.709 1.00 29.75 327 THR C CA 1
ATOM 7418 C C . THR C 1 327 ? -44.542 36.862 16.328 1.00 30.84 327 THR C C 1
ATOM 7419 O O . THR C 1 327 ? -43.333 36.751 16.108 1.00 28.77 327 THR C O 1
ATOM 7423 N N . GLU C 1 328 ? -45.417 37.243 15.391 1.00 26.25 328 GLU C N 1
ATOM 7424 C CA . GLU C 1 328 ? -44.937 37.636 14.070 1.00 28.89 328 GLU C CA 1
ATOM 7425 C C . GLU C 1 328 ? -43.989 38.827 14.170 1.00 33.09 328 GLU C C 1
ATOM 7426 O O . GLU C 1 328 ? -43.038 38.936 13.385 1.00 33.67 328 GLU C O 1
ATOM 7432 N N . THR C 1 329 ? -44.219 39.717 15.140 1.00 30.31 329 THR C N 1
ATOM 7433 C CA . THR C 1 329 ? -43.342 40.873 15.318 1.00 33.06 329 THR C CA 1
ATOM 7434 C C . THR C 1 329 ? -41.929 40.435 15.698 1.00 38.35 329 THR C C 1
ATOM 7435 O O . THR C 1 329 ? -40.945 40.975 15.178 1.00 31.07 329 THR C O 1
ATOM 7439 N N . GLU C 1 330 ? -41.808 39.443 16.589 1.00 31.41 330 GLU C N 1
ATOM 7440 C CA . GLU C 1 330 ? -40.487 38.939 16.960 1.00 31.26 330 GLU C CA 1
ATOM 7441 C C . GLU C 1 330 ? -39.776 38.331 15.754 1.00 29.38 330 GLU C C 1
ATOM 7442 O O . GLU C 1 330 ? -38.582 38.580 15.532 1.00 30.51 330 GLU C O 1
ATOM 7448 N N . VAL C 1 331 ? -40.498 37.524 14.969 1.00 27.46 331 VAL C N 1
ATOM 7449 C CA . VAL C 1 331 ? -39.915 36.911 13.775 1.00 33.09 331 VAL C CA 1
ATOM 7450 C C . VAL C 1 331 ? -39.430 37.983 12.803 1.00 28.81 331 VAL C C 1
ATOM 7451 O O . VAL C 1 331 ? -38.305 37.924 12.286 1.00 31.35 331 VAL C O 1
ATOM 7455 N N . ASP C 1 332 ? -40.274 38.984 12.535 1.00 30.92 332 ASP C N 1
ATOM 7456 C CA . ASP C 1 332 ? -39.890 40.000 11.564 1.00 31.66 332 ASP C CA 1
ATOM 7457 C C . ASP C 1 332 ? -38.748 40.861 12.082 1.00 33.52 332 ASP C C 1
ATOM 7458 O O . ASP C 1 332 ? -37.892 41.272 11.296 1.00 35.15 332 ASP C O 1
ATOM 7463 N N . ASP C 1 333 ? -38.676 41.094 13.397 1.00 32.39 333 ASP C N 1
ATOM 7464 C CA . ASP C 1 333 ? -37.558 41.858 13.943 1.00 38.29 333 ASP C CA 1
ATOM 7465 C C . ASP C 1 333 ? -36.252 41.075 13.851 1.00 36.79 333 ASP C C 1
ATOM 7466 O O . ASP C 1 333 ? -35.195 41.657 13.583 1.00 39.09 333 ASP C O 1
ATOM 7471 N N . ALA C 1 334 ? -36.305 39.756 14.054 1.00 35.57 334 ALA C N 1
ATOM 7472 C CA . ALA C 1 334 ? -35.116 38.929 13.836 1.00 36.94 334 ALA C CA 1
ATOM 7473 C C . ALA C 1 334 ? -34.659 38.988 12.379 1.00 38.22 334 ALA C C 1
ATOM 7474 O O . ALA C 1 334 ? -33.458 39.134 12.092 1.00 39.01 334 ALA C O 1
ATOM 7476 N N . LEU C 1 335 ? -35.609 38.892 11.443 1.00 35.69 335 LEU C N 1
ATOM 7477 C CA . LEU C 1 335 ? -35.256 39.000 10.029 1.00 37.79 335 LEU C CA 1
ATOM 7478 C C . LEU C 1 335 ? -34.661 40.367 9.713 1.00 37.79 335 LEU C C 1
ATOM 7479 O O . LEU C 1 335 ? -33.726 40.477 8.911 1.00 41.55 335 LEU C O 1
ATOM 7484 N N . ALA C 1 336 ? -35.190 41.425 10.328 1.00 36.61 336 ALA C N 1
ATOM 7485 C CA . ALA C 1 336 ? -34.646 42.759 10.089 1.00 40.28 336 ALA C CA 1
ATOM 7486 C C . ALA C 1 336 ? -33.235 42.885 10.644 1.00 45.32 336 ALA C C 1
ATOM 7487 O O . ALA C 1 336 ? -32.388 43.569 10.057 1.00 50.58 336 ALA C O 1
ATOM 7489 N N . ALA C 1 337 ? -32.974 42.250 11.787 1.00 45.81 337 ALA C N 1
ATOM 7490 C CA . ALA C 1 337 ? -31.618 42.238 12.323 1.00 51.28 337 ALA C CA 1
ATOM 7491 C C . ALA C 1 337 ? -30.667 41.538 11.365 1.00 50.80 337 ALA C C 1
ATOM 7492 O O . ALA C 1 337 ? -29.520 41.967 11.189 1.00 56.26 337 ALA C O 1
ATOM 7494 N N . LEU C 1 338 ? -31.130 40.480 10.705 1.00 52.18 338 LEU C N 1
ATOM 7495 C CA . LEU C 1 338 ? -30.213 39.794 9.805 1.00 50.26 338 LEU C CA 1
ATOM 7496 C C . LEU C 1 338 ? -29.899 40.595 8.536 1.00 57.62 338 LEU C C 1
ATOM 7497 O O . LEU C 1 338 ? -28.937 40.252 7.842 1.00 59.31 338 LEU C O 1
ATOM 7502 N N . ARG C 1 339 ? -30.698 41.596 8.163 1.00 64.05 339 ARG C N 1
ATOM 7503 C CA . ARG C 1 339 ? -30.259 42.415 7.033 1.00 63.99 339 ARG C CA 1
ATOM 7504 C C . ARG C 1 339 ? -28.968 43.147 7.442 1.00 66.95 339 ARG C C 1
ATOM 7505 O O . ARG C 1 339 ? -28.965 44.362 7.666 1.00 68.56 339 ARG C O 1
ATOM 7513 N N . SER D 1 6 ? -59.263 11.792 55.147 1.00 45.61 6 SER D N 1
ATOM 7514 C CA . SER D 1 6 ? -58.689 13.138 55.128 1.00 42.62 6 SER D CA 1
ATOM 7515 C C . SER D 1 6 ? -57.171 13.099 55.199 1.00 36.57 6 SER D C 1
ATOM 7516 O O . SER D 1 6 ? -56.607 12.378 56.022 1.00 39.74 6 SER D O 1
ATOM 7519 N N . ALA D 1 7 ? -56.515 13.908 54.363 1.00 39.44 7 ALA D N 1
ATOM 7520 C CA . ALA D 1 7 ? -55.061 14.001 54.329 1.00 36.78 7 ALA D CA 1
ATOM 7521 C C . ALA D 1 7 ? -54.513 15.154 55.170 1.00 35.49 7 ALA D C 1
ATOM 7522 O O . ALA D 1 7 ? -53.330 15.489 55.045 1.00 35.13 7 ALA D O 1
ATOM 7524 N N . ALA D 1 8 ? -55.334 15.739 56.050 1.00 37.99 8 ALA D N 1
ATOM 7525 C CA . ALA D 1 8 ? -54.917 16.930 56.791 1.00 38.16 8 ALA D CA 1
ATOM 7526 C C . ALA D 1 8 ? -53.655 16.693 57.617 1.00 40.37 8 ALA D C 1
ATOM 7527 O O . ALA D 1 8 ? -52.885 17.632 57.846 1.00 37.17 8 ALA D O 1
ATOM 7529 N N . PHE D 1 9 ? -53.415 15.457 58.060 1.00 35.55 9 PHE D N 1
ATOM 7530 C CA . PHE D 1 9 ? -52.259 15.148 58.893 1.00 32.94 9 PHE D CA 1
ATOM 7531 C C . PHE D 1 9 ? -51.368 14.080 58.280 1.00 33.98 9 PHE D C 1
ATOM 7532 O O . PHE D 1 9 ? -50.476 13.571 58.965 1.00 30.84 9 PHE D O 1
ATOM 7540 N N . ALA D 1 10 ? -51.586 13.729 57.010 1.00 35.10 10 ALA D N 1
ATOM 7541 C CA . ALA D 1 10 ? -50.780 12.685 56.390 1.00 35.59 10 ALA D CA 1
ATOM 7542 C C . ALA D 1 10 ? -49.315 13.089 56.322 1.00 33.53 10 ALA D C 1
ATOM 7543 O O . ALA D 1 10 ? -48.426 12.290 56.639 1.00 38.14 10 ALA D O 1
ATOM 7545 N N . SER D 1 11 ? -49.052 14.335 55.949 1.00 30.23 11 SER D N 1
ATOM 7546 C CA . SER D 1 11 ? -47.704 14.874 55.855 1.00 31.96 11 SER D CA 1
ATOM 7547 C C . SER D 1 11 ? -47.836 16.373 55.637 1.00 33.37 11 SER D C 1
ATOM 7548 O O . SER D 1 11 ? -48.885 16.856 55.200 1.00 33.10 11 SER D O 1
ATOM 7551 N N . ASP D 1 12 ? -46.762 17.112 55.927 1.00 28.32 12 ASP D N 1
ATOM 7552 C CA . ASP D 1 12 ? -46.790 18.507 55.508 1.00 33.25 12 ASP D CA 1
ATOM 7553 C C . ASP D 1 12 ? -46.692 18.655 53.994 1.00 34.51 12 ASP D C 1
ATOM 7554 O O . ASP D 1 12 ? -47.022 19.724 53.476 1.00 33.54 12 ASP D O 1
ATOM 7559 N N . ASN D 1 13 ? -46.262 17.621 53.264 1.00 29.48 13 ASN D N 1
ATOM 7560 C CA . ASN D 1 13 ? -46.331 17.735 51.810 1.00 30.03 13 ASN D CA 1
ATOM 7561 C C . ASN D 1 13 ? -47.712 17.389 51.257 1.00 31.30 13 ASN D C 1
ATOM 7562 O O . ASN D 1 13 ? -47.895 17.404 50.037 1.00 37.65 13 ASN D O 1
ATOM 7567 N N . ALA D 1 14 ? -48.685 17.078 52.118 1.00 32.31 14 ALA D N 1
ATOM 7568 C CA . ALA D 1 14 ? -50.072 16.976 51.692 1.00 31.06 14 ALA D CA 1
ATOM 7569 C C . ALA D 1 14 ? -50.740 18.339 51.580 1.00 30.04 14 ALA D C 1
ATOM 7570 O O . ALA D 1 14 ? -51.836 18.437 51.012 1.00 32.38 14 ALA D O 1
ATOM 7572 N N . ALA D 1 15 ? -50.108 19.383 52.101 1.00 30.60 15 ALA D N 1
ATOM 7573 C CA . ALA D 1 15 ? -50.690 20.713 52.112 1.00 30.60 15 ALA D CA 1
ATOM 7574 C C . ALA D 1 15 ? -50.627 21.336 50.722 1.00 30.26 15 ALA D C 1
ATOM 7575 O O . ALA D 1 15 ? -49.787 20.962 49.898 1.00 29.21 15 ALA D O 1
ATOM 7577 N N . PRO D 1 16 ? -51.532 22.288 50.423 1.00 30.22 16 PRO D N 1
ATOM 7578 C CA . PRO D 1 16 ? -51.435 23.019 49.152 1.00 32.23 16 PRO D CA 1
ATOM 7579 C C . PRO D 1 16 ? -50.291 24.023 49.193 1.00 32.74 16 PRO D C 1
ATOM 7580 O O . PRO D 1 16 ? -49.468 23.987 50.112 1.00 33.35 16 PRO D O 1
ATOM 7584 N N . ALA D 1 17 ? -50.220 24.915 48.214 1.00 30.89 17 ALA D N 1
ATOM 7585 C CA . ALA D 1 17 ? -49.166 25.915 48.158 1.00 30.31 17 ALA D CA 1
ATOM 7586 C C . ALA D 1 17 ? -49.668 27.243 48.720 1.00 33.80 17 ALA D C 1
ATOM 7587 O O . ALA D 1 17 ? -50.837 27.604 48.562 1.00 33.24 17 ALA D O 1
ATOM 7589 N N . HIS D 1 18 ? -48.772 27.956 49.399 1.00 31.49 18 HIS D N 1
ATOM 7590 C CA . HIS D 1 18 ? -49.100 29.256 49.971 1.00 35.56 18 HIS D CA 1
ATOM 7591 C C . HIS D 1 18 ? -49.437 30.249 48.861 1.00 34.37 18 HIS D C 1
ATOM 7592 O O . HIS D 1 18 ? -48.806 30.225 47.798 1.00 31.98 18 HIS D O 1
ATOM 7599 N N . PRO D 1 19 ? -50.422 31.138 49.077 1.00 34.19 19 PRO D N 1
ATOM 7600 C CA . PRO D 1 19 ? -50.804 32.113 48.032 1.00 39.44 19 PRO D CA 1
ATOM 7601 C C . PRO D 1 19 ? -49.651 32.946 47.490 1.00 36.00 19 PRO D C 1
ATOM 7602 O O . PRO D 1 19 ? -49.638 33.295 46.298 1.00 37.48 19 PRO D O 1
ATOM 7606 N N . ARG D 1 20 ? -48.687 33.291 48.347 1.00 36.41 20 ARG D N 1
ATOM 7607 C CA . ARG D 1 20 ? -47.552 34.092 47.905 1.00 37.63 20 ARG D CA 1
ATOM 7608 C C . ARG D 1 20 ? -46.734 33.354 46.858 1.00 33.99 20 ARG D C 1
ATOM 7609 O O . ARG D 1 20 ? -46.152 33.981 45.965 1.00 33.98 20 ARG D O 1
ATOM 7617 N N . VAL D 1 21 ? -46.712 32.018 46.928 1.00 35.67 21 VAL D N 1
ATOM 7618 C CA . VAL D 1 21 ? -45.995 31.233 45.930 1.00 34.43 21 VAL D CA 1
ATOM 7619 C C . VAL D 1 21 ? -46.655 31.374 44.562 1.00 32.86 21 VAL D C 1
ATOM 7620 O O . VAL D 1 21 ? -45.976 31.593 43.550 1.00 32.56 21 VAL D O 1
ATOM 7624 N N . LEU D 1 22 ? -47.986 31.280 44.506 1.00 36.41 22 LEU D N 1
ATOM 7625 C CA . LEU D 1 22 ? -48.667 31.450 43.229 1.00 36.51 22 LEU D CA 1
ATOM 7626 C C . LEU D 1 22 ? -48.466 32.859 42.697 1.00 37.89 22 LEU D C 1
ATOM 7627 O O . LEU D 1 22 ? -48.282 33.056 41.486 1.00 39.53 22 LEU D O 1
ATOM 7632 N N . GLU D 1 23 ? -48.488 33.854 43.593 1.00 37.27 23 GLU D N 1
ATOM 7633 C CA . GLU D 1 23 ? -48.226 35.227 43.170 1.00 36.32 23 GLU D CA 1
ATOM 7634 C C . GLU D 1 23 ? -46.843 35.359 42.546 1.00 38.74 23 GLU D C 1
ATOM 7635 O O . GLU D 1 23 ? -46.674 36.051 41.533 1.00 34.84 23 GLU D O 1
ATOM 7641 N N . ALA D 1 24 ? -45.838 34.716 43.152 1.00 37.09 24 ALA D N 1
ATOM 7642 C CA . ALA D 1 24 ? -44.484 34.765 42.607 1.00 32.22 24 ALA D CA 1
ATOM 7643 C C . ALA D 1 24 ? -44.414 34.098 41.244 1.00 34.16 24 ALA D C 1
ATOM 7644 O O . ALA D 1 24 ? -43.714 34.580 40.345 1.00 31.06 24 ALA D O 1
ATOM 7646 N N . LEU D 1 25 ? -45.118 32.975 41.075 1.00 30.70 25 LEU D N 1
ATOM 7647 C CA . LEU D 1 25 ? -45.144 32.324 39.768 1.00 31.98 25 LEU D CA 1
ATOM 7648 C C . LEU D 1 25 ? -45.748 33.243 38.712 1.00 31.85 25 LEU D C 1
ATOM 7649 O O . LEU D 1 25 ? -45.215 33.370 37.602 1.00 33.63 25 LEU D O 1
ATOM 7654 N N . HIS D 1 26 ? -46.858 33.898 39.043 1.00 31.88 26 HIS D N 1
ATOM 7655 C CA . HIS D 1 26 ? -47.461 34.830 38.095 1.00 32.37 26 HIS D CA 1
ATOM 7656 C C . HIS D 1 26 ? -46.514 35.977 37.757 1.00 34.95 26 HIS D C 1
ATOM 7657 O O . HIS D 1 26 ? -46.419 36.391 36.594 1.00 35.75 26 HIS D O 1
ATOM 7664 N N . HIS D 1 27 ? -45.818 36.514 38.767 1.00 34.92 27 HIS D N 1
ATOM 7665 C CA . HIS D 1 27 ? -44.990 37.700 38.556 1.00 38.21 27 HIS D CA 1
ATOM 7666 C C . HIS D 1 27 ? -43.858 37.463 37.560 1.00 33.30 27 HIS D C 1
ATOM 7667 O O . HIS D 1 27 ? -43.493 38.380 36.817 1.00 34.08 27 HIS D O 1
ATOM 7674 N N . VAL D 1 28 ? -43.280 36.257 37.527 1.00 32.35 28 VAL D N 1
ATOM 7675 C CA . VAL D 1 28 ? -42.152 36.008 36.634 1.00 33.00 28 VAL D CA 1
ATOM 7676 C C . VAL D 1 28 ? -42.586 35.420 35.299 1.00 30.89 28 VAL D C 1
ATOM 7677 O O . VAL D 1 28 ? -41.735 35.159 34.439 1.00 34.74 28 VAL D O 1
ATOM 7681 N N . ASN D 1 29 ? -43.888 35.256 35.076 1.00 31.72 29 ASN D N 1
ATOM 7682 C CA . ASN D 1 29 ? -44.408 34.539 33.912 1.00 30.28 29 ASN D CA 1
ATOM 7683 C C . ASN D 1 29 ? -44.626 35.450 32.715 1.00 33.23 29 ASN D C 1
ATOM 7684 O O . ASN D 1 29 ? -45.644 35.332 32.026 1.00 37.86 29 ASN D O 1
ATOM 7689 N N . GLN D 1 30 ? -43.716 36.378 32.428 1.00 33.93 30 GLN D N 1
ATOM 7690 C CA . GLN D 1 30 ? -43.893 37.269 31.289 1.00 36.03 30 GLN D CA 1
ATOM 7691 C C . GLN D 1 30 ? -42.631 37.266 30.444 1.00 32.44 30 GLN D C 1
ATOM 7692 O O . GLN D 1 30 ? -41.521 37.352 30.981 1.00 31.46 30 GLN D O 1
ATOM 7698 N N . GLY D 1 31 ? -42.802 37.170 29.127 1.00 33.33 31 GLY D N 1
ATOM 7699 C CA . GLY D 1 31 ? -41.689 37.256 28.215 1.00 31.40 31 GLY D CA 1
ATOM 7700 C C . GLY D 1 31 ? -40.813 36.021 28.208 1.00 29.99 31 GLY D C 1
ATOM 7701 O O . GLY D 1 31 ? -40.944 35.121 29.045 1.00 29.21 31 GLY D O 1
ATOM 7702 N N . PRO D 1 32 ? -39.913 35.949 27.236 1.00 29.76 32 PRO D N 1
ATOM 7703 C CA . PRO D 1 32 ? -38.913 34.875 27.236 1.00 28.58 32 PRO D CA 1
ATOM 7704 C C . PRO D 1 32 ? -37.832 35.146 28.274 1.00 28.56 32 PRO D C 1
ATOM 7705 O O . PRO D 1 32 ? -37.569 36.287 28.659 1.00 29.82 32 PRO D O 1
ATOM 7709 N N . ALA D 1 33 ? -37.190 34.069 28.717 1.00 27.59 33 ALA D N 1
ATOM 7710 C CA . ALA D 1 33 ? -36.139 34.146 29.713 1.00 27.56 33 ALA D CA 1
ATOM 7711 C C . ALA D 1 33 ? -35.061 33.126 29.385 1.00 26.73 33 ALA D C 1
ATOM 7712 O O . ALA D 1 33 ? -35.380 32.013 28.941 1.00 25.95 33 ALA D O 1
ATOM 7714 N N . PRO D 1 34 ? -33.789 33.485 29.541 1.00 27.03 34 PRO D N 1
ATOM 7715 C CA . PRO D 1 34 ? -32.720 32.498 29.334 1.00 26.39 34 PRO D CA 1
ATOM 7716 C C . PRO D 1 34 ? -32.883 31.328 30.295 1.00 25.61 34 PRO D C 1
ATOM 7717 O O . PRO D 1 34 ? -33.274 31.501 31.451 1.00 25.90 34 PRO D O 1
ATOM 7721 N N . SER D 1 35 ? -32.574 30.128 29.810 1.00 24.89 35 SER D N 1
ATOM 7722 C CA . SER D 1 35 ? -32.935 28.922 30.539 1.00 24.18 35 SER D CA 1
ATOM 7723 C C . SER D 1 35 ? -31.807 28.433 31.448 1.00 26.04 35 SER D C 1
ATOM 7724 O O . SER D 1 35 ? -30.691 28.959 31.453 1.00 24.61 35 SER D O 1
ATOM 7727 N N . TYR D 1 36 ? -32.145 27.425 32.261 1.00 23.60 36 TYR D N 1
ATOM 7728 C CA . TYR D 1 36 ? -31.207 26.629 33.057 1.00 23.48 36 TYR D CA 1
ATOM 7729 C C . TYR D 1 36 ? -30.508 27.437 34.156 1.00 24.13 36 TYR D C 1
ATOM 7730 O O . TYR D 1 36 ? -29.427 27.058 34.622 1.00 24.32 36 TYR D O 1
ATOM 7739 N N . GLY D 1 37 ? -31.134 28.530 34.617 1.00 24.61 37 GLY D N 1
ATOM 7740 C CA . GLY D 1 37 ? -30.671 29.260 35.779 1.00 25.33 37 GLY D CA 1
ATOM 7741 C C . GLY D 1 37 ? -29.940 30.556 35.493 1.00 26.29 37 GLY D C 1
ATOM 7742 O O . GLY D 1 37 ? -29.570 31.252 36.446 1.00 27.08 37 GLY D O 1
ATOM 7743 N N . ASP D 1 38 ? -29.752 30.912 34.226 1.00 26.34 38 ASP D N 1
ATOM 7744 C CA . ASP D 1 38 ? -29.124 32.151 33.767 1.00 30.45 38 ASP D CA 1
ATOM 7745 C C . ASP D 1 38 ? -30.120 33.283 33.575 1.00 27.83 38 ASP D C 1
ATOM 7746 O O . ASP D 1 38 ? -30.225 33.923 32.521 1.00 38.07 38 ASP D O 1
ATOM 7751 N N . ASP D 1 39 ? -30.837 33.563 34.655 1.00 34.36 39 ASP D N 1
ATOM 7752 C CA . ASP D 1 39 ? -31.883 34.567 34.711 1.00 29.13 39 ASP D CA 1
ATOM 7753 C C . ASP D 1 39 ? -31.782 35.273 36.049 1.00 33.06 39 ASP D C 1
ATOM 7754 O O . ASP D 1 39 ? -31.264 34.708 37.025 1.00 31.17 39 ASP D O 1
ATOM 7759 N N . PRO D 1 40 ? -32.280 36.505 36.142 1.00 32.06 40 PRO D N 1
ATOM 7760 C CA . PRO D 1 40 ? -32.114 37.270 37.386 1.00 33.69 40 PRO D CA 1
ATOM 7761 C C . PRO D 1 40 ? -32.917 36.720 38.554 1.00 36.40 40 PRO D C 1
ATOM 7762 O O . PRO D 1 40 ? -32.563 36.992 39.712 1.00 37.65 40 PRO D O 1
ATOM 7766 N N . VAL D 1 41 ? -34.011 35.998 38.291 1.00 31.35 41 VAL D N 1
ATOM 7767 C CA . VAL D 1 41 ? -34.822 35.473 39.386 1.00 35.62 41 VAL D CA 1
ATOM 7768 C C . VAL D 1 41 ? -34.051 34.393 40.136 1.00 31.98 41 VAL D C 1
ATOM 7769 O O . VAL D 1 41 ? -34.079 34.332 41.371 1.00 30.20 41 VAL D O 1
ATOM 7773 N N . THR D 1 42 ? -33.348 33.532 39.396 1.00 27.26 42 THR D N 1
ATOM 7774 C CA . THR D 1 42 ? -32.487 32.528 40.021 1.00 26.53 42 THR D CA 1
ATOM 7775 C C . THR D 1 42 ? -31.409 33.196 40.870 1.00 31.51 42 THR D C 1
ATOM 7776 O O . THR D 1 42 ? -31.151 32.774 42.003 1.00 28.19 42 THR D O 1
ATOM 7780 N N . ALA D 1 43 ? -30.794 34.265 40.353 1.00 31.33 43 ALA D N 1
ATOM 7781 C CA . ALA D 1 43 ? -29.787 34.974 41.139 1.00 38.18 43 ALA D CA 1
ATOM 7782 C C . ALA D 1 43 ? -30.391 35.528 42.426 1.00 34.83 43 ALA D C 1
ATOM 7783 O O . ALA D 1 43 ? -29.807 35.395 43.510 1.00 36.13 43 ALA D O 1
ATOM 7785 N N . GLU D 1 44 ? -31.584 36.124 42.328 1.00 34.56 44 GLU D N 1
ATOM 7786 C CA . GLU D 1 44 ? -32.238 36.690 43.506 1.00 36.90 44 GLU D CA 1
ATOM 7787 C C . GLU D 1 44 ? -32.553 35.614 44.541 1.00 32.57 44 GLU D C 1
ATOM 7788 O O . GLU D 1 44 ? -32.333 35.813 45.743 1.00 34.82 44 GLU D O 1
ATOM 7794 N N . ALA D 1 45 ? -33.064 34.468 44.092 1.00 30.40 45 ALA D N 1
ATOM 7795 C CA . ALA D 1 45 ? -33.394 33.395 45.028 1.00 28.97 45 ALA D CA 1
ATOM 7796 C C . ALA D 1 45 ? -32.146 32.838 45.704 1.00 31.61 45 ALA D C 1
ATOM 7797 O O . ALA D 1 45 ? -32.153 32.550 46.912 1.00 31.15 45 ALA D O 1
ATOM 7799 N N . ALA D 1 46 ? -31.072 32.653 44.936 1.00 29.35 46 ALA D N 1
ATOM 7800 C CA . ALA D 1 46 ? -29.827 32.185 45.533 1.00 34.00 46 ALA D CA 1
ATOM 7801 C C . ALA D 1 46 ? -29.331 33.169 46.581 1.00 31.71 46 ALA D C 1
ATOM 7802 O O . ALA D 1 46 ? -28.876 32.772 47.663 1.00 31.28 46 ALA D O 1
ATOM 7804 N N . GLU D 1 47 ? -29.412 34.462 46.278 1.00 33.56 47 GLU D N 1
ATOM 7805 C CA . GLU D 1 47 ? -28.956 35.446 47.251 1.00 34.23 47 GLU D CA 1
ATOM 7806 C C . GLU D 1 47 ? -29.817 35.413 48.504 1.00 33.67 47 GLU D C 1
ATOM 7807 O O . GLU D 1 47 ? -29.303 35.539 49.623 1.00 38.64 47 GLU D O 1
ATOM 7813 N N . ALA D 1 48 ? -31.128 35.226 48.339 1.00 34.12 48 ALA D N 1
ATOM 7814 C CA . ALA D 1 48 ? -32.000 35.116 49.503 1.00 36.77 48 ALA D CA 1
ATOM 7815 C C . ALA D 1 48 ? -31.586 33.940 50.385 1.00 34.56 48 ALA D C 1
ATOM 7816 O O . ALA D 1 48 ? -31.566 34.050 51.620 1.00 35.00 48 ALA D O 1
ATOM 7818 N N . LEU D 1 49 ? -31.234 32.805 49.770 1.00 33.67 49 LEU D N 1
ATOM 7819 C CA . LEU D 1 49 ? -30.839 31.653 50.578 1.00 33.99 49 LEU D CA 1
ATOM 7820 C C . LEU D 1 49 ? -29.505 31.889 51.285 1.00 37.89 49 LEU D C 1
ATOM 7821 O O . LEU D 1 49 ? -29.357 31.561 52.472 1.00 35.45 49 LEU D O 1
ATOM 7826 N N . ARG D 1 50 ? -28.522 32.450 50.573 1.00 31.96 50 ARG D N 1
ATOM 7827 C CA . ARG D 1 50 ? -27.240 32.773 51.197 1.00 33.09 50 ARG D CA 1
ATOM 7828 C C . ARG D 1 50 ? -27.419 33.740 52.365 1.00 38.62 50 ARG D C 1
ATOM 7829 O O . ARG D 1 50 ? -26.747 33.621 53.398 1.00 38.44 50 ARG D O 1
ATOM 7837 N N . THR D 1 51 ? -28.302 34.719 52.207 1.00 36.99 51 THR D N 1
ATOM 7838 C CA . THR D 1 51 ? -28.533 35.690 53.267 1.00 38.20 51 THR D CA 1
ATOM 7839 C C . THR D 1 51 ? -29.203 35.043 54.470 1.00 39.84 51 THR D C 1
ATOM 7840 O O . THR D 1 51 ? -28.829 35.322 55.618 1.00 38.96 51 THR D O 1
ATOM 7844 N N . ALA D 1 52 ? -30.216 34.199 54.229 1.00 32.99 52 ALA D N 1
ATOM 7845 C CA . ALA D 1 52 ? -30.913 33.563 55.343 1.00 34.34 52 ALA D CA 1
ATOM 7846 C C . ALA D 1 52 ? -29.953 32.750 56.204 1.00 32.75 52 ALA D C 1
ATOM 7847 O O . ALA D 1 52 ? -30.034 32.779 57.438 1.00 35.69 52 ALA D O 1
ATOM 7849 N N . PHE D 1 53 ? -29.020 32.047 55.568 1.00 34.11 53 PHE D N 1
ATOM 7850 C CA . PHE D 1 53 ? -28.076 31.178 56.253 1.00 32.56 53 PHE D CA 1
ATOM 7851 C C . PHE D 1 53 ? -26.741 31.852 56.521 1.00 31.95 53 PHE D C 1
ATOM 7852 O O . PHE D 1 53 ? -25.791 31.172 56.915 1.00 33.38 53 PHE D O 1
ATOM 7860 N N . GLU D 1 54 ? -26.661 33.174 56.346 1.00 33.07 54 GLU D N 1
ATOM 7861 C CA . GLU D 1 54 ? -25.452 33.961 56.613 1.00 33.98 54 GLU D CA 1
ATOM 7862 C C . GLU D 1 54 ? -24.197 33.292 56.058 1.00 33.06 54 GLU D C 1
ATOM 7863 O O . GLU D 1 54 ? -23.158 33.206 56.719 1.00 35.60 54 GLU D O 1
ATOM 7869 N N . SER D 1 55 ? -24.294 32.839 54.813 1.00 36.64 55 SER D N 1
ATOM 7870 C CA . SER D 1 55 ? -23.227 32.092 54.149 1.00 36.95 55 SER D CA 1
ATOM 7871 C C . SER D 1 55 ? -22.953 32.724 52.793 1.00 35.12 55 SER D C 1
ATOM 7872 O O . SER D 1 55 ? -23.311 32.167 51.745 1.00 32.81 55 SER D O 1
ATOM 7875 N N . PRO D 1 56 ? -22.305 33.893 52.775 1.00 37.80 56 PRO D N 1
ATOM 7876 C CA . PRO D 1 56 ? -22.108 34.609 51.500 1.00 35.95 56 PRO D CA 1
ATOM 7877 C C . PRO D 1 56 ? -21.240 33.861 50.498 1.00 41.24 56 PRO D C 1
ATOM 7878 O O . PRO D 1 56 ? -21.329 34.148 49.298 1.00 40.26 56 PRO D O 1
ATOM 7882 N N . GLY D 1 57 ? -20.404 32.922 50.944 1.00 34.61 57 GLY D N 1
ATOM 7883 C CA . GLY D 1 57 ? -19.567 32.173 50.030 1.00 34.75 57 GLY D CA 1
ATOM 7884 C C . GLY D 1 57 ? -20.180 30.911 49.467 1.00 35.50 57 GLY D C 1
ATOM 7885 O O . GLY D 1 57 ? -19.511 30.171 48.736 1.00 35.57 57 GLY D O 1
ATOM 7886 N N . ALA D 1 58 ? -21.441 30.632 49.780 1.00 31.47 58 ALA D N 1
ATOM 7887 C CA . ALA D 1 58 ? -22.051 29.375 49.366 1.00 28.68 58 ALA D CA 1
ATOM 7888 C C . ALA D 1 58 ? -22.483 29.425 47.907 1.00 31.89 58 ALA D C 1
ATOM 7889 O O . ALA D 1 58 ? -22.864 30.478 47.385 1.00 37.11 58 ALA D O 1
ATOM 7891 N N . ASP D 1 59 ? -22.423 28.271 47.250 1.00 30.32 59 ASP D N 1
ATOM 7892 C CA . ASP D 1 59 ? -23.132 28.089 45.991 1.00 32.78 59 ASP D CA 1
ATOM 7893 C C . ASP D 1 59 ? -24.534 27.567 46.295 1.00 34.37 59 ASP D C 1
ATOM 7894 O O . ASP D 1 59 ? -24.764 26.935 47.331 1.00 28.72 59 ASP D O 1
ATOM 7899 N N . VAL D 1 60 ? -25.487 27.859 45.409 1.00 28.06 60 VAL D N 1
ATOM 7900 C CA . VAL D 1 60 ? -26.867 27.438 45.628 1.00 28.84 60 VAL D CA 1
ATOM 7901 C C . VAL D 1 60 ? -27.392 26.751 44.372 1.00 27.71 60 VAL D C 1
ATOM 7902 O O . VAL D 1 60 ? -27.320 27.313 43.272 1.00 28.91 60 VAL D O 1
ATOM 7906 N N . LEU D 1 61 ? -27.904 25.529 44.536 1.00 23.16 61 LEU D N 1
ATOM 7907 C CA . LEU D 1 61 ? -28.571 24.799 43.471 1.00 21.04 61 LEU D CA 1
ATOM 7908 C C . LEU D 1 61 ? -30.023 24.558 43.859 1.00 28.75 61 LEU D C 1
ATOM 7909 O O . LEU D 1 61 ? -30.383 24.625 45.033 1.00 27.22 61 LEU D O 1
ATOM 7914 N N . PHE D 1 62 ? -30.867 24.287 42.865 1.00 25.54 62 PHE D N 1
ATOM 7915 C CA . PHE D 1 62 ? -32.284 24.035 43.107 1.00 23.07 62 PHE D CA 1
ATOM 7916 C C . PHE D 1 62 ? -32.696 22.737 42.429 1.00 28.01 62 PHE D C 1
ATOM 7917 O O . PHE D 1 62 ? -32.463 22.560 41.228 1.00 24.60 62 PHE D O 1
ATOM 7925 N N . ALA D 1 63 ? -33.305 21.833 43.189 1.00 23.39 63 ALA D N 1
ATOM 7926 C CA . ALA D 1 63 ? -33.807 20.583 42.649 1.00 20.81 63 ALA D CA 1
ATOM 7927 C C . ALA D 1 63 ? -35.316 20.551 42.843 1.00 25.52 63 ALA D C 1
ATOM 7928 O O . ALA D 1 63 ? -35.904 21.432 43.477 1.00 26.05 63 ALA D O 1
ATOM 7930 N N . PHE D 1 64 ? -35.958 19.534 42.277 1.00 22.99 64 PHE D N 1
ATOM 7931 C CA . PHE D 1 64 ? -37.411 19.516 42.313 1.00 26.00 64 PHE D CA 1
ATOM 7932 C C . PHE D 1 64 ? -37.976 18.825 43.549 1.00 26.73 64 PHE D C 1
ATOM 7933 O O . PHE D 1 64 ? -39.143 19.064 43.879 1.00 28.02 64 PHE D O 1
ATOM 7941 N N . THR D 1 65 ? -37.198 17.964 44.225 1.00 23.49 65 THR D N 1
ATOM 7942 C CA . THR D 1 65 ? -37.653 17.233 45.405 1.00 21.37 65 THR D CA 1
ATOM 7943 C C . THR D 1 65 ? -36.557 17.176 46.471 1.00 25.66 65 THR D C 1
ATOM 7944 O O . THR D 1 65 ? -35.372 17.389 46.200 1.00 23.14 65 THR D O 1
ATOM 7948 N N . GLY D 1 66 ? -36.972 16.840 47.696 1.00 25.40 66 GLY D N 1
ATOM 7949 C CA . GLY D 1 66 ? -36.008 16.654 48.774 1.00 28.02 66 GLY D CA 1
ATOM 7950 C C . GLY D 1 66 ? -35.147 15.414 48.596 1.00 25.15 66 GLY D C 1
ATOM 7951 O O . GLY D 1 66 ? -33.965 15.405 48.977 1.00 23.97 66 GLY D O 1
ATOM 7952 N N . THR D 1 67 ? -35.727 14.343 48.039 1.00 22.14 67 THR D N 1
ATOM 7953 C CA . THR D 1 67 ? -34.927 13.172 47.682 1.00 19.66 67 THR D CA 1
ATOM 7954 C C . THR D 1 67 ? -33.810 13.577 46.726 1.00 19.03 67 THR D C 1
ATOM 7955 O O . THR D 1 67 ? -32.642 13.234 46.931 1.00 20.58 67 THR D O 1
ATOM 7959 N N . ALA D 1 68 ? -34.154 14.349 45.690 1.00 19.65 68 ALA D N 1
ATOM 7960 C CA . ALA D 1 68 ? -33.147 14.802 44.733 1.00 20.90 68 ALA D CA 1
ATOM 7961 C C . ALA D 1 68 ? -32.083 15.661 45.407 1.00 21.81 68 ALA D C 1
ATOM 7962 O O . ALA D 1 68 ? -30.892 15.533 45.097 1.00 19.81 68 ALA D O 1
ATOM 7964 N N . ALA D 1 69 ? -32.496 16.588 46.280 1.00 19.91 69 ALA D N 1
ATOM 7965 C CA . ALA D 1 69 ? -31.524 17.428 46.975 1.00 18.25 69 ALA D CA 1
ATOM 7966 C C . ALA D 1 69 ? -30.522 16.575 47.750 1.00 23.15 69 ALA D C 1
ATOM 7967 O O . ALA D 1 69 ? -29.298 16.789 47.660 1.00 21.03 69 ALA D O 1
ATOM 7969 N N . ASN D 1 70 ? -31.021 15.571 48.494 1.00 19.33 70 ASN D N 1
ATOM 7970 C CA . ASN D 1 70 ? -30.115 14.717 49.264 1.00 22.17 70 ASN D CA 1
ATOM 7971 C C . ASN D 1 70 ? -29.189 13.930 48.349 1.00 21.38 70 ASN D C 1
ATOM 7972 O O . ASN D 1 70 ? -27.977 13.837 48.597 1.00 21.48 70 ASN D O 1
ATOM 7977 N N . ILE D 1 71 ? -29.749 13.341 47.289 1.00 18.42 71 ILE D N 1
ATOM 7978 C CA . ILE D 1 71 ? -28.956 12.494 46.402 1.00 19.42 71 ILE D CA 1
ATOM 7979 C C . ILE D 1 71 ? -27.838 13.299 45.760 1.00 21.87 71 ILE D C 1
ATOM 7980 O O . ILE D 1 71 ? -26.687 12.851 45.701 1.00 21.70 71 ILE D O 1
ATOM 7985 N N . ILE D 1 72 ? -28.159 14.508 45.282 1.00 20.34 72 ILE D N 1
ATOM 7986 C CA . ILE D 1 72 ? -27.156 15.356 44.631 1.00 20.54 72 ILE D CA 1
ATOM 7987 C C . ILE D 1 72 ? -26.066 15.769 45.617 1.00 19.87 72 ILE D C 1
ATOM 7988 O O . ILE D 1 72 ? -24.865 15.707 45.300 1.00 19.97 72 ILE D O 1
ATOM 7993 N N . ALA D 1 73 ? -26.456 16.179 46.828 1.00 20.47 73 ALA D N 1
ATOM 7994 C CA . ALA D 1 73 ? -25.459 16.584 47.826 1.00 20.69 73 ALA D CA 1
ATOM 7995 C C . ALA D 1 73 ? -24.502 15.444 48.165 1.00 22.73 73 ALA D C 1
ATOM 7996 O O . ALA D 1 73 ? -23.267 15.613 48.162 1.00 22.54 73 ALA D O 1
ATOM 7998 N N . LEU D 1 74 ? -25.060 14.264 48.466 1.00 19.90 74 LEU D N 1
ATOM 7999 C CA . LEU D 1 74 ? -24.225 13.161 48.934 1.00 19.57 74 LEU D CA 1
ATOM 8000 C C . LEU D 1 74 ? -23.409 12.550 47.798 1.00 21.09 74 LEU D C 1
ATOM 8001 O O . LEU D 1 74 ? -22.214 12.278 47.970 1.00 20.02 74 LEU D O 1
ATOM 8006 N N . ALA D 1 75 ? -24.014 12.357 46.617 1.00 16.71 75 ALA D N 1
ATOM 8007 C CA . ALA D 1 75 ? -23.263 11.773 45.519 1.00 20.42 75 ALA D CA 1
ATOM 8008 C C . ALA D 1 75 ? -22.155 12.702 45.059 1.00 20.88 75 ALA D C 1
ATOM 8009 O O . ALA D 1 75 ? -21.092 12.229 44.642 1.00 20.89 75 ALA D O 1
ATOM 8011 N N . SER D 1 76 ? -22.367 14.020 45.124 1.00 19.56 76 SER D N 1
ATOM 8012 C CA . SER D 1 76 ? -21.268 14.901 44.758 1.00 21.57 76 SER D CA 1
ATOM 8013 C C . SER D 1 76 ? -20.166 14.914 45.815 1.00 23.72 76 SER D C 1
ATOM 8014 O O . SER D 1 76 ? -19.044 15.338 45.517 1.00 23.02 76 SER D O 1
ATOM 8017 N N . ALA D 1 77 ? -20.457 14.482 47.041 1.00 20.73 77 ALA D N 1
ATOM 8018 C CA . ALA D 1 77 ? -19.417 14.480 48.076 1.00 20.21 77 ALA D CA 1
ATOM 8019 C C . ALA D 1 77 ? -18.434 13.296 48.003 1.00 21.60 77 ALA D C 1
ATOM 8020 O O . ALA D 1 77 ? -17.336 13.382 48.575 1.00 23.45 77 ALA D O 1
ATOM 8022 N N . VAL D 1 78 ? -18.776 12.204 47.322 1.00 17.53 78 VAL D N 1
ATOM 8023 C CA . VAL D 1 78 ? -18.032 10.955 47.484 1.00 18.28 78 VAL D CA 1
ATOM 8024 C C . VAL D 1 78 ? -17.686 10.337 46.139 1.00 20.02 78 VAL D C 1
ATOM 8025 O O . VAL D 1 78 ? -18.330 10.590 45.118 1.00 17.91 78 VAL D O 1
ATOM 8029 N N . ARG D 1 79 ? -16.637 9.479 46.165 1.00 16.90 79 ARG D N 1
ATOM 8030 C CA . ARG D 1 79 ? -16.359 8.470 45.157 1.00 16.33 79 ARG D CA 1
ATOM 8031 C C . ARG D 1 79 ? -16.958 7.147 45.624 1.00 17.72 79 ARG D C 1
ATOM 8032 O O . ARG D 1 79 ? -17.297 7.005 46.801 1.00 16.31 79 ARG D O 1
ATOM 8040 N N . PRO D 1 80 ? -17.101 6.147 44.748 1.00 16.29 80 PRO D N 1
ATOM 8041 C CA . PRO D 1 80 ? -17.797 4.915 45.176 1.00 15.70 80 PRO D CA 1
ATOM 8042 C C . PRO D 1 80 ? -17.130 4.168 46.326 1.00 15.77 80 PRO D C 1
ATOM 8043 O O . PRO D 1 80 ? -17.828 3.466 47.068 1.00 19.03 80 PRO D O 1
ATOM 8047 N N . TRP D 1 81 ? -15.815 4.283 46.504 1.00 14.85 81 TRP D N 1
ATOM 8048 C CA . TRP D 1 81 ? -15.151 3.571 47.601 1.00 15.92 81 TRP D CA 1
ATOM 8049 C C . TRP D 1 81 ? -15.172 4.337 48.919 1.00 13.88 81 TRP D C 1
ATOM 8050 O O . TRP D 1 81 ? -14.551 3.894 49.893 1.00 16.76 81 TRP D O 1
ATOM 8061 N N . HIS D 1 82 ? -15.845 5.478 48.969 1.00 14.80 82 HIS D N 1
ATOM 8062 C CA . HIS D 1 82 ? -16.030 6.184 50.224 1.00 15.01 82 HIS D CA 1
ATOM 8063 C C . HIS D 1 82 ? -17.207 5.588 50.986 1.00 19.47 82 HIS D C 1
ATOM 8064 O O . HIS D 1 82 ? -17.903 4.685 50.509 1.00 19.53 82 HIS D O 1
ATOM 8071 N N . GLU D 1 83 ? -17.438 6.114 52.188 1.00 15.45 83 GLU D N 1
ATOM 8072 C CA . GLU D 1 83 ? -18.502 5.636 53.065 1.00 17.54 83 GLU D CA 1
ATOM 8073 C C . GLU D 1 83 ? -19.311 6.829 53.554 1.00 18.28 83 GLU D C 1
ATOM 8074 O O . GLU D 1 83 ? -18.736 7.823 54.014 1.00 19.77 83 GLU D O 1
ATOM 8080 N N . ILE D 1 84 ? -20.638 6.722 53.443 1.00 20.46 84 ILE D N 1
ATOM 8081 C CA . ILE D 1 84 ? -21.585 7.722 53.950 1.00 21.36 84 ILE D CA 1
ATOM 8082 C C . ILE D 1 84 ? -22.210 7.190 55.232 1.00 22.19 84 ILE D C 1
ATOM 8083 O O . ILE D 1 84 ? -22.555 6.002 55.314 1.00 19.02 84 ILE D O 1
ATOM 8088 N N . PHE D 1 85 ? -22.372 8.063 56.233 1.00 16.91 85 PHE D N 1
ATOM 8089 C CA . PHE D 1 85 ? -23.038 7.708 57.478 1.00 16.95 85 PHE D CA 1
ATOM 8090 C C . PHE D 1 85 ? -24.337 8.492 57.628 1.00 19.19 85 PHE D C 1
ATOM 8091 O O . PHE D 1 85 ? -24.473 9.595 57.090 1.00 22.40 85 PHE D O 1
ATOM 8099 N N . CYS D 1 86 ? -25.301 7.899 58.344 1.00 24.05 86 CYS D N 1
ATOM 8100 C CA . CYS D 1 86 ? -26.579 8.539 58.657 1.00 21.43 86 CYS D CA 1
ATOM 8101 C C . CYS D 1 86 ? -27.174 7.880 59.901 1.00 23.87 86 CYS D C 1
ATOM 8102 O O . CYS D 1 86 ? -26.696 6.846 60.372 1.00 21.83 86 CYS D O 1
ATOM 8105 N N . SER D 1 87 ? -28.238 8.480 60.423 1.00 24.92 87 SER D N 1
ATOM 8106 C CA . SER D 1 87 ? -28.905 7.841 61.550 1.00 23.84 87 SER D CA 1
ATOM 8107 C C . SER D 1 87 ? -29.743 6.656 61.077 1.00 23.28 87 SER D C 1
ATOM 8108 O O . SER D 1 87 ? -30.095 6.532 59.898 1.00 23.03 87 SER D O 1
ATOM 8111 N N . ASP D 1 88 ? -30.117 5.806 62.037 1.00 20.98 88 ASP D N 1
ATOM 8112 C CA . ASP D 1 88 ? -30.968 4.654 61.744 1.00 24.18 88 ASP D CA 1
ATOM 8113 C C . ASP D 1 88 ? -32.408 5.017 61.376 1.00 24.12 88 ASP D C 1
ATOM 8114 O O . ASP D 1 88 ? -33.181 4.102 61.064 1.00 26.03 88 ASP D O 1
ATOM 8119 N N . VAL D 1 89 ? -32.804 6.293 61.414 1.00 22.74 89 VAL D N 1
ATOM 8120 C CA . VAL D 1 89 ? -34.125 6.702 60.950 1.00 26.84 89 VAL D CA 1
ATOM 8121 C C . VAL D 1 89 ? -34.056 7.685 59.781 1.00 24.91 89 VAL D C 1
ATOM 8122 O O . VAL D 1 89 ? -35.068 8.301 59.432 1.00 24.39 89 VAL D O 1
ATOM 8126 N N . ALA D 1 90 ? -32.890 7.826 59.152 1.00 25.34 90 ALA D N 1
ATOM 8127 C CA . ALA D 1 90 ? -32.692 8.859 58.145 1.00 24.09 90 ALA D CA 1
ATOM 8128 C C . ALA D 1 90 ? -33.545 8.610 56.903 1.00 24.23 90 ALA D C 1
ATOM 8129 O O . ALA D 1 90 ? -33.661 7.479 56.414 1.00 21.74 90 ALA D O 1
ATOM 8131 N N . HIS D 1 91 ? -34.115 9.694 56.374 1.00 21.85 91 HIS D N 1
ATOM 8132 C CA . HIS D 1 91 ? -34.863 9.618 55.121 1.00 22.22 91 HIS D CA 1
ATOM 8133 C C . HIS D 1 91 ? -34.015 9.017 53.999 1.00 23.76 91 HIS D C 1
ATOM 8134 O O . HIS D 1 91 ? -34.492 8.163 53.236 1.00 21.56 91 HIS D O 1
ATOM 8141 N N . VAL D 1 92 ? -32.741 9.417 53.903 1.00 18.36 92 VAL D N 1
ATOM 8142 C CA . VAL D 1 92 ? -31.883 8.868 52.848 1.00 21.84 92 VAL D CA 1
ATOM 8143 C C . VAL D 1 92 ? -31.757 7.354 52.978 1.00 22.74 92 VAL D C 1
ATOM 8144 O O . VAL D 1 92 ? -31.529 6.661 51.977 1.00 21.17 92 VAL D O 1
ATOM 8148 N N . LEU D 1 93 ? -31.875 6.822 54.204 1.00 21.35 93 LEU D N 1
ATOM 8149 C CA . LEU D 1 93 ? -31.703 5.389 54.451 1.00 20.48 93 LEU D CA 1
ATOM 8150 C C . LEU D 1 93 ? -32.970 4.593 54.159 1.00 22.51 93 LEU D C 1
ATOM 8151 O O . LEU D 1 93 ? -32.905 3.510 53.555 1.00 21.54 93 LEU D O 1
ATOM 8156 N N . VAL D 1 94 ? -34.126 5.098 54.581 1.00 18.26 94 VAL D N 1
ATOM 8157 C CA . VAL D 1 94 ? -35.336 4.289 54.615 1.00 23.69 94 VAL D CA 1
ATOM 8158 C C . VAL D 1 94 ? -36.376 4.688 53.563 1.00 23.68 94 VAL D C 1
ATOM 8159 O O . VAL D 1 94 ? -37.238 3.856 53.234 1.00 23.50 94 VAL D O 1
ATOM 8163 N N . ASP D 1 95 ? -36.355 5.927 53.051 1.00 21.81 95 ASP D N 1
ATOM 8164 C CA . ASP D 1 95 ? -37.496 6.443 52.293 1.00 21.69 95 ASP D CA 1
ATOM 8165 C C . ASP D 1 95 ? -37.120 7.008 50.918 1.00 24.16 95 ASP D C 1
ATOM 8166 O O . ASP D 1 95 ? -37.922 7.731 50.316 1.00 19.38 95 ASP D O 1
ATOM 8171 N N . GLU D 1 96 ? -35.936 6.681 50.387 1.00 20.20 96 GLU D N 1
ATOM 8172 C CA . GLU D 1 96 ? -35.539 7.131 49.057 1.00 22.11 96 GLU D CA 1
ATOM 8173 C C . GLU D 1 96 ? -35.272 5.956 48.124 1.00 19.58 96 GLU D C 1
ATOM 8174 O O . GLU D 1 96 ? -34.627 6.123 47.087 1.00 20.94 96 GLU D O 1
ATOM 8180 N N . ALA D 1 97 ? -35.785 4.771 48.469 1.00 20.11 97 ALA D N 1
ATOM 8181 C CA . ALA D 1 97 ? -35.566 3.553 47.685 1.00 18.51 97 ALA D CA 1
ATOM 8182 C C . ALA D 1 97 ? -34.088 3.351 47.366 1.00 18.12 97 ALA D C 1
ATOM 8183 O O . ALA D 1 97 ? -33.740 2.742 46.356 1.00 21.82 97 ALA D O 1
ATOM 8185 N N . GLY D 1 98 ? -33.214 3.822 48.256 1.00 18.19 98 GLY D N 1
ATOM 8186 C CA . GLY D 1 98 ? -31.784 3.627 48.079 1.00 17.02 98 GLY D CA 1
ATOM 8187 C C . GLY D 1 98 ? -31.136 4.513 47.048 1.00 19.68 98 GLY D C 1
ATOM 8188 O O . GLY D 1 98 ? -30.017 4.216 46.620 1.00 18.90 98 GLY D O 1
ATOM 8189 N N . GLY D 1 99 ? -31.816 5.583 46.623 1.00 19.44 99 GLY D N 1
ATOM 8190 C CA . GLY D 1 99 ? -31.301 6.517 45.647 1.00 22.17 99 GLY D CA 1
ATOM 8191 C C . GLY D 1 99 ? -29.891 7.011 45.928 1.00 18.00 99 GLY D C 1
ATOM 8192 O O . GLY D 1 99 ? -29.045 7.012 45.033 1.00 18.49 99 GLY D O 1
ATOM 8193 N N . PRO D 1 100 ? -29.610 7.465 47.162 1.00 20.45 100 PRO D N 1
ATOM 8194 C CA . PRO D 1 100 ? -28.238 7.934 47.467 1.00 17.84 100 PRO D CA 1
ATOM 8195 C C . PRO D 1 100 ? -27.170 6.879 47.217 1.00 20.81 100 PRO D C 1
ATOM 8196 O O . PRO D 1 100 ? -26.098 7.177 46.661 1.00 21.14 100 PRO D O 1
ATOM 8200 N N . VAL D 1 101 ? -27.449 5.643 47.623 1.00 18.64 101 VAL D N 1
ATOM 8201 C CA . VAL D 1 101 ? -26.517 4.545 47.382 1.00 18.43 101 VAL D CA 1
ATOM 8202 C C . VAL D 1 101 ? -26.380 4.264 45.891 1.00 19.80 101 VAL D C 1
ATOM 8203 O O . VAL D 1 101 ? -25.267 4.081 45.382 1.00 19.08 101 VAL D O 1
ATOM 8207 N N . ARG D 1 102 ? -27.497 4.236 45.162 1.00 17.60 102 ARG D N 1
ATOM 8208 C CA . ARG D 1 102 ? -27.409 3.936 43.737 1.00 18.03 102 ARG D CA 1
ATOM 8209 C C . ARG D 1 102 ? -26.583 4.996 43.004 1.00 20.12 102 ARG D C 1
ATOM 8210 O O . ARG D 1 102 ? -25.714 4.648 42.192 1.00 17.55 102 ARG D O 1
ATOM 8218 N N . LEU D 1 103 ? -26.804 6.297 43.294 1.00 17.24 103 LEU D N 1
ATOM 8219 C CA . LEU D 1 103 ? -26.049 7.312 42.548 1.00 20.01 103 LEU D CA 1
ATOM 8220 C C . LEU D 1 103 ? -24.599 7.384 42.956 1.00 20.51 103 LEU D C 1
ATOM 8221 O O . LEU D 1 103 ? -23.729 7.515 42.089 1.00 22.06 103 LEU D O 1
ATOM 8226 N N . SER D 1 104 ? -24.328 7.404 44.271 1.00 21.37 104 SER D N 1
ATOM 8227 C CA . SER D 1 104 ? -22.958 7.569 44.751 1.00 21.38 104 SER D CA 1
ATOM 8228 C C . SER D 1 104 ? -22.107 6.342 44.475 1.00 19.89 104 SER D C 1
ATOM 8229 O O . SER D 1 104 ? -20.884 6.467 44.359 1.00 20.58 104 SER D O 1
ATOM 8232 N N . GLY D 1 105 ? -22.719 5.160 44.444 1.00 17.36 105 GLY D N 1
ATOM 8233 C CA . GLY D 1 105 ? -21.982 3.914 44.402 1.00 19.74 105 GLY D CA 1
ATOM 8234 C C . GLY D 1 105 ? -21.374 3.491 45.722 1.00 17.29 105 GLY D C 1
ATOM 8235 O O . GLY D 1 105 ? -20.633 2.498 45.749 1.00 17.28 105 GLY D O 1
ATOM 8236 N N . ALA D 1 106 ? -21.631 4.241 46.800 1.00 18.46 106 ALA D N 1
ATOM 8237 C CA . ALA D 1 106 ? -20.987 4.093 48.104 1.00 17.56 106 ALA D CA 1
ATOM 8238 C C . ALA D 1 106 ? -21.924 3.480 49.138 1.00 14.89 106 ALA D C 1
ATOM 8239 O O . ALA D 1 106 ? -23.147 3.632 49.053 1.00 17.00 106 ALA D O 1
ATOM 8241 N N . GLN D 1 107 ? -21.339 2.779 50.116 1.00 15.36 107 GLN D N 1
ATOM 8242 C CA . GLN D 1 107 ? -22.122 2.196 51.204 1.00 13.14 107 GLN D CA 1
ATOM 8243 C C . GLN D 1 107 ? -22.714 3.289 52.088 1.00 15.48 107 GLN D C 1
ATOM 8244 O O . GLN D 1 107 ? -22.059 4.291 52.384 1.00 19.27 107 GLN D O 1
ATOM 8250 N N . LEU D 1 108 ? -23.960 3.094 52.518 1.00 19.84 108 LEU D N 1
ATOM 8251 C CA . LEU D 1 108 ? -24.621 4.019 53.441 1.00 17.83 108 LEU D CA 1
ATOM 8252 C C . LEU D 1 108 ? -24.772 3.313 54.780 1.00 18.21 108 LEU D C 1
ATOM 8253 O O . LEU D 1 108 ? -25.564 2.371 54.908 1.00 22.37 108 LEU D O 1
ATOM 8258 N N . THR D 1 109 ? -24.020 3.770 55.779 1.00 17.78 109 THR D N 1
ATOM 8259 C CA . THR D 1 109 ? -23.850 3.067 57.054 1.00 15.94 109 THR D CA 1
ATOM 8260 C C . THR D 1 109 ? -24.691 3.719 58.151 1.00 19.66 109 THR D C 1
ATOM 8261 O O . THR D 1 109 ? -24.433 4.865 58.527 1.00 20.82 109 THR D O 1
ATOM 8265 N N . ARG D 1 110 ? -25.668 2.985 58.687 1.00 18.69 110 ARG D N 1
ATOM 8266 C CA . ARG D 1 110 ? -26.534 3.543 59.722 1.00 19.26 110 ARG D CA 1
ATOM 8267 C C . ARG D 1 110 ? -25.829 3.595 61.080 1.00 22.81 110 ARG D C 1
ATOM 8268 O O . ARG D 1 110 ? -24.996 2.743 61.417 1.00 20.61 110 ARG D O 1
ATOM 8276 N N . LEU D 1 111 ? -26.179 4.618 61.859 1.00 20.50 111 LEU D N 1
ATOM 8277 C CA . LEU D 1 111 ? -25.659 4.853 63.199 1.00 21.61 111 LEU D CA 1
ATOM 8278 C C . LEU D 1 111 ? -26.808 4.848 64.195 1.00 22.57 111 LEU D C 1
ATOM 8279 O O . LEU D 1 111 ? -27.849 5.474 63.958 1.00 24.16 111 LEU D O 1
ATOM 8284 N N . ALA D 1 112 ? -26.607 4.161 65.316 1.00 21.84 112 ALA D N 1
ATOM 8285 C CA . ALA D 1 112 ? -27.589 4.188 66.393 1.00 23.94 112 ALA D CA 1
ATOM 8286 C C . ALA D 1 112 ? -27.843 5.630 66.833 1.00 28.25 112 ALA D C 1
ATOM 8287 O O . ALA D 1 112 ? -26.919 6.447 66.886 1.00 31.68 112 ALA D O 1
ATOM 8289 N N . SER D 1 113 ? -29.107 5.951 67.124 1.00 29.71 113 SER D N 1
ATOM 8290 C CA . SER D 1 113 ? -29.484 7.327 67.435 1.00 25.87 113 SER D CA 1
ATOM 8291 C C . SER D 1 113 ? -30.641 7.334 68.424 1.00 29.52 113 SER D C 1
ATOM 8292 O O . SER D 1 113 ? -31.341 6.332 68.610 1.00 33.04 113 SER D O 1
ATOM 8295 N N . ASP D 1 114 ? -30.832 8.497 69.049 1.00 29.83 114 ASP D N 1
ATOM 8296 C CA . ASP D 1 114 ? -31.964 8.779 69.930 1.00 30.51 114 ASP D CA 1
ATOM 8297 C C . ASP D 1 114 ? -32.939 9.650 69.140 1.00 33.38 114 ASP D C 1
ATOM 8298 O O . ASP D 1 114 ? -32.809 10.873 69.093 1.00 33.05 114 ASP D O 1
ATOM 8303 N N . ASP D 1 115 ? -33.906 9.000 68.478 1.00 31.25 115 ASP D N 1
ATOM 8304 C CA . ASP D 1 115 ? -34.909 9.693 67.660 1.00 27.76 115 ASP D CA 1
ATOM 8305 C C . ASP D 1 115 ? -34.241 10.564 66.596 1.00 30.80 115 ASP D C 1
ATOM 8306 O O . ASP D 1 115 ? -34.728 11.644 66.253 1.00 35.19 115 ASP D O 1
ATOM 8311 N N . GLY D 1 116 ? -33.108 10.092 66.074 1.00 28.73 116 GLY D N 1
ATOM 8312 C CA . GLY D 1 116 ? -32.347 10.817 65.076 1.00 26.62 116 GLY D CA 1
ATOM 8313 C C . GLY D 1 116 ? -31.170 11.606 65.614 1.00 28.69 116 GLY D C 1
ATOM 8314 O O . GLY D 1 116 ? -30.314 12.015 64.825 1.00 28.44 116 GLY D O 1
ATOM 8315 N N . LEU D 1 117 ? -31.096 11.821 66.926 1.00 29.96 117 LEU D N 1
ATOM 8316 C CA . LEU D 1 117 ? -29.968 12.519 67.536 1.00 30.52 117 LEU D CA 1
ATOM 8317 C C . LEU D 1 117 ? -28.831 11.520 67.718 1.00 29.08 117 LEU D C 1
ATOM 8318 O O . LEU D 1 117 ? -28.969 10.552 68.471 1.00 32.21 117 LEU D O 1
ATOM 8323 N N . ILE D 1 118 ? -27.718 11.738 67.017 1.00 28.53 118 ILE D N 1
ATOM 8324 C CA . ILE D 1 118 ? -26.581 10.822 67.030 1.00 29.17 118 ILE D CA 1
ATOM 8325 C C . ILE D 1 118 ? -25.538 11.358 67.996 1.00 27.84 118 ILE D C 1
ATOM 8326 O O . ILE D 1 118 ? -25.175 12.536 67.934 1.00 30.81 118 ILE D O 1
ATOM 8331 N N . SER D 1 119 ? -25.025 10.488 68.858 1.00 27.82 119 SER D N 1
ATOM 8332 C CA . SER D 1 119 ? -23.920 10.880 69.719 1.00 33.64 119 SER D CA 1
ATOM 8333 C C . SER D 1 119 ? -22.629 10.971 68.905 1.00 31.37 119 SER D C 1
ATOM 8334 O O . SER D 1 119 ? -22.369 10.118 68.048 1.00 31.72 119 SER D O 1
ATOM 8337 N N . PRO D 1 120 ? -21.796 11.985 69.152 1.00 30.35 120 PRO D N 1
ATOM 8338 C CA . PRO D 1 120 ? -20.491 12.038 68.469 1.00 30.65 120 PRO D CA 1
ATOM 8339 C C . PRO D 1 120 ? -19.644 10.790 68.675 1.00 32.32 120 PRO D C 1
ATOM 8340 O O . PRO D 1 120 ? -18.904 10.385 67.764 1.00 33.58 120 PRO D O 1
ATOM 8344 N N . ASP D 1 121 ? -19.745 10.158 69.850 1.00 36.32 121 ASP D N 1
ATOM 8345 C CA . ASP D 1 121 ? -18.955 8.960 70.119 1.00 36.68 121 ASP D CA 1
ATOM 8346 C C . ASP D 1 121 ? -19.342 7.805 69.204 1.00 34.31 121 ASP D C 1
ATOM 8347 O O . ASP D 1 121 ? -18.485 6.994 68.840 1.00 35.17 121 ASP D O 1
ATOM 8352 N N . GLU D 1 122 ? -20.620 7.705 68.826 1.00 29.97 122 GLU D N 1
ATOM 8353 C CA . GLU D 1 122 ? -21.046 6.635 67.925 1.00 29.33 122 GLU D CA 1
ATOM 8354 C C . GLU D 1 122 ? -20.431 6.798 66.536 1.00 31.11 122 GLU D C 1
ATOM 8355 O O . GLU D 1 122 ? -19.934 5.822 65.941 1.00 30.16 122 GLU D O 1
ATOM 8361 N N . LEU D 1 123 ? -20.425 8.032 66.017 1.00 30.28 123 LEU D N 1
ATOM 8362 C CA . LEU D 1 123 ? -19.732 8.297 64.761 1.00 27.46 123 LEU D CA 1
ATOM 8363 C C . LEU D 1 123 ? -18.260 7.928 64.875 1.00 27.52 123 LEU D C 1
ATOM 8364 O O . LEU D 1 123 ? -17.721 7.187 64.032 1.00 30.78 123 LEU D O 1
ATOM 8369 N N . GLU D 1 124 ? -17.606 8.398 65.946 1.00 27.86 124 GLU D N 1
ATOM 8370 C CA . GLU D 1 124 ? -16.178 8.142 66.104 1.00 30.89 124 GLU D CA 1
ATOM 8371 C C . GLU D 1 124 ? -15.888 6.646 66.153 1.00 32.74 124 GLU D C 1
ATOM 8372 O O . GLU D 1 124 ? -14.917 6.175 65.547 1.00 26.99 124 GLU D O 1
ATOM 8378 N N . ARG D 1 125 ? -16.740 5.878 66.845 1.00 30.72 125 ARG D N 1
ATOM 8379 C CA . ARG D 1 125 ? -16.549 4.431 66.911 1.00 34.46 125 ARG D CA 1
ATOM 8380 C C . ARG D 1 125 ? -16.629 3.786 65.535 1.00 31.47 125 ARG D C 1
ATOM 8381 O O . ARG D 1 125 ? -15.811 2.918 65.204 1.00 29.41 125 ARG D O 1
ATOM 8389 N N . ARG D 1 126 ? -17.596 4.203 64.714 1.00 26.82 126 ARG D N 1
ATOM 8390 C CA . ARG D 1 126 ? -17.756 3.554 63.420 1.00 26.58 126 ARG D CA 1
ATOM 8391 C C . ARG D 1 126 ? -16.805 4.091 62.354 1.00 31.94 126 ARG D C 1
ATOM 8392 O O . ARG D 1 126 ? -16.745 3.525 61.255 1.00 31.33 126 ARG D O 1
ATOM 8400 N N . VAL D 1 127 ? -16.054 5.152 62.650 1.00 26.99 127 VAL D N 1
ATOM 8401 C CA . VAL D 1 127 ? -15.069 5.684 61.711 1.00 23.44 127 VAL D CA 1
ATOM 8402 C C . VAL D 1 127 ? -13.658 5.152 61.969 1.00 26.58 127 VAL D C 1
ATOM 8403 O O . VAL D 1 127 ? -12.817 5.186 61.053 1.00 25.80 127 VAL D O 1
ATOM 8407 N N . ARG D 1 128 ? -13.398 4.600 63.153 1.00 28.11 128 ARG D N 1
ATOM 8408 C CA . ARG D 1 128 ? -12.054 4.235 63.598 1.00 25.67 128 ARG D CA 1
ATOM 8409 C C . ARG D 1 128 ? -11.451 3.067 62.810 1.00 27.62 128 ARG D C 1
ATOM 8410 O O . ARG D 1 128 ? -12.114 2.058 62.552 1.00 28.82 128 ARG D O 1
ATOM 8418 N N . GLY D 1 129 ? -10.176 3.207 62.440 1.00 26.34 129 GLY D N 1
ATOM 8419 C CA . GLY D 1 129 ? -9.413 2.091 61.911 1.00 25.41 129 GLY D CA 1
ATOM 8420 C C . GLY D 1 129 ? -9.767 1.675 60.499 1.00 29.44 129 GLY D C 1
ATOM 8421 O O . GLY D 1 129 ? -9.446 0.550 60.099 1.00 31.87 129 GLY D O 1
ATOM 8422 N N . ARG D 1 130 ? -10.423 2.541 59.725 1.00 24.28 130 ARG D N 1
ATOM 8423 C CA . ARG D 1 130 ? -10.928 2.172 58.398 1.00 26.01 130 ARG D CA 1
ATOM 8424 C C . ARG D 1 130 ? -10.003 2.605 57.260 1.00 29.45 130 ARG D C 1
ATOM 8425 O O . ARG D 1 130 ? -10.485 3.097 56.243 1.00 43.16 130 ARG D O 1
ATOM 8433 N N . SER D 1 131 ? -8.683 2.469 57.392 1.00 25.86 131 SER D N 1
ATOM 8434 C CA . SER D 1 131 ? -7.767 3.060 56.422 1.00 28.75 131 SER D CA 1
ATOM 8435 C C . SER D 1 131 ? -7.232 2.083 55.372 1.00 26.73 131 SER D C 1
ATOM 8436 O O . SER D 1 131 ? -6.610 2.532 54.404 1.00 31.51 131 SER D O 1
ATOM 8439 N N . ALA D 1 132 ? -7.447 0.779 55.518 1.00 24.00 132 ALA D N 1
ATOM 8440 C CA . ALA D 1 132 ? -6.881 -0.166 54.561 1.00 21.15 132 ALA D CA 1
ATOM 8441 C C . ALA D 1 132 ? -7.611 -0.107 53.215 1.00 17.36 132 ALA D C 1
ATOM 8442 O O . ALA D 1 132 ? -8.756 0.347 53.118 1.00 19.13 132 ALA D O 1
ATOM 8444 N N . VAL D 1 133 ? -6.939 -0.610 52.168 1.00 17.49 133 VAL D N 1
ATOM 8445 C CA . VAL D 1 133 ? -7.544 -0.657 50.829 1.00 19.65 133 VAL D CA 1
ATOM 8446 C C . VAL D 1 133 ? -8.799 -1.520 50.810 1.00 17.21 133 VAL D C 1
ATOM 8447 O O . VAL D 1 133 ? -9.684 -1.312 49.963 1.00 16.01 133 VAL D O 1
ATOM 8451 N N . HIS D 1 134 ? -8.923 -2.448 51.764 1.00 17.66 134 HIS D N 1
ATOM 8452 C CA . HIS D 1 134 ? -10.065 -3.351 51.857 1.00 15.00 134 HIS D CA 1
ATOM 8453 C C . HIS D 1 134 ? -11.319 -2.692 52.433 1.00 16.71 134 HIS D C 1
ATOM 8454 O O . HIS D 1 134 ? -12.386 -3.323 52.432 1.00 16.20 134 HIS D O 1
ATOM 8461 N N . HIS D 1 135 ? -11.241 -1.440 52.898 1.00 16.51 135 HIS D N 1
ATOM 8462 C CA . HIS D 1 135 ? -12.335 -0.809 53.627 1.00 19.88 135 HIS D CA 1
ATOM 8463 C C . HIS D 1 135 ? -12.901 0.364 52.843 1.00 16.94 135 HIS D C 1
ATOM 8464 O O . HIS D 1 135 ? -12.147 1.174 52.293 1.00 18.61 135 HIS D O 1
ATOM 8471 N N . SER D 1 136 ? -14.230 0.476 52.822 1.00 16.86 136 SER D N 1
ATOM 8472 C CA . SER D 1 136 ? -14.837 1.737 52.400 1.00 15.73 136 SER D CA 1
ATOM 8473 C C . SER D 1 136 ? -14.286 2.868 53.271 1.00 15.96 136 SER D C 1
ATOM 8474 O O . SER D 1 136 ? -14.046 2.684 54.468 1.00 18.18 136 SER D O 1
ATOM 8477 N N . GLN D 1 137 ? -14.064 4.046 52.661 1.00 15.08 137 GLN D N 1
ATOM 8478 C CA . GLN D 1 137 ? -13.300 5.107 53.313 1.00 17.11 137 GLN D CA 1
ATOM 8479 C C . GLN D 1 137 ? -14.236 6.164 53.888 1.00 17.60 137 GLN D C 1
ATOM 8480 O O . GLN D 1 137 ? -14.859 6.897 53.115 1.00 17.08 137 GLN D O 1
ATOM 8486 N N . PRO D 1 138 ? -14.364 6.295 55.209 1.00 20.14 138 PRO D N 1
ATOM 8487 C CA . PRO D 1 138 ? -15.304 7.280 55.776 1.00 19.68 138 PRO D CA 1
ATOM 8488 C C . PRO D 1 138 ? -15.113 8.681 55.196 1.00 19.86 138 PRO D C 1
ATOM 8489 O O . PRO D 1 138 ? -14.000 9.212 55.182 1.00 20.35 138 PRO D O 1
ATOM 8493 N N . ARG D 1 139 ? -16.225 9.302 54.734 1.00 19.00 139 ARG D N 1
ATOM 8494 C CA . ARG D 1 139 ? -16.088 10.602 54.072 1.00 18.04 139 ARG D CA 1
ATOM 8495 C C . ARG D 1 139 ? -17.102 11.634 54.542 1.00 17.87 139 ARG D C 1
ATOM 8496 O O . ARG D 1 139 ? -16.743 12.807 54.702 1.00 20.75 139 ARG D O 1
ATOM 8504 N N . ILE D 1 140 ? -18.364 11.253 54.737 1.00 20.10 140 ILE D N 1
ATOM 8505 C CA . ILE D 1 140 ? -19.395 12.252 55.034 1.00 18.33 140 ILE D CA 1
ATOM 8506 C C . ILE D 1 140 ? -20.464 11.632 55.918 1.00 22.47 140 ILE D C 1
ATOM 8507 O O . ILE D 1 140 ? -20.834 10.463 55.748 1.00 20.02 140 ILE D O 1
ATOM 8512 N N . VAL D 1 141 ? -20.967 12.431 56.861 1.00 21.63 141 VAL D N 1
ATOM 8513 C CA . VAL D 1 141 ? -22.090 12.040 57.702 1.00 22.59 141 VAL D CA 1
ATOM 8514 C C . VAL D 1 141 ? -23.262 12.970 57.406 1.00 20.97 141 VAL D C 1
ATOM 8515 O O . VAL D 1 141 ? -23.092 14.187 57.259 1.00 23.69 141 VAL D O 1
ATOM 8519 N N . SER D 1 142 ? -24.452 12.387 57.290 1.00 21.39 142 SER D N 1
ATOM 8520 C CA . SER D 1 142 ? -25.684 13.140 57.092 1.00 19.75 142 SER D CA 1
ATOM 8521 C C . SER D 1 142 ? -26.485 13.121 58.389 1.00 24.87 142 SER D C 1
ATOM 8522 O O . SER D 1 142 ? -26.677 12.057 58.989 1.00 22.89 142 SER D O 1
ATOM 8525 N N . ILE D 1 143 ? -26.916 14.302 58.841 1.00 21.31 143 ILE D N 1
ATOM 8526 C CA . ILE D 1 143 ? -27.827 14.425 59.967 1.00 24.07 143 ILE D CA 1
ATOM 8527 C C . ILE D 1 143 ? -29.070 15.147 59.457 1.00 25.65 143 ILE D C 1
ATOM 8528 O O . ILE D 1 143 ? -29.064 15.716 58.372 1.00 25.89 143 ILE D O 1
ATOM 8533 N N . THR D 1 144 ? -30.145 15.115 60.245 1.00 24.44 144 THR D N 1
ATOM 8534 C CA . THR D 1 144 ? -31.419 15.677 59.797 1.00 22.60 144 THR D CA 1
ATOM 8535 C C . THR D 1 144 ? -31.959 16.634 60.853 1.00 22.87 144 THR D C 1
ATOM 8536 O O . THR D 1 144 ? -31.960 16.321 62.049 1.00 24.81 144 THR D O 1
ATOM 8540 N N . GLN D 1 145 ? -32.417 17.809 60.410 1.00 26.59 145 GLN D N 1
ATOM 8541 C CA . GLN D 1 145 ? -32.787 18.895 61.324 1.00 31.60 145 GLN D CA 1
ATOM 8542 C C . GLN D 1 145 ? -33.998 19.655 60.784 1.00 29.19 145 GLN D C 1
ATOM 8543 O O . GLN D 1 145 ? -33.877 20.357 59.775 1.00 27.06 145 GLN D O 1
ATOM 8549 N N . SER D 1 146 ? -35.166 19.549 61.437 1.00 30.86 146 SER D N 1
ATOM 8550 C CA . SER D 1 146 ? -35.443 18.654 62.568 1.00 26.31 146 SER D CA 1
ATOM 8551 C C . SER D 1 146 ? -35.501 17.189 62.112 1.00 25.25 146 SER D C 1
ATOM 8552 O O . SER D 1 146 ? -35.642 16.915 60.917 1.00 25.57 146 SER D O 1
ATOM 8555 N N . THR D 1 147 ? -35.412 16.250 63.057 1.00 27.68 147 THR D N 1
ATOM 8556 C CA . THR D 1 147 ? -35.175 14.862 62.672 1.00 27.58 147 THR D CA 1
ATOM 8557 C C . THR D 1 147 ? -36.449 14.185 62.173 1.00 28.99 147 THR D C 1
ATOM 8558 O O . THR D 1 147 ? -37.572 14.669 62.351 1.00 26.84 147 THR D O 1
ATOM 8562 N N . GLU D 1 148 ? -36.254 13.015 61.561 1.00 25.09 148 GLU D N 1
ATOM 8563 C CA . GLU D 1 148 ? -37.367 12.231 61.050 1.00 27.45 148 GLU D CA 1
ATOM 8564 C C . GLU D 1 148 ? -38.284 11.720 62.152 1.00 24.50 148 GLU D C 1
ATOM 8565 O O . GLU D 1 148 ? -39.400 11.290 61.846 1.00 33.18 148 GLU D O 1
ATOM 8571 N N . ASN D 1 149 ? -37.846 11.748 63.414 1.00 27.60 149 ASN D N 1
ATOM 8572 C CA . ASN D 1 149 ? -38.689 11.394 64.548 1.00 27.31 149 ASN D CA 1
ATOM 8573 C C . ASN D 1 149 ? -39.166 12.630 65.306 1.00 28.10 149 ASN D C 1
ATOM 8574 O O . ASN D 1 149 ? -39.541 12.535 66.482 1.00 32.00 149 ASN D O 1
ATOM 8579 N N . GLY D 1 150 ? -39.130 13.790 64.655 1.00 30.85 150 GLY D N 1
ATOM 8580 C CA . GLY D 1 150 ? -39.730 14.997 65.192 1.00 31.99 150 GLY D CA 1
ATOM 8581 C C . GLY D 1 150 ? -38.934 15.707 66.261 1.00 34.61 150 GLY D C 1
ATOM 8582 O O . GLY D 1 150 ? -39.504 16.533 66.979 1.00 33.04 150 GLY D O 1
ATOM 8583 N N . ARG D 1 151 ? -37.640 15.411 66.407 1.00 32.45 151 ARG D N 1
ATOM 8584 C CA . ARG D 1 151 ? -36.801 16.076 67.399 1.00 31.96 151 ARG D CA 1
ATOM 8585 C C . ARG D 1 151 ? -35.940 17.152 66.739 1.00 29.89 151 ARG D C 1
ATOM 8586 O O . ARG D 1 151 ? -35.749 17.162 65.523 1.00 29.98 151 ARG D O 1
ATOM 8594 N N . VAL D 1 152 ? -35.435 18.076 67.558 1.00 30.05 152 VAL D N 1
ATOM 8595 C CA . VAL D 1 152 ? -34.559 19.148 67.093 1.00 31.97 152 VAL D CA 1
ATOM 8596 C C . VAL D 1 152 ? -33.191 18.994 67.745 1.00 32.55 152 VAL D C 1
ATOM 8597 O O . VAL D 1 152 ? -33.097 18.720 68.949 1.00 35.71 152 VAL D O 1
ATOM 8601 N N . TRP D 1 153 ? -32.136 19.119 66.939 1.00 30.82 153 TRP D N 1
ATOM 8602 C CA . TRP D 1 153 ? -30.788 19.246 67.478 1.00 29.60 153 TRP D CA 1
ATOM 8603 C C . TRP D 1 153 ? -30.657 20.606 68.138 1.00 31.28 153 TRP D C 1
ATOM 8604 O O . TRP D 1 153 ? -30.948 21.628 67.512 1.00 35.76 153 TRP D O 1
ATOM 8615 N N . SER D 1 154 ? -30.222 20.627 69.397 1.00 30.43 154 SER D N 1
ATOM 8616 C CA . SER D 1 154 ? -29.959 21.905 70.048 1.00 32.16 154 SER D CA 1
ATOM 8617 C C . SER D 1 154 ? -28.785 22.609 69.364 1.00 31.35 154 SER D C 1
ATOM 8618 O O . SER D 1 154 ? -27.974 21.986 68.675 1.00 30.43 154 SER D O 1
ATOM 8621 N N . ALA D 1 155 ? -28.697 23.932 69.574 1.00 36.32 155 ALA D N 1
ATOM 8622 C CA . ALA D 1 155 ? -27.578 24.699 69.025 1.00 33.82 155 ALA D CA 1
ATOM 8623 C C . ALA D 1 155 ? -26.248 24.107 69.466 1.00 32.42 155 ALA D C 1
ATOM 8624 O O . ALA D 1 155 ? -25.342 23.885 68.645 1.00 34.45 155 ALA D O 1
ATOM 8626 N N . THR D 1 156 ? -26.147 23.775 70.753 1.00 36.68 156 THR D N 1
ATOM 8627 C CA . THR D 1 156 ? -24.922 23.191 71.292 1.00 33.40 156 THR D CA 1
ATOM 8628 C C . THR D 1 156 ? -24.655 21.815 70.692 1.00 33.27 156 THR D C 1
ATOM 8629 O O . THR D 1 156 ? -23.520 21.508 70.307 1.00 31.51 156 THR D O 1
ATOM 8633 N N . ALA D 1 157 ? -25.691 20.976 70.602 1.00 33.04 157 ALA D N 1
ATOM 8634 C CA . ALA D 1 157 ? -25.504 19.606 70.123 1.00 34.86 157 ALA D CA 1
ATOM 8635 C C . ALA D 1 157 ? -25.097 19.562 68.654 1.00 35.69 157 ALA D C 1
ATOM 8636 O O . ALA D 1 157 ? -24.220 18.770 68.271 1.00 32.32 157 ALA D O 1
ATOM 8638 N N . VAL D 1 158 ? -25.725 20.388 67.807 1.00 37.62 158 VAL D N 1
ATOM 8639 C CA . VAL D 1 158 ? -25.361 20.352 66.394 1.00 34.35 158 VAL D CA 1
ATOM 8640 C C . VAL D 1 158 ? -23.956 20.906 66.199 1.00 32.86 158 VAL D C 1
ATOM 8641 O O . VAL D 1 158 ? -23.166 20.359 65.413 1.00 31.08 158 VAL D O 1
ATOM 8645 N N . ALA D 1 159 ? -23.595 21.948 66.955 1.00 33.66 159 ALA D N 1
ATOM 8646 C CA . ALA D 1 159 ? -22.237 22.465 66.841 1.00 33.85 159 ALA D CA 1
ATOM 8647 C C . ALA D 1 159 ? -21.209 21.421 67.272 1.00 34.23 159 ALA D C 1
ATOM 8648 O O . ALA D 1 159 ? -20.194 21.222 66.593 1.00 32.60 159 ALA D O 1
ATOM 8650 N N . GLN D 1 160 ? -21.468 20.724 68.383 1.00 31.41 160 GLN D N 1
ATOM 8651 C CA . GLN D 1 160 ? -20.521 19.715 68.848 1.00 31.23 160 GLN D CA 1
ATOM 8652 C C . GLN D 1 160 ? -20.427 18.554 67.871 1.00 33.04 160 GLN D C 1
ATOM 8653 O O . GLN D 1 160 ? -19.324 18.069 67.590 1.00 32.12 160 GLN D O 1
ATOM 8659 N N . PHE D 1 161 ? -21.560 18.125 67.306 1.00 32.71 161 PHE D N 1
ATOM 8660 C CA . PHE D 1 161 ? -21.517 17.020 66.356 1.00 26.51 161 PHE D CA 1
ATOM 8661 C C . PHE D 1 161 ? -20.720 17.397 65.114 1.00 26.30 161 PHE D C 1
ATOM 8662 O O . PHE D 1 161 ? -19.871 16.620 64.652 1.00 26.75 161 PHE D O 1
ATOM 8670 N N . VAL D 1 162 ? -20.973 18.591 64.560 1.00 27.20 162 VAL D N 1
ATOM 8671 C CA . VAL D 1 162 ? -20.257 19.006 63.353 1.00 28.27 162 VAL D CA 1
ATOM 8672 C C . VAL D 1 162 ? -18.765 19.164 63.637 1.00 25.66 162 VAL D C 1
ATOM 8673 O O . VAL D 1 162 ? -17.922 18.780 62.819 1.00 26.61 162 VAL D O 1
ATOM 8677 N N . ASP D 1 163 ? -18.413 19.740 64.789 1.00 26.60 163 ASP D N 1
ATOM 8678 C CA . ASP D 1 163 ? -17.003 19.909 65.136 1.00 31.93 163 ASP D CA 1
ATOM 8679 C C . ASP D 1 163 ? -16.307 18.562 65.304 1.00 31.75 163 ASP D C 1
ATOM 8680 O O . ASP D 1 163 ? -15.162 18.387 64.868 1.00 29.29 163 ASP D O 1
ATOM 8685 N N . ARG D 1 164 ? -16.995 17.599 65.928 1.00 31.18 164 ARG D N 1
ATOM 8686 C CA . ARG D 1 164 ? -16.469 16.257 66.160 1.00 29.88 164 ARG D CA 1
ATOM 8687 C C . ARG D 1 164 ? -16.239 15.567 64.815 1.00 28.47 164 ARG D C 1
ATOM 8688 O O . ARG D 1 164 ? -15.178 14.975 64.576 1.00 29.23 164 ARG D O 1
ATOM 8696 N N . ALA D 1 165 ? -17.211 15.694 63.909 1.00 25.68 165 ALA D N 1
ATOM 8697 C CA . ALA D 1 165 ? -17.066 15.138 62.569 1.00 22.95 165 ALA D CA 1
ATOM 8698 C C . ALA D 1 165 ? -15.909 15.778 61.813 1.00 23.19 165 ALA D C 1
ATOM 8699 O O . ALA D 1 165 ? -15.101 15.079 61.180 1.00 23.47 165 ALA D O 1
ATOM 8701 N N . HIS D 1 166 ? -15.781 17.105 61.909 1.00 23.21 166 HIS D N 1
ATOM 8702 C CA . HIS D 1 166 ? -14.717 17.798 61.198 1.00 25.43 166 HIS D CA 1
ATOM 8703 C C . HIS D 1 166 ? -13.350 17.399 61.731 1.00 27.52 166 HIS D C 1
ATOM 8704 O O . HIS D 1 166 ? -12.379 17.312 60.967 1.00 28.65 166 HIS D O 1
ATOM 8711 N N . ALA D 1 167 ? -13.246 17.170 63.043 1.00 26.83 167 ALA D N 1
ATOM 8712 C CA . ALA D 1 167 ? -11.969 16.757 63.615 1.00 26.20 167 ALA D CA 1
ATOM 8713 C C . ALA D 1 167 ? -11.571 15.364 63.141 1.00 26.79 167 ALA D C 1
ATOM 8714 O O . ALA D 1 167 ? -10.381 15.029 63.118 1.00 29.00 167 ALA D O 1
ATOM 8716 N N . LEU D 1 168 ? -12.545 14.542 62.770 1.00 24.12 168 LEU D N 1
ATOM 8717 C CA . LEU D 1 168 ? -12.271 13.217 62.229 1.00 27.46 168 LEU D CA 1
ATOM 8718 C C . LEU D 1 168 ? -11.978 13.246 60.736 1.00 28.31 168 LEU D C 1
ATOM 8719 O O . LEU D 1 168 ? -11.704 12.188 60.156 1.00 30.34 168 LEU D O 1
ATOM 8724 N N . GLY D 1 169 ? -12.007 14.421 60.113 1.00 25.67 169 GLY D N 1
ATOM 8725 C CA . GLY D 1 169 ? -11.771 14.548 58.693 1.00 24.87 169 GLY D CA 1
ATOM 8726 C C . GLY D 1 169 ? -12.981 14.327 57.814 1.00 24.91 169 GLY D C 1
ATOM 8727 O O . GLY D 1 169 ? -12.818 14.195 56.596 1.00 30.64 169 GLY D O 1
ATOM 8728 N N . LEU D 1 170 ? -14.184 14.285 58.383 1.00 22.26 170 LEU D N 1
ATOM 8729 C CA . LEU D 1 170 ? -15.407 14.042 57.631 1.00 19.99 170 LEU D CA 1
ATOM 8730 C C . LEU D 1 170 ? -16.103 15.344 57.244 1.00 23.53 170 LEU D C 1
ATOM 8731 O O . LEU D 1 170 ? -15.967 16.370 57.916 1.00 25.79 170 LEU D O 1
ATOM 8736 N N . LEU D 1 171 ? -16.867 15.285 56.157 1.00 19.02 171 LEU D N 1
ATOM 8737 C CA . LEU D 1 171 ? -17.821 16.329 55.809 1.00 22.38 171 LEU D CA 1
ATOM 8738 C C . LEU D 1 171 ? -19.153 16.079 56.523 1.00 23.53 171 LEU D C 1
ATOM 8739 O O . LEU D 1 171 ? -19.461 14.952 56.944 1.00 22.46 171 LEU D O 1
ATOM 8744 N N . VAL D 1 172 ? -19.968 17.134 56.619 1.00 20.00 172 VAL D N 1
ATOM 8745 C CA . VAL D 1 172 ? -21.301 17.037 57.197 1.00 26.56 172 VAL D CA 1
ATOM 8746 C C . VAL D 1 172 ? -22.336 17.579 56.208 1.00 28.05 172 VAL D C 1
ATOM 8747 O O . VAL D 1 172 ? -22.225 18.717 55.711 1.00 27.51 172 VAL D O 1
ATOM 8751 N N . HIS D 1 173 ? -23.340 16.749 55.929 1.00 19.70 173 HIS D N 1
ATOM 8752 C CA . HIS D 1 173 ? -24.542 17.147 55.214 1.00 19.74 173 HIS D CA 1
ATOM 8753 C C . HIS D 1 173 ? -25.691 17.230 56.212 1.00 22.32 173 HIS D C 1
ATOM 8754 O O . HIS D 1 173 ? -25.835 16.357 57.081 1.00 20.28 173 HIS D O 1
ATOM 8761 N N . VAL D 1 174 ? -26.490 18.290 56.105 1.00 20.91 174 VAL D N 1
ATOM 8762 C CA . VAL D 1 174 ? -27.715 18.438 56.885 1.00 21.90 174 VAL D CA 1
ATOM 8763 C C . VAL D 1 174 ? -28.901 18.303 55.931 1.00 23.53 174 VAL D C 1
ATOM 8764 O O . VAL D 1 174 ? -29.025 19.063 54.964 1.00 26.08 174 VAL D O 1
ATOM 8768 N N . ASP D 1 175 ? -29.751 17.314 56.184 1.00 24.73 175 ASP D N 1
ATOM 8769 C CA . ASP D 1 175 ? -31.044 17.210 55.523 1.00 26.26 175 ASP D CA 1
ATOM 8770 C C . ASP D 1 175 ? -31.994 18.142 56.273 1.00 26.81 175 ASP D C 1
ATOM 8771 O O . ASP D 1 175 ? -32.553 17.785 57.316 1.00 26.37 175 ASP D O 1
ATOM 8776 N N . GLY D 1 176 ? -32.149 19.366 55.781 1.00 28.66 176 GLY D N 1
ATOM 8777 C CA . GLY D 1 176 ? -33.073 20.299 56.372 1.00 25.40 176 GLY D CA 1
ATOM 8778 C C . GLY D 1 176 ? -34.368 20.362 55.588 1.00 31.07 176 GLY D C 1
ATOM 8779 O O . GLY D 1 176 ? -34.865 21.455 55.308 1.00 29.54 176 GLY D O 1
ATOM 8780 N N . ALA D 1 177 ? -34.907 19.198 55.193 1.00 26.33 177 ALA D N 1
ATOM 8781 C CA . ALA D 1 177 ? -36.261 19.160 54.646 1.00 28.35 177 ALA D CA 1
ATOM 8782 C C . ALA D 1 177 ? -37.246 19.908 55.535 1.00 27.91 177 ALA D C 1
ATOM 8783 O O . ALA D 1 177 ? -38.215 20.495 55.033 1.00 29.93 177 ALA D O 1
ATOM 8785 N N . ARG D 1 178 ? -37.023 19.892 56.850 1.00 26.62 178 ARG D N 1
ATOM 8786 C CA . ARG D 1 178 ? -37.833 20.630 57.809 1.00 30.25 178 ARG D CA 1
ATOM 8787 C C . ARG D 1 178 ? -36.970 21.574 58.643 1.00 32.53 178 ARG D C 1
ATOM 8788 O O . ARG D 1 178 ? -37.201 21.769 59.840 1.00 26.92 178 ARG D O 1
ATOM 8796 N N . ILE D 1 179 ? -35.975 22.199 58.008 1.00 26.04 179 ILE D N 1
ATOM 8797 C CA . ILE D 1 179 ? -35.103 23.119 58.734 1.00 27.00 179 ILE D CA 1
ATOM 8798 C C . ILE D 1 179 ? -35.883 24.330 59.249 1.00 29.47 179 ILE D C 1
ATOM 8799 O O . ILE D 1 179 ? -35.598 24.846 60.340 1.00 31.45 179 ILE D O 1
ATOM 8804 N N . ALA D 1 180 ? -36.883 24.798 58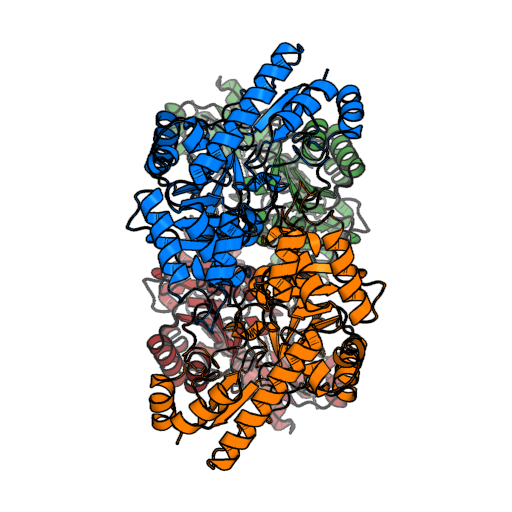.496 1.00 30.69 180 ALA D N 1
ATOM 8805 C CA . ALA D 1 180 ? -37.651 25.953 58.956 1.00 30.26 180 ALA D CA 1
ATOM 8806 C C . ALA D 1 180 ? -38.331 25.658 60.288 1.00 30.23 180 ALA D C 1
ATOM 8807 O O . ALA D 1 180 ? -38.407 26.528 61.164 1.00 30.94 180 ALA D O 1
ATOM 8809 N N . ASN D 1 181 ? -38.792 24.419 60.476 1.00 30.61 181 ASN D N 1
ATOM 8810 C CA . ASN D 1 181 ? -39.443 24.064 61.729 1.00 29.87 181 ASN D CA 1
ATOM 8811 C C . ASN D 1 181 ? -38.446 24.042 62.880 1.00 30.06 181 ASN D C 1
ATOM 8812 O O . ASN D 1 181 ? -38.772 24.471 63.992 1.00 31.56 181 ASN D O 1
ATOM 8817 N N . ALA D 1 182 ? -37.223 23.561 62.632 1.00 29.82 182 ALA D N 1
ATOM 8818 C CA . ALA D 1 182 ? -36.197 23.592 63.670 1.00 31.58 182 ALA D CA 1
ATOM 8819 C C . ALA D 1 182 ? -35.850 25.026 64.053 1.00 33.34 182 ALA D C 1
ATOM 8820 O O . ALA D 1 182 ? -35.730 25.351 65.247 1.00 33.12 182 ALA D O 1
ATOM 8822 N N . VAL D 1 183 ? -35.671 25.892 63.050 1.00 30.55 183 VAL D N 1
ATOM 8823 C CA . VAL D 1 183 ? -35.319 27.287 63.311 1.00 32.32 183 VAL D CA 1
ATOM 8824 C C . VAL D 1 183 ? -36.410 27.964 64.136 1.00 35.88 183 VAL D C 1
ATOM 8825 O O . VAL D 1 183 ? -36.133 28.647 65.131 1.00 36.17 183 VAL D O 1
ATOM 8829 N N . ALA D 1 184 ? -37.671 27.781 63.732 1.00 34.11 184 ALA D N 1
ATOM 8830 C CA . ALA D 1 184 ? -38.778 28.379 64.470 1.00 33.92 184 ALA D CA 1
ATOM 8831 C C . ALA D 1 184 ? -38.868 27.829 65.892 1.00 36.83 184 ALA D C 1
ATOM 8832 O O . ALA D 1 184 ? -39.137 28.583 66.837 1.00 36.18 184 ALA D O 1
ATOM 8834 N N . ALA D 1 185 ? -38.619 26.526 66.072 1.00 37.97 185 ALA D N 1
ATOM 8835 C CA . ALA D 1 185 ? -38.717 25.926 67.398 1.00 33.96 185 ALA D CA 1
ATOM 8836 C C . ALA D 1 185 ? -37.617 26.429 68.324 1.00 39.37 185 ALA D C 1
ATOM 8837 O O . ALA D 1 185 ? -37.853 26.638 69.522 1.00 36.08 185 ALA D O 1
ATOM 8839 N N . LEU D 1 186 ? -36.411 26.634 67.794 1.00 34.71 186 LEU D N 1
ATOM 8840 C CA . LEU D 1 186 ? -35.282 27.014 68.632 1.00 35.97 186 LEU D CA 1
ATOM 8841 C C . LEU D 1 186 ? -35.142 28.518 68.828 1.00 38.74 186 LEU D C 1
ATOM 8842 O O . LEU D 1 186 ? -34.497 28.941 69.794 1.00 40.76 186 LEU D O 1
ATOM 8847 N N . SER D 1 187 ? -35.724 29.330 67.942 1.00 37.18 187 SER D N 1
ATOM 8848 C CA . SER D 1 187 ? -35.556 30.783 67.978 1.00 44.03 187 SER D CA 1
ATOM 8849 C C . SER D 1 187 ? -34.078 31.170 67.932 1.00 46.58 187 SER D C 1
ATOM 8850 O O . SER D 1 187 ? -33.615 32.032 68.685 1.00 44.87 187 SER D O 1
ATOM 8853 N N . ILE D 1 188 ? -33.324 30.491 67.072 1.00 40.64 188 ILE D N 1
ATOM 8854 C CA . ILE D 1 188 ? -31.942 30.835 66.775 1.00 36.55 188 ILE D CA 1
ATOM 8855 C C . ILE D 1 188 ? -31.851 31.085 65.277 1.00 38.81 188 ILE D C 1
ATOM 8856 O O . ILE D 1 188 ? -32.805 30.865 64.531 1.00 41.31 188 ILE D O 1
ATOM 8861 N N . SER D 1 189 ? -30.686 31.543 64.834 1.00 39.48 189 SER D N 1
ATOM 8862 C CA . SER D 1 189 ? -30.509 31.796 63.412 1.00 39.45 189 SER D CA 1
ATOM 8863 C C . SER D 1 189 ? -30.405 30.480 62.636 1.00 36.34 189 SER D C 1
ATOM 8864 O O . SER D 1 189 ? -30.008 29.449 63.191 1.00 37.08 189 SER D O 1
ATOM 8867 N N . PRO D 1 190 ? -30.773 30.489 61.347 1.00 33.42 190 PRO D N 1
ATOM 8868 C CA . PRO D 1 190 ? -30.588 29.283 60.510 1.00 31.39 190 PRO D CA 1
ATOM 8869 C C . PRO D 1 190 ? -29.173 28.713 60.543 1.00 33.99 190 PRO D C 1
ATOM 8870 O O . PRO D 1 190 ? -28.978 27.485 60.657 1.00 33.43 190 PRO D O 1
ATOM 8874 N N . LEU D 1 191 ? -28.164 29.588 60.473 1.00 37.04 191 LEU D N 1
ATOM 8875 C CA . LEU D 1 191 ? -26.784 29.111 60.527 1.00 38.20 191 LEU D CA 1
ATOM 8876 C C . LEU D 1 191 ? -26.485 28.419 61.853 1.00 35.87 191 LEU D C 1
ATOM 8877 O O . LEU D 1 191 ? -25.794 27.395 61.884 1.00 33.94 191 LEU D O 1
ATOM 8882 N N . GLU D 1 192 ? -26.978 28.974 62.963 1.00 35.61 192 GLU D N 1
ATOM 8883 C CA . GLU D 1 192 ? -26.798 28.310 64.250 1.00 35.17 192 GLU D CA 1
ATOM 8884 C C . GLU D 1 192 ? -27.511 26.966 64.276 1.00 37.79 192 GLU D C 1
ATOM 8885 O O . GLU D 1 192 ? -27.042 26.021 64.920 1.00 34.21 192 GLU D O 1
ATOM 8891 N N . ALA D 1 193 ? -28.633 26.853 63.572 1.00 33.09 193 ALA D N 1
ATOM 8892 C CA . ALA D 1 193 ? -29.371 25.603 63.592 1.00 34.08 193 ALA D CA 1
ATOM 8893 C C . ALA D 1 193 ? -28.698 24.525 62.756 1.00 32.83 193 ALA D C 1
ATOM 8894 O O . ALA D 1 193 ? -29.000 23.343 62.948 1.00 31.47 193 ALA D O 1
ATOM 8896 N N . ILE D 1 194 ? -27.810 24.894 61.823 1.00 32.32 194 ILE D N 1
ATOM 8897 C CA . ILE D 1 194 ? -27.123 23.867 61.029 1.00 30.03 194 ILE D CA 1
ATOM 8898 C C . ILE D 1 194 ? -25.678 23.635 61.456 1.00 28.99 194 ILE D C 1
ATOM 8899 O O . ILE D 1 194 ? -25.041 22.691 60.952 1.00 31.26 194 ILE D O 1
ATOM 8904 N N . GLY D 1 195 ? -25.140 24.463 62.346 1.00 32.41 195 GLY D N 1
ATOM 8905 C CA . GLY D 1 195 ? -23.836 24.253 62.961 1.00 34.98 195 GLY D CA 1
ATOM 8906 C C . GLY D 1 195 ? -22.609 24.127 62.080 1.00 36.25 195 GLY D C 1
ATOM 8907 O O . GLY D 1 195 ? -21.785 23.244 62.325 1.00 48.61 195 GLY D O 1
ATOM 8908 N N . ASP D 1 196 ? -22.438 25.001 61.087 1.00 42.07 196 ASP D N 1
ATOM 8909 C CA . ASP D 1 196 ? -21.239 25.000 60.229 1.00 41.80 196 ASP D CA 1
ATOM 8910 C C . ASP D 1 196 ? -21.160 23.770 59.329 1.00 29.89 196 ASP D C 1
ATOM 8911 O O . ASP D 1 196 ? -20.067 23.347 58.930 1.00 26.64 196 ASP D O 1
ATOM 8916 N N . ALA D 1 197 ? -22.301 23.190 58.991 1.00 26.54 197 ALA D N 1
ATOM 8917 C CA . ALA D 1 197 ? -22.300 22.070 58.064 1.00 26.41 197 ALA D CA 1
ATOM 8918 C C . ALA D 1 197 ? -21.729 22.486 56.705 1.00 27.98 197 ALA D C 1
ATOM 8919 O O . ALA D 1 197 ? -21.775 23.656 56.304 1.00 27.36 197 ALA D O 1
ATOM 8921 N N . ASP D 1 198 ? -21.206 21.496 55.982 1.00 26.22 198 ASP D N 1
ATOM 8922 C CA . ASP D 1 198 ? -20.589 21.747 54.683 1.00 26.16 198 ASP D CA 1
ATOM 8923 C C . ASP D 1 198 ? -21.621 21.834 53.569 1.00 26.38 198 ASP D C 1
ATOM 8924 O O . ASP D 1 198 ? -21.420 22.587 52.603 1.00 24.91 198 ASP D O 1
ATOM 8929 N N . ILE D 1 199 ? -22.740 21.125 53.696 1.00 22.71 199 ILE D N 1
ATOM 8930 C CA . ILE D 1 199 ? -23.752 21.188 52.644 1.00 22.84 199 ILE D CA 1
ATOM 8931 C C . ILE D 1 199 ? -25.117 20.950 53.280 1.00 30.64 199 ILE D C 1
ATOM 8932 O O . ILE D 1 199 ? -25.238 20.210 54.265 1.00 26.36 199 ILE D O 1
ATOM 8937 N N . VAL D 1 200 ? -26.143 21.630 52.763 1.00 21.51 200 VAL D N 1
ATOM 8938 C CA . VAL D 1 200 ? -27.472 21.554 53.363 1.00 25.76 200 VAL D CA 1
ATOM 8939 C C . VAL D 1 200 ? -28.530 21.400 52.274 1.00 28.14 200 VAL D C 1
ATOM 8940 O O . VAL D 1 200 ? -28.558 22.175 51.314 1.00 28.01 200 VAL D O 1
ATOM 8944 N N . SER D 1 201 ? -29.411 20.407 52.430 1.00 25.38 201 SER D N 1
ATOM 8945 C CA . SER D 1 201 ? -30.646 20.352 51.654 1.00 22.89 201 SER D CA 1
ATOM 8946 C C . SER D 1 201 ? -31.670 21.233 52.357 1.00 26.02 201 SER D C 1
ATOM 8947 O O . SER D 1 201 ? -32.016 20.963 53.502 1.00 26.70 201 SER D O 1
ATOM 8950 N N . VAL D 1 202 ? -32.149 22.277 51.692 1.00 27.94 202 VAL D N 1
ATOM 8951 C CA . VAL D 1 202 ? -33.044 23.265 52.293 1.00 29.63 202 VAL D CA 1
ATOM 8952 C C . VAL D 1 202 ? -34.452 23.017 51.778 1.00 24.31 202 VAL D C 1
ATOM 8953 O O . VAL D 1 202 ? -34.707 23.145 50.577 1.00 27.66 202 VAL D O 1
ATOM 8957 N N . GLY D 1 203 ? -35.365 22.641 52.674 1.00 28.21 203 GLY D N 1
ATOM 8958 C CA . GLY D 1 203 ? -36.690 22.234 52.249 1.00 28.37 203 GLY D CA 1
ATOM 8959 C C . GLY D 1 203 ? -37.564 23.431 51.910 1.00 31.21 203 GLY D C 1
ATOM 8960 O O . GLY D 1 203 ? -37.591 24.436 52.623 1.00 33.19 203 GLY D O 1
ATOM 8961 N N . GLY D 1 204 ? -38.278 23.309 50.793 1.00 31.16 204 GLY D N 1
ATOM 8962 C CA . GLY D 1 204 ? -39.260 24.302 50.405 1.00 33.55 204 GLY D CA 1
ATOM 8963 C C . GLY D 1 204 ? -40.639 23.687 50.292 1.00 32.72 204 GLY D C 1
ATOM 8964 O O . GLY D 1 204 ? -41.609 24.205 50.855 1.00 31.40 204 GLY D O 1
ATOM 8965 N N . THR D 1 205 ? -40.709 22.554 49.582 1.00 26.59 205 THR D N 1
ATOM 8966 C CA . THR D 1 205 ? -41.965 21.841 49.365 1.00 30.28 205 THR D CA 1
ATOM 8967 C C . THR D 1 205 ? -42.788 21.721 50.645 1.00 28.72 205 THR D C 1
ATOM 8968 O O . THR D 1 205 ? -43.964 22.097 50.680 1.00 29.60 205 THR D O 1
ATOM 8972 N N . LYS D 1 206 ? -42.185 21.195 51.712 1.00 28.14 206 LYS D N 1
ATOM 8973 C CA . LYS D 1 206 ? -42.957 20.910 52.916 1.00 28.45 206 LYS D CA 1
ATOM 8974 C C . LYS D 1 206 ? -43.388 22.168 53.662 1.00 30.66 206 LYS D C 1
ATOM 8975 O O . LYS D 1 206 ? -44.294 22.091 54.498 1.00 31.15 206 LYS D O 1
ATOM 8981 N N . ASN D 1 207 ? -42.792 23.321 53.360 1.00 29.46 207 ASN D N 1
ATOM 8982 C CA . ASN D 1 207 ? -43.076 24.563 54.062 1.00 30.12 207 ASN D CA 1
ATOM 8983 C C . ASN D 1 207 ? -43.962 25.503 53.253 1.00 30.25 207 ASN D C 1
ATOM 8984 O O . ASN D 1 207 ? -44.039 26.695 53.563 1.00 34.40 207 ASN D O 1
ATOM 8989 N N . GLY D 1 208 ? -44.646 24.993 52.235 1.00 30.19 208 GLY D N 1
ATOM 8990 C CA . GLY D 1 208 ? -45.616 25.789 51.498 1.00 33.83 208 GLY D CA 1
ATOM 8991 C C . GLY D 1 208 ? -45.301 26.022 50.031 1.00 31.03 208 GLY D C 1
ATOM 8992 O O . GLY D 1 208 ? -46.106 26.666 49.344 1.00 31.90 208 GLY D O 1
ATOM 8993 N N . LEU D 1 209 ? -44.197 25.513 49.494 1.00 30.06 209 LEU D N 1
ATOM 8994 C CA . LEU D 1 209 ? -43.978 25.631 48.061 1.00 34.02 209 LEU D CA 1
ATOM 8995 C C . LEU D 1 209 ? -44.830 24.623 47.303 1.00 29.95 209 LEU D C 1
ATOM 8996 O O . LEU D 1 209 ? -45.454 23.729 47.875 1.00 32.62 209 LEU D O 1
ATOM 9001 N N . MET D 1 210 ? -44.885 24.821 45.989 1.00 30.50 210 MET D N 1
ATOM 9002 C CA . MET D 1 210 ? -45.471 23.845 45.084 1.00 32.57 210 MET D CA 1
ATOM 9003 C C . MET D 1 210 ? -44.507 22.704 44.801 1.00 34.40 210 MET D C 1
ATOM 9004 O O . MET D 1 210 ? -44.891 21.529 44.834 1.00 32.95 210 MET D O 1
ATOM 9009 N N . PHE D 1 211 ? -43.247 23.043 44.551 1.00 32.07 211 PHE D N 1
ATOM 9010 C CA . PHE D 1 211 ? -42.186 22.086 44.288 1.00 33.66 211 PHE D CA 1
ATOM 9011 C C . PHE D 1 211 ? -40.871 22.799 44.529 1.00 35.85 211 PHE D C 1
ATOM 9012 O O . PHE D 1 211 ? -40.789 24.029 44.450 1.00 41.79 211 PHE D O 1
ATOM 9020 N N . GLY D 1 212 ? -39.843 22.021 44.839 1.00 32.92 212 GLY D N 1
ATOM 9021 C CA . GLY D 1 212 ? -38.586 22.750 44.968 1.00 28.68 212 GLY D CA 1
ATOM 9022 C C . GLY D 1 212 ? -37.925 22.492 46.304 1.00 33.28 212 GLY D C 1
ATOM 9023 O O . GLY D 1 212 ? -38.518 22.641 47.379 1.00 35.34 212 GLY D O 1
ATOM 9024 N N . ASP D 1 213 ? -36.656 22.101 46.235 1.00 27.51 213 ASP D N 1
ATOM 9025 C CA . ASP D 1 213 ? -35.834 21.912 47.421 1.00 28.99 213 ASP D CA 1
ATOM 9026 C C . ASP D 1 213 ? -34.407 22.280 47.041 1.00 26.68 213 ASP D C 1
ATOM 9027 O O . ASP D 1 213 ? -33.878 21.769 46.051 1.00 34.15 213 ASP D O 1
ATOM 9032 N N . ALA D 1 214 ? -33.797 23.179 47.797 1.00 23.48 214 ALA D N 1
ATOM 9033 C CA . ALA D 1 214 ? -32.530 23.756 47.372 1.00 22.73 214 ALA D CA 1
ATOM 9034 C C . ALA D 1 214 ? -31.355 23.036 48.023 1.00 26.06 214 ALA D C 1
ATOM 9035 O O . ALA D 1 214 ? -31.510 22.282 48.980 1.00 25.92 214 ALA D O 1
ATOM 9037 N N . ILE D 1 215 ? -30.169 23.261 47.464 1.00 22.34 215 ILE D N 1
ATOM 9038 C CA . ILE D 1 215 ? -28.911 22.773 48.012 1.00 24.35 215 ILE D CA 1
ATOM 9039 C C . ILE D 1 215 ? -28.016 23.983 48.268 1.00 23.88 215 ILE D C 1
ATOM 9040 O O . ILE D 1 215 ? -27.671 24.723 47.336 1.00 26.78 215 ILE D O 1
ATOM 9045 N N . LEU D 1 216 ? -27.698 24.210 49.537 1.00 22.21 216 LEU D N 1
ATOM 9046 C CA . LEU D 1 216 ? -26.776 25.251 49.975 1.00 22.55 216 LEU D CA 1
ATOM 9047 C C . LEU D 1 216 ? -25.405 24.618 50.172 1.00 25.65 216 LEU D C 1
ATOM 9048 O O . LEU D 1 216 ? -25.199 23.873 51.140 1.00 25.11 216 LEU D O 1
ATOM 9053 N N . VAL D 1 217 ? -24.480 24.914 49.260 1.00 23.45 217 VAL D N 1
ATOM 9054 C CA . VAL D 1 217 ? -23.141 24.328 49.247 1.00 24.31 217 VAL D CA 1
ATOM 9055 C C . VAL D 1 217 ? -22.243 25.342 49.944 1.00 25.27 217 VAL D C 1
ATOM 9056 O O . VAL D 1 217 ? -21.728 26.281 49.332 1.00 26.29 217 VAL D O 1
ATOM 9060 N N . ARG D 1 218 ? -22.046 25.145 51.249 1.00 26.37 218 ARG D N 1
ATOM 9061 C CA . ARG D 1 218 ? -21.293 26.131 52.016 1.00 28.05 218 ARG D CA 1
ATOM 9062 C C . ARG D 1 218 ? -19.796 26.037 51.742 1.00 29.48 218 ARG D C 1
ATOM 9063 O O . ARG D 1 218 ? -19.092 27.039 51.851 1.00 25.49 218 ARG D O 1
ATOM 9071 N N . ARG D 1 219 ? -19.289 24.865 51.361 1.00 25.05 219 ARG D N 1
ATOM 9072 C CA . ARG D 1 219 ? -17.868 24.694 51.038 1.00 22.39 219 ARG D CA 1
ATOM 9073 C C . ARG D 1 219 ? -17.747 24.026 49.673 1.00 24.99 219 ARG D C 1
ATOM 9074 O O . ARG D 1 219 ? -17.524 22.804 49.577 1.00 23.51 219 ARG D O 1
ATOM 9082 N N . PRO D 1 220 ? -17.863 24.806 48.590 1.00 24.72 220 PRO D N 1
ATOM 9083 C CA . PRO D 1 220 ? -17.939 24.221 47.244 1.00 27.18 220 PRO D CA 1
ATOM 9084 C C . PRO D 1 220 ? -16.725 23.415 46.844 1.00 24.88 220 PRO D C 1
ATOM 9085 O O . PRO D 1 220 ? -16.858 22.519 45.999 1.00 24.92 220 PRO D O 1
ATOM 9089 N N . ALA D 1 221 ? -15.554 23.687 47.430 1.00 26.17 221 ALA D N 1
ATOM 9090 C CA . ALA D 1 221 ? -14.348 22.968 47.045 1.00 26.00 221 ALA D CA 1
ATOM 9091 C C . ALA D 1 221 ? -14.467 21.468 47.280 1.00 25.00 221 ALA D C 1
ATOM 9092 O O . ALA D 1 221 ? -13.768 20.692 46.620 1.00 28.34 221 ALA D O 1
ATOM 9094 N N . HIS D 1 222 ? -15.336 21.039 48.193 1.00 23.63 222 HIS D N 1
ATOM 9095 C CA . HIS D 1 222 ? -15.460 19.625 48.536 1.00 24.23 222 HIS D CA 1
ATOM 9096 C C . HIS D 1 222 ? -16.507 18.880 47.715 1.00 29.13 222 HIS D C 1
ATOM 9097 O O . HIS D 1 222 ? -16.669 17.664 47.905 1.00 25.07 222 HIS D O 1
ATOM 9104 N N . PHE D 1 223 ? -17.212 19.561 46.810 1.00 21.61 223 PHE D N 1
ATOM 9105 C CA . PHE D 1 223 ? -18.304 18.970 46.038 1.00 25.01 223 PHE D CA 1
ATOM 9106 C C . PHE D 1 223 ? -18.119 19.255 44.554 1.00 29.85 223 PHE D C 1
ATOM 9107 O O . PHE D 1 223 ? -19.061 19.596 43.838 1.00 26.41 223 PHE D O 1
ATOM 9115 N N . ASP D 1 224 ? -16.893 19.074 44.064 1.00 29.20 224 ASP D N 1
ATOM 9116 C CA . ASP D 1 224 ? -16.596 19.379 42.669 1.00 34.76 224 ASP D CA 1
ATOM 9117 C C . ASP D 1 224 ? -17.421 18.493 41.738 1.00 27.15 224 ASP D C 1
ATOM 9118 O O . ASP D 1 224 ? -17.466 17.273 41.904 1.00 29.61 224 ASP D O 1
ATOM 9123 N N . GLY D 1 225 ? -18.075 19.109 40.755 1.00 28.23 225 GLY D N 1
ATOM 9124 C CA . GLY D 1 225 ? -18.915 18.374 39.826 1.00 22.01 225 GLY D CA 1
ATOM 9125 C C . GLY D 1 225 ? -20.377 18.296 40.208 1.00 23.33 225 GLY D C 1
ATOM 9126 O O . GLY D 1 225 ? -21.156 17.682 39.467 1.00 20.24 225 GLY D O 1
ATOM 9127 N N . ILE D 1 226 ? -20.782 18.946 41.308 1.00 22.51 226 ILE D N 1
ATOM 9128 C CA . ILE D 1 226 ? -22.162 18.851 41.790 1.00 22.51 226 ILE D CA 1
ATOM 9129 C C . ILE D 1 226 ? -23.150 19.307 40.717 1.00 18.15 226 ILE D C 1
ATOM 9130 O O . ILE D 1 226 ? -24.240 18.737 40.584 1.00 17.99 226 ILE D O 1
ATOM 9135 N N . HIS D 1 227 ? -22.789 20.325 39.923 1.00 18.99 227 HIS D N 1
ATOM 9136 C CA . HIS D 1 227 ? -23.697 20.775 38.865 1.00 19.29 227 HIS D CA 1
ATOM 9137 C C . HIS D 1 227 ? -23.879 19.718 37.778 1.00 20.96 227 HIS D C 1
ATOM 9138 O O . HIS D 1 227 ? -24.972 19.601 37.197 1.00 19.39 227 HIS D O 1
ATOM 9145 N N . PHE D 1 228 ? -22.830 18.938 37.490 1.00 18.50 228 PHE D N 1
ATOM 9146 C CA . PHE D 1 228 ? -22.978 17.824 36.554 1.00 19.09 228 PHE D CA 1
ATOM 9147 C C . PHE D 1 228 ? -23.872 16.730 37.130 1.00 19.14 228 PHE D C 1
ATOM 9148 O O . PHE D 1 228 ? -24.656 16.111 36.394 1.00 19.15 228 PHE D O 1
ATOM 9156 N N . VAL D 1 229 ? -23.744 16.447 38.430 1.00 17.48 229 VAL D N 1
ATOM 9157 C CA . VAL D 1 229 ? -24.602 15.436 39.051 1.00 17.82 229 VAL D CA 1
ATOM 9158 C C . VAL D 1 229 ? -26.054 15.864 38.951 1.00 17.18 229 VAL D C 1
ATOM 9159 O O . VAL D 1 229 ? -26.930 15.076 38.578 1.00 21.75 229 VAL D O 1
ATOM 9163 N N . GLN D 1 230 ? -26.322 17.134 39.253 1.00 17.37 230 GLN D N 1
ATOM 9164 C CA . GLN D 1 230 ? -27.674 17.661 39.110 1.00 17.47 230 GLN D CA 1
ATOM 9165 C C . GLN D 1 230 ? -28.201 17.473 37.687 1.00 17.92 230 GLN D C 1
ATOM 9166 O O . GLN D 1 230 ? -29.347 17.044 37.492 1.00 20.39 230 GLN D O 1
ATOM 9172 N N . LYS D 1 231 ? -27.382 17.799 36.676 1.00 16.98 231 LYS D N 1
ATOM 9173 C CA . LYS D 1 231 ? -27.831 17.652 35.292 1.00 18.54 231 LYS D CA 1
ATOM 9174 C C . LYS D 1 231 ? -28.105 16.190 34.951 1.00 18.69 231 LYS D C 1
ATOM 9175 O O . LYS D 1 231 ? -29.107 15.862 34.300 1.00 16.38 231 LYS D O 1
ATOM 9181 N N . GLN D 1 232 ? -27.234 15.297 35.414 1.00 16.47 232 GLN D N 1
ATOM 9182 C CA . GLN D 1 232 ? -27.285 13.890 35.035 1.00 17.89 232 GLN D CA 1
ATOM 9183 C C . GLN D 1 232 ? -28.507 13.167 35.577 1.00 22.06 232 GLN D C 1
ATOM 9184 O O . GLN D 1 232 ? -28.847 12.102 35.050 1.00 21.96 232 GLN D O 1
ATOM 9190 N N . ILE D 1 233 ? -29.138 13.652 36.641 1.00 17.10 233 ILE D N 1
ATOM 9191 C CA . ILE D 1 233 ? -30.352 12.987 37.106 1.00 20.57 233 ILE D CA 1
ATOM 9192 C C . ILE D 1 233 ? -31.591 13.804 36.759 1.00 21.31 233 ILE D C 1
ATOM 9193 O O . ILE D 1 233 ? -32.668 13.564 37.313 1.00 18.29 233 ILE D O 1
ATOM 9198 N N . GLY D 1 234 ? -31.452 14.747 35.825 1.00 17.57 234 GLY D N 1
ATOM 9199 C CA . GLY D 1 234 ? -32.602 15.450 35.300 1.00 16.92 234 GLY D CA 1
ATOM 9200 C C . GLY D 1 234 ? -33.176 16.530 36.190 1.00 20.14 234 GLY D C 1
ATOM 9201 O O . GLY D 1 234 ? -34.353 16.867 36.038 1.00 18.86 234 GLY D O 1
ATOM 9202 N N . HIS D 1 235 ? -32.387 17.097 37.103 1.00 18.32 235 HIS D N 1
ATOM 9203 C CA . HIS D 1 235 ? -32.888 18.093 38.045 1.00 18.05 235 HIS D CA 1
ATOM 9204 C C . HIS D 1 235 ? -32.386 19.504 37.767 1.00 19.79 235 HIS D C 1
ATOM 9205 O O . HIS D 1 235 ? -32.524 20.375 38.637 1.00 22.43 235 HIS D O 1
ATOM 9212 N N . LEU D 1 236 ? -31.843 19.771 36.574 1.00 19.99 236 LEU D N 1
ATOM 9213 C CA . LEU D 1 236 ? -31.551 21.144 36.145 1.00 22.79 236 LEU D CA 1
ATOM 9214 C C . LEU D 1 236 ? -32.716 21.634 35.280 1.00 23.41 236 LEU D C 1
ATOM 9215 O O . LEU D 1 236 ? -32.837 21.261 34.106 1.00 21.21 236 LEU D O 1
ATOM 9220 N N . ALA D 1 237 ? -33.572 22.476 35.867 1.00 21.05 237 ALA D N 1
ATOM 9221 C CA . ALA D 1 237 ? -34.779 22.939 35.190 1.00 22.11 237 ALA D CA 1
ATOM 9222 C C . ALA D 1 237 ? -34.443 23.890 34.048 1.00 21.39 237 ALA D C 1
ATOM 9223 O O . ALA D 1 237 ? -33.682 24.848 34.228 1.00 23.40 237 ALA D O 1
ATOM 9225 N N . SER D 1 238 ? -35.039 23.666 32.876 1.00 20.34 238 SER D N 1
ATOM 9226 C CA . SER D 1 238 ? -34.895 24.671 31.824 1.00 26.58 238 SER D CA 1
ATOM 9227 C C . SER D 1 238 ? -35.619 25.957 32.208 1.00 23.73 238 SER D C 1
ATOM 9228 O O . SER D 1 238 ? -35.026 27.042 32.170 1.00 23.35 238 SER D O 1
ATOM 9231 N N . LYS D 1 239 ? -36.879 25.861 32.631 1.00 21.89 239 LYS D N 1
ATOM 9232 C CA . LYS D 1 239 ? -37.619 27.053 33.051 1.00 22.93 239 LYS D CA 1
ATOM 9233 C C . LYS D 1 239 ? -37.364 27.342 34.535 1.00 22.99 239 LYS D C 1
ATOM 9234 O O . LYS D 1 239 ? -38.255 27.334 35.388 1.00 25.34 239 LYS D O 1
ATOM 9240 N N . HIS D 1 240 ? -36.092 27.620 34.821 1.00 22.20 240 HIS D N 1
ATOM 9241 C CA . HIS D 1 240 ? -35.596 27.741 36.188 1.00 22.36 240 HIS D CA 1
ATOM 9242 C C . HIS D 1 240 ? -36.215 28.919 36.945 1.00 25.08 240 HIS D C 1
ATOM 9243 O O . HIS D 1 240 ? -36.223 28.932 38.194 1.00 26.20 240 HIS D O 1
ATOM 9250 N N . ARG D 1 241 ? -36.740 29.907 36.217 1.00 24.62 241 ARG D N 1
ATOM 9251 C CA . ARG D 1 241 ? -37.335 31.062 36.874 1.00 25.99 241 ARG D CA 1
ATOM 9252 C C . ARG D 1 241 ? -38.467 30.656 37.804 1.00 29.92 241 ARG D C 1
ATOM 9253 O O . ARG D 1 241 ? -38.698 31.328 38.805 1.00 27.57 241 ARG D O 1
ATOM 9261 N N . PHE D 1 242 ? -39.143 29.534 37.537 1.00 26.30 242 PHE D N 1
ATOM 9262 C CA . PHE D 1 242 ? -40.295 29.206 38.373 1.00 33.22 242 PHE D CA 1
ATOM 9263 C C . PHE D 1 242 ? -39.907 28.558 39.710 1.00 29.80 242 PHE D C 1
ATOM 9264 O O . PHE D 1 242 ? -40.462 28.934 40.762 1.00 40.45 242 PHE D O 1
ATOM 9272 N N . VAL D 1 243 ? -38.862 27.728 39.740 1.00 28.84 243 VAL D N 1
ATOM 9273 C CA . VAL D 1 243 ? -38.421 27.210 41.034 1.00 30.37 243 VAL D CA 1
ATOM 9274 C C . VAL D 1 243 ? -37.783 28.336 41.847 1.00 29.22 243 VAL D C 1
ATOM 9275 O O . VAL D 1 243 ? -38.055 28.501 43.058 1.00 36.35 243 VAL D O 1
ATOM 9279 N N . ALA D 1 244 ? -36.985 29.177 41.178 1.00 30.92 244 ALA D N 1
ATOM 9280 C CA . ALA D 1 244 ? -36.369 30.303 41.873 1.00 33.93 244 ALA D CA 1
ATOM 9281 C C . ALA D 1 244 ? -37.418 31.275 42.411 1.00 32.75 244 ALA D C 1
ATOM 9282 O O . ALA D 1 244 ? -37.264 31.813 43.519 1.00 31.71 244 ALA D O 1
ATOM 9284 N N . ALA D 1 245 ? -38.464 31.556 41.624 1.00 29.67 245 ALA D N 1
ATOM 9285 C CA . ALA D 1 245 ? -39.481 32.501 42.066 1.00 31.15 245 ALA D CA 1
ATOM 9286 C C . ALA D 1 245 ? -40.179 31.986 43.311 1.00 35.75 245 ALA D C 1
ATOM 9287 O O . ALA D 1 245 ? -40.497 32.763 44.228 1.00 38.62 245 ALA D O 1
ATOM 9289 N N . GLN D 1 246 ? -40.416 30.671 43.365 1.00 36.24 246 GLN D N 1
ATOM 9290 C CA . GLN D 1 246 ? -41.010 30.099 44.565 1.00 34.69 246 GLN D CA 1
ATOM 9291 C C . GLN D 1 246 ? -40.141 30.358 45.786 1.00 37.91 246 GLN D C 1
ATOM 9292 O O . GLN D 1 246 ? -40.639 30.770 46.843 1.00 33.36 246 GLN D O 1
ATOM 9298 N N . PHE D 1 247 ? -38.837 30.110 45.667 1.00 32.92 247 PHE D N 1
ATOM 9299 C CA . PHE D 1 247 ? -37.998 30.299 46.853 1.00 33.34 247 PHE D CA 1
ATOM 9300 C C . PHE D 1 247 ? -37.894 31.770 47.261 1.00 36.36 247 PHE D C 1
ATOM 9301 O O . PHE D 1 247 ? -37.920 32.093 48.458 1.00 33.85 247 PHE D O 1
ATOM 9309 N N . ALA D 1 248 ? -37.757 32.672 46.289 1.00 35.68 248 ALA D N 1
ATOM 9310 C CA . ALA D 1 248 ? -37.695 34.094 46.608 1.00 37.37 248 ALA D CA 1
ATOM 9311 C C . ALA D 1 248 ? -38.957 34.540 47.339 1.00 37.82 248 ALA D C 1
ATOM 9312 O O . ALA D 1 248 ? -38.885 35.231 48.369 1.00 39.04 248 ALA D O 1
ATOM 9314 N N . GLY D 1 249 ? -40.125 34.104 46.851 1.00 38.06 249 GLY D N 1
ATOM 9315 C CA . GLY D 1 249 ? -41.366 34.470 47.513 1.00 38.68 249 GLY D CA 1
ATOM 9316 C C . GLY D 1 249 ? -41.468 33.906 48.918 1.00 37.31 249 GLY D C 1
ATOM 9317 O O . GLY D 1 249 ? -41.903 34.601 49.843 1.00 43.34 249 GLY D O 1
ATOM 9318 N N . LEU D 1 250 ? -41.032 32.651 49.111 1.00 33.49 250 LEU D N 1
ATOM 9319 C CA . LEU D 1 250 ? -41.170 32.041 50.430 1.00 33.76 250 LEU D CA 1
ATOM 9320 C C . LEU D 1 250 ? -40.236 32.696 51.443 1.00 37.79 250 LEU D C 1
ATOM 9321 O O . LEU D 1 250 ? -40.609 32.883 52.610 1.00 38.64 250 LEU D O 1
ATOM 9326 N N . PHE D 1 251 ? -39.036 33.093 51.018 1.00 34.51 251 PHE D N 1
ATOM 9327 C CA . PHE D 1 251 ? -38.093 33.654 51.976 1.00 37.11 251 PHE D CA 1
ATOM 9328 C C . PHE D 1 251 ? -38.233 35.159 52.177 1.00 43.97 251 PHE D C 1
ATOM 9329 O O . PHE D 1 251 ? -37.631 35.691 53.114 1.00 46.37 251 PHE D O 1
ATOM 9337 N N . GLU D 1 252 ? -38.976 35.860 51.322 1.00 41.66 252 GLU D N 1
ATOM 9338 C CA . GLU D 1 252 ? -39.160 37.296 51.521 1.00 37.96 252 GLU D CA 1
ATOM 9339 C C . GLU D 1 252 ? -39.858 37.612 52.845 1.00 40.99 252 GLU D C 1
ATOM 9340 O O . GLU D 1 252 ? -40.907 37.045 53.167 1.00 40.16 252 GLU D O 1
ATOM 9346 N N . GLY D 1 253 ? -39.262 38.522 53.616 1.00 41.78 253 GLY D N 1
ATOM 9347 C CA . GLY D 1 253 ? -39.866 39.038 54.837 1.00 43.15 253 GLY D CA 1
ATOM 9348 C C . GLY D 1 253 ? -40.160 38.045 55.944 1.00 44.35 253 GLY D C 1
ATOM 9349 O O . GLY D 1 253 ? -41.013 38.328 56.792 1.00 41.55 253 GLY D O 1
ATOM 9350 N N . GLY D 1 254 ? -39.483 36.894 55.975 1.00 39.28 254 GLY D N 1
ATOM 9351 C CA . GLY D 1 254 ? -39.659 35.914 57.036 1.00 42.00 254 GLY D CA 1
ATOM 9352 C C . GLY D 1 254 ? -40.862 35.003 56.906 1.00 41.45 254 GLY D C 1
ATOM 9353 O O . GLY D 1 254 ? -41.218 34.315 57.883 1.00 36.54 254 GLY D O 1
ATOM 9354 N N . LEU D 1 255 ? -41.494 34.972 55.729 1.00 35.96 255 LEU D N 1
ATOM 9355 C CA . LEU D 1 255 ? -42.701 34.176 55.566 1.00 40.04 255 LEU D CA 1
ATOM 9356 C C . LEU D 1 255 ? -42.437 32.713 55.887 1.00 34.21 255 LEU D C 1
ATOM 9357 O O . LEU D 1 255 ? -43.271 32.049 56.514 1.00 34.41 255 LEU D O 1
ATOM 9362 N N . TRP D 1 256 ? -41.287 32.194 55.457 1.00 33.14 256 TRP D N 1
ATOM 9363 C CA . TRP D 1 256 ? -40.982 30.781 55.678 1.00 31.81 256 TRP D CA 1
ATOM 9364 C C . TRP D 1 256 ? -40.995 30.437 57.167 1.00 32.15 256 TRP D C 1
ATOM 9365 O O . TRP D 1 256 ? -41.491 29.372 57.575 1.00 31.39 256 TRP D O 1
ATOM 9376 N N . LEU D 1 257 ? -40.496 31.349 58.004 1.00 32.91 257 LEU D N 1
ATOM 9377 C CA . LEU D 1 257 ? -40.483 31.067 59.433 1.00 33.16 257 LEU D CA 1
ATOM 9378 C C . LEU D 1 257 ? -41.850 31.277 60.057 1.00 34.06 257 LEU D C 1
ATOM 9379 O O . LEU D 1 257 ? -42.170 30.626 61.053 1.00 33.95 257 LEU D O 1
ATOM 9384 N N . ARG D 1 258 ? -42.673 32.164 59.498 1.00 34.99 258 ARG D N 1
ATOM 9385 C CA . ARG D 1 258 ? -44.040 32.253 60.009 1.00 36.96 258 ARG D CA 1
ATOM 9386 C C . ARG D 1 258 ? -44.832 30.981 59.705 1.00 37.45 258 ARG D C 1
ATOM 9387 O O . ARG D 1 258 ? -45.561 30.468 60.572 1.00 35.03 258 ARG D O 1
ATOM 9395 N N . ASN D 1 259 ? -44.682 30.457 58.483 1.00 35.93 259 ASN D N 1
ATOM 9396 C CA . ASN D 1 259 ? -45.293 29.184 58.100 1.00 32.90 259 ASN D CA 1
ATOM 9397 C C . ASN D 1 259 ? -44.870 28.081 59.054 1.00 33.37 259 ASN D C 1
ATOM 9398 O O . ASN D 1 259 ? -45.706 27.324 59.577 1.00 34.45 259 ASN D O 1
ATOM 9403 N N . ALA D 1 260 ? -43.563 27.991 59.301 1.00 31.59 260 ALA D N 1
ATOM 9404 C CA . ALA D 1 260 ? -43.049 26.922 60.145 1.00 33.43 260 ALA D CA 1
ATOM 9405 C C . ALA D 1 260 ? -43.498 27.090 61.595 1.00 31.64 260 ALA D C 1
ATOM 9406 O O . ALA D 1 260 ? -43.829 26.101 62.264 1.00 31.21 260 ALA D O 1
ATOM 9408 N N . ALA D 1 261 ? -43.527 28.333 62.098 1.00 32.86 261 ALA D N 1
ATOM 9409 C CA . ALA D 1 261 ? -43.976 28.558 63.469 1.00 33.73 261 ALA D CA 1
ATOM 9410 C C . ALA D 1 261 ? -45.426 28.137 63.639 1.00 39.81 261 ALA D C 1
ATOM 9411 O O . ALA D 1 261 ? -45.789 27.548 64.666 1.00 34.04 261 ALA D O 1
ATOM 9413 N N . HIS D 1 262 ? -46.266 28.405 62.630 1.00 34.20 262 HIS D N 1
ATOM 9414 C CA . HIS D 1 262 ? -47.660 27.976 62.712 1.00 35.77 262 HIS D CA 1
ATOM 9415 C C . HIS D 1 262 ? -47.784 26.455 62.706 1.00 35.58 262 HIS D C 1
ATOM 9416 O O . HIS D 1 262 ? -48.563 25.885 63.487 1.00 36.24 262 HIS D O 1
ATOM 9423 N N . ALA D 1 263 ? -47.052 25.783 61.807 1.00 32.06 263 ALA D N 1
ATOM 9424 C CA . ALA D 1 263 ? -47.075 24.319 61.792 1.00 30.91 263 ALA D CA 1
ATOM 9425 C C . ALA D 1 263 ? -46.667 23.744 63.148 1.00 33.78 263 ALA D C 1
ATOM 9426 O O . ALA D 1 263 ? -47.304 22.804 63.657 1.00 30.55 263 ALA D O 1
ATOM 9428 N N . ASN D 1 264 ? -45.615 24.310 63.753 1.00 31.05 264 ASN D N 1
ATOM 9429 C CA . ASN D 1 264 ? -45.178 23.875 65.082 1.00 31.07 264 ASN D CA 1
ATOM 9430 C C . ASN D 1 264 ? -46.259 24.119 66.132 1.00 32.07 264 ASN D C 1
ATOM 9431 O O . ASN D 1 264 ? -46.449 23.304 67.047 1.00 31.90 264 ASN D O 1
ATOM 9436 N N . ALA D 1 265 ? -46.952 25.258 66.042 1.00 33.18 265 ALA D N 1
ATOM 9437 C CA . ALA D 1 265 ? -47.982 25.576 67.027 1.00 34.24 265 ALA D CA 1
ATOM 9438 C C . ALA D 1 265 ? -49.142 24.592 66.950 1.00 36.72 265 ALA D C 1
ATOM 9439 O O . ALA D 1 265 ? -49.663 24.144 67.985 1.00 34.20 265 ALA D O 1
ATOM 9441 N N . MET D 1 266 ? -49.546 24.226 65.727 1.00 35.10 266 MET D N 1
ATOM 9442 C CA . MET D 1 266 ? -50.601 23.225 65.590 1.00 35.65 266 MET D CA 1
ATOM 9443 C C . MET D 1 266 ? -50.131 21.861 66.096 1.00 36.61 266 MET D C 1
ATOM 9444 O O . MET D 1 266 ? -50.910 21.123 66.716 1.00 33.64 266 MET D O 1
ATOM 9449 N N . ALA D 1 267 ? -48.860 21.509 65.855 1.00 34.38 267 ALA D N 1
ATOM 9450 C CA . ALA D 1 267 ? -48.341 20.244 66.378 1.00 36.70 267 ALA D CA 1
ATOM 9451 C C . ALA D 1 267 ? -48.393 20.219 67.902 1.00 31.57 267 ALA D C 1
ATOM 9452 O O . ALA D 1 267 ? -48.711 19.192 68.510 1.00 32.68 267 ALA D O 1
ATOM 9454 N N . ARG D 1 268 ? -48.088 21.356 68.527 1.00 31.73 268 ARG D N 1
ATOM 9455 C CA . ARG D 1 268 ? -48.170 21.506 69.976 1.00 32.48 268 ARG D CA 1
ATOM 9456 C C . ARG D 1 268 ? -49.598 21.358 70.481 1.00 37.88 268 ARG D C 1
ATOM 9457 O O . ARG D 1 268 ? -49.841 20.645 71.460 1.00 33.16 268 ARG D O 1
ATOM 9465 N N . ARG D 1 269 ? -50.565 21.994 69.806 1.00 33.71 269 ARG D N 1
ATOM 9466 C CA . ARG D 1 269 ? -51.964 21.838 70.187 1.00 34.36 269 ARG D CA 1
ATOM 9467 C C . ARG D 1 269 ? -52.363 20.370 70.128 1.00 37.26 269 ARG D C 1
ATOM 9468 O O . ARG D 1 269 ? -52.931 19.828 71.084 1.00 36.24 269 ARG D O 1
ATOM 9476 N N . LEU D 1 270 ? -52.024 19.698 69.022 1.00 38.00 270 LEU D N 1
ATOM 9477 C CA . LEU D 1 270 ? -52.375 18.289 68.862 1.00 31.55 270 LEU D CA 1
ATOM 9478 C C . LEU D 1 270 ? -51.696 17.422 69.922 1.00 38.01 270 LEU D C 1
ATOM 9479 O O . LEU D 1 270 ? -52.345 16.584 70.555 1.00 32.71 270 LEU D O 1
ATOM 9484 N N . SER D 1 271 ? -50.393 17.623 70.139 1.00 30.83 271 SER D N 1
ATOM 9485 C CA . SER D 1 271 ? -49.631 16.793 71.068 1.00 34.10 271 SER D CA 1
ATOM 9486 C C . SER D 1 271 ? -50.154 16.944 72.492 1.00 36.60 271 SER D C 1
ATOM 9487 O O . SER D 1 271 ? -50.357 15.953 73.208 1.00 34.52 271 SER D O 1
ATOM 9490 N N . THR D 1 272 ? -50.347 18.188 72.933 1.00 35.50 272 THR D N 1
ATOM 9491 C CA . THR D 1 272 ? -50.915 18.407 74.257 1.00 34.14 272 THR D CA 1
ATOM 9492 C C . THR D 1 272 ? -52.294 17.766 74.359 1.00 34.80 272 THR D C 1
ATOM 9493 O O . THR D 1 272 ? -52.626 17.158 75.383 1.00 35.20 272 THR D O 1
ATOM 9497 N N . GLY D 1 273 ? -53.092 17.841 73.285 1.00 37.68 273 GLY D N 1
ATOM 9498 C CA . GLY D 1 273 ? -54.408 17.221 73.315 1.00 40.03 273 GLY D CA 1
ATOM 9499 C C . GLY D 1 273 ? -54.346 15.708 73.426 1.00 38.15 273 GLY D C 1
ATOM 9500 O O . GLY D 1 273 ? -55.143 15.093 74.140 1.00 37.94 273 GLY D O 1
ATOM 9501 N N . LEU D 1 274 ? -53.392 15.089 72.734 1.00 38.54 274 LEU D N 1
ATOM 9502 C CA . LEU D 1 274 ? -53.251 13.642 72.814 1.00 35.76 274 LEU D CA 1
ATOM 9503 C C . LEU D 1 274 ? -52.815 13.213 74.203 1.00 34.70 274 LEU D C 1
ATOM 9504 O O . LEU D 1 274 ? -53.328 12.227 74.744 1.00 38.19 274 LEU D O 1
ATOM 9509 N N . GLU D 1 275 ? -51.870 13.943 74.795 1.00 33.45 275 GLU D N 1
ATOM 9510 C CA . GLU D 1 275 ? -51.461 13.634 76.161 1.00 38.37 275 GLU D CA 1
ATOM 9511 C C . GLU D 1 275 ? -52.616 13.819 77.137 1.00 39.91 275 GLU D C 1
ATOM 9512 O O . GLU D 1 275 ? -52.757 13.052 78.098 1.00 37.86 275 GLU D O 1
ATOM 9518 N N . ALA D 1 276 ? -53.446 14.841 76.911 1.00 38.07 276 ALA D N 1
ATOM 9519 C CA . ALA D 1 276 ? -54.607 15.062 77.767 1.00 40.29 276 ALA D CA 1
ATOM 9520 C C . ALA D 1 276 ? -55.593 13.902 77.690 1.00 40.72 276 ALA D C 1
ATOM 9521 O O . ALA D 1 276 ? -56.299 13.628 78.667 1.00 41.43 276 ALA D O 1
ATOM 9523 N N . LEU D 1 277 ? -55.644 13.205 76.550 1.00 45.11 277 LEU D N 1
ATOM 9524 C CA . LEU D 1 277 ? -56.502 12.035 76.399 1.00 42.25 277 LEU D CA 1
ATOM 9525 C C . LEU D 1 277 ? -55.962 10.808 77.120 1.00 44.21 277 LEU D C 1
ATOM 9526 O O . LEU D 1 277 ? -56.660 9.790 77.177 1.00 48.69 277 LEU D O 1
ATOM 9531 N N . GLY D 1 278 ? -54.755 10.879 77.672 1.00 40.66 278 GLY D N 1
ATOM 9532 C CA . GLY D 1 278 ? -54.133 9.736 78.296 1.00 41.30 278 GLY D CA 1
ATOM 9533 C C . GLY D 1 278 ? -53.248 8.926 77.373 1.00 40.63 278 GLY D C 1
ATOM 9534 O O . GLY D 1 278 ? -52.689 7.913 77.811 1.00 43.25 278 GLY D O 1
ATOM 9535 N N . LEU D 1 279 ? -53.089 9.346 76.121 1.00 39.52 279 LEU D N 1
ATOM 9536 C CA . LEU D 1 279 ? -52.235 8.623 75.192 1.00 39.03 279 LEU D CA 1
ATOM 9537 C C . LEU D 1 279 ? -50.776 8.986 75.430 1.00 39.38 279 LEU D C 1
ATOM 9538 O O . LEU D 1 279 ? -50.449 10.038 75.984 1.00 41.61 279 LEU D O 1
ATOM 9543 N N . GLN D 1 280 ? -49.890 8.116 74.966 1.00 41.95 280 GLN D N 1
ATOM 9544 C CA . GLN D 1 280 ? -48.470 8.220 75.262 1.00 42.60 280 GLN D CA 1
ATOM 9545 C C . GLN D 1 280 ? -47.716 8.565 73.990 1.00 36.48 280 GLN D C 1
ATOM 9546 O O . GLN D 1 280 ? -47.904 7.916 72.954 1.00 36.69 280 GLN D O 1
ATOM 9552 N N . LEU D 1 281 ? -46.869 9.586 74.068 1.00 35.55 281 LEU D N 1
ATOM 9553 C CA . LEU D 1 281 ? -46.046 9.956 72.929 1.00 34.75 281 LEU D CA 1
ATOM 9554 C C . LEU D 1 281 ? -44.877 8.994 72.798 1.00 39.65 281 LEU D C 1
ATOM 9555 O O . LEU D 1 281 ? -44.283 8.570 73.795 1.00 41.67 281 LEU D O 1
ATOM 9560 N N . ALA D 1 282 ? -44.545 8.654 71.558 1.00 35.20 282 ALA D N 1
ATOM 9561 C CA . ALA D 1 282 ? -43.365 7.838 71.307 1.00 37.18 282 ALA D CA 1
ATOM 9562 C C . ALA D 1 282 ? -42.095 8.669 71.254 1.00 36.87 282 ALA D C 1
ATOM 9563 O O . ALA D 1 282 ? -41.004 8.132 71.472 1.00 35.99 282 ALA D O 1
ATOM 9565 N N . SER D 1 283 ? -42.219 9.955 70.950 1.00 34.07 283 SER D N 1
ATOM 9566 C CA . SER D 1 283 ? -41.118 10.898 70.847 1.00 33.59 283 SER D CA 1
ATOM 9567 C C . SER D 1 283 ? -41.651 12.242 71.314 1.00 33.01 283 SER D C 1
ATOM 9568 O O . SER D 1 283 ? -42.836 12.526 71.117 1.00 33.97 283 SER D O 1
ATOM 9571 N N . PRO D 1 284 ? -40.813 13.088 71.913 1.00 34.40 284 PRO D N 1
ATOM 9572 C CA . PRO D 1 284 ? -41.295 14.414 72.329 1.00 36.00 284 PRO D CA 1
ATOM 9573 C C . PRO D 1 284 ? -41.542 15.303 71.121 1.00 41.49 284 PRO D C 1
ATOM 9574 O O . PRO D 1 284 ? -40.781 15.284 70.148 1.00 37.55 284 PRO D O 1
ATOM 9578 N N . THR D 1 285 ? -42.623 16.082 71.186 1.00 31.32 285 THR D N 1
ATOM 9579 C CA . THR D 1 285 ? -43.010 16.933 70.057 1.00 34.78 285 THR D CA 1
ATOM 9580 C C . THR D 1 285 ? -42.234 18.243 70.129 1.00 36.28 285 THR D C 1
ATOM 9581 O O . THR D 1 285 ? -42.652 19.210 70.764 1.00 37.84 285 THR D 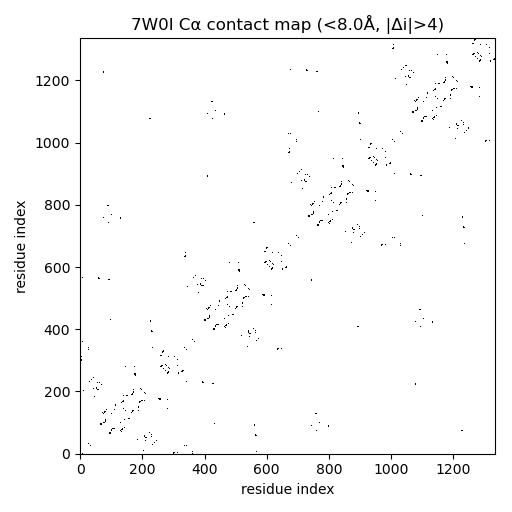O 1
ATOM 9585 N N . GLU D 1 286 ? -41.080 18.273 69.466 1.00 30.83 286 GLU D N 1
ATOM 9586 C CA . GLU D 1 286 ? -40.236 19.458 69.436 1.00 30.92 286 GLU D CA 1
ATOM 9587 C C . GLU D 1 286 ? -40.374 20.256 68.146 1.00 30.74 286 GLU D C 1
ATOM 9588 O O . GLU D 1 286 ? -39.773 21.327 68.032 1.00 34.71 286 GLU D O 1
ATOM 9594 N N . SER D 1 287 ? -41.131 19.757 67.175 1.00 30.73 287 SER D N 1
ATOM 9595 C CA . SER D 1 287 ? -41.199 20.369 65.853 1.00 30.47 287 SER D CA 1
ATOM 9596 C C . SER D 1 287 ? -42.638 20.288 65.364 1.00 30.17 287 SER D C 1
ATOM 9597 O O . SER D 1 287 ? -43.564 20.517 66.150 1.00 30.65 287 SER D O 1
ATOM 9600 N N . ASN D 1 288 ? -42.858 19.936 64.096 1.00 30.22 288 ASN D N 1
ATOM 9601 C CA . ASN D 1 288 ? -44.211 19.906 63.555 1.00 31.29 288 ASN D CA 1
ATOM 9602 C C . ASN D 1 288 ? -44.738 18.488 63.341 1.00 30.43 288 ASN D C 1
ATOM 9603 O O . ASN D 1 288 ? -45.737 18.315 62.634 1.00 30.82 288 ASN D O 1
ATOM 9608 N N . GLU D 1 289 ? -44.098 17.477 63.941 1.00 30.43 289 GLU D N 1
ATOM 9609 C CA . GLU D 1 289 ? -44.494 16.079 63.802 1.00 30.79 289 GLU D CA 1
ATOM 9610 C C . GLU D 1 289 ? -44.838 15.501 65.174 1.00 31.04 289 GLU D C 1
ATOM 9611 O O . GLU D 1 289 ? -44.124 15.739 66.153 1.00 36.18 289 GLU D O 1
ATOM 9617 N N . VAL D 1 290 ? -45.927 14.736 65.244 1.00 32.91 290 VAL D N 1
ATOM 9618 C CA . VAL D 1 290 ? -46.419 14.139 66.486 1.00 31.48 290 VAL D CA 1
ATOM 9619 C C . VAL D 1 290 ? -46.440 12.624 66.315 1.00 33.63 290 VAL D C 1
ATOM 9620 O O . VAL D 1 290 ? -47.143 12.104 65.442 1.00 32.58 290 VAL D O 1
ATOM 9624 N N . PHE D 1 291 ? -45.697 11.915 67.160 1.00 32.55 291 PHE D N 1
ATOM 9625 C CA . PHE D 1 291 ? -45.621 10.459 67.108 1.00 33.43 291 PHE D CA 1
ATOM 9626 C C . PHE D 1 291 ? -46.277 9.909 68.367 1.00 33.94 291 PHE D C 1
ATOM 9627 O O . PHE D 1 291 ? -45.789 10.154 69.475 1.00 33.83 291 PHE D O 1
ATOM 9635 N N . VAL D 1 292 ? -47.364 9.156 68.206 1.00 34.66 292 VAL D N 1
ATOM 9636 C CA . VAL D 1 292 ? -48.165 8.728 69.348 1.00 35.32 292 VAL D CA 1
ATOM 9637 C C . VAL D 1 292 ? -48.375 7.220 69.299 1.00 36.59 292 VAL D C 1
ATOM 9638 O O . VAL D 1 292 ? -48.556 6.634 68.225 1.00 37.04 292 VAL D O 1
ATOM 9642 N N . LYS D 1 293 ? -48.333 6.599 70.472 1.00 37.32 293 LYS D N 1
ATOM 9643 C CA . LYS D 1 293 ? -48.646 5.187 70.609 1.00 41.82 293 LYS D CA 1
ATOM 9644 C C . LYS D 1 293 ? -50.156 4.982 70.576 1.00 42.23 293 LYS D C 1
ATOM 9645 O O . LYS D 1 293 ? -50.896 5.611 71.338 1.00 39.45 293 LYS D O 1
ATOM 9651 N N . LEU D 1 294 ? -50.605 4.096 69.692 1.00 43.85 294 LEU D N 1
ATOM 9652 C CA . LEU D 1 294 ? -52.016 3.777 69.523 1.00 45.71 294 LEU D CA 1
ATOM 9653 C C . LEU D 1 294 ? -52.139 2.275 69.351 1.00 54.71 294 LEU D C 1
ATOM 9654 O O . LEU D 1 294 ? -51.473 1.694 68.490 1.00 56.14 294 LEU D O 1
ATOM 9659 N N . ASP D 1 295 ? -53.009 1.647 70.131 1.00 58.21 295 ASP D N 1
ATOM 9660 C CA . ASP D 1 295 ? -53.198 0.225 69.920 1.00 64.35 295 ASP D CA 1
ATOM 9661 C C . ASP D 1 295 ? -53.979 0.001 68.628 1.00 66.60 295 ASP D C 1
ATOM 9662 O O . ASP D 1 295 ? -54.539 0.930 68.040 1.00 65.80 295 ASP D O 1
ATOM 9667 N N . GLY D 1 296 ? -54.041 -1.268 68.216 1.00 68.53 296 GLY D N 1
ATOM 9668 C CA . GLY D 1 296 ? -54.639 -1.610 66.933 1.00 70.29 296 GLY D CA 1
ATOM 9669 C C . GLY D 1 296 ? -56.085 -1.150 66.777 1.00 71.97 296 GLY D C 1
ATOM 9670 O O . GLY D 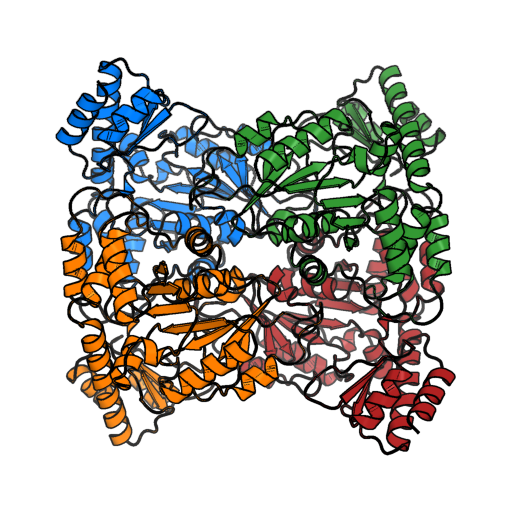1 296 ? -56.471 -0.685 65.700 1.00 70.88 296 GLY D O 1
ATOM 9671 N N . GLU D 1 297 ? -56.911 -1.260 67.846 1.00 72.93 297 GLU D N 1
ATOM 9672 C CA . GLU D 1 297 ? -58.341 -0.939 67.716 1.00 71.69 297 GLU D CA 1
ATOM 9673 C C . GLU D 1 297 ? -58.485 0.545 67.385 1.00 69.23 297 GLU D C 1
ATOM 9674 O O . GLU D 1 297 ? -59.151 0.935 66.415 1.00 66.32 297 GLU D O 1
ATOM 9680 N N . ALA D 1 298 ? -57.847 1.387 68.209 1.00 67.82 298 ALA D N 1
ATOM 9681 C CA . ALA D 1 298 ? -57.898 2.838 68.030 1.00 63.37 298 ALA D CA 1
ATOM 9682 C C . ALA D 1 298 ? -57.295 3.273 66.702 1.00 58.16 298 ALA D C 1
ATOM 9683 O O . ALA D 1 298 ? -57.823 4.176 66.042 1.00 53.97 298 ALA D O 1
ATOM 9685 N N . HIS D 1 299 ? -56.186 2.651 66.298 1.00 58.36 299 HIS D N 1
ATOM 9686 C CA . HIS D 1 299 ? -55.584 2.973 65.009 1.00 55.43 299 HIS D CA 1
ATOM 9687 C C . HIS D 1 299 ? -56.538 2.650 63.868 1.00 55.73 299 HIS D C 1
ATOM 9688 O O . HIS D 1 299 ? -56.673 3.429 62.913 1.00 50.38 299 HIS D O 1
ATOM 9695 N N . ARG D 1 300 ? -57.209 1.503 63.951 1.00 60.34 300 ARG D N 1
ATOM 9696 C CA . ARG D 1 300 ? -58.112 1.104 62.883 1.00 63.18 300 ARG D CA 1
ATOM 9697 C C . ARG D 1 300 ? -59.312 2.039 62.806 1.00 61.40 300 ARG D C 1
ATOM 9698 O O . ARG D 1 300 ? -59.808 2.332 61.712 1.00 61.31 300 ARG D O 1
ATOM 9706 N N . ARG D 1 301 ? -59.771 2.552 63.954 1.00 63.79 301 ARG D N 1
ATOM 9707 C CA . ARG D 1 301 ? -60.882 3.497 63.906 1.00 63.30 301 ARG D CA 1
ATOM 9708 C C . ARG D 1 301 ? -60.427 4.851 63.375 1.00 61.33 301 ARG D C 1
ATOM 9709 O O . ARG D 1 301 ? -61.146 5.490 62.600 1.00 60.46 301 ARG D O 1
ATOM 9717 N N . LEU D 1 302 ? -59.235 5.310 63.779 1.00 61.51 302 LEU D N 1
ATOM 9718 C CA . LEU D 1 302 ? -58.737 6.593 63.289 1.00 55.49 302 LEU D CA 1
ATOM 9719 C C . LEU D 1 302 ? -58.490 6.561 61.786 1.00 50.88 302 LEU D C 1
ATOM 9720 O O . LEU D 1 302 ? -58.704 7.566 61.101 1.00 49.05 302 LEU D O 1
ATOM 9725 N N . ALA D 1 303 ? -58.031 5.419 61.252 1.00 51.44 303 ALA D N 1
ATOM 9726 C CA . ALA D 1 303 ? -57.679 5.352 59.834 1.00 52.83 303 ALA D CA 1
ATOM 9727 C C . ALA D 1 303 ? -58.881 5.478 58.913 1.00 55.15 303 ALA D C 1
ATOM 9728 O O . ALA D 1 303 ? -58.710 5.841 57.747 1.00 58.80 303 ALA D O 1
ATOM 9730 N N . GLU D 1 304 ? -60.086 5.205 59.408 1.00 56.99 304 GLU D N 1
ATOM 9731 C CA . GLU D 1 304 ? -61.274 5.440 58.608 1.00 56.97 304 GLU D CA 1
ATOM 9732 C C . GLU D 1 304 ? -61.533 6.915 58.483 1.00 56.02 304 GLU D C 1
ATOM 9733 O O . GLU D 1 304 ? -62.330 7.341 57.642 1.00 59.93 304 GLU D O 1
ATOM 9739 N N . ARG D 1 305 ? -60.923 7.701 59.347 1.00 53.04 305 ARG D N 1
ATOM 9740 C CA . ARG D 1 305 ? -61.209 9.111 59.349 1.00 55.73 305 ARG D CA 1
ATOM 9741 C C . ARG D 1 305 ? -60.024 9.999 58.993 1.00 52.48 305 ARG D C 1
ATOM 9742 O O . ARG D 1 305 ? -60.244 11.069 58.422 1.00 47.09 305 ARG D O 1
ATOM 9750 N N . TYR D 1 306 ? -58.789 9.566 59.237 1.00 49.24 306 TYR D N 1
ATOM 9751 C CA . TYR D 1 306 ? -57.606 10.384 58.989 1.00 46.16 306 TYR D CA 1
ATOM 9752 C C . TYR D 1 306 ? -56.513 9.502 58.418 1.00 49.85 306 TYR D C 1
ATOM 9753 O O . TYR D 1 306 ? -56.282 8.394 58.910 1.00 45.73 306 TYR D O 1
ATOM 9762 N N . LEU D 1 307 ? -55.866 9.976 57.357 1.00 45.50 307 LEU D N 1
ATOM 9763 C CA . LEU D 1 307 ? -54.766 9.234 56.748 1.00 45.81 307 LEU D CA 1
ATOM 9764 C C . LEU D 1 307 ? -53.502 9.530 57.559 1.00 42.87 307 LEU D C 1
ATOM 9765 O O . LEU D 1 307 ? -53.076 10.680 57.614 1.00 44.35 307 LEU D O 1
ATOM 9770 N N . VAL D 1 308 ? -52.912 8.527 58.218 1.00 41.10 308 VAL D N 1
ATOM 9771 C CA . VAL D 1 308 ? -51.696 8.742 59.008 1.00 36.00 308 VAL D CA 1
ATOM 9772 C C . VAL D 1 308 ? -50.677 7.633 58.759 1.00 44.82 308 VAL D C 1
ATOM 9773 O O . VAL D 1 308 ? -51.025 6.501 58.405 1.00 47.43 308 VAL D O 1
ATOM 9777 N N . HIS D 1 309 ? -49.401 7.985 58.919 1.00 39.10 309 HIS D N 1
ATOM 9778 C CA . HIS D 1 309 ? -48.292 7.098 58.596 1.00 39.45 309 HIS D CA 1
ATOM 9779 C C . HIS D 1 309 ? -47.861 6.306 59.829 1.00 38.32 309 HIS D C 1
ATOM 9780 O O . HIS D 1 309 ? -47.815 6.833 60.946 1.00 37.11 309 HIS D O 1
ATOM 9787 N N . GLN D 1 310 ? -47.559 5.026 59.620 1.00 35.63 310 GLN D N 1
ATOM 9788 C CA . GLN D 1 310 ? -46.941 4.199 60.653 1.00 37.48 310 GLN D CA 1
ATOM 9789 C C . GLN D 1 310 ? -45.495 3.920 60.258 1.00 38.96 310 GLN D C 1
ATOM 9790 O O . GLN D 1 310 ? -45.237 3.000 59.468 1.00 39.07 310 GLN D O 1
ATOM 9796 N N . PRO D 1 311 ? -44.520 4.664 60.785 1.00 38.82 311 PRO D N 1
ATOM 9797 C CA . PRO D 1 311 ? -43.147 4.566 60.259 1.00 39.19 311 PRO D CA 1
ATOM 9798 C C . PRO D 1 311 ? -42.501 3.206 60.458 1.00 36.78 311 PRO D C 1
ATOM 9799 O O . PRO D 1 311 ? -41.703 2.779 59.614 1.00 39.44 311 PRO D O 1
ATOM 9803 N N . ASP D 1 312 ? -42.802 2.522 61.553 1.00 37.43 312 ASP D N 1
ATOM 9804 C CA . ASP D 1 312 ? -42.194 1.229 61.866 1.00 38.91 312 ASP D CA 1
ATOM 9805 C C . ASP D 1 312 ? -43.278 0.167 61.956 1.00 46.48 312 ASP D C 1
ATOM 9806 O O . ASP D 1 312 ? -44.138 0.243 62.864 1.00 46.67 312 ASP D O 1
ATOM 9811 N N . PRO D 1 313 ? -43.301 -0.834 61.078 1.00 45.78 313 PRO D N 1
ATOM 9812 C CA . PRO D 1 313 ? -44.369 -1.846 61.151 1.00 47.89 313 PRO D CA 1
ATOM 9813 C C . PRO D 1 313 ? -44.348 -2.649 62.439 1.00 48.43 313 PRO D C 1
ATOM 9814 O O . PRO D 1 313 ? -45.383 -3.205 62.824 1.00 52.32 313 PRO D O 1
ATOM 9818 N N . GLY D 1 314 ? -43.213 -2.712 63.130 1.00 44.82 314 GLY D N 1
ATOM 9819 C CA . GLY D 1 314 ? -43.094 -3.449 64.369 1.00 46.71 314 GLY D CA 1
ATOM 9820 C C . GLY D 1 314 ? -43.400 -2.671 65.623 1.00 46.74 314 GLY D C 1
ATOM 9821 O O . GLY D 1 314 ? -43.249 -3.204 66.726 1.00 50.08 314 GLY D O 1
ATOM 9822 N N . GLN D 1 315 ? -43.820 -1.415 65.496 1.00 39.57 315 GLN D N 1
ATOM 9823 C CA . GLN D 1 315 ? -44.127 -0.584 66.648 1.00 44.27 315 GLN D CA 1
ATOM 9824 C C . GLN D 1 315 ? -45.513 0.031 66.455 1.00 43.40 315 GLN D C 1
ATOM 9825 O O . GLN D 1 315 ? -45.823 0.516 65.353 1.00 44.80 315 GLN D O 1
ATOM 9831 N N . PRO D 1 316 ? -46.373 0.003 67.484 1.00 46.53 316 PRO D N 1
ATOM 9832 C CA . PRO D 1 316 ? -47.719 0.597 67.381 1.00 45.55 316 PRO D CA 1
ATOM 9833 C C . PRO D 1 316 ? -47.689 2.112 67.550 1.00 43.33 316 PRO D C 1
ATOM 9834 O O . PRO D 1 316 ? -48.286 2.681 68.472 1.00 43.24 316 PRO D O 1
ATOM 9838 N N . VAL D 1 317 ? -47.002 2.782 66.633 1.00 43.63 317 VAL D N 1
ATOM 9839 C CA . VAL D 1 317 ? -46.773 4.219 66.699 1.00 35.94 317 VAL D CA 1
ATOM 9840 C C . VAL D 1 317 ? -47.223 4.825 65.379 1.00 35.70 317 VAL D C 1
ATOM 9841 O O . VAL D 1 317 ? -46.834 4.347 64.306 1.00 35.38 317 VAL D O 1
ATOM 9845 N N . VAL D 1 318 ? -48.048 5.866 65.456 1.00 35.49 318 VAL D N 1
ATOM 9846 C CA . VAL D 1 318 ? -48.524 6.556 64.265 1.00 37.25 318 VAL D CA 1
ATOM 9847 C C . VAL D 1 318 ? -48.082 8.010 64.322 1.00 33.45 318 VAL D C 1
ATOM 9848 O O . VAL D 1 318 ? -47.843 8.577 65.395 1.00 36.55 318 VAL D O 1
ATOM 9852 N N . ARG D 1 319 ? -47.983 8.614 63.141 1.00 34.05 319 ARG D N 1
ATOM 9853 C CA . ARG D 1 319 ? -47.454 9.958 62.964 1.00 32.11 319 ARG D CA 1
ATOM 9854 C C . ARG D 1 319 ? -48.534 10.880 62.413 1.00 32.24 319 ARG D C 1
ATOM 9855 O O . ARG D 1 319 ? -49.200 10.543 61.428 1.00 32.88 319 ARG D O 1
ATOM 9863 N N . PHE D 1 320 ? -48.708 12.029 63.062 1.00 35.18 320 PHE D N 1
ATOM 9864 C CA . PHE D 1 320 ? -49.461 13.162 62.539 1.00 36.61 320 PHE D CA 1
ATOM 9865 C C . PHE D 1 320 ? -48.470 14.251 62.167 1.00 32.58 320 PHE D C 1
ATOM 9866 O O . PHE D 1 320 ? -47.537 14.525 62.922 1.00 34.18 320 PHE D O 1
ATOM 9874 N N . VAL D 1 321 ? -48.670 14.904 61.035 1.00 32.12 321 VAL D N 1
ATOM 9875 C CA . VAL D 1 321 ? -47.816 16.024 60.662 1.00 30.71 321 VAL D CA 1
ATOM 9876 C C . VAL D 1 321 ? -48.693 17.242 60.430 1.00 30.89 321 VAL D C 1
ATOM 9877 O O . VAL D 1 321 ? -49.695 17.164 59.707 1.00 31.57 321 VAL D O 1
ATOM 9881 N N . CYS D 1 322 ? -48.301 18.365 61.022 1.00 30.40 322 CYS D N 1
ATOM 9882 C CA . CYS D 1 322 ? -49.006 19.628 60.859 1.00 30.61 322 CYS D CA 1
ATOM 9883 C C . CYS D 1 322 ? -48.251 20.507 59.870 1.00 35.31 322 CYS D C 1
ATOM 9884 O O . CYS D 1 322 ? -47.037 20.371 59.695 1.00 31.45 322 CYS D O 1
ATOM 9887 N N . SER D 1 323 ? -48.982 21.397 59.202 1.00 30.85 323 SER D N 1
ATOM 9888 C CA . SER D 1 323 ? -48.424 22.188 58.115 1.00 30.83 323 SER D CA 1
ATOM 9889 C C . SER D 1 323 ? -48.826 23.649 58.296 1.00 31.65 323 SER D C 1
ATOM 9890 O O . SER D 1 323 ? -49.568 24.001 59.215 1.00 34.75 323 SER D O 1
ATOM 9893 N N . TRP D 1 324 ? -48.329 24.495 57.388 1.00 31.01 324 TRP D N 1
ATOM 9894 C CA . TRP D 1 324 ? -48.667 25.919 57.388 1.00 31.29 324 TRP D CA 1
ATOM 9895 C C . TRP D 1 324 ? -50.165 26.161 57.258 1.00 36.44 324 TRP D C 1
ATOM 9896 O O . TRP D 1 324 ? -50.664 27.202 57.701 1.00 35.29 324 TRP D O 1
ATOM 9907 N N . SER D 1 325 ? -50.898 25.240 56.639 1.00 35.07 325 SER D N 1
ATOM 9908 C CA . SER D 1 325 ? -52.324 25.432 56.411 1.00 34.84 325 SER D CA 1
ATOM 9909 C C . SER D 1 325 ? -53.200 24.681 57.403 1.00 34.08 325 SER D C 1
ATOM 9910 O O . SER D 1 325 ? -54.427 24.737 57.276 1.00 35.86 325 SER D O 1
ATOM 9913 N N . THR D 1 326 ? -52.613 23.957 58.358 1.00 33.32 326 THR D N 1
ATOM 9914 C CA . THR D 1 326 ? -53.416 23.283 59.372 1.00 33.60 326 THR D CA 1
ATOM 9915 C C . THR D 1 326 ? -54.165 24.305 60.223 1.00 37.67 326 THR D C 1
ATOM 9916 O O . THR D 1 326 ? -53.611 25.334 60.623 1.00 33.94 326 THR D O 1
ATOM 9920 N N . THR D 1 327 ? -55.434 24.019 60.502 1.00 37.28 327 THR D N 1
ATOM 9921 C CA . THR D 1 327 ? -56.270 24.899 61.305 1.00 37.98 327 THR D CA 1
ATOM 9922 C C . THR D 1 327 ? -56.529 24.288 62.677 1.00 39.21 327 THR D C 1
ATOM 9923 O O . THR D 1 327 ? -56.409 23.075 62.876 1.00 42.64 327 THR D O 1
ATOM 9927 N N . GLU D 1 328 ? -56.881 25.148 63.638 1.00 39.00 328 GLU D N 1
ATOM 9928 C CA . GLU D 1 328 ? -57.230 24.652 64.968 1.00 38.13 328 GLU D CA 1
ATOM 9929 C C . GLU D 1 328 ? -58.439 23.725 64.914 1.00 44.94 328 GLU D C 1
ATOM 9930 O O . GLU D 1 328 ? -58.538 22.783 65.712 1.00 41.39 328 GLU D O 1
ATOM 9936 N N . THR D 1 329 ? -59.367 23.983 63.987 1.00 40.89 329 THR D N 1
ATOM 9937 C CA . THR D 1 329 ? -60.535 23.122 63.838 1.00 44.36 329 THR D CA 1
ATOM 9938 C C . THR D 1 329 ? -60.133 21.706 63.434 1.00 44.20 329 THR D C 1
ATOM 9939 O O . THR D 1 329 ? -60.674 20.726 63.959 1.00 39.28 329 THR D O 1
ATOM 9943 N N . GLU D 1 330 ? -59.174 21.578 62.515 1.00 42.91 330 GLU D N 1
ATOM 9944 C CA . GLU D 1 330 ? -58.716 20.256 62.100 1.00 41.99 330 GLU D CA 1
ATOM 9945 C C . GLU D 1 330 ? -58.095 19.499 63.268 1.00 40.56 330 GLU D C 1
ATOM 9946 O O . GLU D 1 330 ? -58.360 18.303 63.462 1.00 37.12 330 GLU D O 1
ATOM 9952 N N . VAL D 1 331 ? -57.253 20.181 64.047 1.00 36.37 331 VAL D N 1
ATOM 9953 C CA . VAL D 1 331 ? -56.627 19.565 65.214 1.00 35.19 331 VAL D CA 1
ATOM 9954 C C . VAL D 1 331 ? -57.685 19.101 66.206 1.00 41.86 331 VAL D C 1
ATOM 9955 O O . VAL D 1 331 ? -57.651 17.964 66.697 1.00 36.08 331 VAL D O 1
ATOM 9959 N N . ASP D 1 332 ? -58.643 19.977 66.514 1.00 36.97 332 ASP D N 1
ATOM 9960 C CA . ASP D 1 332 ? -59.636 19.631 67.521 1.00 38.02 332 ASP D CA 1
ATOM 9961 C C . ASP D 1 332 ? -60.565 18.522 67.044 1.00 42.41 332 ASP D C 1
ATOM 9962 O O . ASP D 1 332 ? -60.990 17.693 67.854 1.00 41.84 332 ASP D O 1
ATOM 9967 N N . ASP D 1 333 ? -60.858 18.458 65.739 1.00 42.20 333 ASP D N 1
ATOM 9968 C CA . ASP D 1 333 ? -61.695 17.378 65.229 1.00 44.83 333 ASP D CA 1
ATOM 9969 C C . ASP D 1 333 ? -60.946 16.050 65.236 1.00 43.63 333 ASP D C 1
ATOM 9970 O O . ASP D 1 333 ? -61.538 15.000 65.506 1.00 40.38 333 ASP D O 1
ATOM 9975 N N . ALA D 1 334 ? -59.643 16.068 64.941 1.00 40.39 334 ALA D N 1
ATOM 9976 C CA . ALA D 1 334 ? -58.856 14.847 65.096 1.00 41.40 334 ALA D CA 1
ATOM 9977 C C . ALA D 1 334 ? -58.855 14.379 66.548 1.00 42.48 334 ALA D C 1
ATOM 9978 O O . ALA D 1 334 ? -59.050 13.186 66.830 1.00 43.39 334 ALA D O 1
ATOM 9980 N N . LEU D 1 335 ? -58.661 15.314 67.488 1.00 37.33 335 LEU D N 1
ATOM 9981 C CA . LEU D 1 335 ? -58.675 14.956 68.903 1.00 37.38 335 LEU D CA 1
ATOM 9982 C C . LEU D 1 335 ? -60.031 14.399 69.310 1.00 43.83 335 LEU D C 1
ATOM 9983 O O . LEU D 1 335 ? -60.110 13.447 70.093 1.00 43.57 335 LEU D O 1
ATOM 9988 N N . ALA D 1 336 ? -61.111 14.977 68.784 1.00 40.68 336 ALA D N 1
ATOM 9989 C CA . ALA D 1 336 ? -62.442 14.476 69.097 1.00 46.41 336 ALA D CA 1
ATOM 9990 C C . ALA D 1 336 ? -62.666 13.090 68.507 1.00 42.79 336 ALA D C 1
ATOM 9991 O O . ALA D 1 336 ? -63.308 12.240 69.133 1.00 49.48 336 ALA D O 1
ATOM 9993 N N . ALA D 1 337 ? -62.140 12.844 67.308 1.00 45.79 337 ALA D N 1
ATOM 9994 C CA . ALA D 1 337 ? -62.250 11.518 66.707 1.00 49.14 337 ALA D CA 1
ATOM 9995 C C . ALA D 1 337 ? -61.534 10.476 67.557 1.00 51.19 337 ALA D C 1
ATOM 9996 O O . ALA D 1 337 ? -61.993 9.334 67.676 1.00 51.03 337 ALA D O 1
ATOM 9998 N N . LEU D 1 338 ? -60.411 10.856 68.168 1.00 51.29 338 LEU D N 1
ATOM 9999 C CA . LEU D 1 338 ? -59.686 9.911 69.013 1.00 46.29 338 LEU D CA 1
ATOM 10000 C C . LEU D 1 338 ? -60.409 9.628 70.328 1.00 53.32 338 LEU D C 1
ATOM 10001 O O . LEU D 1 338 ? -60.138 8.602 70.960 1.00 60.63 338 LEU D O 1
ATOM 10006 N N . ARG D 1 339 ? -61.310 10.510 70.751 1.00 47.62 339 ARG D N 1
ATOM 10007 C CA . ARG D 1 339 ? -62.092 10.325 71.963 1.00 50.64 339 ARG D CA 1
ATOM 10008 C C . ARG D 1 339 ? -62.963 9.066 71.889 1.00 58.56 339 ARG D C 1
ATOM 10009 O O . ARG D 1 339 ? -62.738 8.093 72.612 1.00 58.68 339 ARG D O 1
#

Nearest PDB structures (foldseek):
  7w0i-assembly1_A  TM=1.003E+00  e=1.094E-69  Mycolicibacterium vanbaalenii PYR-1
  7yvr-assembly1_C  TM=9.683E-01  e=8.072E-36  Neptunomonas marina
  1svv-assembly1_B  TM=9.487E-01  e=2.841E-30  Leishmania major
  3wlx-assembly1_B  TM=8.997E-01  e=2.368E-23  Escherichia coli K-12
  4lnj-assembly1_A  TM=8.915E-01  e=1.998E-23  Escherichia coli WV_060327

Secondary structure (DSSP, 8-state):
--TTT-GGGS---HHHHHHHHHT-SS---STT-SHHHHHHHHHHHHHTT-TT-EEEEESSHHHHHHHHHHHH--TTEEEEEETT-HHHHSSTTHHHHHH-SEEEEE--BTTB--HHHHHHHHTT--STTS-EEEEEEEESS-TTS----HHHHHHHHHHHHHTT-EEEEEETTHHHHHHHHTS-HHHHHTT-SEEEEE-GGGT-SS-EEEEES-GGGSTTHHHHHHHTT---TTHHHHHHHHHHHHGGGHHHHHHHHHHHHHHHHHHHHHHHT--BSS---SSEEEEE--HHHHHHHTTT---B-S-TTS-EEEEE--TT--HHHHHHHHHHH-/--TTT-GGGS---HHHHHHHHHT-SS---STT-SHHHHHHHHHHHHHTT-TT-EEEEESSHHHHHHHHHHHH--TTEEEEEETT-HHHHSSTTHHHHHH-SEEEEE--BTTB--HHHHHHHHTT--STTS-EEEEEEEESS-TTS----HHHHHHHHHHHHHTT-EEEEEETTHHHHHHHHTS-HHHHHTT-SEEEEE-GGGT-SS-EEEEESSGGGSTTHHHHHHHTT-S-TTTHHHHHHHHHHHGGGHHHHHHHHHHHHHHHHHHHHHHTT--BSS---SSEEEEE--HHHHHHHTTT---B-S-TTS-EEEEE--TT--HHHHHHHHHHH-/--TTT-GGGS---HHHHHHHHHT-SS---STT-SHHHHHHHHHHHHHTT-TT-EEEEESSHHHHHHHHHHHH--TTEEEEEETT-HHHHSSTTHHHHHH-SEEEEE--BTTB--HHHHHHHHTT--STTS-EEEEEEEESS-TTS----HHHHHHHHHHHHHTT-EEEEEETTHHHHHHHHTS-HHHHHTT-SEEEEE-GGGT-SS-EEEEESSGGGSTTHHHHHHHTT-S-TTTHHHHHHHHHHHGGGHHHHHHHHHHHHHHHHHHHHHHTT--BSS---SSEEEEE--HHHHHHHHHH---B-S-TTS-EEEEE--TT--HHHHHHHHHHH-/--TTT-GGGS---HHHHHHHHHH-SS---STT-SHHHHHHHHHHHHHTT-TT-EEEEESSHHHHHHHHHHHH--TTEEEEEETT-HHHHSSTTHHHHHH-SEEEEE--BTTB--HHHHHHHHTT--STTS-EEEEEEEESS-TTS----HHHHHHHHHHHHHTT-EEEEEETTHHHHHHHHTS-HHHHHTT-SEEEEE-GGGT-SS-EEEEES-GGGSTTHHHHHHHTT-S-TTHHHHHHHHHHHHGGGHHHHHHHHHHHHHHHHHHHHHHTT--BSS---SSEEEEE--HHHHHHHHTT---B-S-TTS-EEEEE--TT--HHHHHHHHHHH-

Sequence (1336 aa):
SAAFASDNAAPAHPRVLEALHHVNQGPAPSYGDDPVTAEAAEALRTAFESPGADVLFAFTGTAANIIALASAVRPWHEIFCSDVAHVLVDEAGGPVRLSGAQLTRLASDDGLISPDELERRVRGRSAVHHSQPRIVSITQSTENGRVWSATAVAQFVDRAHALGLLVHVDGARIANAVAALSISPLEAIGDADIVSVGGTKNGLMFGDAILVRRPAHFDGIHFVQKQIGHLASKHRFVAAQFAGLFEGGLWLRNAAHANAMARRLSTGLEALGLQLASPTESNEVFVKLDGEAHRRLAERYLVHQPDPGQPVVRFVCSWSTTETEVDDALAALRSAAFASDNAAPAHPRVLEALHHVNQGPAPSYGDDPVTAEAAEALRTAFESPGADVLFAFTGTAANIIALASAVRPWHEIFCSDVAHVLVDEAGGPVRLSGAQLTRLASDDGLISPDELERRVRGRSAVHHSQPRIVSITQSTENGRVWSATAVAQFVDRAHALGLLVHVDGARIANAVAALSISPLEAIGDADIVSVGGTKNGLMFGDAILVRRPAHFDGIHFVQKQIGHLASKHRFVAAQFAGLFEGGLWLRNAAHANAMARRLSTGLEALGLQLASPTESNEVFVKLDGEAHRRLAERYLVHQPDPGQPVVRFVCSWSTTETEVDDALAALRSAAFASDNAAPAHPRVLEALHHVNQGPAPSYGDDPVTAEAAEALRTAFESPGADVLFAFTGTAANIIALASAVRPWHEIFCSDVAHVLVDEAGGPVRLSGAQLTRLASDDGLISPDELERRVRGRSAVHHSQPRIVSITQSTENGRVWSATAVAQFVDRAHALGLLVHVDGARIANAVAALSISPLEAIGDADIVSVGGTKNGLMFGDAILVRRPAHFDGIHFVQKQIGHLASKHRFVAAQFAGLFEGGLWLRNAAHANAMARRLSTGLEALGLQLASPTESNEVFVKLDGEAHRRLAERYLVHQPDPGQPVVRFVCSWSTTETEVDDALAALRSAAFASDNAAPAHPRVLEALHHVNQGPAPSYGDDPVTAEAAEALRTAFESPGADVLFAFTGTAANIIALASAVRPWHEIFCSDVAHVLVDEAGGPVRLSGAQLTRLASDDGLISPDELERRVRGRSAVHHSQPRIVSITQSTENGRVWSATAVAQFVDRAHALGLLVHVDGARIANAVAALSISPLEAIGDADIVSVGGTKNGLMFGDAILVRRPAHFDGIHFVQKQIGHLASKHRFVAAQFAGLFEGGLWLRNAAHANAMARRLSTGLEALGLQLASPTESNEVFVKLDGEAHRRLAERYLVHQPDPGQPVVRFVCSWSTTETEVDDALAALR

Radius of gyration: 32.45 Å; Cα contacts (8 Å, |Δi|>4): 3349; chains: 4; bounding box: 79×80×85 Å

Foldseek 3Di:
DAQFAALLVDAFDPLLVVLLVVPPDDDAFFLQPGVLSVLLQVLVCVLQVQVPWGKFKFWALLLQVLLVLLLQAALLAEEEFAPQACCPPPNVVSNCVNNNHYYHHFYDDLQQHDLVRVVVVQPPQPDPVHRHYAEYEGEAVGPSQHHQALVSLQVNCVSCVVVVHAYEYSPLPLLQNCLLRVDGSNSRNNPHQKYFHHDSSARHNTMIMMIGSDVVSRPCSVVSCVVVPGRTGHVSSRSSSSSSCSPPCNSNLFQNVLLVLQVVLQVLVVVVVWDFPDDNRGNKTKTQDAPVLVVQLCVPYDWDDSDPVGNITMTGGGSPDDPVNSVVSSVSSD/DAQFAALLVDAFDVLLVVLLVVPPDDDAFWLQPGVLSVVLQVLVCVLQVQVPWGKFKFFALLLLVLLVLLLQAALLAEEEFAPQACCPAPNVVSNCVNNNHYYHHFYDDQQQGDLVRVVVVQPPQPDPVHRHYAEYEGEAVGPSQHHQALVSLQVNQVSCVVVVYAYEYSPLPLLQNCLLHVDGSNSRNHPHQKYFHHDSSARFVTMIMMIGSNCVSRPCSVVSCVVVPGRGGHVSSRSSSSVSCPPPNNSNVFQNVLLVLQVVLQVLCVVVVWAWPDDNSGNKTKTQDDDVLVVQLVVPYNWDDSDPVGRITMTGGTSPNDPVNSVVSSVSSD/DAQFAALLVDAFDPLLVVLLVVPPDDDAFWLQPGVLSVLLQVLVCVLQVQVPWDKFKFFALLLLVLLVLLLQAALLAEEEFAPQACCPAPNVVSNCVNNNHHYHHFYDDLQQHDLVRVVVVQPPQPDPVHRHYAEYEGEAVGPSQHHQALVSLQVNCVSCVVSVYAYEYSPLPLLQNCLLHVDGSNSRNNPGQKYWAHDSSARHNTMIMMIGSPCVSRPCSVVVCVVVPGRGGHVSSRSSSSSSCSPPNNSNVFQNQLLVLQVVLQVLCVVVVWDWPDDNSGNKTKTADDPVLVVQLVVVYNWDDSDPVGRITMTGGTSPNDNVNSVVSSVSSD/DAQFAALLVDAFDPLLVVLLVVVPDDDAFFLQPGVLSVLLQVLVCVLQVQVPWDKFKFFALLLQVLLVLLLQAALLAEEEFAPQACCPAPNVVSNCVRNNHYYHHFYDDLQQHDLVRVVVVQPPQPDPPHRHYAEYEGEAVGPSQHHQALVSLQVNCVSQVVSVYAYEYSPLPLLQNCLLHVDGSNSRNNPGQKYWAHQSSARHPTMIMMIGSPVVSRPCSVVSCVVVPGRTGHVSSRSSSSSSCSPPCNSNLFQNVLLVLQVVLQVLCVVVVWDWPDDNSGNKTKTADDPVLVVQLVVPYNWDDSDPPGRITMTGGTSPNDNVNSVVSSVSSD